Protein AF-A0A945SC16-F1 (afdb_monomer)

Foldseek 3Di:
DDDDDDDDDDDDDPPDPPPDDDPDDPDDFPAFLCADDPNKWFALFKKKKKWFFQVLQWWKKKKKKFFQCAQWFAKWWKWKWKADQQRDTQDTDIGTGDPPDPHDLQQHFAFSWPQLRQLSQQCLLVPPPVSTDPSHDHDCCLQVVVVGDIDIDMDIGHRDDGTIMMIMMGTRSRMMMHMHIPGHTFIWMANFQAFTKFFDCSVQKKKAFAAQQFAKKKKKKFDPDPPDDKKKFKAFPVRDTQDMWDRDDRMFMDMRRHDDHRGMIMIGIDDDDGTITMFMFRALRIIGSDRVSNNRCNSCWDADPVRDTANHNLLVVLVVVLVVDDVVLQDDDDDADPDWDALDPPDDQPHTLVCLVQQSVQAACDPVDLRHLAGDQGPPPVRNVSDDPVRGSLLSLLSLCQPPDPRRRNPLPLNSVSSSSSNCSNPQLRQLDLGDHCVQGHHHDDQDDDQFDPSSHSHGTSQPPLCSLVSLSSQLSNLVSDCPSDDPSNVVSVLSSLLRSLSSCLPPADDQQLLSLLSSLLSLVSSCSRNVDPSSVVSSVSSLCQQFQQCNTGARDSDAFQFFPDPPVPDRRHLFVSVGGRTHGLLQLFLQDPRVLSNLLSLLVVCVPPVDVSSLVRVLVSVVVLLLQKWFQQLDQDQASQQGIAGLQQQFLVCVVPPSQRPSDPSQVSHPCSVSNNRDDDPVDHRPFPDCDFDWDQDRVAWTWGHFNFKIFIAGDGWFRAPSSQFARWGDDDRGIHGFGGEAPQTFDVQLAPFAEFETQWIAGHSWITFFHHHTNHSLRHHKKKAFADDFPGPDYFAQRHPRGIWMQSNFTWDWDADPVQRKIWIWGCTPPFQKIWIWIWTDDNFKIKIKIKIARQAKFAGPFIWRKTKGFDPQKFKWFQDDVVTDTDTDDADDAEAADSDDPGNDHPDSLSNQNDPPDDWDWGQWMWIGHPQQWTKIKGWLDTFTWDKTHWYDNDPSHTTMIITTTTDDRTDHHGDMDMTIIMMGGDRHRDDPVNVVCVNPPDD

Solvent-accessible surface area (backbone atoms only — not comparable to full-atom values): 53191 Å² total; per-residue (Å²): 136,85,82,89,80,90,87,86,90,87,90,80,82,78,85,72,85,71,75,75,75,77,80,75,69,86,76,92,62,65,52,39,88,74,38,26,82,85,32,69,41,47,24,52,49,17,34,30,39,42,34,47,34,85,78,22,71,44,53,44,34,39,36,36,38,23,73,63,60,43,59,56,35,66,75,60,53,33,37,44,35,32,30,33,42,68,52,46,79,73,42,80,43,80,41,80,54,79,84,86,64,79,85,46,67,41,40,19,71,49,38,86,46,50,66,57,24,51,23,44,48,36,36,21,48,78,73,28,99,83,36,44,57,88,83,38,44,82,54,65,55,64,71,43,52,81,77,42,67,77,45,79,46,79,45,78,46,67,59,57,51,58,39,52,30,37,39,38,39,38,34,44,71,35,34,36,37,17,45,26,59,81,60,62,47,52,50,29,44,25,26,42,65,29,33,35,56,44,54,66,70,73,49,39,58,28,11,35,24,31,50,71,73,41,41,20,40,24,35,22,41,32,60,72,52,87,79,66,61,52,34,43,37,34,20,44,84,87,63,51,76,74,46,59,33,57,64,78,53,55,26,15,28,39,70,36,68,84,40,68,50,64,36,56,33,38,36,35,36,49,63,85,61,51,40,34,33,41,20,63,21,15,35,44,60,27,40,11,69,39,64,66,50,16,65,72,43,45,36,61,49,46,66,49,99,84,68,51,77,33,77,38,43,33,47,48,50,40,51,54,51,54,74,68,63,49,72,77,61,51,56,74,89,66,78,78,55,92,69,71,59,61,69,56,85,87,83,83,74,89,49,32,64,80,52,45,65,64,57,57,70,26,40,36,78,47,86,87,46,96,56,38,32,38,71,54,82,48,88,51,64,81,62,34,74,72,49,48,96,93,41,51,68,56,49,51,48,19,34,47,22,34,41,93,46,99,73,42,73,41,45,46,34,40,16,48,58,46,49,38,47,36,24,41,47,64,73,46,49,77,47,55,49,66,57,54,49,39,93,80,35,33,29,61,38,83,80,63,79,46,54,65,39,65,88,35,48,44,74,51,47,69,79,76,78,52,62,70,61,62,68,40,65,38,40,44,46,27,42,83,31,43,76,74,51,39,59,67,70,49,47,49,22,57,52,47,50,55,51,46,47,48,58,68,46,60,78,67,75,86,57,52,57,35,24,52,54,28,44,29,50,41,38,40,49,44,44,24,73,34,64,70,41,64,70,43,47,53,41,45,52,52,45,49,5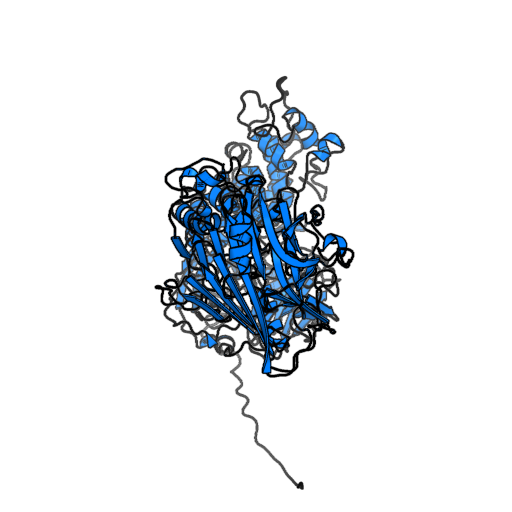0,55,34,35,37,46,40,46,75,32,39,64,60,47,69,84,45,72,50,38,99,75,52,89,82,76,58,58,47,47,46,36,47,36,87,40,26,55,42,53,30,69,77,56,75,27,85,58,33,54,47,50,33,48,19,54,31,27,47,35,59,45,34,74,76,68,66,44,63,56,57,48,54,39,50,31,60,54,46,52,59,50,46,70,50,46,40,41,52,59,23,49,90,42,70,39,34,83,65,39,40,40,37,32,33,66,44,43,57,70,30,76,80,46,50,92,64,50,68,40,68,90,53,22,87,76,24,89,62,36,51,49,64,60,27,50,88,43,94,92,58,55,59,67,76,69,48,83,67,68,45,77,46,73,51,69,78,22,39,39,38,41,34,37,89,30,34,24,36,37,46,67,48,51,63,38,65,62,69,39,65,34,30,53,14,31,45,34,55,97,42,24,36,43,50,62,18,41,28,39,51,89,54,54,54,66,39,63,29,73,40,22,38,5,40,62,28,30,32,31,19,59,61,23,8,52,38,26,32,15,45,22,34,23,56,53,49,30,57,21,46,37,34,30,40,90,59,64,77,52,95,36,54,26,68,49,43,43,50,52,30,62,39,36,30,44,62,15,69,50,50,60,51,71,42,78,91,68,36,32,40,37,40,39,21,59,23,55,99,46,46,36,35,42,36,38,41,38,36,58,51,65,47,37,36,42,40,40,39,40,39,36,18,77,31,68,32,75,40,74,40,32,25,46,24,45,28,29,41,54,69,85,45,54,38,25,35,30,35,75,86,78,74,42,76,40,85,46,90,73,70,81,65,43,67,33,80,75,70,76,62,86,76,38,68,70,56,46,79,65,29,22,56,36,86,84,51,65,71,45,70,28,30,28,41,36,34,21,23,95,72,30,3,22,35,35,39,41,40,87,50,74,41,65,24,46,44,33,43,23,35,17,66,40,92,63,44,66,32,28,16,21,40,30,37,69,47,83,33,64,37,53,58,73,40,71,49,78,49,51,38,34,38,41,36,36,71,49,63,83,50,71,64,62,50,48,49,56,75,66,51,88,128

Secondary structure (DSSP, 8-state):
------------------PPS----SSS----TT-STT--B--SSEEEEEEEESS-S-EEEEEEEEE---SS-S---EEEEEE-TTS-EEEEEEE-----S---GGG--S-SSHHHHHHHHHHHHHHSTTSS-TT----GGGT-GGGSPEEEEEEEEPP--SEEEEEEEE--TTEEEEEEESS---EEEE-TTSPEEEEGGGGSSEEEEE-TT---EEEEEEESSSSP--EEEEE-TT--EEEE----SSEEEEEESSPPSSEEEEEEEE-SSSEEEEEEESS---EESSHHHHHHHGGG-EE-TT--EESSHHHHHHHHHHHH--GGGG-------SS--BSSSSSSS--BGGGHHHHHHTB---TTSTTTTPBPPPSSHHHHTT-BTTB-HHHHHHHHHH---TT-TTTT-HHHHHHHHHHHHHHTTTT--SS--IIIIIS-------TT-GGGSS---TT--TTGGGGGGGTGGGHHHHHHHS-HHHHHHHHHHHHHHHHTTTTPPP-S-HHHHHHHHHHHHHHHHHH--HHHHHHHHHHHHHHHSTTTT--S--S-----TT-TTS-S---S-TTSSS---TTT--TTSHHHHHHHHHHHHHHHHH--HHHHHHHHHHHHHHHHH-EETTSS--S-HHHHEE-TT---SSTTTS-S----GGGGGGSTTGGGGGT---SSS--GGG-SS-EEEEETTTEEEEE-SS-EEEEE-SPPPPGGGGB--EEEETTEEEE-EEPP-TTT-STT-TTS--S-SEEEETTTEEEEE---SSGGG-S-EEEE-SS-SSSEE-TTT--TTEEEGGGS--EEEEETTTTEEEEEEE-TTSSEEEEEEEEE-SSEEEEEEEEEESS-EE-SEEEEEEEEE-TT-EEEEEETTTTEEEE--PPPPEE--S-PPTT-PPPHHHHT--TTSPEEEEEEEEEE-TTS-EEEEEEEEEEEEEEPPPEESSTTSPPEEEEEEE--SEE-TT-EEEEEEEEEEESSPPPHHHHHHHHHS--

pLDDT: mean 81.72, std 16.31, range [23.23, 98.38]

Structure (mmCIF, N/CA/C/O backbone):
data_AF-A0A945SC16-F1
#
_entry.id   AF-A0A945SC16-F1
#
loop_
_atom_site.group_PDB
_atom_site.id
_atom_site.type_symbol
_atom_site.label_atom_id
_atom_site.label_alt_id
_atom_site.label_comp_id
_atom_site.label_asym_id
_atom_site.label_entity_id
_atom_site.label_seq_id
_atom_site.pdbx_PDB_ins_code
_atom_site.Cartn_x
_atom_site.Cartn_y
_atom_site.Cartn_z
_atom_site.occupancy
_atom_site.B_iso_or_equiv
_atom_site.auth_seq_id
_atom_site.auth_comp_id
_atom_site.auth_asym_id
_atom_site.auth_atom_id
_atom_site.pdbx_PDB_model_num
ATOM 1 N N . MET A 1 1 ? -25.426 -56.285 2.631 1.00 28.61 1 MET A N 1
ATOM 2 C CA . MET A 1 1 ? -25.459 -57.485 1.771 1.00 28.61 1 MET A CA 1
ATOM 3 C C . MET A 1 1 ? -24.694 -57.193 0.485 1.00 28.61 1 MET A C 1
ATOM 5 O O . MET A 1 1 ? -25.204 -56.493 -0.372 1.00 28.61 1 MET A O 1
ATOM 9 N N . LEU A 1 2 ? -23.452 -57.664 0.396 1.00 29.05 2 LEU A N 1
ATOM 10 C CA . LEU A 1 2 ? -22.823 -58.101 -0.864 1.00 29.05 2 LEU A CA 1
ATOM 11 C C . LEU A 1 2 ? -23.260 -59.578 -1.073 1.00 29.05 2 LEU A C 1
ATOM 13 O O . LEU A 1 2 ? -23.590 -60.177 -0.042 1.00 29.05 2 LEU A O 1
ATOM 17 N N . PRO A 1 3 ? -23.242 -60.208 -2.280 1.00 38.00 3 PRO A N 1
ATOM 18 C CA . PRO A 1 3 ? -22.181 -60.019 -3.284 1.00 38.00 3 PRO A CA 1
ATOM 19 C C . PRO A 1 3 ? -22.445 -60.380 -4.791 1.00 38.00 3 PRO A C 1
ATOM 21 O O . PRO A 1 3 ? -23.484 -60.913 -5.148 1.00 38.00 3 PRO A O 1
ATOM 24 N N . LEU A 1 4 ? -21.387 -60.172 -5.610 1.00 24.44 4 LEU A N 1
ATOM 25 C CA . LEU A 1 4 ? -20.829 -61.035 -6.693 1.00 24.44 4 LEU A CA 1
ATOM 26 C C . LEU A 1 4 ? -21.659 -61.370 -7.968 1.00 24.44 4 LEU A C 1
ATOM 28 O O . LEU A 1 4 ? -22.784 -61.818 -7.863 1.00 24.44 4 LEU A O 1
ATOM 32 N N . TYR A 1 5 ? -21.159 -61.343 -9.223 1.00 26.98 5 TYR A N 1
ATOM 33 C CA . TYR A 1 5 ? -19.914 -60.912 -9.907 1.00 26.98 5 TYR A CA 1
ATOM 34 C C . TYR A 1 5 ? -20.035 -61.292 -11.416 1.00 26.98 5 TYR A C 1
ATOM 36 O O . TYR A 1 5 ? -20.773 -62.216 -11.747 1.00 26.98 5 TYR A O 1
ATOM 44 N N . SER A 1 6 ? -19.153 -60.723 -12.260 1.00 25.23 6 SER A N 1
ATOM 45 C CA . SER A 1 6 ? -18.557 -61.297 -13.502 1.00 25.23 6 SER A CA 1
ATOM 46 C C . SER A 1 6 ? -19.336 -61.253 -14.836 1.00 25.23 6 SER A C 1
ATOM 48 O O . SER A 1 6 ? -20.523 -61.527 -14.858 1.00 25.23 6 SER A O 1
ATOM 50 N N . ARG A 1 7 ? -18.736 -61.033 -16.024 1.00 26.25 7 ARG A N 1
ATOM 51 C CA . ARG A 1 7 ? -17.486 -60.397 -16.531 1.00 26.25 7 ARG A CA 1
ATOM 52 C C . ARG A 1 7 ? -17.508 -60.524 -18.084 1.00 26.25 7 ARG A C 1
ATOM 54 O O . ARG A 1 7 ? -18.123 -61.460 -18.576 1.00 26.25 7 ARG A O 1
ATOM 61 N N . LEU A 1 8 ? -16.709 -59.684 -18.771 1.00 23.23 8 LEU A N 1
ATOM 62 C CA . LEU A 1 8 ? -16.184 -59.744 -20.170 1.00 23.23 8 LEU A CA 1
ATOM 63 C C . LEU A 1 8 ? -16.889 -58.831 -21.204 1.00 23.23 8 LEU A C 1
ATOM 65 O O . LEU A 1 8 ? -17.994 -59.123 -21.630 1.00 23.23 8 LEU A O 1
ATOM 69 N N . ILE A 1 9 ? -16.383 -57.611 -21.472 1.00 28.05 9 ILE A N 1
ATOM 70 C CA . ILE A 1 9 ? -15.209 -57.201 -22.302 1.00 28.05 9 ILE A CA 1
ATOM 71 C C . ILE A 1 9 ? -15.503 -57.294 -23.818 1.00 28.05 9 ILE A C 1
ATOM 73 O O . ILE A 1 9 ? -15.506 -58.392 -24.358 1.00 28.05 9 ILE A O 1
ATOM 77 N N . SER A 1 10 ? -15.695 -56.164 -24.525 1.00 24.52 10 SER A N 1
ATOM 78 C CA . SER A 1 10 ? -14.627 -55.460 -25.276 1.00 24.52 10 SER A CA 1
ATOM 79 C C . SER A 1 10 ? -15.146 -54.372 -26.248 1.00 24.52 10 SER A C 1
ATOM 81 O O . SER A 1 10 ? -16.156 -54.558 -26.913 1.00 24.52 10 SER A O 1
ATOM 83 N N . PHE A 1 11 ? -14.362 -53.290 -26.365 1.00 25.81 11 PHE A N 1
ATOM 84 C CA . PHE A 1 11 ? -14.388 -52.177 -27.337 1.00 25.81 11 PHE A CA 1
ATOM 85 C C . PHE A 1 11 ? -15.517 -51.128 -27.278 1.00 25.81 11 PHE A C 1
ATOM 87 O O . PHE A 1 11 ? -16.444 -51.126 -28.078 1.00 25.81 11 PHE A O 1
ATOM 94 N N . ALA A 1 12 ? -15.310 -50.108 -26.438 1.00 26.94 12 ALA A N 1
ATOM 95 C CA . ALA A 1 12 ? -15.732 -48.741 -26.739 1.00 26.94 12 ALA A CA 1
ATOM 96 C C . ALA A 1 12 ? -14.534 -47.806 -26.504 1.00 26.94 12 ALA A C 1
ATOM 98 O O . ALA A 1 12 ? -14.089 -47.622 -25.372 1.00 26.94 12 ALA A O 1
ATOM 99 N N . LEU A 1 13 ? -13.969 -47.287 -27.599 1.00 24.08 13 LEU A N 1
ATOM 100 C CA . LEU A 1 13 ? -13.019 -46.174 -27.595 1.00 24.08 13 LEU A CA 1
ATOM 101 C C . LEU A 1 13 ? -13.643 -44.989 -26.828 1.00 24.08 13 LEU A C 1
ATOM 103 O O . LEU A 1 13 ? -14.780 -44.628 -27.143 1.00 24.08 13 LEU A O 1
ATOM 107 N N . PRO A 1 14 ? -12.936 -44.326 -25.896 1.00 30.22 14 PRO A N 1
ATOM 108 C CA . PRO A 1 14 ? -13.334 -42.998 -25.472 1.00 30.22 14 PRO A CA 1
ATOM 109 C C . PRO A 1 14 ? -13.073 -42.043 -26.636 1.00 30.22 14 PRO A C 1
ATOM 111 O O . PRO A 1 14 ? -11.953 -41.957 -27.144 1.00 30.22 14 PRO A O 1
ATOM 114 N N . LEU A 1 15 ? -14.124 -41.345 -27.062 1.00 26.20 15 LEU A N 1
ATOM 115 C CA . LEU A 1 15 ? -14.046 -40.206 -27.964 1.00 26.20 15 LEU A CA 1
ATOM 116 C C . LEU A 1 15 ? -13.235 -39.111 -27.251 1.00 26.20 15 LEU A C 1
ATOM 118 O O . LEU A 1 15 ? -13.765 -38.288 -26.511 1.00 26.20 15 LEU A O 1
ATOM 122 N N . VAL A 1 16 ? -11.914 -39.163 -27.407 1.00 26.62 16 VAL A N 1
ATOM 123 C CA . VAL A 1 16 ? -11.019 -38.051 -27.109 1.00 26.62 16 VAL A CA 1
ATOM 124 C C . VAL A 1 16 ? -11.404 -36.956 -28.094 1.00 26.62 16 VAL A C 1
ATOM 126 O O . VAL A 1 16 ? -11.156 -37.091 -29.292 1.00 26.62 16 VAL A O 1
ATOM 129 N N . CYS A 1 17 ? -12.033 -35.886 -27.611 1.00 26.34 17 CYS A N 1
ATOM 130 C CA . CYS A 1 17 ? -12.113 -34.633 -28.353 1.00 26.34 17 CYS A CA 1
ATOM 131 C C . CYS A 1 17 ? -10.691 -34.070 -28.470 1.00 26.34 17 CYS A C 1
ATOM 133 O O . CYS A 1 17 ? -10.268 -33.213 -27.699 1.00 26.34 17 CYS A O 1
ATOM 135 N N . ALA A 1 18 ? -9.926 -34.616 -29.413 1.00 23.72 18 ALA A N 1
ATOM 136 C CA . ALA A 1 18 ? -8.711 -34.014 -29.910 1.00 23.72 18 ALA A CA 1
ATOM 137 C C . ALA A 1 18 ? -9.123 -32.716 -30.607 1.00 23.72 18 ALA A C 1
ATOM 139 O O . ALA A 1 18 ? -9.680 -32.737 -31.705 1.00 23.72 18 ALA A O 1
ATOM 140 N N . ILE A 1 19 ? -8.884 -31.585 -29.946 1.00 28.27 19 ILE A N 1
ATOM 141 C CA . ILE A 1 19 ? -8.827 -30.292 -30.626 1.00 28.27 19 ILE A CA 1
ATOM 142 C C . ILE A 1 19 ? -7.758 -30.450 -31.718 1.00 28.27 19 ILE A C 1
ATOM 144 O O . ILE A 1 19 ? -6.648 -30.896 -31.405 1.00 28.27 19 ILE A O 1
ATOM 148 N N . PRO A 1 20 ? -8.075 -30.188 -32.995 1.00 29.56 20 PRO A N 1
ATOM 149 C CA . PRO A 1 20 ? -7.156 -30.475 -34.077 1.00 29.56 20 PRO A CA 1
ATOM 150 C C . PRO A 1 20 ? -5.878 -29.652 -33.913 1.00 29.56 20 PRO A C 1
ATOM 152 O O . PRO A 1 20 ? -5.907 -28.439 -33.700 1.00 29.56 20 PRO A O 1
ATOM 155 N N . ALA A 1 21 ? -4.753 -30.355 -34.032 1.00 31.67 21 ALA A N 1
ATOM 156 C CA . ALA A 1 21 ? -3.454 -29.778 -34.319 1.00 31.67 21 ALA A CA 1
ATOM 157 C C . ALA A 1 21 ? -3.564 -28.800 -35.498 1.00 31.67 21 ALA A C 1
ATOM 159 O O . ALA A 1 21 ? -4.249 -29.110 -36.470 1.00 31.67 21 ALA A O 1
ATOM 160 N N . LEU A 1 22 ? -2.887 -27.650 -35.374 1.00 33.88 22 LEU A N 1
ATOM 161 C CA . LEU A 1 22 ? -2.644 -26.641 -36.411 1.00 33.88 22 LEU A CA 1
ATOM 162 C C . LEU A 1 22 ? -3.669 -26.647 -37.560 1.00 33.88 22 LEU A C 1
ATOM 164 O O . LEU A 1 22 ? -3.450 -27.265 -38.604 1.00 33.88 22 LEU A O 1
ATOM 168 N N . ALA A 1 23 ? -4.739 -25.863 -37.426 1.00 25.98 23 ALA A N 1
ATOM 169 C CA . ALA A 1 23 ? -5.334 -25.292 -38.624 1.00 25.98 23 ALA A CA 1
ATOM 170 C C . ALA A 1 23 ? -4.252 -24.414 -39.268 1.00 25.98 23 ALA A C 1
ATOM 172 O O . ALA A 1 23 ? -3.883 -23.371 -38.726 1.00 25.98 23 ALA A O 1
ATOM 173 N N . ALA A 1 24 ? -3.685 -24.887 -40.377 1.00 26.27 24 ALA A N 1
ATOM 174 C CA . ALA A 1 24 ? -2.827 -24.082 -41.224 1.00 26.27 24 ALA A CA 1
ATOM 175 C C . ALA A 1 24 ? -3.594 -22.802 -41.578 1.00 26.27 24 ALA A C 1
ATOM 177 O O . ALA A 1 24 ? -4.650 -22.857 -42.211 1.00 26.27 24 ALA A O 1
ATOM 178 N N . LEU A 1 25 ? -3.083 -21.660 -41.116 1.00 35.47 25 LEU A N 1
ATOM 179 C CA . LEU A 1 25 ? -3.540 -20.357 -41.577 1.00 35.47 25 LEU A CA 1
ATOM 180 C C . LEU A 1 25 ? -3.416 -20.338 -43.111 1.00 35.47 25 LEU A C 1
ATOM 182 O O . LEU A 1 25 ? -2.382 -20.781 -43.627 1.00 35.47 25 LEU A O 1
ATOM 186 N N . PRO A 1 26 ? -4.427 -19.855 -43.855 1.00 32.97 26 PRO A N 1
ATOM 187 C CA . PRO A 1 26 ? -4.268 -19.620 -45.279 1.00 32.97 26 PRO A CA 1
ATOM 188 C C . PRO A 1 26 ? -3.112 -18.629 -45.466 1.00 32.97 26 PRO A C 1
ATOM 190 O O . PRO A 1 26 ? -3.071 -17.591 -44.807 1.00 32.97 26 PRO A O 1
ATOM 193 N N . ASP A 1 27 ? -2.177 -18.984 -46.340 1.00 39.84 27 ASP A N 1
ATOM 194 C CA . ASP A 1 27 ? -1.031 -18.183 -46.778 1.00 39.84 27 ASP A CA 1
ATOM 195 C C . ASP A 1 27 ? 0.076 -17.922 -45.740 1.00 39.84 27 ASP A C 1
ATOM 197 O O . ASP A 1 27 ? 0.205 -16.834 -45.185 1.00 39.84 27 ASP A O 1
ATOM 201 N N . GLY A 1 28 ? 0.971 -18.902 -45.561 1.00 37.91 28 GLY A N 1
ATOM 202 C CA . GLY A 1 28 ? 2.423 -18.664 -45.453 1.00 37.91 28 GLY A CA 1
ATOM 203 C C . GLY A 1 28 ? 2.959 -17.705 -44.376 1.00 37.91 28 GLY A C 1
ATOM 204 O O . GLY A 1 28 ? 4.114 -17.293 -44.472 1.00 37.91 28 GLY A O 1
ATOM 205 N N . LYS A 1 29 ? 2.185 -17.344 -43.351 1.00 36.56 29 LYS A N 1
ATOM 206 C CA . LYS A 1 29 ? 2.634 -16.488 -42.247 1.00 36.56 29 LYS A CA 1
ATOM 207 C C . LYS A 1 29 ? 2.819 -17.326 -40.990 1.00 36.56 29 LYS A C 1
ATOM 209 O O . LYS A 1 29 ? 1.855 -17.672 -40.317 1.00 36.56 29 LYS A O 1
ATOM 214 N N . VAL A 1 30 ? 4.072 -17.611 -40.646 1.00 38.81 30 VAL A N 1
ATOM 215 C CA . VAL A 1 30 ? 4.425 -18.010 -39.280 1.00 38.81 30 VAL A CA 1
ATOM 216 C C . VAL A 1 30 ? 4.262 -16.763 -38.409 1.00 38.81 30 VAL A C 1
ATOM 218 O O . VAL A 1 30 ? 5.183 -15.958 -38.293 1.00 38.81 30 VAL A O 1
ATOM 221 N N . SER A 1 31 ? 3.081 -16.544 -37.824 1.00 46.56 31 SER A N 1
ATOM 222 C CA . SER A 1 31 ? 3.064 -15.812 -36.558 1.00 46.56 31 SER A CA 1
ATOM 223 C C . SER A 1 31 ? 3.727 -16.732 -35.537 1.00 46.56 31 SER A C 1
ATOM 225 O O . SER A 1 31 ? 3.507 -17.945 -35.555 1.00 46.56 31 SER A O 1
ATOM 227 N N . SER A 1 32 ? 4.609 -16.201 -34.691 1.00 61.09 32 SER A N 1
ATOM 228 C CA . SER A 1 32 ? 5.116 -16.979 -33.560 1.00 61.09 32 SER A CA 1
ATOM 229 C C . SER A 1 32 ? 3.932 -17.566 -32.782 1.00 61.09 32 SER A C 1
ATOM 231 O O . SER A 1 32 ? 2.860 -16.959 -32.747 1.00 61.09 32 SER A O 1
ATOM 233 N N . SER A 1 33 ? 4.102 -18.709 -32.112 1.00 78.94 33 SER A N 1
ATOM 234 C CA . SER A 1 33 ? 3.039 -19.314 -31.285 1.00 78.94 33 SER A CA 1
ATOM 235 C C . SER A 1 33 ? 2.515 -18.388 -30.171 1.00 78.94 33 SER A C 1
ATOM 237 O O . SER A 1 33 ? 1.537 -18.722 -29.505 1.00 78.94 33 SER A O 1
ATOM 239 N N . TYR A 1 34 ? 3.147 -17.224 -29.969 1.00 90.81 34 TYR A N 1
ATOM 240 C CA . TYR A 1 34 ? 2.796 -16.196 -28.989 1.00 90.81 34 TYR A CA 1
ATOM 241 C C . TYR A 1 34 ? 2.014 -15.001 -29.558 1.00 90.81 34 TYR A C 1
ATOM 243 O O . TYR A 1 34 ? 1.532 -14.180 -28.775 1.00 90.81 34 TYR A O 1
ATOM 251 N N . LEU A 1 35 ? 1.859 -14.903 -30.882 1.00 92.12 35 LEU A N 1
ATOM 252 C CA . LEU A 1 35 ? 1.115 -13.844 -31.569 1.00 92.12 35 LEU A CA 1
ATOM 253 C C . LEU A 1 35 ? -0.019 -14.429 -32.420 1.00 92.12 35 LEU A C 1
ATOM 255 O O . LEU A 1 35 ? 0.120 -15.497 -33.013 1.00 92.12 35 LEU A O 1
ATOM 259 N N . GLY A 1 36 ? -1.120 -13.688 -32.536 1.00 89.94 36 GLY A N 1
ATOM 260 C CA . GLY A 1 36 ? -2.299 -14.072 -33.315 1.00 89.94 36 GLY A CA 1
ATOM 261 C C . GLY A 1 36 ? -3.607 -13.874 -32.553 1.00 89.94 36 GLY A C 1
ATOM 262 O O . GLY A 1 36 ? -3.618 -13.787 -31.330 1.00 89.94 36 GLY A O 1
ATOM 263 N N . GLU A 1 37 ? -4.722 -13.832 -33.282 1.00 84.56 37 GLU A N 1
ATOM 264 C CA . GLU A 1 37 ? -6.044 -13.450 -32.756 1.00 84.56 37 GLU A CA 1
ATOM 265 C C . GLU A 1 37 ? -6.501 -14.329 -31.582 1.00 84.56 37 GLU A C 1
ATOM 267 O O . GLU A 1 37 ? -7.036 -13.832 -30.590 1.00 84.56 37 GLU A O 1
ATOM 272 N N . TYR A 1 38 ? -6.214 -15.629 -31.661 1.00 84.69 38 TYR A N 1
ATOM 273 C CA . TYR A 1 38 ? -6.620 -16.631 -30.670 1.00 84.69 38 TYR A CA 1
ATOM 274 C C . TYR A 1 38 ? -5.522 -16.959 -29.644 1.00 84.69 38 TYR A C 1
ATOM 276 O O . TYR A 1 38 ? -5.693 -17.834 -28.787 1.00 84.69 38 TYR A O 1
ATOM 284 N N . VAL A 1 39 ? -4.390 -16.248 -29.691 1.00 91.19 39 VAL A N 1
ATOM 285 C CA . VAL A 1 39 ? -3.309 -16.390 -28.711 1.00 91.19 39 VAL A CA 1
ATOM 286 C C . VAL A 1 39 ? -3.535 -15.409 -27.566 1.00 91.19 39 VAL A C 1
ATOM 288 O O . VAL A 1 39 ? -3.007 -14.299 -27.544 1.00 91.19 39 VAL A O 1
ATOM 291 N N . LEU A 1 40 ? -4.384 -15.821 -26.626 1.00 92.12 40 LEU A N 1
ATOM 292 C CA . LEU A 1 40 ? -4.828 -14.980 -25.519 1.00 92.12 40 LEU A CA 1
ATOM 293 C C . LEU A 1 40 ? -3.840 -15.015 -24.341 1.00 92.12 40 LEU A C 1
ATOM 295 O O . LEU A 1 40 ? -3.439 -16.075 -23.858 1.00 92.12 40 LEU A O 1
ATOM 299 N N . TRP A 1 41 ? -3.502 -13.840 -23.835 1.00 93.88 41 TRP A N 1
ATOM 300 C CA . TRP A 1 41 ? -2.671 -13.614 -22.661 1.00 93.88 41 TRP A CA 1
ATOM 301 C C . TRP A 1 41 ? -3.489 -12.901 -21.595 1.00 93.88 41 TRP A C 1
ATOM 303 O O . TRP A 1 41 ? -4.278 -12.013 -21.911 1.00 93.88 41 TRP A O 1
ATOM 313 N N . ARG A 1 42 ? -3.292 -13.267 -20.328 1.00 90.88 42 ARG A N 1
ATOM 314 C CA . ARG A 1 42 ? -3.987 -12.641 -19.202 1.00 90.88 42 ARG A CA 1
ATOM 315 C C . ARG A 1 42 ? -3.010 -11.776 -18.403 1.00 90.88 42 ARG A C 1
ATOM 317 O O . ARG A 1 42 ? -2.247 -12.322 -17.600 1.00 90.88 42 ARG A O 1
ATOM 324 N N . PRO A 1 43 ? -2.968 -10.453 -18.629 1.00 88.12 43 PRO A N 1
ATOM 325 C CA . PRO A 1 43 ? -2.154 -9.556 -17.821 1.00 88.12 43 PRO A CA 1
ATOM 326 C C . PRO A 1 43 ? -2.665 -9.530 -16.377 1.00 88.12 43 PRO A C 1
ATOM 328 O O . PRO A 1 43 ? -3.865 -9.467 -16.135 1.00 88.12 43 PRO A O 1
ATOM 331 N N . ARG A 1 44 ? -1.756 -9.548 -15.394 1.00 80.38 44 ARG A N 1
ATOM 332 C CA . ARG A 1 44 ? -2.120 -9.242 -13.996 1.00 80.38 44 ARG A CA 1
ATOM 333 C C . ARG A 1 44 ? -2.098 -7.734 -13.730 1.00 80.38 44 ARG A C 1
ATOM 335 O O . ARG A 1 44 ? -2.977 -7.220 -13.049 1.00 80.38 44 ARG A O 1
ATOM 342 N N . GLU A 1 45 ? -1.115 -7.056 -14.320 1.00 79.06 45 GLU A N 1
ATOM 343 C CA . GLU A 1 45 ? -0.992 -5.588 -14.401 1.00 79.06 45 GLU A CA 1
ATOM 344 C C . GLU A 1 45 ? -0.527 -5.150 -15.800 1.00 79.06 45 GLU A C 1
ATOM 346 O O . GLU A 1 45 ? -0.916 -4.111 -16.326 1.00 79.06 45 GLU A O 1
ATOM 351 N N . SER A 1 46 ? 0.341 -5.938 -16.432 1.00 86.88 46 SER A N 1
ATOM 352 C CA . SER A 1 46 ? 0.706 -5.723 -17.825 1.00 86.88 46 SER A CA 1
ATOM 353 C C . SER A 1 46 ? 1.145 -7.021 -18.486 1.00 86.88 46 SER A C 1
ATOM 355 O O . SER A 1 46 ? 1.323 -8.047 -17.833 1.00 86.88 46 SER A O 1
ATOM 357 N N . VAL A 1 47 ? 1.292 -6.967 -19.801 1.00 92.31 47 VAL A N 1
ATOM 358 C CA . VAL A 1 47 ? 2.045 -7.929 -20.599 1.00 92.31 47 VAL A CA 1
ATOM 359 C C . VAL A 1 47 ? 2.857 -7.139 -21.622 1.00 92.31 47 VAL A C 1
ATOM 361 O O . VAL A 1 47 ? 2.401 -6.119 -22.142 1.00 92.31 47 VAL A O 1
ATOM 364 N N . VAL A 1 48 ? 4.088 -7.566 -21.874 1.00 94.31 48 VAL A N 1
ATOM 365 C CA . VAL A 1 48 ? 5.028 -6.908 -22.782 1.00 94.31 48 VAL A CA 1
ATOM 366 C C . VAL A 1 48 ? 5.433 -7.897 -23.866 1.00 94.31 48 VAL A C 1
ATOM 368 O O . VAL A 1 48 ? 5.943 -8.977 -23.571 1.00 94.31 48 VAL A O 1
ATOM 371 N N . PHE A 1 49 ? 5.236 -7.508 -25.121 1.00 95.94 49 PHE A N 1
ATOM 372 C CA . PHE A 1 49 ? 5.691 -8.244 -26.293 1.00 95.94 49 PHE A CA 1
ATOM 373 C C . PHE A 1 49 ? 6.986 -7.624 -26.813 1.00 95.94 49 PHE A C 1
ATOM 375 O O . PHE A 1 49 ? 7.044 -6.433 -27.125 1.00 95.94 49 PHE A O 1
ATOM 382 N N . HIS A 1 50 ? 8.024 -8.443 -26.901 1.00 96.19 50 HIS A N 1
ATOM 383 C CA . HIS A 1 50 ? 9.333 -8.107 -27.445 1.00 96.19 50 HIS A CA 1
ATOM 384 C C . HIS A 1 50 ? 9.364 -8.534 -28.909 1.00 96.19 50 HIS A C 1
ATOM 386 O O . HIS A 1 50 ? 9.474 -9.722 -29.176 1.00 96.19 50 HIS A O 1
ATOM 392 N N . LEU A 1 51 ? 9.231 -7.589 -29.838 1.00 95.50 51 LEU A N 1
ATOM 393 C CA . LEU A 1 51 ? 9.117 -7.837 -31.275 1.00 95.50 51 LEU A CA 1
ATOM 394 C C . LEU A 1 51 ? 10.432 -7.472 -31.967 1.00 95.50 51 LEU A C 1
ATOM 396 O O . LEU A 1 51 ? 10.776 -6.292 -32.054 1.00 95.50 51 LEU A O 1
ATOM 400 N N . GLN A 1 52 ? 11.177 -8.462 -32.457 1.00 94.56 52 GLN A N 1
ATOM 401 C CA . GLN A 1 52 ? 12.405 -8.203 -33.207 1.00 94.56 52 GLN A CA 1
ATOM 402 C C . GLN A 1 52 ? 12.068 -7.967 -34.682 1.00 94.56 52 GLN A C 1
ATOM 404 O O . GLN A 1 52 ? 11.879 -8.920 -35.432 1.00 94.56 52 GLN A O 1
ATOM 409 N N . ASP A 1 53 ? 12.019 -6.706 -35.111 1.00 93.38 53 ASP A N 1
ATOM 410 C CA . ASP A 1 53 ? 11.677 -6.341 -36.488 1.00 93.38 53 ASP A CA 1
ATOM 411 C C . ASP A 1 53 ? 12.939 -6.142 -37.354 1.00 93.38 53 ASP A C 1
ATOM 413 O O . ASP A 1 53 ? 13.676 -5.164 -37.162 1.00 93.38 53 ASP A O 1
ATOM 417 N N . PRO A 1 54 ? 13.213 -7.033 -38.326 1.00 89.88 54 PRO A N 1
ATOM 418 C CA . PRO A 1 54 ? 14.368 -6.909 -39.213 1.00 89.88 54 PRO A CA 1
ATOM 419 C C . PRO A 1 54 ? 14.154 -5.894 -40.345 1.00 89.88 54 PRO A C 1
ATOM 421 O O . PRO A 1 54 ? 15.129 -5.491 -40.987 1.00 89.88 54 PRO A O 1
ATOM 424 N N . GLU A 1 55 ? 12.911 -5.486 -40.619 1.00 91.62 55 GLU A N 1
ATOM 425 C CA . GLU A 1 55 ? 12.598 -4.563 -41.713 1.00 91.62 55 GLU A CA 1
ATOM 426 C C . GLU A 1 55 ? 12.732 -3.105 -41.265 1.00 91.62 55 GLU A C 1
ATOM 428 O O . GLU A 1 55 ? 13.362 -2.302 -41.954 1.00 91.62 55 GLU A O 1
ATOM 433 N N . GLY A 1 56 ? 12.189 -2.753 -40.095 1.00 90.69 56 GLY A N 1
ATOM 434 C CA . GLY A 1 56 ? 12.280 -1.408 -39.522 1.00 90.69 56 GLY A CA 1
ATOM 435 C C . GLY A 1 56 ? 11.437 -0.347 -40.233 1.00 90.69 56 GLY A C 1
ATOM 436 O O . GLY A 1 56 ? 11.574 0.847 -39.955 1.00 90.69 56 GLY A O 1
ATOM 437 N N . THR A 1 57 ? 10.563 -0.774 -41.146 1.00 93.50 57 THR A N 1
ATOM 438 C CA . THR A 1 57 ? 9.702 0.063 -41.997 1.00 93.50 57 THR A CA 1
ATOM 439 C C . THR A 1 57 ? 8.363 0.423 -41.349 1.00 93.50 57 THR A C 1
ATOM 441 O O . THR A 1 57 ? 7.499 0.996 -42.010 1.00 93.50 57 THR A O 1
ATOM 444 N N . GLY A 1 58 ? 8.166 0.074 -40.075 1.00 93.50 58 GLY A N 1
ATOM 445 C CA . GLY A 1 58 ? 6.861 0.127 -39.415 1.00 93.50 58 GLY A CA 1
ATOM 446 C C . GLY A 1 58 ? 5.966 -1.050 -39.816 1.00 93.50 58 GLY A C 1
ATOM 447 O O . GLY A 1 58 ? 6.283 -1.792 -40.747 1.00 93.50 58 GLY A O 1
ATOM 448 N N . PHE A 1 59 ? 4.872 -1.231 -39.076 1.00 95.44 59 PHE A N 1
ATOM 449 C CA . PHE A 1 59 ? 3.934 -2.353 -39.218 1.00 95.44 59 PHE A CA 1
ATOM 450 C C . PHE A 1 59 ? 2.585 -2.019 -38.562 1.00 95.44 59 PHE A C 1
ATOM 452 O O . PHE A 1 59 ? 2.487 -1.091 -37.751 1.00 95.44 59 PHE A O 1
ATOM 459 N N . ALA A 1 60 ? 1.527 -2.746 -38.911 1.00 95.31 60 ALA A N 1
ATOM 460 C CA . ALA A 1 60 ? 0.233 -2.654 -38.240 1.00 95.31 60 ALA A CA 1
ATOM 461 C C . ALA A 1 60 ? 0.069 -3.759 -37.189 1.00 95.31 60 ALA A C 1
ATOM 463 O O . ALA A 1 60 ? 0.523 -4.889 -37.357 1.00 95.31 60 ALA A O 1
ATOM 464 N N . LEU A 1 61 ? -0.605 -3.412 -36.097 1.00 95.62 61 LEU A N 1
ATOM 465 C CA . LEU A 1 61 ? -0.965 -4.305 -35.008 1.00 95.62 61 LEU A CA 1
ATOM 466 C C . LEU A 1 61 ? -2.478 -4.267 -34.814 1.00 95.62 61 LEU A C 1
ATOM 468 O O . LEU A 1 61 ? -3.065 -3.192 -34.690 1.00 95.62 61 LEU A O 1
ATOM 472 N N . ARG A 1 62 ? -3.094 -5.440 -34.719 1.00 95.62 62 ARG A N 1
ATOM 473 C CA . ARG A 1 62 ? -4.445 -5.609 -34.190 1.00 95.62 62 ARG A CA 1
ATOM 474 C C . ARG A 1 62 ? -4.342 -6.135 -32.764 1.00 95.62 62 ARG A C 1
ATOM 476 O O . ARG A 1 62 ? -3.818 -7.228 -32.547 1.00 95.62 62 ARG A O 1
ATOM 483 N N . LEU A 1 63 ? -4.797 -5.332 -31.809 1.00 95.69 63 LEU A N 1
ATOM 484 C CA . LEU A 1 63 ? -4.974 -5.714 -30.413 1.00 95.69 63 LEU A CA 1
ATOM 485 C C . LEU A 1 63 ? -6.408 -6.203 -30.233 1.00 95.69 63 LEU A C 1
ATOM 487 O O . LEU A 1 63 ? -7.329 -5.416 -30.431 1.00 95.69 63 LEU A O 1
ATOM 491 N N . THR A 1 64 ? -6.592 -7.447 -29.814 1.00 94.62 64 THR A N 1
ATOM 492 C CA . THR A 1 64 ? -7.907 -7.961 -29.419 1.00 94.62 64 THR A CA 1
ATOM 493 C C . THR A 1 64 ? -7.999 -7.946 -27.902 1.00 94.62 64 THR A C 1
ATOM 495 O O . THR A 1 64 ? -7.151 -8.529 -27.227 1.00 94.62 64 THR A O 1
ATOM 498 N N . LEU A 1 65 ? -9.015 -7.273 -27.370 1.00 93.69 65 LEU A N 1
ATOM 499 C CA . LEU A 1 65 ? -9.342 -7.214 -25.947 1.00 93.69 65 LEU A CA 1
ATOM 500 C C . LEU A 1 65 ? -10.594 -8.043 -25.680 1.00 93.69 65 LEU A C 1
ATOM 502 O O . LEU A 1 65 ? -11.528 -8.039 -26.478 1.00 93.69 65 LEU A O 1
ATOM 506 N N . ARG A 1 66 ? -10.603 -8.766 -24.567 1.00 92.31 66 ARG A N 1
ATOM 507 C CA . ARG A 1 66 ? -11.741 -9.545 -24.088 1.00 92.31 66 ARG A CA 1
ATOM 508 C C . ARG A 1 66 ? -11.923 -9.257 -22.609 1.00 92.31 66 ARG A C 1
ATOM 510 O O . ARG A 1 66 ? -11.101 -9.666 -21.785 1.00 92.31 66 ARG A O 1
ATOM 517 N N . ASP A 1 67 ? -12.999 -8.547 -22.304 1.00 87.88 67 ASP A N 1
ATOM 518 C CA . ASP A 1 67 ? -13.235 -7.960 -20.992 1.00 87.88 67 ASP A CA 1
ATOM 519 C C . ASP A 1 67 ? -14.075 -8.929 -20.145 1.00 87.88 67 ASP A C 1
ATOM 521 O O . ASP A 1 67 ? -15.257 -9.187 -20.398 1.00 87.88 67 ASP A O 1
ATOM 525 N N . MET A 1 68 ? -13.432 -9.552 -19.158 1.00 84.88 68 MET A N 1
ATOM 526 C CA . MET A 1 68 ? -14.075 -10.481 -18.234 1.00 84.88 68 MET A CA 1
ATOM 527 C C . MET A 1 68 ? -14.897 -9.722 -17.188 1.00 84.88 68 MET A C 1
ATOM 529 O O . MET A 1 68 ? -16.022 -10.140 -16.923 1.00 84.88 68 MET A O 1
ATOM 533 N N . ASN A 1 69 ? -14.352 -8.619 -16.652 1.00 79.06 69 ASN A N 1
ATOM 534 C CA . ASN A 1 69 ? -14.962 -7.707 -15.671 1.00 79.06 69 ASN A CA 1
ATOM 535 C C . ASN A 1 69 ? -15.638 -8.431 -14.493 1.00 79.06 69 ASN A C 1
ATOM 537 O O . ASN A 1 69 ? -16.791 -8.177 -14.152 1.00 79.06 69 ASN A O 1
ATOM 541 N N . ILE A 1 70 ? -14.917 -9.383 -13.892 1.00 77.31 70 ILE A N 1
ATOM 542 C CA . ILE A 1 70 ? -15.412 -10.233 -12.805 1.00 77.31 70 ILE A CA 1
ATOM 543 C C . ILE A 1 70 ? -14.720 -9.903 -11.484 1.00 77.31 70 ILE A C 1
ATOM 545 O O . ILE A 1 70 ? -15.403 -9.703 -10.480 1.00 77.31 70 ILE A O 1
ATOM 549 N N . TYR A 1 71 ? -13.386 -9.863 -11.469 1.00 73.06 71 TYR A N 1
ATOM 550 C CA . TYR A 1 71 ? -12.569 -9.813 -10.256 1.00 73.06 71 TYR A CA 1
ATOM 551 C C . TYR A 1 71 ? -12.447 -8.410 -9.666 1.00 73.06 71 TYR A C 1
ATOM 553 O O . TYR A 1 71 ? -12.366 -8.265 -8.448 1.00 73.06 71 TYR A O 1
ATOM 561 N N . GLN A 1 72 ? -12.438 -7.381 -10.506 1.00 72.62 72 GLN A N 1
ATOM 562 C CA . GLN A 1 72 ? -12.339 -5.979 -10.121 1.00 72.62 72 GLN A CA 1
ATOM 563 C C . GLN A 1 72 ? -13.604 -5.197 -10.531 1.00 72.62 72 GLN A C 1
ATOM 565 O O . GLN A 1 72 ? -14.360 -5.632 -11.392 1.00 72.62 72 GLN A O 1
ATOM 570 N N . GLN A 1 73 ? -13.847 -4.036 -9.906 1.00 68.00 73 GLN A N 1
ATOM 571 C CA . GLN A 1 73 ? -15.061 -3.213 -10.105 1.00 68.00 73 GLN A CA 1
ATOM 572 C C . GLN A 1 73 ? -14.799 -1.800 -10.657 1.00 68.00 73 GLN A C 1
ATOM 574 O O . GLN A 1 73 ? -13.897 -1.111 -10.186 1.00 68.00 73 GLN A O 1
ATOM 579 N N . GLY A 1 74 ? -15.667 -1.296 -11.532 1.00 69.69 74 GLY A N 1
ATOM 580 C CA . GLY A 1 74 ? -15.566 0.052 -12.120 1.00 69.69 74 GLY A CA 1
ATOM 581 C C . GLY A 1 74 ? -14.687 0.085 -13.370 1.00 69.69 74 GLY A C 1
ATOM 582 O O . GLY A 1 74 ? -14.192 -0.956 -13.784 1.00 69.69 74 GLY A O 1
ATOM 583 N N . ASP A 1 75 ? -14.457 1.269 -13.940 1.00 73.69 75 ASP A N 1
ATOM 584 C CA . ASP A 1 75 ? -13.797 1.413 -15.245 1.00 73.69 75 ASP A CA 1
ATOM 585 C C . ASP A 1 75 ? -12.380 0.823 -15.280 1.00 73.69 75 ASP A C 1
ATOM 587 O O . ASP A 1 75 ? -11.518 1.092 -14.431 1.00 73.69 75 ASP A O 1
ATOM 591 N N . ARG A 1 76 ? -12.114 0.026 -16.308 1.00 80.31 76 ARG A N 1
ATOM 592 C CA . ARG A 1 76 ? -10.852 -0.661 -16.575 1.00 80.31 76 ARG A CA 1
ATOM 593 C C . ARG A 1 76 ? -10.309 -0.325 -17.961 1.00 80.31 76 ARG A C 1
ATOM 595 O O . ARG A 1 76 ? -10.270 -1.170 -18.847 1.00 80.31 76 ARG A O 1
ATOM 602 N N . PRO A 1 77 ? -9.845 0.920 -18.173 1.00 86.25 77 PRO A N 1
ATOM 603 C CA . PRO A 1 77 ? -9.149 1.239 -19.406 1.00 86.25 77 PRO A CA 1
ATOM 604 C C . PRO A 1 77 ? -7.885 0.381 -19.547 1.00 86.25 77 PRO A C 1
ATOM 606 O O . PRO A 1 77 ? -7.262 -0.019 -18.560 1.00 86.25 77 PRO A O 1
ATOM 609 N N . VAL A 1 78 ? -7.467 0.183 -20.792 1.00 90.12 78 VAL A N 1
ATOM 610 C CA . VAL A 1 78 ? -6.223 -0.490 -21.173 1.00 90.12 78 VAL A CA 1
ATOM 611 C C . VAL A 1 78 ? -5.279 0.534 -21.791 1.00 90.12 78 VAL A C 1
ATOM 613 O O . VAL A 1 78 ? -5.690 1.375 -22.588 1.00 90.12 78 VAL A O 1
ATOM 616 N N . MET A 1 79 ? -3.993 0.490 -21.453 1.00 91.94 79 MET A N 1
ATOM 617 C CA . MET A 1 79 ? -2.977 1.325 -22.092 1.00 91.94 79 MET A CA 1
ATOM 618 C C . MET A 1 79 ? -2.181 0.466 -23.060 1.00 91.94 79 MET A C 1
ATOM 620 O O . MET A 1 79 ? -1.595 -0.541 -22.674 1.00 91.94 79 MET A O 1
ATOM 624 N N . PHE A 1 80 ? -2.119 0.917 -24.305 1.00 94.25 80 PHE A N 1
ATOM 625 C CA . PHE A 1 80 ? -1.293 0.356 -25.356 1.00 94.25 80 PHE A CA 1
ATOM 626 C C . PHE A 1 80 ? -0.106 1.279 -25.627 1.00 94.25 80 PHE A C 1
ATOM 628 O O . PHE A 1 80 ? -0.277 2.429 -26.052 1.00 94.25 80 PHE A O 1
ATOM 635 N N . TRP A 1 81 ? 1.103 0.782 -25.391 1.00 94.12 81 TRP A N 1
ATOM 636 C CA . TRP A 1 81 ? 2.325 1.569 -25.479 1.00 94.12 81 TRP A CA 1
ATOM 637 C C . TRP A 1 81 ? 3.405 0.842 -26.270 1.00 94.12 81 TRP A C 1
ATOM 639 O O . TRP A 1 81 ? 3.690 -0.325 -26.019 1.00 94.12 81 TRP A O 1
ATOM 649 N N . VAL A 1 82 ? 4.020 1.539 -27.225 1.00 94.81 82 VAL A N 1
ATOM 650 C CA . VAL A 1 82 ? 5.076 0.990 -28.081 1.00 94.81 82 VAL A CA 1
ATOM 651 C C . VAL A 1 82 ? 6.326 1.847 -27.976 1.00 94.81 82 VAL A C 1
ATOM 653 O O . VAL A 1 82 ? 6.281 3.045 -28.267 1.00 94.81 82 VAL A O 1
ATOM 656 N N . THR A 1 83 ? 7.455 1.226 -27.635 1.00 93.25 83 THR A N 1
ATOM 657 C CA . THR A 1 83 ? 8.786 1.838 -27.756 1.00 93.25 83 THR A CA 1
ATOM 658 C C . THR A 1 83 ? 9.573 1.208 -28.894 1.00 93.25 83 THR A C 1
ATOM 660 O O . THR A 1 83 ? 9.615 -0.020 -29.003 1.00 93.25 83 THR A O 1
ATOM 663 N N . GLY A 1 84 ? 10.216 2.044 -29.709 1.00 92.94 84 GLY A N 1
ATOM 664 C CA . GLY A 1 84 ? 11.077 1.602 -30.805 1.00 92.94 84 GLY A CA 1
ATOM 665 C C . GLY A 1 84 ? 12.474 1.156 -30.352 1.00 92.94 84 GLY A C 1
ATOM 666 O O . GLY A 1 84 ? 12.816 1.296 -29.172 1.00 92.94 84 GLY A O 1
ATOM 667 N N . PRO A 1 85 ? 13.320 0.689 -31.290 1.00 90.62 85 PRO A N 1
ATOM 668 C CA . PRO A 1 85 ? 14.680 0.221 -30.999 1.00 90.62 85 PRO A CA 1
ATOM 669 C C . PRO A 1 85 ? 15.578 1.281 -30.343 1.00 90.62 85 PRO A C 1
ATOM 671 O O . PRO A 1 85 ? 16.372 0.966 -29.459 1.00 90.62 85 PRO A O 1
ATOM 674 N N . ALA A 1 86 ? 15.402 2.555 -30.710 1.00 86.56 86 ALA A N 1
ATOM 675 C CA . ALA A 1 86 ? 16.109 3.689 -30.107 1.00 86.56 86 ALA A CA 1
ATOM 676 C C . ALA A 1 86 ? 15.532 4.125 -28.741 1.00 86.56 86 ALA A C 1
ATOM 678 O O . ALA A 1 86 ? 15.967 5.119 -28.161 1.00 86.56 86 ALA A O 1
ATOM 679 N N . GLY A 1 87 ? 14.538 3.409 -28.205 1.00 83.94 87 GLY A N 1
ATOM 680 C CA . GLY A 1 87 ? 13.902 3.713 -26.922 1.00 83.94 87 GLY A CA 1
ATOM 681 C C . GLY A 1 87 ? 12.944 4.909 -26.951 1.00 83.94 87 GLY A C 1
ATOM 682 O O . GLY A 1 87 ? 12.448 5.321 -25.909 1.00 83.94 87 GLY A O 1
ATOM 683 N N . ASN A 1 88 ? 12.638 5.487 -28.108 1.00 86.06 88 ASN A N 1
ATOM 684 C CA . ASN A 1 88 ? 11.606 6.512 -28.214 1.00 86.06 88 ASN A CA 1
ATOM 685 C C . ASN A 1 88 ? 10.200 5.893 -28.143 1.00 86.06 88 ASN A C 1
ATOM 687 O O . ASN A 1 88 ? 9.955 4.804 -28.665 1.00 86.06 88 ASN A O 1
ATOM 691 N N . THR A 1 89 ? 9.262 6.607 -27.519 1.00 89.94 89 THR A N 1
ATOM 692 C CA . THR A 1 89 ? 7.836 6.254 -27.567 1.00 89.94 89 THR A CA 1
ATOM 693 C C . THR A 1 89 ? 7.303 6.512 -28.975 1.00 89.94 89 THR A C 1
ATOM 695 O O . THR A 1 89 ? 7.387 7.634 -29.468 1.00 89.94 89 THR A O 1
ATOM 698 N N . LEU A 1 90 ? 6.753 5.478 -29.609 1.00 93.06 90 LEU A N 1
ATOM 699 C CA . LEU A 1 90 ? 6.166 5.537 -30.952 1.00 93.06 90 LEU A CA 1
ATOM 700 C C . LEU A 1 90 ? 4.644 5.644 -30.910 1.00 93.06 90 LEU A C 1
ATOM 702 O O . LEU A 1 90 ? 4.042 6.345 -31.717 1.00 93.06 90 LEU A O 1
ATOM 706 N N . VAL A 1 91 ? 4.024 4.936 -29.965 1.00 93.88 91 VAL A N 1
ATOM 707 C CA . VAL A 1 91 ? 2.577 4.935 -29.745 1.00 93.88 91 VAL A CA 1
ATOM 708 C C . VAL A 1 91 ? 2.328 4.949 -28.248 1.00 93.88 91 VAL A C 1
ATOM 710 O O . VAL A 1 91 ? 2.953 4.177 -27.532 1.00 93.88 91 VAL A O 1
ATOM 713 N N . ASN A 1 92 ? 1.409 5.789 -27.780 1.00 91.50 92 ASN A N 1
ATOM 714 C CA . ASN A 1 92 ? 0.891 5.786 -26.414 1.00 91.50 92 ASN A CA 1
ATOM 715 C C . ASN A 1 92 ? -0.610 6.079 -26.480 1.00 91.50 92 ASN A C 1
ATOM 717 O O . ASN A 1 92 ? -1.004 7.207 -26.776 1.00 91.50 92 ASN A O 1
ATOM 721 N N . ARG A 1 93 ? -1.440 5.058 -26.270 1.00 91.19 93 ARG A N 1
ATOM 722 C CA . ARG A 1 93 ? -2.894 5.162 -26.390 1.00 91.19 93 ARG A CA 1
ATOM 723 C C . ARG A 1 93 ? -3.560 4.539 -25.177 1.00 91.19 93 ARG A C 1
ATOM 725 O O . ARG A 1 93 ? -3.289 3.393 -24.843 1.00 91.19 93 ARG A O 1
ATOM 732 N N . VAL A 1 94 ? -4.472 5.282 -24.566 1.00 90.75 94 VAL A N 1
ATOM 733 C CA . VAL A 1 94 ? -5.442 4.718 -23.629 1.00 90.75 94 VAL A CA 1
ATOM 734 C C . VAL A 1 94 ? -6.673 4.321 -24.429 1.00 90.75 94 VAL A C 1
ATOM 736 O O . VAL A 1 94 ? -7.146 5.068 -25.284 1.00 90.75 94 VAL A O 1
ATOM 739 N N . ILE A 1 95 ? -7.124 3.108 -24.178 1.00 90.75 95 ILE A N 1
ATOM 740 C CA . ILE A 1 95 ? -8.302 2.486 -24.743 1.00 90.75 95 ILE A CA 1
ATOM 741 C C . ILE A 1 95 ? -9.305 2.401 -23.598 1.00 90.75 95 ILE A C 1
ATOM 743 O O . ILE A 1 95 ? -9.010 1.783 -22.576 1.00 90.75 95 ILE A O 1
ATOM 747 N N . ASP A 1 96 ? -10.451 3.053 -23.751 1.00 85.94 96 ASP A N 1
ATOM 748 C CA . ASP A 1 96 ? -11.469 3.080 -22.705 1.00 85.94 96 ASP A CA 1
ATOM 749 C C . ASP A 1 96 ? -12.094 1.693 -22.497 1.00 85.94 96 ASP A C 1
ATOM 751 O O . ASP A 1 96 ? -12.035 0.822 -23.379 1.00 85.94 96 ASP A O 1
ATOM 755 N N . ASP A 1 97 ? -12.643 1.495 -21.303 1.00 79.75 97 ASP A N 1
ATOM 756 C CA . ASP A 1 97 ? -13.402 0.301 -20.938 1.00 79.75 97 ASP A CA 1
ATOM 757 C C . ASP A 1 97 ? -14.789 0.315 -21.602 1.00 79.75 97 ASP A C 1
ATOM 759 O O . ASP A 1 97 ? -15.314 1.373 -21.954 1.00 79.75 97 ASP A O 1
ATOM 763 N N . THR A 1 98 ? -15.396 -0.857 -21.753 1.00 67.94 98 THR A N 1
ATOM 764 C CA . THR A 1 98 ? -16.779 -1.031 -22.216 1.00 67.94 98 THR A CA 1
ATOM 765 C C . THR A 1 98 ? -17.562 -1.753 -21.116 1.00 67.94 98 THR A C 1
ATOM 767 O O . THR A 1 98 ? -17.586 -2.985 -21.097 1.00 67.94 98 THR A O 1
ATOM 770 N N . PRO A 1 99 ? -18.181 -1.025 -20.164 1.00 58.19 99 PRO A N 1
ATOM 771 C CA . PRO A 1 99 ? -18.661 -1.589 -18.897 1.00 58.19 99 PRO A CA 1
ATOM 772 C C . PRO A 1 99 ? -19.973 -2.399 -19.004 1.00 58.19 99 PRO A C 1
ATOM 774 O O . PRO A 1 99 ? -20.748 -2.462 -18.056 1.00 58.19 99 PRO A O 1
ATOM 777 N N . GLU A 1 100 ? -20.259 -3.052 -20.131 1.00 53.72 100 GLU A N 1
ATOM 778 C CA . GLU A 1 100 ? -21.573 -3.656 -20.421 1.00 53.72 100 GLU A CA 1
ATOM 779 C C . GLU A 1 100 ? -21.894 -4.956 -19.651 1.00 53.72 100 GLU A C 1
ATOM 781 O O . GLU A 1 100 ? -22.847 -5.657 -19.991 1.00 53.72 100 GLU A O 1
ATOM 786 N N . ARG A 1 101 ? -21.160 -5.301 -18.583 1.00 57.72 101 ARG A N 1
ATOM 787 C CA . ARG A 1 101 ? -21.437 -6.516 -17.800 1.00 57.72 101 ARG A CA 1
ATOM 788 C C . ARG A 1 101 ? -21.907 -6.202 -16.382 1.00 57.72 101 ARG A C 1
ATOM 790 O O . ARG A 1 101 ? -21.212 -5.490 -15.663 1.00 57.72 101 ARG A O 1
ATOM 797 N N . PRO A 1 102 ? -23.057 -6.753 -15.949 1.00 55.31 102 PRO A N 1
ATOM 798 C CA . PRO A 1 102 ? -23.496 -6.622 -14.571 1.00 55.31 102 PRO A CA 1
ATOM 799 C C . PRO A 1 102 ? -22.514 -7.327 -13.633 1.00 55.31 102 PRO A C 1
ATOM 801 O O . PRO A 1 102 ? -22.082 -8.453 -13.893 1.00 55.31 102 PRO A O 1
ATOM 804 N N . ASP A 1 103 ? -22.213 -6.661 -12.521 1.00 63.81 103 ASP A N 1
ATOM 805 C CA . ASP A 1 103 ? -21.456 -7.202 -11.398 1.00 63.81 103 ASP A CA 1
ATOM 806 C C . ASP A 1 103 ? -21.991 -8.588 -11.004 1.00 63.81 103 ASP A C 1
ATOM 808 O O . ASP A 1 103 ? -23.122 -8.718 -10.532 1.00 63.81 103 ASP A O 1
ATOM 812 N N . ASN A 1 104 ? -21.174 -9.632 -11.174 1.00 72.88 104 ASN A N 1
ATOM 813 C CA . ASN A 1 104 ? -21.526 -10.982 -10.746 1.00 72.88 104 ASN A CA 1
ATOM 814 C C . ASN A 1 104 ? -20.618 -11.447 -9.609 1.00 72.88 104 ASN A C 1
ATOM 816 O O . ASN A 1 104 ? -19.551 -12.032 -9.813 1.00 72.88 104 ASN A O 1
ATOM 820 N N . ASP A 1 105 ? -21.079 -11.182 -8.391 1.00 74.31 105 ASP A N 1
ATOM 821 C CA . ASP A 1 105 ? -20.319 -11.410 -7.169 1.00 74.31 105 ASP A CA 1
ATOM 822 C C . ASP A 1 105 ? -19.935 -12.886 -6.962 1.00 74.31 105 ASP A C 1
ATOM 824 O O . ASP A 1 105 ? -18.907 -13.158 -6.345 1.00 74.31 105 ASP A O 1
ATOM 828 N N . GLN A 1 106 ? -20.679 -13.842 -7.538 1.00 82.31 106 GLN A N 1
ATOM 829 C CA . GLN A 1 106 ? -20.376 -15.273 -7.413 1.00 82.31 106 GLN A CA 1
ATOM 830 C C . GLN A 1 106 ? -19.002 -15.643 -7.990 1.00 82.31 106 GLN A C 1
ATOM 832 O O . GLN A 1 106 ? -18.401 -16.614 -7.551 1.00 82.31 106 GLN A O 1
ATOM 837 N N . TYR A 1 107 ? -18.490 -14.883 -8.963 1.00 81.62 107 TYR A N 1
ATOM 838 C CA . TYR A 1 107 ? -17.212 -15.182 -9.612 1.00 81.62 107 TYR A CA 1
ATOM 839 C C . TYR A 1 107 ? -16.015 -14.448 -8.982 1.00 81.62 107 TYR A C 1
ATOM 841 O O . TYR A 1 107 ? -14.875 -14.633 -9.408 1.00 81.62 107 TYR A O 1
ATOM 849 N N . ARG A 1 108 ? -16.251 -13.628 -7.948 1.00 79.50 108 ARG A N 1
ATOM 850 C CA . ARG A 1 108 ? -15.211 -12.894 -7.213 1.00 79.50 108 ARG A CA 1
ATOM 851 C C . ARG A 1 108 ? -14.615 -13.742 -6.119 1.00 79.50 108 ARG A C 1
ATOM 853 O O . ARG A 1 108 ? -15.005 -13.644 -4.959 1.00 79.50 108 ARG A O 1
ATOM 860 N N . ASP A 1 109 ? -13.665 -14.571 -6.506 1.00 80.38 109 ASP A N 1
ATOM 861 C CA . ASP A 1 109 ? -13.034 -15.513 -5.595 1.00 80.38 109 ASP A CA 1
ATOM 862 C C . ASP A 1 109 ? -11.544 -15.249 -5.367 1.00 80.38 109 ASP A C 1
ATOM 864 O O . ASP A 1 109 ? -10.832 -16.156 -4.954 1.00 80.38 109 ASP A O 1
ATOM 868 N N . GLY A 1 110 ? -11.054 -14.033 -5.628 1.00 78.50 110 GLY A N 1
ATOM 869 C CA . GLY A 1 110 ? -9.650 -13.662 -5.431 1.00 78.50 110 GLY A CA 1
ATOM 870 C C . GLY A 1 110 ? -9.401 -12.154 -5.382 1.00 78.50 110 GLY A C 1
ATOM 871 O O . GLY A 1 110 ? -10.315 -11.361 -5.607 1.00 78.50 110 GLY A O 1
ATOM 872 N N . LEU A 1 111 ? -8.153 -11.770 -5.104 1.00 76.25 111 LEU A N 1
ATOM 873 C CA . LEU A 1 111 ? -7.685 -10.379 -5.001 1.00 76.25 111 LEU A CA 1
ATOM 874 C C . LEU A 1 111 ? -6.706 -10.030 -6.112 1.00 76.25 111 LEU A C 1
ATOM 876 O O . LEU A 1 111 ? -5.953 -10.871 -6.584 1.00 76.25 111 LEU A O 1
ATOM 880 N N . SER A 1 112 ? -6.648 -8.764 -6.519 1.00 71.38 112 SER A N 1
ATOM 881 C CA . SER A 1 112 ? -5.730 -8.354 -7.585 1.00 71.38 112 SER A CA 1
ATOM 882 C C . SER A 1 112 ? -4.256 -8.379 -7.184 1.00 71.38 112 SER A C 1
ATOM 884 O O . SER A 1 112 ? -3.422 -8.699 -8.032 1.00 71.38 112 SER A O 1
ATOM 886 N N . ASP A 1 113 ? -3.922 -8.074 -5.925 1.00 75.12 113 ASP A N 1
ATOM 887 C CA . ASP A 1 113 ? -2.557 -8.252 -5.417 1.00 75.12 113 ASP A CA 1
ATOM 888 C C . ASP A 1 113 ? -2.259 -9.734 -5.199 1.00 75.12 113 ASP A C 1
ATOM 890 O O . ASP A 1 113 ? -3.002 -10.440 -4.524 1.00 75.12 113 ASP A O 1
ATOM 894 N N . MET A 1 114 ? -1.127 -10.188 -5.734 1.00 79.38 114 MET A N 1
ATOM 895 C CA . MET A 1 114 ? -0.774 -11.601 -5.714 1.00 79.38 114 MET A CA 1
ATOM 896 C C . MET A 1 114 ? -0.556 -12.127 -4.292 1.00 79.38 114 MET A C 1
ATOM 898 O O . MET A 1 114 ? -0.997 -13.224 -3.981 1.00 79.38 114 MET A O 1
ATOM 902 N N . TYR A 1 115 ? 0.108 -11.374 -3.408 1.00 80.38 115 TYR A N 1
ATOM 903 C CA . TYR A 1 115 ? 0.386 -11.868 -2.055 1.00 80.38 115 TYR A CA 1
ATOM 904 C C . TYR A 1 115 ? -0.896 -11.987 -1.225 1.00 80.38 115 TYR A C 1
ATOM 906 O O . TYR A 1 115 ? -1.088 -12.963 -0.504 1.00 80.38 115 TYR A O 1
ATOM 914 N N . GLN A 1 116 ? -1.801 -11.019 -1.342 1.00 77.62 116 GLN A N 1
ATOM 915 C CA . GLN A 1 116 ? -3.134 -11.098 -0.750 1.00 77.62 116 GLN A CA 1
ATOM 916 C C . GLN A 1 116 ? -3.978 -12.214 -1.335 1.00 77.62 116 GLN A C 1
ATOM 918 O O . GLN A 1 116 ? -4.642 -12.901 -0.567 1.00 77.62 116 GLN A O 1
ATOM 923 N N . ASP A 1 117 ? -3.940 -12.410 -2.652 1.00 81.44 117 ASP A N 1
ATOM 924 C CA . ASP A 1 117 ? -4.654 -13.506 -3.300 1.00 81.44 117 ASP A CA 1
ATOM 925 C C . ASP A 1 117 ? -4.193 -14.851 -2.723 1.00 81.44 117 ASP A C 1
ATOM 927 O O . ASP A 1 117 ? -5.026 -15.669 -2.339 1.00 81.44 117 ASP A O 1
ATOM 931 N N . CYS A 1 118 ? -2.878 -15.036 -2.523 1.00 84.69 118 CYS A N 1
ATOM 932 C CA . CYS A 1 118 ? -2.338 -16.199 -1.812 1.00 84.69 118 CYS A CA 1
ATOM 933 C C . CYS A 1 118 ? -2.915 -16.323 -0.393 1.00 84.69 118 CYS A C 1
ATOM 935 O O . CYS A 1 118 ? -3.404 -17.387 -0.024 1.00 84.69 118 CYS A O 1
ATOM 937 N N . ARG A 1 119 ? -2.884 -15.244 0.409 1.00 85.00 119 ARG A N 1
ATOM 938 C CA . ARG A 1 119 ? -3.406 -15.237 1.793 1.00 85.00 119 ARG A CA 1
ATOM 939 C C . ARG A 1 119 ? -4.876 -15.626 1.854 1.00 85.00 119 ARG A C 1
ATOM 941 O O . ARG A 1 119 ? -5.257 -16.473 2.656 1.00 85.00 119 ARG A O 1
ATOM 948 N N . TYR A 1 120 ? -5.679 -15.000 1.004 1.00 84.19 120 TYR A N 1
ATOM 949 C CA . TYR A 1 120 ? -7.114 -15.202 0.912 1.00 84.19 120 TYR A CA 1
ATOM 950 C C . TYR A 1 120 ? -7.456 -16.642 0.539 1.00 84.19 120 TYR A C 1
ATOM 952 O O . TYR A 1 120 ? -8.214 -17.309 1.242 1.00 84.19 120 TYR A O 1
ATOM 960 N N . ARG A 1 121 ? -6.832 -17.157 -0.525 1.00 86.25 121 ARG A N 1
ATOM 961 C CA . ARG A 1 121 ? -7.040 -18.533 -0.988 1.00 86.25 121 ARG A CA 1
ATOM 962 C C . ARG A 1 121 ? -6.616 -19.557 0.053 1.00 86.25 121 ARG A C 1
ATOM 964 O O . ARG A 1 121 ? -7.373 -20.480 0.332 1.00 86.25 121 ARG A O 1
ATOM 971 N N . GLU A 1 122 ? -5.443 -19.385 0.655 1.00 88.62 122 GLU A N 1
ATOM 972 C CA . GLU A 1 122 ? -4.960 -20.288 1.702 1.00 88.62 122 GLU A CA 1
ATOM 973 C C . GLU A 1 122 ? -5.865 -20.260 2.934 1.00 88.62 122 GLU A C 1
ATOM 975 O O . GLU A 1 122 ? -6.211 -21.311 3.468 1.00 88.62 122 GLU A O 1
ATOM 980 N N . TRP A 1 123 ? -6.339 -19.082 3.347 1.00 87.81 123 TRP A N 1
ATOM 981 C CA . TRP A 1 123 ? -7.300 -18.992 4.443 1.00 87.81 123 TRP A CA 1
ATOM 982 C C . TRP A 1 123 ? -8.558 -19.818 4.157 1.00 87.81 123 TRP A C 1
ATOM 984 O O . TRP A 1 123 ? -8.965 -20.617 5.001 1.00 87.81 123 TRP A O 1
ATOM 994 N N . HIS A 1 124 ? -9.146 -19.698 2.963 1.00 87.62 124 HIS A N 1
ATOM 995 C CA . HIS A 1 124 ? -10.332 -20.476 2.601 1.00 87.62 124 HIS A CA 1
ATOM 996 C C . HIS A 1 124 ? -10.061 -21.978 2.510 1.00 87.62 124 HIS A C 1
ATOM 998 O O . HIS A 1 124 ? -10.909 -22.762 2.927 1.00 87.62 124 HIS A O 1
ATOM 1004 N N . ARG A 1 125 ? -8.874 -22.404 2.072 1.00 86.31 125 ARG A N 1
ATOM 1005 C CA . ARG A 1 125 ? -8.479 -23.825 2.100 1.00 86.31 125 ARG A CA 1
ATOM 1006 C C . ARG A 1 125 ? -8.467 -24.417 3.495 1.00 86.31 125 ARG A C 1
ATOM 1008 O O . ARG A 1 125 ? -8.886 -25.554 3.675 1.00 86.31 125 ARG A O 1
ATOM 1015 N N . HIS A 1 126 ? -7.991 -23.648 4.467 1.00 85.25 126 HIS A N 1
ATOM 1016 C CA . HIS A 1 126 ? -7.931 -24.095 5.852 1.00 85.25 126 HIS A CA 1
ATOM 1017 C C . HIS A 1 126 ? -9.279 -23.991 6.575 1.00 85.25 126 HIS A C 1
ATOM 1019 O O . HIS A 1 126 ? -9.518 -24.765 7.498 1.00 85.25 126 HIS A O 1
ATOM 1025 N N . ASN A 1 127 ? -10.149 -23.054 6.175 1.00 85.19 127 ASN A N 1
ATOM 1026 C CA . ASN A 1 127 ? -11.303 -22.653 6.989 1.00 85.19 127 ASN A CA 1
ATOM 1027 C C . ASN A 1 127 ? -12.674 -22.805 6.302 1.00 85.19 127 ASN A C 1
ATOM 1029 O O . ASN A 1 127 ? -13.697 -22.577 6.941 1.00 85.19 127 ASN A O 1
ATOM 1033 N N . SER A 1 128 ? -12.744 -23.173 5.019 1.00 86.75 128 SER A N 1
ATOM 1034 C CA . SER A 1 128 ? -14.007 -23.341 4.278 1.00 86.75 128 SER A CA 1
ATOM 1035 C C . SER A 1 128 ? -14.227 -24.790 3.839 1.00 86.75 128 SER A C 1
ATOM 1037 O O . SER A 1 128 ? -13.284 -25.492 3.485 1.00 86.75 128 SER A O 1
ATOM 1039 N N . ALA A 1 129 ? -15.487 -25.242 3.823 1.00 85.50 129 ALA A N 1
ATOM 1040 C CA . ALA A 1 129 ? -15.848 -26.658 3.659 1.00 85.50 129 ALA A CA 1
ATOM 1041 C C . ALA A 1 129 ? -15.316 -27.327 2.373 1.00 85.50 129 ALA A C 1
ATOM 1043 O O . ALA A 1 129 ? -15.038 -28.523 2.375 1.00 85.50 129 ALA A O 1
ATOM 1044 N N . ASN A 1 130 ? -15.177 -26.573 1.281 1.00 83.06 130 ASN A N 1
ATOM 1045 C CA . ASN A 1 130 ? -14.654 -27.039 -0.009 1.00 83.06 130 ASN A CA 1
ATOM 1046 C C . ASN A 1 130 ? -13.328 -26.360 -0.401 1.00 83.06 130 ASN A C 1
ATOM 1048 O O . ASN A 1 130 ? -12.894 -26.488 -1.542 1.00 83.06 130 ASN A O 1
ATOM 1052 N N . GLY A 1 131 ? -12.715 -25.603 0.512 1.00 83.12 131 GLY A N 1
ATOM 1053 C CA . GLY A 1 131 ? -11.521 -24.805 0.245 1.00 83.12 131 GLY A CA 1
ATOM 1054 C C . GLY A 1 131 ? -11.735 -23.555 -0.618 1.00 83.12 131 GLY A C 1
ATOM 1055 O O . GLY A 1 131 ? -10.759 -22.903 -0.983 1.00 83.12 131 GLY A O 1
ATOM 1056 N N . TYR A 1 132 ? -12.989 -23.208 -0.925 1.00 83.06 132 TYR A N 1
ATOM 1057 C CA . TYR A 1 132 ? -13.375 -21.987 -1.631 1.00 83.06 132 TYR A CA 1
ATOM 1058 C C . TYR A 1 132 ? -14.187 -21.059 -0.724 1.00 83.06 132 TYR A C 1
ATOM 1060 O O . TYR A 1 132 ? -14.807 -21.515 0.241 1.00 83.06 132 TYR A O 1
ATOM 1068 N N . PRO A 1 133 ? -14.236 -19.758 -1.043 1.00 82.69 133 PRO A N 1
ATOM 1069 C CA . PRO A 1 133 ? -15.110 -18.841 -0.335 1.00 82.69 133 PRO A CA 1
ATOM 1070 C C . PRO A 1 133 ? -16.592 -19.228 -0.470 1.00 82.69 133 PRO A C 1
ATOM 1072 O O . PRO A 1 133 ? -17.028 -19.610 -1.562 1.00 82.69 133 PRO A O 1
ATOM 1075 N N . PRO A 1 134 ? -17.396 -19.126 0.606 1.00 82.56 134 PRO A N 1
ATOM 1076 C CA . PRO A 1 134 ? -18.815 -19.467 0.558 1.00 82.56 134 PRO A CA 1
ATOM 1077 C C . PRO A 1 134 ? -19.571 -18.698 -0.533 1.00 82.56 134 PRO A C 1
ATOM 1079 O O . PRO A 1 134 ? -19.462 -17.479 -0.639 1.00 82.56 134 PRO A O 1
ATOM 1082 N N . GLY A 1 135 ? -20.359 -19.413 -1.341 1.00 84.62 135 GLY A N 1
ATOM 1083 C CA . GLY A 1 135 ? -21.158 -18.821 -2.422 1.00 84.62 135 GLY A CA 1
ATOM 1084 C C . GLY A 1 135 ? -20.354 -18.342 -3.636 1.00 84.62 135 GLY A C 1
ATOM 1085 O O . GLY A 1 135 ? -20.947 -17.803 -4.569 1.00 84.62 135 GLY A O 1
ATOM 1086 N N . LYS A 1 136 ? -19.030 -18.543 -3.647 1.00 84.81 136 LYS A N 1
ATOM 1087 C CA . LYS A 1 136 ? -18.166 -18.195 -4.774 1.00 84.81 136 LYS A CA 1
ATOM 1088 C C . LYS A 1 136 ? -17.797 -19.427 -5.594 1.00 84.81 136 LYS A C 1
ATOM 1090 O O . LYS A 1 136 ? -17.653 -20.530 -5.066 1.00 84.81 136 LYS A O 1
ATOM 1095 N N . VAL A 1 137 ? -17.618 -19.226 -6.894 1.00 84.44 137 VAL A N 1
ATOM 1096 C CA . VAL A 1 137 ? -17.182 -20.236 -7.861 1.00 84.44 137 VAL A CA 1
ATOM 1097 C C . VAL A 1 137 ? -16.203 -19.620 -8.853 1.00 84.44 137 VAL A C 1
ATOM 1099 O O . VAL A 1 137 ? -16.231 -18.420 -9.119 1.00 84.44 137 VAL A O 1
ATOM 1102 N N . ARG A 1 138 ? -15.353 -20.451 -9.453 1.00 82.56 138 ARG A N 1
ATOM 1103 C CA . ARG A 1 138 ? -14.448 -19.996 -10.510 1.00 82.56 138 ARG A CA 1
ATOM 1104 C C . ARG A 1 138 ? -15.223 -19.598 -11.756 1.00 82.56 138 ARG A C 1
ATOM 1106 O O . ARG A 1 138 ? -16.160 -20.281 -12.165 1.00 82.56 138 ARG A O 1
ATOM 1113 N N . SER A 1 139 ? -14.794 -18.510 -12.384 1.00 85.00 139 SER A N 1
ATOM 1114 C CA . SER A 1 139 ? -15.299 -18.128 -13.699 1.00 85.00 139 SER A CA 1
ATOM 1115 C C . SER A 1 139 ? -14.874 -19.151 -14.753 1.00 85.00 139 SER A C 1
ATOM 1117 O O . SER A 1 139 ? -13.687 -19.455 -14.880 1.00 85.00 139 SER A O 1
ATOM 1119 N N . ARG A 1 140 ? -15.825 -19.616 -15.573 1.00 87.19 140 ARG A N 1
ATOM 1120 C CA . ARG A 1 140 ? -15.531 -20.468 -16.740 1.00 87.19 140 ARG A CA 1
ATOM 1121 C C . ARG A 1 140 ? -14.628 -19.781 -17.769 1.00 87.19 140 ARG A C 1
ATOM 1123 O O . ARG A 1 140 ? -13.917 -20.454 -18.501 1.00 87.19 140 ARG A O 1
ATOM 1130 N N . TYR A 1 141 ? -14.602 -18.445 -17.793 1.00 88.38 141 TYR A N 1
ATOM 1131 C CA . TYR A 1 141 ? -13.770 -17.668 -18.719 1.00 88.38 141 TYR A CA 1
ATOM 1132 C C . TYR A 1 141 ? -12.271 -17.735 -18.394 1.00 88.38 141 TYR A C 1
ATOM 1134 O O . TYR A 1 141 ? -11.458 -17.184 -19.131 1.00 88.38 141 TYR A O 1
ATOM 1142 N N . LEU A 1 142 ? -11.893 -18.391 -17.292 1.00 86.88 142 LEU A N 1
ATOM 1143 C CA . LEU A 1 142 ? -10.505 -18.771 -17.042 1.00 86.88 142 LEU A CA 1
ATOM 1144 C C . LEU A 1 142 ? -10.060 -19.964 -17.886 1.00 86.88 142 LEU A C 1
ATOM 1146 O O . LEU A 1 142 ? -8.880 -20.059 -18.190 1.00 86.88 142 LEU A O 1
ATOM 1150 N N . GLU A 1 143 ? -10.987 -20.860 -18.221 1.00 86.88 143 GLU A N 1
ATOM 1151 C CA . GLU A 1 143 ? -10.757 -22.030 -19.074 1.00 86.88 143 GLU A CA 1
ATOM 1152 C C . GLU A 1 143 ? -11.083 -21.731 -20.539 1.00 86.88 143 GLU A C 1
ATOM 1154 O O . GLU A 1 143 ? -10.373 -22.170 -21.440 1.00 86.88 143 GLU A O 1
ATOM 1159 N N . HIS A 1 144 ? -12.141 -20.943 -20.753 1.00 90.31 144 HIS A N 1
ATOM 1160 C CA . HIS A 1 144 ? -12.695 -20.617 -22.064 1.00 90.31 144 HIS A CA 1
ATOM 1161 C C . HIS A 1 144 ? -12.737 -19.102 -22.309 1.00 90.31 144 HIS A C 1
ATOM 1163 O O . HIS A 1 144 ? -13.816 -18.513 -22.456 1.00 90.31 144 HIS A O 1
ATOM 1169 N N . PRO A 1 145 ? -11.585 -18.405 -22.307 1.00 90.25 145 PRO A N 1
ATOM 1170 C CA . PRO A 1 145 ? -11.553 -16.964 -22.539 1.00 90.25 145 PRO A CA 1
ATOM 1171 C C . PRO A 1 145 ? -12.025 -16.565 -23.945 1.00 90.25 145 PRO A C 1
ATOM 1173 O O . PRO A 1 145 ? -12.416 -15.421 -24.160 1.00 90.25 145 PRO A O 1
ATOM 1176 N N . GLU A 1 146 ? -12.027 -17.486 -24.908 1.00 90.62 146 GLU A N 1
ATOM 1177 C CA . GLU A 1 146 ? -12.559 -17.294 -26.258 1.00 90.62 146 GLU A CA 1
ATOM 1178 C C . GLU A 1 146 ? -14.079 -17.079 -26.312 1.00 90.62 146 GLU A C 1
ATOM 1180 O O . GLU A 1 146 ? -14.567 -16.525 -27.298 1.00 90.62 146 GLU A O 1
ATOM 1185 N N . GLU A 1 147 ? -14.820 -17.465 -25.267 1.00 91.19 147 GLU A N 1
ATOM 1186 C CA . GLU A 1 147 ? -16.265 -17.212 -25.156 1.00 91.19 147 GLU A CA 1
ATOM 1187 C C . GLU A 1 147 ? -16.590 -15.749 -24.820 1.00 91.19 147 GLU A C 1
ATOM 1189 O O . GLU A 1 147 ? -17.731 -15.311 -24.966 1.00 91.19 147 GLU A O 1
ATOM 1194 N N . LEU A 1 148 ? -15.608 -14.981 -24.340 1.00 89.62 148 LEU A N 1
ATOM 1195 C CA . LEU A 1 148 ? -15.773 -13.556 -24.071 1.00 89.62 148 LEU A CA 1
ATOM 1196 C C . LEU A 1 148 ? -15.890 -12.782 -25.386 1.00 89.62 148 LEU A C 1
ATOM 1198 O O . LEU A 1 148 ? -15.121 -13.034 -26.305 1.00 89.62 148 LEU A O 1
ATOM 1202 N N . GLU A 1 149 ? -16.777 -11.794 -25.465 1.00 90.25 149 GLU A N 1
ATOM 1203 C CA . GLU A 1 149 ? -16.825 -10.890 -26.617 1.00 90.25 149 GLU A CA 1
ATOM 1204 C C . GLU A 1 149 ? -15.470 -10.209 -26.867 1.00 90.25 149 GLU A C 1
ATOM 1206 O O . GLU A 1 149 ? -14.779 -9.800 -25.931 1.00 90.25 149 GLU A O 1
ATOM 1211 N N . ALA A 1 150 ? -15.086 -10.136 -28.142 1.00 91.38 150 ALA A N 1
ATOM 1212 C CA . ALA A 1 150 ? -13.828 -9.564 -28.588 1.00 91.38 150 ALA A CA 1
ATOM 1213 C C . ALA A 1 150 ? -14.020 -8.125 -29.068 1.00 91.38 150 ALA A C 1
ATOM 1215 O O . ALA A 1 150 ? -14.907 -7.831 -29.867 1.00 91.38 150 ALA A O 1
ATOM 1216 N N . ARG A 1 151 ? -13.113 -7.250 -28.643 1.00 91.06 151 ARG A N 1
ATOM 1217 C CA . ARG A 1 151 ? -13.024 -5.859 -29.064 1.00 91.06 151 ARG A CA 1
ATOM 1218 C C . ARG A 1 151 ? -11.669 -5.604 -29.704 1.00 91.06 151 ARG A C 1
ATOM 1220 O O . ARG A 1 151 ? -10.637 -5.639 -29.036 1.00 91.06 151 ARG A O 1
ATOM 1227 N N . ASP A 1 152 ? -11.682 -5.323 -31.000 1.00 92.50 152 ASP A N 1
ATOM 1228 C CA . ASP A 1 152 ? -10.463 -5.112 -31.775 1.00 92.50 152 ASP A CA 1
ATOM 1229 C C . ASP A 1 152 ? -10.076 -3.632 -31.851 1.00 92.50 152 ASP A C 1
ATOM 1231 O O . ASP A 1 152 ? -10.878 -2.756 -32.182 1.00 92.50 152 ASP A O 1
ATOM 1235 N N . VAL A 1 153 ? -8.797 -3.354 -31.611 1.00 93.19 153 VAL A N 1
ATOM 1236 C CA . VAL A 1 153 ? -8.184 -2.036 -31.767 1.00 93.19 153 VAL A CA 1
ATOM 1237 C C . VAL A 1 153 ? -7.015 -2.146 -32.735 1.00 93.19 153 VAL A C 1
ATOM 1239 O O . VAL A 1 153 ? -5.992 -2.765 -32.446 1.00 93.19 153 VAL A O 1
ATOM 1242 N N . ASN A 1 154 ? -7.151 -1.499 -33.890 1.00 95.12 154 ASN A N 1
ATOM 1243 C CA . ASN A 1 154 ? -6.076 -1.406 -34.872 1.00 95.12 154 ASN A CA 1
ATOM 1244 C C . ASN A 1 154 ? -5.145 -0.237 -34.540 1.00 95.12 154 ASN A C 1
ATOM 1246 O O . ASN A 1 154 ? -5.585 0.892 -34.295 1.00 95.12 154 ASN A O 1
ATOM 1250 N N . VAL A 1 155 ? -3.845 -0.509 -34.556 1.00 93.94 155 VAL A N 1
ATOM 1251 C CA . VAL A 1 155 ? -2.785 0.445 -34.245 1.00 93.94 155 VAL A CA 1
ATOM 1252 C C . VAL A 1 155 ? -1.710 0.367 -35.319 1.00 93.94 155 VAL A C 1
ATOM 1254 O O . VAL A 1 155 ? -1.214 -0.707 -35.645 1.00 93.94 155 VAL A O 1
ATOM 1257 N N . ARG A 1 156 ? -1.312 1.519 -35.858 1.00 96.06 156 ARG A N 1
ATOM 1258 C CA . ARG A 1 156 ? -0.194 1.611 -36.798 1.00 96.06 156 ARG A CA 1
ATOM 1259 C C . ARG A 1 156 ? 1.073 2.005 -36.050 1.00 96.06 156 ARG A C 1
ATOM 1261 O O . ARG A 1 156 ? 1.118 3.080 -35.456 1.00 96.06 156 ARG A O 1
ATOM 1268 N N . VAL A 1 157 ? 2.095 1.156 -36.102 1.00 96.44 157 VAL A N 1
ATOM 1269 C CA . VAL A 1 157 ? 3.427 1.453 -35.567 1.00 96.44 157 VAL A CA 1
ATOM 1270 C C . VAL A 1 157 ? 4.243 2.148 -36.663 1.00 96.44 157 VAL A C 1
ATOM 1272 O O . VAL A 1 157 ? 4.416 1.578 -37.746 1.00 96.44 157 VAL A O 1
ATOM 1275 N N . PRO A 1 158 ? 4.717 3.387 -36.439 1.00 96.56 158 PRO A N 1
ATOM 1276 C CA . PRO A 1 158 ? 5.513 4.103 -37.428 1.00 96.56 158 PRO A CA 1
ATOM 1277 C C . PRO A 1 158 ? 6.901 3.458 -37.622 1.00 96.56 158 PRO A C 1
ATOM 1279 O O . PRO A 1 158 ? 7.391 2.777 -36.718 1.00 96.56 158 PRO A O 1
ATOM 1282 N N . PRO A 1 159 ? 7.564 3.695 -38.771 1.00 95.00 159 PRO A N 1
ATOM 1283 C CA . PRO A 1 159 ? 8.951 3.285 -38.979 1.00 95.00 159 PRO A CA 1
ATOM 1284 C C . PRO A 1 159 ? 9.880 3.884 -37.914 1.00 95.00 159 PRO A C 1
ATOM 1286 O O . PRO A 1 159 ? 9.848 5.092 -37.680 1.00 95.00 159 PRO A O 1
ATOM 1289 N N . ALA A 1 160 ? 10.727 3.056 -37.297 1.00 94.38 160 ALA A N 1
ATOM 1290 C CA . ALA A 1 160 ? 11.716 3.497 -36.306 1.00 94.38 160 ALA A CA 1
ATOM 1291 C C . ALA A 1 160 ? 13.066 2.762 -36.417 1.00 94.38 160 ALA A C 1
ATOM 1293 O O . ALA A 1 160 ? 13.860 2.767 -35.475 1.00 94.38 160 ALA A O 1
ATOM 1294 N N . GLY A 1 161 ? 13.338 2.146 -37.572 1.00 94.38 161 GLY A N 1
ATOM 1295 C CA . GLY A 1 161 ? 14.569 1.399 -37.824 1.00 94.38 161 GLY A CA 1
ATOM 1296 C C . GLY A 1 161 ? 14.490 -0.063 -37.387 1.00 94.38 161 GLY A C 1
ATOM 1297 O O . GLY A 1 161 ? 13.508 -0.511 -36.795 1.00 94.38 161 GLY A O 1
ATOM 1298 N N . LYS A 1 162 ? 15.519 -0.830 -37.749 1.00 93.94 162 LYS A N 1
ATOM 1299 C CA . LYS A 1 162 ? 15.604 -2.266 -37.462 1.00 93.94 162 LYS A CA 1
ATOM 1300 C C . LYS A 1 162 ? 15.919 -2.499 -35.988 1.00 93.94 162 LYS A C 1
ATOM 1302 O O . LYS A 1 162 ? 16.709 -1.756 -35.408 1.00 93.94 162 LYS A O 1
ATOM 1307 N N . GLY A 1 163 ? 15.366 -3.559 -35.409 1.00 92.75 163 GLY A N 1
ATOM 1308 C CA . GLY A 1 163 ? 15.716 -4.011 -34.066 1.00 92.75 163 GLY A CA 1
ATOM 1309 C C . GLY A 1 163 ? 14.509 -4.310 -33.189 1.00 92.75 163 GLY A C 1
ATOM 1310 O O . GLY A 1 163 ? 13.428 -4.633 -33.674 1.00 92.75 163 GLY A O 1
ATOM 1311 N N . LEU A 1 164 ? 14.719 -4.210 -31.879 1.00 93.12 164 LEU A N 1
ATOM 1312 C CA . LEU A 1 164 ? 13.754 -4.648 -30.883 1.00 93.12 164 LEU A CA 1
ATOM 1313 C C . LEU A 1 164 ? 12.722 -3.560 -30.562 1.00 93.12 164 LEU A C 1
ATOM 1315 O O . LEU A 1 164 ? 13.031 -2.561 -29.909 1.00 93.12 164 LEU A O 1
ATOM 1319 N N . TYR A 1 165 ? 11.479 -3.796 -30.962 1.00 94.94 165 TYR A N 1
ATOM 1320 C CA . TYR A 1 165 ? 10.308 -3.036 -30.538 1.00 94.94 165 TYR A CA 1
ATOM 1321 C C . TYR A 1 165 ? 9.718 -3.685 -29.286 1.00 94.94 165 TYR A C 1
ATOM 1323 O O . TYR A 1 165 ? 9.726 -4.907 -29.138 1.00 94.94 165 TYR A O 1
ATOM 1331 N N . ARG A 1 166 ? 9.189 -2.875 -28.369 1.00 94.31 166 ARG A N 1
ATOM 1332 C CA . ARG A 1 166 ? 8.503 -3.377 -27.169 1.00 94.31 166 ARG A CA 1
ATOM 1333 C C . ARG A 1 166 ? 7.097 -2.820 -27.127 1.00 94.31 166 ARG A C 1
ATOM 1335 O O . ARG A 1 166 ? 6.928 -1.603 -27.151 1.00 94.31 166 ARG A O 1
ATOM 1342 N N . VAL A 1 167 ? 6.120 -3.716 -27.083 1.00 95.56 167 VAL A N 1
ATOM 1343 C CA . VAL A 1 167 ? 4.695 -3.397 -27.001 1.00 95.56 167 VAL A CA 1
ATOM 1344 C C . VAL A 1 167 ? 4.218 -3.777 -25.608 1.00 95.56 167 VAL A C 1
ATOM 1346 O O . VAL A 1 167 ? 4.060 -4.956 -25.310 1.00 95.56 167 VAL A O 1
ATOM 1349 N N . MET A 1 168 ? 4.019 -2.789 -24.745 1.00 93.31 168 MET A N 1
ATOM 1350 C CA . MET A 1 168 ? 3.406 -2.976 -23.436 1.00 93.31 168 MET A CA 1
ATOM 1351 C C . MET A 1 168 ? 1.902 -2.761 -23.541 1.00 93.31 168 MET A C 1
ATOM 1353 O O . MET A 1 168 ? 1.434 -1.748 -24.064 1.00 93.31 168 MET A O 1
ATOM 1357 N N . ILE A 1 169 ? 1.161 -3.696 -22.967 1.00 93.44 169 ILE A N 1
ATOM 1358 C CA . ILE A 1 169 ? -0.265 -3.574 -22.706 1.00 93.44 169 ILE A CA 1
ATOM 1359 C C . ILE A 1 169 ? -0.427 -3.556 -21.188 1.00 93.44 169 ILE A C 1
ATOM 1361 O O . ILE A 1 169 ? -0.226 -4.583 -20.544 1.00 93.44 169 ILE A O 1
ATOM 1365 N N . GLN A 1 170 ? -0.727 -2.390 -20.613 1.00 89.25 170 GLN A N 1
ATOM 1366 C CA . GLN A 1 170 ? -1.088 -2.260 -19.197 1.00 89.25 170 GLN A CA 1
ATOM 1367 C C . GLN A 1 170 ? -2.602 -2.423 -19.073 1.00 89.25 170 GLN A C 1
ATOM 1369 O O . GLN A 1 170 ? -3.361 -1.703 -19.721 1.00 89.25 170 GLN A O 1
ATOM 1374 N N . ALA A 1 171 ? -3.019 -3.396 -18.276 1.00 87.38 171 ALA A N 1
ATOM 1375 C CA . ALA A 1 171 ? -4.398 -3.841 -18.131 1.00 87.38 171 ALA A CA 1
ATOM 1376 C C . ALA A 1 171 ? -4.554 -4.543 -16.772 1.00 87.38 171 ALA A C 1
ATOM 1378 O O . ALA A 1 171 ? -3.595 -4.692 -16.021 1.00 87.38 171 ALA A O 1
ATOM 1379 N N . SER A 1 172 ? -5.748 -5.023 -16.450 1.00 81.56 172 SER A N 1
ATOM 1380 C CA . SER A 1 172 ? -5.986 -5.774 -15.214 1.00 81.56 172 SER A CA 1
ATOM 1381 C C . SER A 1 172 ? -6.174 -7.271 -15.442 1.00 81.56 172 SER A C 1
ATOM 1383 O O . SER A 1 172 ? -6.361 -7.729 -16.568 1.00 81.56 172 SER A O 1
ATOM 1385 N N . TRP A 1 173 ? -6.246 -8.006 -14.332 1.00 81.06 173 TRP A N 1
ATOM 1386 C CA . TRP A 1 173 ? -6.573 -9.434 -14.267 1.00 81.06 173 TRP A CA 1
ATOM 1387 C C . TRP A 1 173 ? -7.923 -9.836 -14.884 1.00 81.06 173 TRP A C 1
ATOM 1389 O O . TRP A 1 173 ? -8.191 -11.030 -15.063 1.00 81.06 173 TRP A O 1
ATOM 1399 N N . ASP A 1 174 ? -8.769 -8.852 -15.186 1.00 83.75 174 ASP A N 1
ATOM 1400 C CA . ASP A 1 174 ? -10.041 -9.031 -15.879 1.00 83.75 174 ASP A CA 1
ATOM 1401 C C . ASP A 1 174 ? -9.926 -8.989 -17.399 1.00 83.75 174 ASP A C 1
ATOM 1403 O O . ASP A 1 174 ? -10.916 -9.224 -18.079 1.00 83.75 174 ASP A O 1
ATOM 1407 N N . HIS A 1 175 ? -8.744 -8.739 -17.954 1.00 89.75 175 HIS A N 1
ATOM 1408 C CA . HIS A 1 175 ? -8.577 -8.703 -19.400 1.00 89.75 175 HIS A CA 1
ATOM 1409 C C . HIS A 1 175 ? -7.929 -9.981 -19.891 1.00 89.75 175 HIS A C 1
ATOM 1411 O O . HIS A 1 175 ? -6.992 -10.512 -19.291 1.00 89.75 175 HIS A O 1
ATOM 1417 N N . TRP A 1 176 ? -8.380 -10.408 -21.058 1.00 93.56 176 TRP A N 1
ATOM 1418 C CA . TRP A 1 176 ? -7.623 -11.263 -21.948 1.00 93.56 176 TRP A CA 1
ATOM 1419 C C . TRP A 1 176 ? -7.249 -10.458 -23.183 1.00 93.56 176 TRP A C 1
ATOM 1421 O O . TRP A 1 176 ? -8.077 -9.738 -23.738 1.00 93.56 176 TRP A O 1
ATOM 1431 N N . VAL A 1 177 ? -5.990 -10.555 -23.601 1.00 95.44 177 VAL A N 1
ATOM 1432 C CA . VAL A 1 177 ? -5.453 -9.757 -24.703 1.00 95.44 177 VAL A CA 1
ATOM 1433 C C . VAL A 1 177 ? -4.735 -10.642 -25.708 1.00 95.44 177 VAL A C 1
ATOM 1435 O O . VAL A 1 177 ? -4.032 -11.574 -25.326 1.00 95.44 177 VAL A O 1
ATOM 1438 N N . SER A 1 178 ? -4.861 -10.341 -26.993 1.00 94.94 178 SER A N 1
ATOM 1439 C CA . SER A 1 178 ? -4.003 -10.920 -28.025 1.00 94.94 178 SER A CA 1
ATOM 1440 C C . SER A 1 178 ? -3.474 -9.843 -28.961 1.00 94.94 178 SER A C 1
ATOM 1442 O O . SER A 1 178 ? -4.061 -8.769 -29.105 1.00 94.94 178 SER A O 1
ATOM 1444 N N . LEU A 1 179 ? -2.318 -10.112 -29.565 1.00 95.44 179 LEU A N 1
ATOM 1445 C CA . LEU A 1 179 ? -1.640 -9.181 -30.457 1.00 95.44 179 LEU A CA 1
ATOM 1446 C C . LEU A 1 179 ? -1.361 -9.867 -31.790 1.00 95.44 179 LEU A C 1
ATOM 1448 O O . LEU A 1 179 ? -0.687 -10.894 -31.838 1.00 95.44 179 LEU A O 1
ATOM 1452 N N . THR A 1 180 ? -1.869 -9.287 -32.875 1.00 95.12 180 THR A N 1
ATOM 1453 C CA . THR A 1 180 ? -1.696 -9.811 -34.234 1.00 95.12 180 THR A CA 1
ATOM 1454 C C . THR A 1 180 ? -1.004 -8.771 -35.112 1.00 95.12 180 THR A C 1
ATOM 1456 O O . THR A 1 180 ? -1.629 -7.760 -35.443 1.00 95.12 180 THR A O 1
ATOM 1459 N N . PRO A 1 181 ? 0.264 -8.976 -35.499 1.00 93.50 181 PRO A N 1
ATOM 1460 C CA . PRO A 1 181 ? 0.905 -8.149 -36.513 1.00 93.50 181 PRO A CA 1
ATOM 1461 C C . PRO A 1 181 ? 0.385 -8.469 -37.921 1.00 93.50 181 PRO A C 1
ATOM 1463 O O . PRO A 1 181 ? -0.073 -9.576 -38.203 1.00 93.50 181 PRO A O 1
ATOM 1466 N N . ASP A 1 182 ? 0.494 -7.505 -38.831 1.00 92.56 182 ASP A N 1
ATOM 1467 C CA . ASP A 1 182 ? 0.178 -7.675 -40.257 1.00 92.56 182 ASP A CA 1
ATOM 1468 C C . ASP A 1 182 ? 1.187 -8.557 -41.019 1.00 92.56 182 ASP A C 1
ATOM 1470 O O . ASP A 1 182 ? 0.894 -9.026 -42.126 1.00 92.56 182 ASP A O 1
ATOM 1474 N N . ARG A 1 183 ? 2.343 -8.850 -40.414 1.00 90.00 183 ARG A N 1
ATOM 1475 C CA . ARG A 1 183 ? 3.392 -9.744 -40.928 1.00 90.00 183 ARG A CA 1
ATOM 1476 C C . ARG A 1 183 ? 4.025 -10.595 -39.825 1.00 90.00 183 ARG A C 1
ATOM 1478 O O . ARG A 1 183 ? 3.849 -10.327 -38.642 1.00 90.00 183 ARG A O 1
ATOM 1485 N N . ALA A 1 184 ? 4.789 -11.612 -40.217 1.00 87.56 184 ALA A N 1
ATOM 1486 C CA . ALA A 1 184 ? 5.554 -12.440 -39.288 1.00 87.56 184 ALA A CA 1
ATOM 1487 C C . ALA A 1 184 ? 6.672 -11.625 -38.614 1.00 87.56 184 ALA A C 1
ATOM 1489 O O . ALA A 1 184 ? 7.482 -11.006 -39.302 1.00 87.56 184 ALA A O 1
ATOM 1490 N N . ILE A 1 185 ? 6.720 -11.631 -37.279 1.00 91.94 185 ILE A N 1
ATOM 1491 C CA . ILE A 1 185 ? 7.768 -10.969 -36.489 1.00 91.94 185 ILE A CA 1
ATOM 1492 C C . ILE A 1 185 ? 8.149 -11.897 -35.320 1.00 91.94 185 ILE A C 1
ATOM 1494 O O . ILE A 1 185 ? 7.254 -12.273 -34.554 1.00 91.94 185 ILE A O 1
ATOM 1498 N N . PRO A 1 186 ? 9.435 -12.279 -35.159 1.00 93.88 186 PRO A N 1
ATOM 1499 C CA . PRO A 1 186 ? 9.897 -13.028 -33.992 1.00 93.88 186 PRO A CA 1
ATOM 1500 C C . PRO A 1 186 ? 9.541 -12.301 -32.696 1.00 93.88 186 PRO A C 1
ATOM 1502 O O . PRO A 1 186 ? 9.770 -11.093 -32.573 1.00 93.88 186 PRO A O 1
ATOM 1505 N N . ALA A 1 187 ? 8.969 -13.034 -31.739 1.00 95.00 187 ALA A N 1
ATOM 1506 C CA . ALA A 1 187 ? 8.403 -12.429 -30.544 1.00 95.00 187 ALA A CA 1
ATOM 1507 C C . ALA A 1 187 ? 8.680 -13.216 -29.266 1.00 95.00 187 ALA A C 1
ATOM 1509 O O . ALA A 1 187 ? 8.529 -14.435 -29.233 1.00 95.00 187 ALA A O 1
ATOM 1510 N N . GLY A 1 188 ? 9.006 -12.484 -28.203 1.00 95.62 188 GLY A N 1
ATOM 1511 C CA . GLY A 1 188 ? 9.017 -12.973 -26.829 1.00 95.62 188 GLY A CA 1
ATOM 1512 C C . GLY A 1 188 ? 7.941 -12.286 -25.989 1.00 95.62 188 GLY A C 1
ATOM 1513 O O . GLY A 1 188 ? 7.516 -11.172 -26.305 1.00 95.62 188 GLY A O 1
ATOM 1514 N N . VAL A 1 189 ? 7.509 -12.936 -24.911 1.00 95.12 189 VAL A N 1
ATOM 1515 C CA . VAL A 1 189 ? 6.503 -12.425 -23.972 1.00 95.12 189 VAL A CA 1
ATOM 1516 C C . VAL A 1 189 ? 7.098 -12.263 -22.576 1.00 95.12 189 VAL A C 1
ATOM 1518 O O . VAL A 1 189 ? 7.894 -13.082 -22.119 1.00 95.12 189 VAL A O 1
ATOM 1521 N N . HIS A 1 190 ? 6.702 -11.193 -21.898 1.00 92.38 190 HIS A N 1
ATOM 1522 C CA . HIS A 1 190 ? 7.135 -10.839 -20.552 1.00 92.38 190 HIS A CA 1
ATOM 1523 C C . HIS A 1 190 ? 5.923 -10.341 -19.741 1.00 92.38 190 HIS A C 1
ATOM 1525 O O . HIS A 1 190 ? 5.162 -9.521 -20.255 1.00 92.38 190 HIS A O 1
ATOM 1531 N N . PRO A 1 191 ? 5.705 -10.775 -18.485 1.00 88.69 191 PRO A N 1
ATOM 1532 C CA . PRO A 1 191 ? 4.507 -10.403 -17.711 1.00 88.69 191 PRO A CA 1
ATOM 1533 C C . PRO A 1 191 ? 4.556 -9.002 -17.089 1.00 88.69 191 PRO A C 1
ATOM 1535 O O . PRO A 1 191 ? 3.684 -8.626 -16.307 1.00 88.69 191 PRO A O 1
ATOM 1538 N N . GLY A 1 192 ? 5.617 -8.242 -17.351 1.00 85.44 192 GLY A N 1
ATOM 1539 C CA . GLY A 1 192 ? 5.851 -7.008 -16.621 1.00 85.44 192 GLY A CA 1
ATOM 1540 C C . GLY A 1 192 ? 6.225 -7.299 -15.152 1.00 85.44 192 GLY A C 1
ATOM 1541 O O . GLY A 1 192 ? 6.958 -8.249 -14.864 1.00 85.44 192 GLY A O 1
ATOM 1542 N N . PRO A 1 193 ? 5.724 -6.497 -14.206 1.00 77.12 193 PRO A N 1
ATOM 1543 C CA . PRO A 1 193 ? 6.072 -6.584 -12.787 1.00 77.12 193 PRO A CA 1
ATOM 1544 C C . PRO A 1 193 ? 5.551 -7.839 -12.060 1.00 77.12 193 PRO A C 1
ATOM 1546 O O . PRO A 1 193 ? 6.155 -8.315 -11.097 1.00 77.12 193 PRO A O 1
ATOM 1549 N N . GLY A 1 194 ? 4.414 -8.379 -12.501 1.00 81.81 194 GLY A N 1
ATOM 1550 C CA . GLY A 1 194 ? 3.737 -9.508 -11.860 1.00 81.81 194 GLY A CA 1
ATOM 1551 C C . GLY A 1 194 ? 4.235 -10.889 -12.316 1.00 81.81 194 GLY A C 1
ATOM 1552 O O . GLY A 1 194 ? 5.255 -10.999 -13.003 1.00 81.81 194 GLY A O 1
ATOM 1553 N N . PRO A 1 195 ? 3.529 -11.965 -11.921 1.00 88.69 195 PRO A N 1
ATOM 1554 C CA . PRO A 1 195 ? 3.662 -13.277 -12.553 1.00 88.69 195 PRO A CA 1
ATOM 1555 C C . PRO A 1 195 ? 3.019 -13.329 -13.943 1.00 88.69 195 PRO A C 1
ATOM 1557 O O . PRO A 1 195 ? 2.122 -12.545 -14.255 1.00 88.69 195 PRO A O 1
ATOM 1560 N N . LEU A 1 196 ? 3.438 -14.306 -14.751 1.00 92.12 196 LEU A N 1
ATOM 1561 C CA . LEU A 1 196 ? 2.797 -14.643 -16.022 1.00 92.12 196 LEU A CA 1
ATOM 1562 C C . LEU A 1 196 ? 1.713 -15.699 -15.802 1.00 92.12 196 LEU A C 1
ATOM 1564 O O . LEU A 1 196 ? 2.006 -16.776 -15.289 1.00 92.12 196 LEU A O 1
ATOM 1568 N N . TYR A 1 197 ? 0.481 -15.421 -16.225 1.00 91.19 197 TYR A N 1
ATOM 1569 C CA . TYR A 1 197 ? -0.574 -16.433 -16.229 1.00 91.19 197 TYR A CA 1
ATOM 1570 C C . TYR A 1 197 ? -0.334 -17.452 -17.349 1.00 91.19 197 TYR A C 1
ATOM 1572 O O . TYR A 1 197 ? -0.271 -17.095 -18.528 1.00 91.19 197 TYR A O 1
ATOM 1580 N N . VAL A 1 198 ? -0.208 -18.720 -16.977 1.00 90.00 198 VAL A N 1
ATOM 1581 C CA . VAL A 1 198 ? -0.067 -19.860 -17.881 1.00 90.00 198 VAL A CA 1
ATOM 1582 C C . VAL A 1 198 ? -1.454 -20.429 -18.145 1.00 90.00 198 VAL A C 1
ATOM 1584 O O . VAL A 1 198 ? -2.132 -20.827 -17.204 1.00 90.00 198 VAL A O 1
ATOM 1587 N N . HIS A 1 199 ? -1.870 -20.470 -19.412 1.00 86.88 199 HIS A N 1
ATOM 1588 C CA . HIS A 1 199 ? -3.182 -20.970 -19.825 1.00 86.88 199 HIS A CA 1
ATOM 1589 C C . HIS A 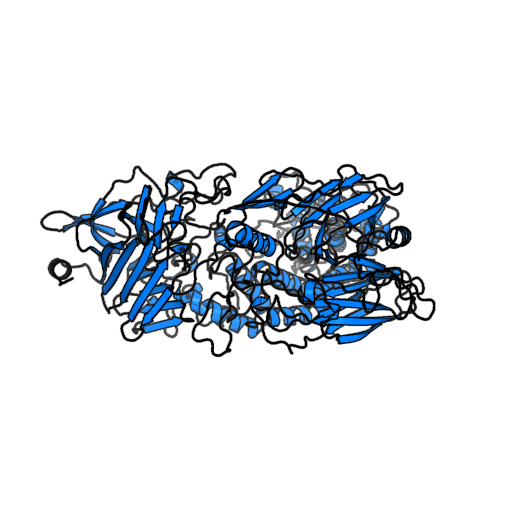1 199 ? -3.048 -22.093 -20.855 1.00 86.88 199 HIS A C 1
ATOM 1591 O O . HIS A 1 199 ? -2.468 -21.888 -21.930 1.00 86.88 199 HIS A O 1
ATOM 1597 N N . GLY A 1 200 ? -3.632 -23.254 -20.549 1.00 84.00 200 GLY A N 1
ATOM 1598 C CA . GLY A 1 200 ? -3.556 -24.450 -21.388 1.00 84.00 200 GLY A CA 1
ATOM 1599 C C . GLY A 1 200 ? -2.114 -24.823 -21.759 1.00 84.00 200 GLY A C 1
ATOM 1600 O O . GLY A 1 200 ? -1.170 -24.555 -21.020 1.00 84.00 200 GLY A O 1
ATOM 1601 N N . ASN A 1 201 ? -1.914 -25.381 -22.953 1.00 85.25 201 ASN A N 1
ATOM 1602 C CA . ASN A 1 201 ? -0.595 -25.857 -23.395 1.00 85.25 201 ASN A CA 1
ATOM 1603 C C . ASN A 1 201 ? 0.294 -24.759 -24.015 1.00 85.25 201 ASN A C 1
ATOM 1605 O O . ASN A 1 201 ? 1.302 -25.072 -24.645 1.00 85.25 201 ASN A O 1
ATOM 1609 N N . ARG A 1 202 ? -0.051 -23.469 -23.864 1.00 83.81 202 ARG A N 1
ATOM 1610 C CA . ARG A 1 202 ? 0.646 -22.359 -24.553 1.00 83.81 202 ARG A CA 1
ATOM 1611 C C . ARG A 1 202 ? 2.132 -22.255 -24.208 1.00 83.81 202 ARG A C 1
ATOM 1613 O O . ARG A 1 202 ? 2.911 -21.825 -25.048 1.00 83.81 202 ARG A O 1
ATOM 1620 N N . LEU A 1 203 ? 2.510 -22.639 -22.990 1.00 89.06 203 LEU A N 1
ATOM 1621 C CA . LEU A 1 203 ? 3.898 -22.643 -22.515 1.00 89.06 203 LEU A CA 1
ATOM 1622 C C . LEU A 1 203 ? 4.405 -24.065 -22.233 1.00 89.06 203 LEU A C 1
ATOM 1624 O O . LEU A 1 203 ? 5.341 -24.235 -21.456 1.00 89.06 203 LEU A O 1
ATOM 1628 N N . GLN A 1 204 ? 3.800 -25.084 -22.859 1.00 89.44 204 GLN A N 1
ATOM 1629 C CA . GLN A 1 204 ? 4.257 -26.472 -22.721 1.00 89.44 204 GLN A CA 1
ATOM 1630 C C . GLN A 1 204 ? 5.726 -26.634 -23.122 1.00 89.44 204 GLN A C 1
ATOM 1632 O O . GLN A 1 204 ? 6.435 -27.456 -22.542 1.00 89.44 204 GLN A O 1
ATOM 1637 N N . ASP A 1 205 ? 6.175 -25.823 -24.078 1.00 91.81 205 ASP A N 1
ATOM 1638 C CA . ASP A 1 205 ? 7.561 -25.715 -24.500 1.00 91.81 205 ASP A CA 1
ATOM 1639 C C . ASP A 1 205 ? 7.896 -24.241 -24.746 1.00 91.81 205 ASP A C 1
ATOM 1641 O O . ASP A 1 205 ? 7.271 -23.590 -25.586 1.00 91.81 205 ASP A O 1
ATOM 1645 N N . CYS A 1 206 ? 8.825 -23.690 -23.971 1.00 95.50 206 CYS A N 1
ATOM 1646 C CA . CYS A 1 206 ? 9.254 -22.304 -24.097 1.00 95.50 206 CYS A CA 1
ATOM 1647 C C . CYS A 1 206 ? 10.739 -22.141 -23.771 1.00 95.50 206 CYS A C 1
ATOM 1649 O O . CYS A 1 206 ? 11.364 -23.003 -23.159 1.00 95.50 206 CYS A O 1
ATOM 1651 N N . PHE A 1 207 ? 11.325 -21.026 -24.199 1.00 96.88 207 PHE A N 1
ATOM 1652 C CA . PHE A 1 207 ? 12.765 -20.801 -24.110 1.00 96.88 207 PHE A CA 1
ATOM 1653 C C . PHE A 1 207 ? 13.074 -19.482 -23.412 1.00 96.88 207 PHE A C 1
ATOM 1655 O O . PHE A 1 207 ? 12.410 -18.472 -23.643 1.00 96.88 207 PHE A O 1
ATOM 1662 N N . LEU A 1 208 ? 14.098 -19.495 -22.566 1.00 96.25 208 LEU A N 1
ATOM 1663 C CA . LEU A 1 208 ? 14.550 -18.364 -21.763 1.00 96.25 208 LEU A CA 1
ATOM 1664 C C . LEU A 1 208 ? 16.043 -18.148 -22.015 1.00 96.25 208 LEU A C 1
ATOM 1666 O O . LEU A 1 208 ? 16.819 -19.099 -21.971 1.00 96.25 208 LEU A O 1
ATOM 1670 N N . TYR A 1 209 ? 16.456 -16.907 -22.256 1.00 95.75 209 TYR A N 1
ATOM 1671 C CA . TYR A 1 209 ? 17.875 -16.566 -22.366 1.00 95.75 209 TYR A CA 1
ATOM 1672 C C . TYR A 1 209 ? 18.446 -16.206 -20.988 1.00 95.75 209 TYR A C 1
ATOM 1674 O O . TYR A 1 209 ? 17.902 -15.343 -20.299 1.00 95.75 209 TYR A O 1
ATOM 1682 N N . ALA A 1 210 ? 19.544 -16.855 -20.604 1.00 94.12 210 ALA A N 1
ATOM 1683 C CA . ALA A 1 210 ? 20.293 -16.598 -19.381 1.00 94.12 210 ALA A CA 1
ATOM 1684 C C . ALA A 1 210 ? 21.559 -15.785 -19.722 1.00 94.12 210 ALA A C 1
ATOM 1686 O O . ALA A 1 210 ? 22.478 -16.329 -20.338 1.00 94.12 210 ALA A O 1
ATOM 1687 N N . PRO A 1 211 ? 21.641 -14.494 -19.346 1.00 90.88 211 PRO A N 1
ATOM 1688 C CA . PRO A 1 211 ? 22.785 -13.640 -19.672 1.00 90.88 211 PRO A CA 1
ATOM 1689 C C . PRO A 1 211 ? 24.103 -14.108 -19.044 1.00 90.88 211 PRO A C 1
ATOM 1691 O O . PRO A 1 211 ? 24.113 -14.855 -18.063 1.00 90.88 211 PRO A O 1
ATOM 1694 N N . ALA A 1 212 ? 25.229 -13.592 -19.542 1.00 89.12 212 ALA A N 1
ATOM 1695 C CA . ALA A 1 212 ? 26.557 -13.870 -18.984 1.00 89.12 212 ALA A CA 1
ATOM 1696 C C . ALA A 1 212 ? 26.699 -13.484 -17.497 1.00 89.12 212 ALA A C 1
ATOM 1698 O O . ALA A 1 212 ? 27.469 -14.098 -16.763 1.00 89.12 212 ALA A O 1
ATOM 1699 N N . THR A 1 213 ? 25.940 -12.483 -17.043 1.00 85.50 213 THR A N 1
ATOM 1700 C CA . THR A 1 213 ? 25.947 -11.997 -15.656 1.00 85.50 213 THR A CA 1
ATOM 1701 C C . THR A 1 213 ? 25.056 -12.812 -14.717 1.00 85.50 213 THR A C 1
ATOM 1703 O O . THR A 1 213 ? 24.887 -12.414 -13.575 1.00 85.50 213 THR A O 1
ATOM 1706 N N . THR A 1 214 ? 24.425 -13.895 -15.179 1.00 89.88 214 THR A N 1
ATOM 1707 C CA . THR A 1 214 ? 23.508 -14.688 -14.346 1.00 89.88 214 THR A CA 1
ATOM 1708 C C . THR A 1 214 ? 24.252 -15.378 -13.202 1.00 89.88 214 THR A C 1
ATOM 1710 O O . THR A 1 214 ? 25.268 -16.042 -13.429 1.00 89.88 214 THR A O 1
ATOM 1713 N N . ASP A 1 215 ? 23.704 -15.257 -11.992 1.00 89.56 215 ASP A N 1
ATOM 1714 C CA . ASP A 1 215 ? 24.147 -16.005 -10.813 1.00 89.56 215 ASP A CA 1
ATOM 1715 C C . ASP A 1 215 ? 23.233 -17.214 -10.591 1.00 89.56 215 ASP A C 1
ATOM 1717 O O . ASP A 1 215 ? 23.541 -18.312 -11.045 1.00 89.56 215 ASP A O 1
ATOM 1721 N N . GLU A 1 216 ? 22.066 -17.003 -9.980 1.00 94.56 216 GLU A N 1
ATOM 1722 C CA . GLU A 1 216 ? 21.068 -18.047 -9.755 1.00 94.56 216 GLU A CA 1
ATOM 1723 C C . GLU A 1 216 ? 19.750 -17.709 -10.458 1.00 94.56 216 GLU A C 1
ATOM 1725 O O . GLU A 1 216 ? 19.379 -16.540 -10.574 1.00 94.56 216 GLU A O 1
ATOM 1730 N N . ILE A 1 217 ? 18.997 -18.734 -10.870 1.00 95.62 217 ILE A N 1
ATOM 1731 C CA . ILE A 1 217 ? 17.645 -18.570 -11.426 1.00 95.62 217 ILE A CA 1
ATOM 1732 C C . ILE A 1 217 ? 16.634 -19.208 -10.483 1.00 95.62 217 ILE A C 1
ATOM 1734 O O . ILE A 1 217 ? 16.641 -20.418 -10.258 1.00 95.62 217 ILE A O 1
ATOM 1738 N N . GLY A 1 218 ? 15.732 -18.393 -9.950 1.00 95.56 218 GLY A N 1
ATOM 1739 C CA . GLY A 1 218 ? 14.610 -18.848 -9.145 1.00 95.56 218 GLY A CA 1
ATOM 1740 C C . GLY A 1 218 ? 13.355 -18.966 -9.997 1.00 95.56 218 GLY A C 1
ATOM 1741 O O . GLY A 1 218 ? 12.987 -18.014 -10.684 1.00 95.56 218 GLY A O 1
ATOM 1742 N N . ILE A 1 219 ? 12.675 -20.106 -9.924 1.00 96.31 219 ILE A N 1
ATOM 1743 C CA . ILE A 1 219 ? 11.430 -20.356 -10.658 1.00 96.31 219 ILE A CA 1
ATOM 1744 C C . ILE A 1 219 ? 10.381 -20.841 -9.675 1.00 96.31 219 ILE A C 1
ATOM 1746 O O . ILE A 1 219 ? 10.656 -21.731 -8.870 1.00 96.31 219 ILE A O 1
ATOM 1750 N N . SER A 1 220 ? 9.174 -20.289 -9.750 1.00 95.12 220 SER A N 1
ATOM 1751 C CA . SER A 1 220 ? 8.031 -20.831 -9.026 1.00 95.12 220 SER A CA 1
ATOM 1752 C C . SER A 1 220 ? 6.758 -20.846 -9.857 1.00 95.12 220 SER A C 1
ATOM 1754 O O . SER A 1 220 ? 6.579 -20.059 -10.786 1.00 95.12 220 SER A O 1
ATOM 1756 N N . LEU A 1 221 ? 5.875 -21.771 -9.505 1.00 93.81 221 LEU A N 1
ATOM 1757 C CA . LEU A 1 221 ? 4.494 -21.800 -9.941 1.00 93.81 221 LEU A CA 1
ATOM 1758 C C . LEU A 1 221 ? 3.611 -21.646 -8.711 1.00 93.81 221 LEU A C 1
ATOM 1760 O O . LEU A 1 221 ? 3.739 -22.420 -7.759 1.00 93.81 221 LEU A O 1
ATOM 1764 N N . SER A 1 222 ? 2.711 -20.676 -8.746 1.00 90.69 222 SER A N 1
ATOM 1765 C CA . SER A 1 222 ? 1.619 -20.571 -7.786 1.00 90.69 222 SER A CA 1
ATOM 1766 C C . SER A 1 222 ? 0.308 -21.018 -8.415 1.00 90.69 222 SER A C 1
ATOM 1768 O O . SER A 1 222 ? 0.077 -20.877 -9.621 1.00 90.69 222 SER A O 1
ATOM 1770 N N . GLU A 1 223 ? -0.531 -21.619 -7.585 1.00 84.38 223 GLU A N 1
ATOM 1771 C CA . GLU A 1 223 ? -1.824 -22.133 -7.996 1.00 84.38 223 GLU A CA 1
ATOM 1772 C C . GLU A 1 223 ? -2.804 -21.001 -8.324 1.00 84.38 223 GLU A C 1
ATOM 1774 O O . GLU A 1 223 ? -2.980 -20.072 -7.538 1.00 84.38 223 GLU A O 1
ATOM 1779 N N . GLU A 1 224 ? -3.507 -21.137 -9.453 1.00 75.06 224 GLU A N 1
ATOM 1780 C CA . GLU A 1 224 ? -4.752 -20.406 -9.684 1.00 75.06 224 GLU A CA 1
ATOM 1781 C C . GLU A 1 224 ? -5.978 -21.232 -9.265 1.00 75.06 224 GLU A C 1
ATOM 1783 O O . GLU A 1 224 ? -6.879 -20.655 -8.676 1.00 75.06 224 GLU A O 1
ATOM 1788 N N . ILE A 1 225 ? -6.045 -22.545 -9.547 1.00 70.88 225 ILE A N 1
ATOM 1789 C CA . ILE A 1 225 ? -7.208 -23.423 -9.278 1.00 70.88 225 ILE A CA 1
ATOM 1790 C C . ILE A 1 225 ? -6.815 -24.737 -8.570 1.00 70.88 225 ILE A C 1
ATOM 1792 O O . ILE A 1 225 ? -5.811 -25.354 -8.931 1.00 70.88 225 ILE A O 1
ATOM 1796 N N . LEU A 1 226 ? -7.663 -25.203 -7.638 1.00 67.88 226 LEU A N 1
ATOM 1797 C CA . LEU A 1 226 ? -7.553 -26.500 -6.956 1.00 67.88 226 LEU A CA 1
ATOM 1798 C C . LEU A 1 226 ? -8.146 -27.660 -7.787 1.00 67.88 226 LEU A C 1
ATOM 1800 O O . LEU A 1 226 ? -9.218 -27.496 -8.372 1.00 67.88 226 LEU A O 1
ATOM 1804 N N . PRO A 1 227 ? -7.546 -28.867 -7.754 1.00 73.31 227 PRO A N 1
ATOM 1805 C CA . PRO A 1 227 ? -6.246 -29.191 -7.161 1.00 73.31 227 PRO A CA 1
ATOM 1806 C C . PRO A 1 227 ? -5.076 -28.726 -8.047 1.00 73.31 227 PRO A C 1
ATOM 1808 O O . PRO A 1 227 ? -5.105 -28.915 -9.263 1.00 73.31 227 PRO A O 1
ATOM 1811 N N . PHE A 1 228 ? -4.007 -28.189 -7.450 1.00 83.50 228 PHE A N 1
ATOM 1812 C CA . PHE A 1 228 ? -2.813 -27.823 -8.213 1.00 83.50 228 PHE A CA 1
ATOM 1813 C C . PHE A 1 228 ? -2.030 -29.035 -8.712 1.00 83.50 228 PHE A C 1
ATOM 1815 O O . PHE A 1 228 ? -1.662 -29.911 -7.930 1.00 83.50 228 PHE A O 1
ATOM 1822 N N . ASN A 1 229 ? -1.696 -29.051 -10.002 1.00 86.56 229 ASN A N 1
ATOM 1823 C CA . ASN A 1 229 ? -0.895 -30.120 -10.604 1.00 86.56 229 ASN A CA 1
ATOM 1824 C C . ASN A 1 229 ? 0.159 -29.627 -11.604 1.00 86.56 229 ASN A C 1
ATOM 1826 O O . ASN A 1 229 ? 0.693 -30.429 -12.368 1.00 86.56 229 ASN A O 1
ATOM 1830 N N . TRP A 1 230 ? 0.453 -28.327 -11.612 1.00 91.62 230 TRP A N 1
ATOM 1831 C CA . TRP A 1 230 ? 1.397 -27.766 -12.567 1.00 91.62 230 TRP A CA 1
ATOM 1832 C C . TRP A 1 230 ? 2.845 -27.968 -12.123 1.00 91.62 230 TRP A C 1
ATOM 1834 O O . TRP A 1 230 ? 3.175 -27.855 -10.939 1.00 91.62 230 TRP A O 1
ATOM 1844 N N . ARG A 1 231 ? 3.724 -28.208 -13.095 1.00 93.38 231 ARG A N 1
ATOM 1845 C CA . ARG A 1 231 ? 5.175 -28.327 -12.912 1.00 93.38 231 ARG A CA 1
ATOM 1846 C C . ARG A 1 231 ? 5.934 -27.551 -13.980 1.00 93.38 231 ARG A C 1
ATOM 1848 O O . ARG A 1 231 ? 5.436 -27.355 -15.087 1.00 93.38 231 ARG A O 1
ATOM 1855 N N . VAL A 1 232 ? 7.156 -27.151 -13.646 1.00 95.69 232 VAL A N 1
ATOM 1856 C CA . VAL A 1 232 ? 8.142 -26.617 -14.590 1.00 95.69 232 VAL A CA 1
ATOM 1857 C C . VAL A 1 232 ? 9.368 -27.508 -14.546 1.00 95.69 232 VAL A C 1
ATOM 1859 O O . VAL A 1 232 ? 9.934 -27.714 -13.475 1.00 95.69 232 VAL A O 1
ATOM 1862 N N . THR A 1 233 ? 9.814 -27.969 -15.708 1.00 96.69 233 THR A N 1
ATOM 1863 C CA . THR A 1 233 ? 11.121 -28.603 -15.890 1.00 96.69 233 THR A CA 1
ATOM 1864 C C . THR A 1 233 ? 12.026 -27.660 -16.672 1.00 96.69 233 THR A C 1
ATOM 1866 O O . THR A 1 233 ? 11.654 -27.196 -17.747 1.00 96.69 233 THR A O 1
ATOM 1869 N N . VAL A 1 234 ? 13.217 -27.385 -16.148 1.00 97.00 234 VAL A N 1
ATOM 1870 C CA . VAL A 1 234 ? 14.257 -26.578 -16.799 1.00 97.00 234 VAL A CA 1
ATOM 1871 C C . VAL A 1 234 ? 15.298 -27.508 -17.392 1.00 97.00 234 VAL A C 1
ATOM 1873 O O . VAL A 1 234 ? 15.798 -28.393 -16.697 1.00 97.00 234 VAL A O 1
ATOM 1876 N N . GLN A 1 235 ? 15.651 -27.290 -18.651 1.00 96.94 235 GLN A N 1
ATOM 1877 C CA . GLN A 1 235 ? 16.638 -28.072 -19.381 1.00 96.94 235 GLN A CA 1
ATOM 1878 C C . GLN A 1 235 ? 17.676 -27.159 -20.041 1.00 96.94 235 GLN A C 1
ATOM 1880 O O . GLN A 1 235 ? 17.373 -26.015 -20.392 1.00 96.94 235 GLN A O 1
ATOM 1885 N N . ASP A 1 236 ? 18.896 -27.664 -20.209 1.00 93.94 236 ASP A N 1
ATOM 1886 C CA . ASP A 1 236 ? 19.909 -27.021 -21.050 1.00 93.94 236 ASP A CA 1
ATOM 1887 C C . ASP A 1 236 ? 19.649 -27.261 -22.550 1.00 93.94 236 ASP A C 1
ATOM 1889 O O . ASP A 1 236 ? 18.649 -27.866 -22.953 1.00 93.94 236 ASP A O 1
ATOM 1893 N N . SER A 1 237 ? 20.561 -26.771 -23.393 1.00 87.00 237 SER A N 1
ATOM 1894 C CA . SER A 1 237 ? 20.507 -26.938 -24.848 1.00 87.00 237 SER A CA 1
ATOM 1895 C C . SER A 1 237 ? 20.593 -28.392 -25.314 1.00 87.00 237 SER A C 1
ATOM 1897 O O . SER A 1 237 ? 20.132 -28.689 -26.415 1.00 87.00 237 SER A O 1
ATOM 1899 N N . ASP A 1 238 ? 21.143 -29.285 -24.489 1.00 88.44 238 ASP A N 1
ATOM 1900 C CA . ASP A 1 238 ? 21.302 -30.709 -24.794 1.00 88.44 238 ASP A CA 1
ATOM 1901 C C . ASP A 1 238 ? 20.091 -31.531 -24.308 1.00 88.44 238 ASP A C 1
ATOM 1903 O O . ASP A 1 238 ? 20.025 -32.747 -24.496 1.00 88.44 238 ASP A O 1
ATOM 1907 N N . GLY A 1 239 ? 19.102 -30.871 -23.692 1.00 90.38 239 GLY A N 1
ATOM 1908 C CA . GLY A 1 239 ? 17.893 -31.493 -23.159 1.00 90.38 239 GLY A CA 1
ATOM 1909 C C . GLY A 1 239 ? 18.083 -32.146 -21.789 1.00 90.38 239 GLY A C 1
ATOM 1910 O O . GLY A 1 239 ? 17.173 -32.831 -21.312 1.00 90.38 239 GLY A O 1
ATOM 1911 N N . LYS A 1 240 ? 19.225 -31.940 -21.125 1.00 94.75 240 LYS A N 1
ATOM 1912 C CA . LYS A 1 240 ? 19.454 -32.430 -19.764 1.00 94.75 240 LYS A CA 1
ATOM 1913 C C . LYS A 1 240 ? 18.661 -31.575 -18.783 1.00 94.75 240 LYS A C 1
ATOM 1915 O O . LYS A 1 240 ? 18.769 -30.352 -18.769 1.00 94.75 240 LYS A O 1
ATOM 1920 N N . THR A 1 241 ? 17.891 -32.228 -17.917 1.00 96.62 241 THR A N 1
ATOM 1921 C CA . THR A 1 241 ? 17.164 -31.554 -16.836 1.00 96.62 241 THR A CA 1
ATOM 1922 C C . THR A 1 241 ? 18.133 -30.967 -15.810 1.00 96.62 241 THR A C 1
ATOM 1924 O O . THR A 1 241 ? 18.942 -31.686 -15.224 1.00 96.62 241 THR A O 1
ATOM 1927 N N . LEU A 1 242 ? 18.020 -29.659 -15.584 1.00 96.38 242 LEU A N 1
ATOM 1928 C CA . LEU A 1 242 ? 18.805 -28.894 -14.615 1.00 96.38 242 LEU A CA 1
ATOM 1929 C C . LEU A 1 242 ? 18.046 -28.673 -13.304 1.00 96.38 242 LEU A C 1
ATOM 1931 O O . LEU A 1 242 ? 18.642 -28.692 -12.232 1.00 96.38 242 LEU A O 1
ATOM 1935 N N . ALA A 1 243 ? 16.733 -28.449 -13.388 1.00 95.06 243 ALA A N 1
ATOM 1936 C CA . ALA A 1 243 ? 15.870 -28.207 -12.239 1.00 95.06 243 ALA A CA 1
ATOM 1937 C C . ALA A 1 243 ? 14.421 -28.586 -12.565 1.00 95.06 243 ALA A C 1
ATOM 1939 O O . ALA A 1 243 ? 13.999 -28.531 -13.719 1.00 95.06 243 ALA A O 1
ATOM 1940 N N . GLU A 1 244 ? 13.641 -28.938 -11.548 1.00 95.56 244 GLU A N 1
ATOM 1941 C CA . GLU A 1 244 ? 12.212 -29.217 -11.687 1.00 95.56 244 GLU A CA 1
ATOM 1942 C C . GLU A 1 244 ? 11.463 -28.733 -10.440 1.00 95.56 244 GLU A C 1
ATOM 1944 O O . GLU A 1 244 ? 11.987 -28.822 -9.324 1.00 95.56 244 GLU A O 1
ATOM 1949 N N . THR A 1 245 ? 10.251 -28.204 -10.616 1.00 94.81 245 THR A N 1
ATOM 1950 C CA . THR A 1 245 ? 9.322 -27.973 -9.504 1.00 94.81 245 THR A CA 1
ATOM 1951 C C . THR A 1 245 ? 8.466 -29.211 -9.266 1.00 94.81 245 THR A C 1
ATOM 1953 O O . THR A 1 245 ? 7.985 -29.849 -10.199 1.00 94.81 245 THR A O 1
ATOM 1956 N N . VAL A 1 246 ? 8.236 -29.542 -7.996 1.00 90.50 246 VAL A N 1
ATOM 1957 C CA . VAL A 1 246 ? 7.347 -30.645 -7.613 1.00 90.50 246 VAL A CA 1
ATOM 1958 C C . VAL A 1 246 ? 6.071 -30.045 -7.026 1.00 90.50 246 VAL A C 1
ATOM 1960 O O . VAL A 1 246 ? 6.186 -29.290 -6.060 1.00 90.50 246 VAL A O 1
ATOM 1963 N N . PRO A 1 247 ? 4.874 -30.354 -7.556 1.00 86.88 247 PRO A N 1
ATOM 1964 C CA . PRO A 1 247 ? 3.622 -29.835 -7.017 1.00 86.88 247 PRO A CA 1
ATOM 1965 C C . PRO A 1 247 ? 3.338 -30.453 -5.640 1.00 86.88 247 PRO A C 1
ATOM 1967 O O . PRO A 1 247 ? 2.972 -31.622 -5.535 1.00 86.88 247 PRO A O 1
ATOM 1970 N N . ARG A 1 248 ? 3.561 -29.680 -4.571 1.00 85.69 248 ARG A N 1
ATOM 1971 C CA . ARG A 1 248 ? 3.407 -30.093 -3.163 1.00 85.69 248 ARG A CA 1
ATOM 1972 C C . ARG A 1 248 ? 2.408 -29.234 -2.391 1.00 85.69 248 ARG A C 1
ATOM 1974 O O . ARG A 1 248 ? 1.737 -29.759 -1.512 1.00 85.69 248 ARG A O 1
ATOM 1981 N N . SER A 1 249 ? 2.343 -27.935 -2.679 1.00 84.12 249 SER A N 1
ATOM 1982 C CA . SER A 1 249 ? 1.454 -26.980 -1.999 1.00 84.12 249 SER A CA 1
ATOM 1983 C C . SER A 1 249 ? 1.013 -25.850 -2.940 1.00 84.12 249 SER A C 1
ATOM 1985 O O . SER A 1 249 ? 1.162 -25.966 -4.158 1.00 84.12 249 SER A O 1
ATOM 1987 N N . PHE A 1 250 ? 0.476 -24.759 -2.374 1.00 83.81 250 PHE A N 1
ATOM 1988 C CA . PHE A 1 250 ? 0.046 -23.548 -3.084 1.00 83.81 250 PHE A CA 1
ATOM 1989 C C . PHE A 1 250 ? 1.096 -22.993 -4.053 1.00 83.81 250 PHE A C 1
ATOM 1991 O O . PHE A 1 250 ? 0.776 -22.680 -5.198 1.00 83.81 250 PHE A O 1
ATOM 1998 N N . LEU A 1 251 ? 2.336 -22.837 -3.585 1.00 92.25 251 LEU A N 1
ATOM 1999 C CA . LEU A 1 251 ? 3.452 -22.339 -4.377 1.00 92.25 251 LEU A CA 1
ATOM 2000 C C . LEU A 1 251 ? 4.562 -23.376 -4.364 1.00 92.25 251 LEU A C 1
ATOM 2002 O O . LEU A 1 251 ? 5.037 -23.777 -3.307 1.00 92.25 251 LEU A O 1
ATOM 2006 N N . ASN A 1 252 ? 5.014 -23.774 -5.546 1.00 94.00 252 ASN A N 1
ATOM 2007 C CA . ASN A 1 252 ? 6.100 -24.732 -5.716 1.00 94.00 252 ASN A CA 1
ATOM 2008 C C . ASN A 1 252 ? 7.235 -24.056 -6.463 1.00 94.00 252 ASN A C 1
ATOM 2010 O O . ASN A 1 252 ? 7.006 -23.398 -7.476 1.00 94.00 252 ASN A O 1
ATOM 2014 N N . PHE A 1 253 ? 8.453 -24.195 -5.960 1.00 95.56 253 PHE A N 1
ATOM 2015 C CA . PHE A 1 253 ? 9.610 -23.483 -6.466 1.00 95.56 253 PHE A CA 1
ATOM 2016 C C . PHE A 1 253 ? 10.849 -24.365 -6.555 1.00 95.56 253 PHE A C 1
ATOM 2018 O O . PHE A 1 253 ? 10.992 -25.382 -5.881 1.00 95.56 253 PHE A O 1
ATOM 2025 N N . THR A 1 254 ? 11.774 -23.922 -7.390 1.00 95.94 254 THR A N 1
ATOM 2026 C CA . THR A 1 254 ? 13.119 -24.467 -7.507 1.00 95.94 254 THR A CA 1
ATOM 2027 C C . THR A 1 254 ? 14.102 -23.325 -7.741 1.00 95.94 254 THR A C 1
ATOM 2029 O O . THR A 1 254 ? 13.723 -22.255 -8.226 1.00 95.94 254 THR A O 1
ATOM 2032 N N . VAL A 1 255 ? 15.358 -23.526 -7.348 1.00 95.06 255 VAL A N 1
ATOM 2033 C CA . VAL A 1 255 ? 16.440 -22.559 -7.557 1.00 95.06 255 VAL A CA 1
ATOM 2034 C C . VAL A 1 255 ? 17.575 -23.275 -8.265 1.00 95.06 255 VAL A C 1
ATOM 2036 O O . VAL A 1 255 ? 18.171 -24.203 -7.719 1.00 95.06 255 VAL A O 1
ATOM 2039 N N . LEU A 1 256 ? 17.883 -22.822 -9.472 1.00 95.19 256 LEU A N 1
ATOM 2040 C CA . LEU A 1 256 ? 19.060 -23.234 -10.211 1.00 95.19 256 LEU A CA 1
ATOM 2041 C C . LEU A 1 256 ? 20.254 -22.412 -9.712 1.00 95.19 256 LEU A C 1
ATOM 2043 O O . LEU A 1 256 ? 20.398 -21.249 -10.084 1.00 95.19 256 LEU A O 1
ATOM 2047 N N . ARG A 1 257 ? 21.058 -23.010 -8.825 1.00 91.00 257 ARG A N 1
ATOM 2048 C CA . ARG A 1 257 ? 22.203 -22.361 -8.158 1.00 91.00 257 ARG A CA 1
ATOM 2049 C C . ARG A 1 257 ? 23.372 -22.084 -9.108 1.00 91.00 257 ARG A C 1
ATOM 2051 O O . ARG A 1 257 ? 23.952 -21.013 -9.055 1.00 91.00 257 ARG A O 1
ATOM 2058 N N . ASP A 1 258 ? 23.663 -23.024 -10.002 1.00 87.50 258 ASP A N 1
ATOM 2059 C CA . ASP A 1 258 ? 24.733 -22.910 -10.999 1.00 87.50 258 ASP A CA 1
ATOM 2060 C C . ASP A 1 258 ? 24.118 -22.706 -12.386 1.00 87.50 258 ASP A C 1
ATOM 2062 O O . ASP A 1 258 ? 24.158 -23.584 -13.252 1.00 87.50 258 ASP A O 1
ATOM 2066 N N . ALA A 1 259 ? 23.440 -21.573 -12.573 1.00 89.44 259 ALA A N 1
ATOM 2067 C CA . ALA A 1 259 ? 22.715 -21.315 -13.808 1.00 89.44 259 ALA A CA 1
ATOM 2068 C C . ALA A 1 259 ? 23.675 -21.185 -15.008 1.00 89.44 259 ALA A C 1
ATOM 2070 O O . ALA A 1 259 ? 24.637 -20.415 -14.939 1.00 89.44 259 ALA A O 1
ATOM 2071 N N . PRO A 1 260 ? 23.423 -21.891 -16.129 1.00 91.94 260 PRO A N 1
ATOM 2072 C CA . PRO A 1 260 ? 24.224 -21.743 -17.337 1.00 91.94 260 PRO A CA 1
ATOM 2073 C C . PRO A 1 260 ? 24.227 -20.294 -17.836 1.00 91.94 260 PRO A C 1
ATOM 2075 O O . PRO A 1 260 ? 23.180 -19.703 -18.098 1.00 91.94 260 PRO A O 1
ATOM 2078 N N . ARG A 1 261 ? 25.423 -19.722 -17.974 1.00 92.06 261 ARG A N 1
ATOM 2079 C CA . ARG A 1 261 ? 25.641 -18.331 -18.390 1.00 92.06 261 ARG A CA 1
ATOM 2080 C C . ARG A 1 261 ? 25.729 -18.219 -19.904 1.00 92.06 261 ARG A C 1
ATOM 2082 O O . ARG A 1 261 ? 26.254 -19.121 -20.548 1.00 92.06 261 ARG A O 1
ATOM 2089 N N . ASP A 1 262 ? 25.248 -17.097 -20.432 1.00 92.00 262 ASP A N 1
ATOM 2090 C CA . ASP A 1 262 ? 25.207 -16.798 -21.872 1.00 92.00 262 ASP A CA 1
ATOM 2091 C C . ASP A 1 262 ? 24.620 -17.954 -22.698 1.00 92.00 262 ASP A C 1
ATOM 2093 O O . ASP A 1 262 ? 25.218 -18.480 -23.635 1.00 92.00 262 ASP A O 1
ATOM 2097 N N . SER A 1 263 ? 23.448 -18.423 -22.275 1.00 94.62 263 SER A N 1
ATOM 2098 C CA . SER A 1 263 ? 22.853 -19.652 -22.789 1.00 94.62 263 SER A CA 1
ATOM 2099 C C . SER A 1 263 ? 21.348 -19.521 -22.987 1.00 94.62 263 SER A C 1
ATOM 2101 O O . SER A 1 263 ? 20.712 -18.577 -22.517 1.00 94.62 263 SER A O 1
ATOM 2103 N N . VAL A 1 264 ? 20.763 -20.487 -23.696 1.00 96.56 264 VAL A N 1
ATOM 2104 C CA . VAL A 1 264 ? 19.310 -20.627 -23.796 1.00 96.56 264 VAL A CA 1
ATOM 2105 C C . VAL A 1 264 ? 18.881 -21.876 -23.050 1.00 96.56 264 VAL A C 1
ATOM 2107 O O . VAL A 1 264 ? 19.341 -22.976 -23.350 1.00 96.56 264 VAL A O 1
ATOM 2110 N N . LEU A 1 265 ? 17.968 -21.680 -22.107 1.00 97.38 265 LEU A N 1
ATOM 2111 C CA . LEU A 1 265 ? 17.326 -22.728 -21.333 1.00 97.38 265 LEU A CA 1
ATOM 2112 C C . LEU A 1 265 ? 15.967 -23.048 -21.946 1.00 97.38 265 LEU A C 1
ATOM 2114 O O . LEU A 1 265 ? 15.230 -22.145 -22.350 1.00 97.38 265 LEU A O 1
ATOM 2118 N N . ARG A 1 266 ? 15.620 -24.331 -21.978 1.00 97.25 266 ARG A N 1
ATOM 2119 C CA . ARG A 1 266 ? 14.287 -24.807 -22.349 1.00 97.25 266 ARG A CA 1
ATOM 2120 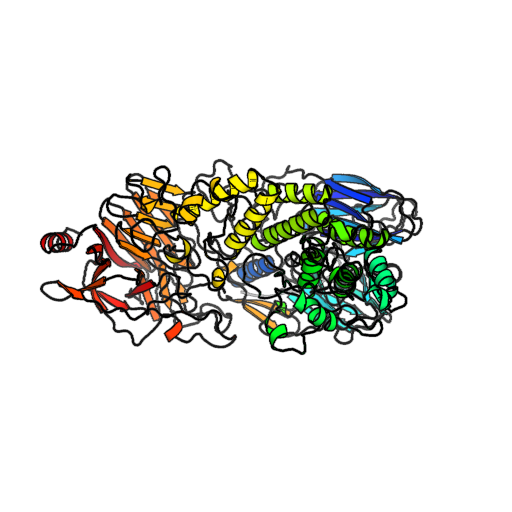C C . ARG A 1 266 ? 13.473 -25.044 -21.085 1.00 97.25 266 ARG A C 1
ATOM 2122 O O . ARG A 1 266 ? 13.929 -25.717 -20.165 1.00 97.25 266 ARG A O 1
ATOM 2129 N N . LEU A 1 267 ? 12.274 -24.492 -21.033 1.00 96.75 267 LEU A N 1
ATOM 2130 C CA . LEU A 1 267 ? 11.315 -24.668 -19.956 1.00 96.75 267 LEU A CA 1
ATOM 2131 C C . LEU A 1 267 ? 10.135 -25.472 -20.499 1.00 96.75 267 LEU A C 1
ATOM 2133 O O . LEU A 1 267 ? 9.535 -25.114 -21.510 1.00 96.75 267 LEU A O 1
ATOM 2137 N N . ARG A 1 268 ? 9.787 -26.551 -19.802 1.00 95.00 268 ARG A N 1
ATOM 2138 C CA . ARG A 1 268 ? 8.578 -27.330 -20.069 1.00 95.00 268 ARG A CA 1
ATOM 2139 C C . ARG A 1 268 ? 7.587 -27.116 -18.945 1.00 95.00 268 ARG A C 1
ATOM 2141 O O . ARG A 1 268 ? 7.883 -27.485 -17.808 1.00 95.00 268 ARG A O 1
ATOM 2148 N N . ILE A 1 269 ? 6.448 -26.500 -19.252 1.00 94.00 269 ILE A N 1
ATOM 2149 C CA . ILE A 1 269 ? 5.437 -26.125 -18.258 1.00 94.00 269 ILE A CA 1
ATOM 2150 C C . ILE A 1 269 ? 4.165 -26.919 -18.515 1.00 94.00 269 ILE A C 1
ATOM 2152 O O . ILE A 1 269 ? 3.472 -26.707 -19.503 1.00 94.00 269 ILE A O 1
ATOM 2156 N N . GLU A 1 270 ? 3.861 -27.856 -17.628 1.00 91.81 270 GLU A N 1
ATOM 2157 C CA . GLU A 1 270 ? 2.806 -28.846 -17.847 1.00 91.81 270 GLU A CA 1
ATOM 2158 C C . GLU A 1 270 ? 1.845 -28.872 -16.659 1.00 91.81 270 GLU A C 1
ATOM 2160 O O . GLU A 1 270 ? 2.277 -28.785 -15.511 1.00 91.81 270 GLU A O 1
ATOM 2165 N N . GLY A 1 271 ? 0.554 -29.024 -16.944 1.00 88.31 271 GLY A N 1
ATOM 2166 C CA . GLY A 1 271 ? -0.529 -29.185 -15.977 1.00 88.31 271 GLY A CA 1
ATOM 2167 C C . GLY A 1 271 ? -1.826 -29.565 -16.695 1.00 88.31 271 GLY A C 1
ATOM 2168 O O . GLY A 1 271 ? -1.883 -29.563 -17.925 1.00 88.31 271 GLY A O 1
ATOM 2169 N N . HIS A 1 272 ? -2.860 -29.928 -15.936 1.00 82.00 272 HIS A N 1
ATOM 2170 C CA . HIS A 1 272 ? -4.154 -30.358 -16.498 1.00 82.00 272 HIS A CA 1
ATOM 2171 C C . HIS A 1 272 ? -5.354 -29.559 -15.970 1.00 82.00 272 HIS A C 1
ATOM 2173 O O . HIS A 1 272 ? -6.491 -29.904 -16.273 1.00 82.00 272 HIS A O 1
ATOM 2179 N N . THR A 1 273 ? -5.123 -28.525 -15.158 1.00 83.75 273 THR A N 1
ATOM 2180 C CA . THR A 1 273 ? -6.161 -27.555 -14.766 1.00 83.75 273 THR A CA 1
ATOM 2181 C C . THR A 1 273 ? -6.124 -26.323 -15.678 1.00 83.75 273 THR A C 1
ATOM 2183 O O . THR A 1 273 ? -5.309 -26.255 -16.595 1.00 83.75 273 THR A O 1
ATOM 2186 N N . THR A 1 274 ? -6.993 -25.333 -15.451 1.00 78.50 274 THR A N 1
ATOM 2187 C CA . THR A 1 274 ? -7.149 -24.179 -16.359 1.00 78.50 274 THR A CA 1
ATOM 2188 C C . THR A 1 274 ? -5.915 -23.265 -16.427 1.00 78.50 274 THR A C 1
ATOM 2190 O O . THR A 1 274 ? -5.733 -22.558 -17.417 1.00 78.50 274 THR A O 1
ATOM 2193 N N . GLY A 1 275 ? -5.051 -23.264 -15.401 1.00 84.50 275 GLY A N 1
ATOM 2194 C CA . GLY A 1 275 ? -3.838 -22.451 -15.407 1.00 84.50 275 GLY A CA 1
ATOM 2195 C C . GLY A 1 275 ? -3.054 -22.390 -14.097 1.00 84.50 275 GLY A C 1
ATOM 2196 O O . GLY A 1 275 ? -3.474 -22.909 -13.060 1.00 84.50 275 GLY A O 1
ATOM 2197 N N . ALA A 1 276 ? -1.910 -21.709 -14.162 1.00 90.12 276 ALA A N 1
ATOM 2198 C CA . ALA A 1 276 ? -1.009 -21.415 -13.045 1.00 90.12 276 ALA A CA 1
ATOM 2199 C C . ALA A 1 276 ? -0.365 -20.032 -13.218 1.00 90.12 276 ALA A C 1
ATOM 2201 O O . ALA A 1 276 ? -0.317 -19.499 -14.324 1.00 90.12 276 ALA A O 1
ATOM 2202 N N . CYS A 1 277 ? 0.185 -19.461 -12.151 1.00 91.69 277 CYS A N 1
ATOM 2203 C CA . CYS A 1 277 ? 0.974 -18.233 -12.219 1.00 91.69 277 CYS A CA 1
ATOM 2204 C C . CYS A 1 277 ? 2.473 -18.569 -12.166 1.00 91.69 277 CYS A C 1
ATOM 2206 O O . CYS A 1 277 ? 2.970 -19.079 -11.163 1.00 91.69 277 CYS A O 1
ATOM 2208 N N . LEU A 1 278 ? 3.200 -18.280 -13.248 1.00 94.00 278 LEU A N 1
ATOM 2209 C CA . LEU A 1 278 ? 4.642 -18.485 -13.367 1.00 94.00 278 LEU A CA 1
ATOM 2210 C C . LEU A 1 278 ? 5.415 -17.261 -12.876 1.00 94.00 278 LEU A C 1
ATOM 2212 O O . LEU A 1 278 ? 5.184 -16.131 -13.315 1.00 94.00 278 LEU A O 1
ATOM 2216 N N . HIS A 1 279 ? 6.394 -17.508 -12.015 1.00 93.81 279 HIS A N 1
ATOM 2217 C CA . HIS A 1 279 ? 7.332 -16.517 -11.514 1.00 93.81 279 HIS A CA 1
ATOM 2218 C C . HIS A 1 279 ? 8.756 -16.934 -11.889 1.00 93.81 279 HIS A C 1
ATOM 2220 O O . HIS A 1 279 ? 9.158 -18.067 -11.626 1.00 93.81 279 HIS A O 1
ATOM 2226 N N . ILE A 1 280 ? 9.532 -16.008 -12.455 1.00 94.12 280 ILE A N 1
ATOM 2227 C CA . ILE A 1 280 ? 10.967 -16.188 -12.704 1.00 94.12 280 ILE A CA 1
ATOM 2228 C C . ILE A 1 280 ? 11.725 -14.990 -12.138 1.00 94.12 280 ILE A C 1
ATOM 2230 O O . ILE A 1 280 ? 11.309 -13.843 -12.323 1.00 94.12 280 ILE A O 1
ATOM 2234 N N . ALA A 1 281 ? 12.822 -15.260 -11.440 1.00 92.62 281 ALA A N 1
ATOM 2235 C CA . ALA A 1 281 ? 13.705 -14.257 -10.868 1.00 92.62 281 ALA A CA 1
ATOM 2236 C C . ALA A 1 281 ? 15.186 -14.638 -11.051 1.00 92.62 281 ALA A C 1
ATOM 2238 O O . ALA A 1 281 ? 15.509 -15.811 -11.226 1.00 92.62 281 ALA A O 1
ATOM 2239 N N . GLY A 1 282 ? 16.080 -13.651 -10.986 1.00 90.50 282 GLY A N 1
ATOM 2240 C CA . GLY A 1 282 ? 17.519 -13.772 -11.240 1.00 90.50 282 GLY A CA 1
ATOM 2241 C C . GLY A 1 282 ? 17.942 -13.443 -12.677 1.00 90.50 282 GLY A C 1
ATOM 2242 O O . GLY A 1 282 ? 19.127 -13.253 -12.940 1.00 90.50 282 GLY A O 1
ATOM 2243 N N . VAL A 1 283 ? 16.979 -13.362 -13.605 1.00 92.19 283 VAL A N 1
ATOM 2244 C CA . VAL A 1 283 ? 17.189 -13.134 -15.046 1.00 92.19 283 VAL A CA 1
ATOM 2245 C C . VAL A 1 283 ? 16.020 -12.361 -15.674 1.00 92.19 283 VAL A C 1
ATOM 2247 O O . VAL A 1 283 ? 14.916 -12.370 -15.115 1.00 92.19 283 VAL A O 1
ATOM 2250 N N . PRO A 1 284 ? 16.206 -11.732 -16.855 1.00 90.81 284 PRO A N 1
ATOM 2251 C CA . PRO A 1 284 ? 15.104 -11.137 -17.608 1.00 90.81 284 PRO A CA 1
ATOM 2252 C C . PRO A 1 284 ? 14.046 -12.187 -17.977 1.00 90.81 284 PRO A C 1
ATOM 2254 O O . PRO A 1 284 ? 14.323 -13.126 -18.719 1.00 90.81 284 PRO A O 1
ATOM 2257 N N . PHE A 1 285 ? 12.815 -12.021 -17.486 1.00 92.94 285 PHE A N 1
ATOM 2258 C CA . PHE A 1 285 ? 11.723 -12.995 -17.635 1.00 92.94 285 PHE A CA 1
ATOM 2259 C C . PHE A 1 285 ? 11.040 -12.932 -19.019 1.00 92.94 285 PHE A C 1
ATOM 2261 O O . PHE A 1 285 ? 9.822 -12.793 -19.126 1.00 92.94 285 PHE A O 1
ATOM 2268 N N . VAL A 1 286 ? 11.820 -13.003 -20.098 1.00 94.94 286 VAL A N 1
ATOM 2269 C CA . VAL A 1 286 ? 11.295 -12.995 -21.471 1.00 94.94 286 VAL A CA 1
ATOM 2270 C C . VAL A 1 286 ? 11.270 -14.421 -22.007 1.00 94.94 286 VAL A C 1
ATOM 2272 O O . VAL A 1 286 ? 12.315 -14.991 -22.318 1.00 94.94 286 VAL A O 1
ATOM 2275 N N . LEU A 1 287 ? 10.073 -14.992 -22.128 1.00 96.38 287 LEU A N 1
ATOM 2276 C CA . LEU A 1 287 ? 9.880 -16.308 -22.730 1.00 96.38 287 LEU A CA 1
ATOM 2277 C C . LEU A 1 287 ? 9.737 -16.179 -24.241 1.00 96.38 287 LEU A C 1
ATOM 2279 O O . LEU A 1 287 ? 9.023 -15.308 -24.733 1.00 96.38 287 LEU A O 1
ATOM 2283 N N . CYS A 1 288 ? 10.377 -17.080 -24.972 1.00 96.19 288 CYS A N 1
ATOM 2284 C CA . CYS A 1 288 ? 10.335 -17.174 -26.427 1.00 96.19 288 CYS A CA 1
ATOM 2285 C C . CYS A 1 288 ? 9.749 -18.532 -26.857 1.00 96.19 288 CYS A C 1
ATOM 2287 O O . CYS A 1 288 ? 9.776 -19.480 -26.064 1.00 96.19 288 CYS A O 1
ATOM 2289 N N . PRO A 1 289 ? 9.184 -18.633 -28.071 1.00 94.06 289 PRO A N 1
ATOM 2290 C CA . PRO A 1 289 ? 8.578 -19.867 -28.580 1.00 94.06 289 PRO A CA 1
ATOM 2291 C C . PRO A 1 289 ? 9.618 -20.922 -28.986 1.00 94.06 289 PRO A C 1
ATOM 2293 O O . PRO A 1 289 ? 9.323 -22.112 -28.988 1.00 94.06 289 PRO A O 1
ATOM 2296 N N . ASP A 1 290 ? 10.838 -20.493 -29.312 1.00 94.00 290 ASP A N 1
ATOM 2297 C CA . ASP A 1 290 ? 11.936 -21.346 -29.759 1.00 94.00 290 ASP A CA 1
ATOM 2298 C C . ASP A 1 290 ? 13.301 -20.776 -29.325 1.00 94.00 290 ASP A C 1
ATOM 2300 O O . ASP A 1 290 ? 13.429 -19.616 -28.908 1.00 94.00 290 ASP A O 1
ATOM 2304 N N . ALA A 1 291 ? 14.337 -21.616 -29.406 1.00 94.38 291 ALA A N 1
ATOM 2305 C CA . ALA A 1 291 ? 15.687 -21.254 -28.990 1.00 94.38 291 ALA A CA 1
ATOM 2306 C C . ALA A 1 291 ? 16.338 -20.197 -29.896 1.00 94.38 291 ALA A C 1
ATOM 2308 O O . ALA A 1 291 ? 17.175 -19.429 -29.424 1.00 94.38 291 ALA A O 1
ATOM 2309 N N . GLU A 1 292 ? 15.991 -20.152 -31.184 1.00 94.56 292 GLU A N 1
ATOM 2310 C CA . GLU A 1 292 ? 16.534 -19.163 -32.122 1.00 94.56 292 GLU A CA 1
ATOM 2311 C C . GLU A 1 292 ? 16.038 -17.763 -31.763 1.00 94.56 292 GLU A C 1
ATOM 2313 O O . GLU A 1 292 ? 16.839 -16.850 -31.598 1.00 94.56 292 GLU A O 1
ATOM 2318 N N . THR A 1 293 ? 14.740 -17.622 -31.516 1.00 94.88 293 THR A N 1
ATOM 2319 C CA . THR A 1 293 ? 14.096 -16.394 -31.056 1.00 94.88 293 THR A CA 1
ATOM 2320 C C . THR A 1 293 ? 14.637 -15.967 -29.692 1.00 94.88 293 THR A C 1
ATOM 2322 O O . THR A 1 293 ? 14.900 -14.782 -29.491 1.00 94.88 293 THR A O 1
ATOM 2325 N N . ALA A 1 294 ? 14.885 -16.906 -28.768 1.00 95.31 294 ALA A N 1
ATOM 2326 C CA . ALA A 1 294 ? 15.513 -16.597 -27.479 1.00 95.31 294 ALA A CA 1
ATOM 2327 C C . ALA A 1 294 ? 16.929 -16.016 -27.636 1.00 95.31 294 ALA A C 1
ATOM 2329 O O . ALA A 1 294 ? 17.249 -15.012 -26.994 1.00 95.31 294 ALA A O 1
ATOM 2330 N N . ARG A 1 295 ? 17.754 -16.595 -28.524 1.00 94.00 295 ARG A N 1
ATOM 2331 C CA . ARG A 1 295 ? 19.068 -16.033 -28.895 1.00 94.00 295 ARG A CA 1
ATOM 2332 C C . ARG A 1 295 ? 18.925 -14.719 -29.653 1.00 94.00 295 ARG A C 1
ATOM 2334 O O . ARG A 1 295 ? 19.734 -13.830 -29.497 1.00 94.00 295 ARG A O 1
ATOM 2341 N N . LEU A 1 296 ? 17.899 -14.543 -30.468 1.00 92.69 296 LEU A N 1
ATOM 2342 C CA . LEU A 1 296 ? 17.738 -13.305 -31.220 1.00 92.69 296 LEU A CA 1
ATOM 2343 C C . LEU A 1 296 ? 17.340 -12.128 -30.311 1.00 92.69 296 LEU A C 1
ATOM 2345 O O . LEU A 1 296 ? 17.822 -11.012 -30.490 1.00 92.69 296 LEU A O 1
ATOM 2349 N N . ILE A 1 297 ? 16.457 -12.374 -29.340 1.00 93.06 297 ILE A N 1
ATOM 2350 C CA . ILE A 1 297 ? 15.917 -11.353 -28.429 1.00 93.06 297 ILE A CA 1
ATOM 2351 C C . ILE A 1 297 ? 16.840 -11.108 -27.224 1.00 93.06 297 ILE A C 1
ATOM 2353 O O . ILE A 1 297 ? 16.776 -10.028 -26.633 1.00 93.06 297 ILE A O 1
ATOM 2357 N N . HIS A 1 298 ? 17.674 -12.080 -26.833 1.00 92.19 298 HIS A N 1
ATOM 2358 C CA . HIS A 1 298 ? 18.599 -12.003 -25.691 1.00 92.19 298 HIS A CA 1
ATOM 2359 C C . HIS A 1 298 ? 17.936 -11.518 -24.390 1.00 92.19 298 HIS A C 1
ATOM 2361 O O . HIS A 1 298 ? 18.441 -10.634 -23.702 1.00 92.19 298 HIS A O 1
ATOM 2367 N N . GLY A 1 299 ? 16.746 -12.022 -24.052 1.00 89.62 299 GLY A N 1
ATOM 2368 C CA . GLY A 1 299 ? 16.029 -11.558 -22.852 1.00 89.62 299 GLY A CA 1
ATOM 2369 C C . GLY A 1 299 ? 15.586 -10.085 -22.921 1.00 89.62 299 GLY A C 1
ATOM 2370 O O . GLY A 1 299 ? 15.284 -9.465 -21.904 1.00 89.62 299 GLY A O 1
ATOM 2371 N N . GLY A 1 300 ? 15.576 -9.495 -24.119 1.00 89.31 300 GLY A N 1
ATOM 2372 C CA . GLY A 1 300 ? 15.310 -8.080 -24.345 1.00 89.31 300 GLY A CA 1
ATOM 2373 C C . GLY A 1 300 ? 16.493 -7.166 -24.029 1.00 89.31 300 GLY A C 1
ATOM 2374 O O . GLY A 1 300 ? 16.274 -5.961 -23.864 1.00 89.31 300 GLY A O 1
ATOM 2375 N N . LEU A 1 301 ? 17.700 -7.724 -23.922 1.00 88.62 301 LEU A N 1
ATOM 2376 C CA . LEU A 1 301 ? 18.937 -7.029 -23.587 1.00 88.62 301 LEU A CA 1
ATOM 2377 C C . LEU A 1 301 ? 19.701 -6.548 -24.815 1.00 88.62 301 LEU A C 1
ATOM 2379 O O . LEU A 1 301 ? 19.662 -7.136 -25.891 1.00 88.62 301 LEU A O 1
ATOM 2383 N N . ASN A 1 302 ? 20.506 -5.523 -24.583 1.00 84.62 302 ASN A N 1
ATOM 2384 C CA . ASN A 1 302 ? 21.648 -5.159 -25.396 1.00 84.62 302 ASN A CA 1
ATOM 2385 C C . ASN A 1 302 ? 22.894 -5.183 -24.494 1.00 84.62 302 ASN A C 1
ATOM 2387 O O . ASN A 1 302 ? 22.859 -4.677 -23.375 1.00 84.62 302 ASN A O 1
ATOM 2391 N N . VAL A 1 303 ? 24.008 -5.736 -24.960 1.00 81.50 303 VAL A N 1
ATOM 2392 C CA . VAL A 1 303 ? 25.265 -5.815 -24.198 1.00 81.50 303 VAL A CA 1
ATOM 2393 C C . VAL A 1 303 ? 26.313 -4.955 -24.909 1.00 81.50 303 VAL A C 1
ATOM 2395 O O . VAL A 1 303 ? 26.458 -5.070 -26.123 1.00 81.50 303 VAL A O 1
ATOM 2398 N N . ASP A 1 304 ? 26.998 -4.046 -24.198 1.00 83.31 304 ASP A N 1
ATOM 2399 C CA . ASP A 1 304 ? 28.086 -3.264 -24.818 1.00 83.31 304 ASP A CA 1
ATOM 2400 C C . ASP A 1 304 ? 29.386 -4.063 -24.908 1.00 83.31 304 ASP A C 1
ATOM 2402 O O . ASP A 1 304 ? 29.517 -5.163 -24.376 1.00 83.31 304 ASP A O 1
ATOM 2406 N N . ALA A 1 305 ? 30.390 -3.456 -25.540 1.00 83.50 305 ALA A N 1
ATOM 2407 C CA . ALA A 1 305 ? 31.746 -3.979 -25.629 1.00 83.50 305 ALA A CA 1
ATOM 2408 C C . ALA A 1 305 ? 32.415 -4.254 -24.265 1.00 83.50 305 ALA A C 1
ATOM 2410 O O . ALA A 1 305 ? 33.409 -4.972 -24.224 1.00 83.50 305 ALA A O 1
ATOM 2411 N N . ARG A 1 306 ? 31.895 -3.704 -23.155 1.00 81.56 306 ARG A N 1
ATOM 2412 C CA . ARG A 1 306 ? 32.375 -3.974 -21.788 1.00 81.56 306 ARG A CA 1
ATOM 2413 C C . ARG A 1 306 ? 31.558 -5.060 -21.079 1.00 81.56 306 ARG A C 1
ATOM 2415 O O . ARG A 1 306 ? 31.761 -5.289 -19.891 1.00 81.56 306 ARG A O 1
ATOM 2422 N N . GLY A 1 307 ? 30.629 -5.717 -21.774 1.00 79.50 307 GLY A N 1
ATOM 2423 C CA . GLY A 1 307 ? 29.785 -6.764 -21.203 1.00 79.50 307 GLY A CA 1
ATOM 2424 C C . GLY A 1 307 ? 28.633 -6.244 -20.338 1.00 79.50 307 GLY A C 1
ATOM 2425 O O . GLY A 1 307 ? 28.001 -7.039 -19.646 1.00 79.50 307 GLY A O 1
ATOM 2426 N N . ARG A 1 308 ? 28.333 -4.933 -20.347 1.00 81.62 308 ARG A N 1
ATOM 2427 C CA . ARG A 1 308 ? 27.273 -4.356 -19.503 1.00 81.62 308 ARG A CA 1
ATOM 2428 C C . ARG A 1 308 ? 25.901 -4.473 -20.182 1.00 81.62 308 ARG A C 1
ATOM 2430 O O . ARG A 1 308 ? 25.713 -3.899 -21.270 1.00 81.62 308 ARG A O 1
ATOM 2437 N N . PRO A 1 309 ? 24.929 -5.158 -19.550 1.00 81.56 309 PRO A N 1
ATOM 2438 C CA . PRO A 1 309 ? 23.571 -5.259 -20.066 1.00 81.56 309 PRO A CA 1
ATOM 2439 C C . PRO A 1 309 ? 22.816 -3.929 -19.933 1.00 81.56 309 PRO A C 1
ATOM 2441 O O . PRO A 1 309 ? 22.835 -3.294 -18.882 1.00 81.56 309 PRO A O 1
ATOM 2444 N N . THR A 1 310 ? 22.102 -3.536 -20.985 1.00 83.88 310 THR A N 1
ATOM 2445 C CA . THR A 1 310 ? 21.132 -2.435 -20.996 1.00 83.88 310 THR A CA 1
ATOM 2446 C C . THR A 1 310 ? 19.848 -2.867 -21.693 1.00 83.88 310 THR A C 1
ATOM 2448 O O . THR A 1 310 ? 19.835 -3.781 -22.515 1.00 83.88 310 THR A O 1
ATOM 2451 N N . PHE A 1 311 ? 18.746 -2.194 -21.383 1.00 80.12 311 PHE A N 1
ATOM 2452 C CA . PHE A 1 311 ? 17.432 -2.462 -21.982 1.00 80.12 311 PHE A CA 1
ATOM 2453 C C . PHE A 1 311 ? 17.064 -1.409 -23.001 1.00 80.12 311 PHE A C 1
ATOM 2455 O O . PHE A 1 311 ? 16.407 -1.688 -24.003 1.00 80.12 311 PHE A O 1
ATOM 2462 N N . HIS A 1 312 ? 17.500 -0.184 -22.748 1.00 84.31 312 HIS A N 1
ATOM 2463 C CA . HIS A 1 312 ? 17.118 0.955 -23.550 1.00 84.31 312 HIS A CA 1
ATOM 2464 C C . HIS A 1 312 ? 18.344 1.614 -24.135 1.00 84.31 312 HIS A C 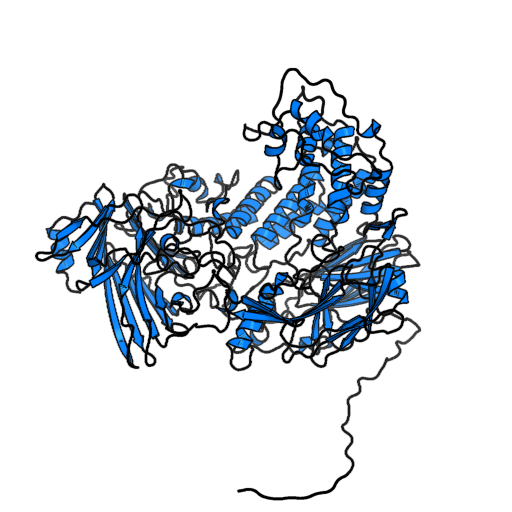1
ATOM 2466 O O . HIS A 1 312 ? 19.375 1.752 -23.480 1.00 84.31 312 HIS A O 1
ATOM 2472 N N . HIS A 1 313 ? 18.199 2.105 -25.358 1.00 87.06 313 HIS A N 1
ATOM 2473 C CA . HIS A 1 313 ? 19.254 2.857 -26.020 1.00 87.06 313 HIS A CA 1
ATOM 2474 C C . HIS A 1 313 ? 19.717 4.064 -25.186 1.00 87.06 313 HIS A C 1
ATOM 2476 O O . HIS A 1 313 ? 20.911 4.313 -25.081 1.00 87.06 313 HIS A O 1
ATOM 2482 N N . HIS A 1 314 ? 18.808 4.752 -24.489 1.00 88.25 314 HIS A N 1
ATOM 2483 C CA . HIS A 1 314 ? 19.187 5.865 -23.620 1.00 88.25 314 HIS A CA 1
ATOM 2484 C C . HIS A 1 314 ? 20.127 5.446 -22.469 1.00 88.25 314 HIS A C 1
ATOM 2486 O O . HIS A 1 314 ? 20.991 6.218 -22.073 1.00 88.25 314 HIS A O 1
ATOM 2492 N N . GLN A 1 315 ? 20.028 4.216 -21.952 1.00 89.06 315 GLN A N 1
ATOM 2493 C CA . GL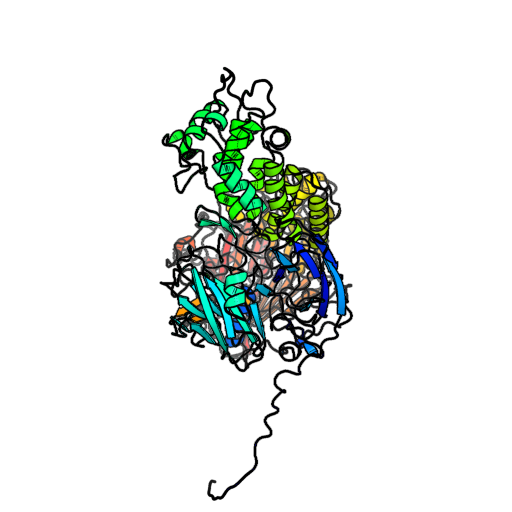N A 1 315 ? 20.971 3.713 -20.945 1.00 89.06 315 GLN A CA 1
ATOM 2494 C C . GLN A 1 315 ? 22.361 3.506 -21.552 1.00 89.06 315 GLN A C 1
ATOM 2496 O O . GLN A 1 315 ? 23.361 3.799 -20.900 1.00 89.06 315 GLN A O 1
ATOM 2501 N N . ARG A 1 316 ? 22.421 3.061 -22.815 1.00 89.25 316 ARG A N 1
ATOM 2502 C CA . ARG A 1 316 ? 23.674 2.930 -23.567 1.00 89.25 316 ARG A CA 1
ATOM 2503 C C . ARG A 1 316 ? 24.347 4.287 -23.766 1.00 89.25 316 ARG A C 1
ATOM 2505 O O . ARG A 1 316 ? 25.513 4.407 -23.421 1.00 89.25 316 ARG A O 1
ATOM 2512 N N . VAL A 1 317 ? 23.599 5.303 -24.204 1.00 92.06 317 VAL A N 1
ATOM 2513 C CA . VAL A 1 317 ? 24.111 6.679 -24.361 1.00 92.06 317 VAL A CA 1
ATOM 2514 C C . VAL A 1 317 ? 24.723 7.195 -23.053 1.00 92.06 317 VAL A C 1
ATOM 2516 O O . VAL A 1 317 ? 25.792 7.796 -23.058 1.00 92.06 317 VAL A O 1
ATOM 2519 N N . LEU A 1 318 ? 24.079 6.925 -21.912 1.00 91.94 318 LEU A N 1
ATOM 2520 C CA . LEU A 1 318 ? 24.596 7.331 -20.602 1.00 91.94 318 LEU A CA 1
ATOM 2521 C C . LEU A 1 318 ? 25.887 6.596 -20.213 1.00 91.94 318 LEU A C 1
ATOM 2523 O O . LEU A 1 318 ? 26.772 7.216 -19.628 1.00 91.94 318 LEU A O 1
ATOM 2527 N N . LEU A 1 319 ? 26.003 5.302 -20.525 1.00 91.75 319 LEU A N 1
ATOM 2528 C CA . LEU A 1 319 ? 27.218 4.522 -20.267 1.00 91.75 319 LEU A CA 1
ATOM 2529 C C . LEU A 1 319 ? 28.373 4.934 -21.183 1.00 91.75 319 LEU A C 1
ATOM 2531 O O . LEU A 1 319 ? 29.494 5.084 -20.713 1.00 91.75 319 LEU A O 1
ATOM 2535 N N . GLU A 1 320 ? 28.105 5.152 -22.468 1.00 93.12 320 GLU A N 1
ATOM 2536 C CA . GLU A 1 320 ? 29.102 5.623 -23.437 1.00 93.12 320 GLU A CA 1
ATOM 2537 C C . GLU A 1 320 ? 29.611 7.017 -23.068 1.00 93.12 320 GLU A C 1
ATOM 2539 O O . GLU A 1 320 ? 30.814 7.274 -23.095 1.00 93.12 320 GLU A O 1
ATOM 2544 N N . TRP A 1 321 ? 28.709 7.902 -22.638 1.00 94.88 321 TRP A N 1
ATOM 2545 C CA . TRP A 1 321 ? 29.097 9.198 -22.099 1.00 94.88 321 TRP A CA 1
ATOM 2546 C C . TRP A 1 321 ? 29.948 9.057 -20.837 1.00 94.88 321 TRP A C 1
ATOM 2548 O O . TRP A 1 321 ? 31.001 9.689 -20.764 1.00 94.88 321 TRP A O 1
ATOM 2558 N N . ALA A 1 322 ? 29.544 8.218 -19.876 1.00 93.88 322 ALA A N 1
ATOM 2559 C CA . ALA A 1 322 ? 30.320 7.982 -18.660 1.00 93.88 322 ALA A CA 1
ATOM 2560 C C . ALA A 1 322 ? 31.735 7.479 -18.985 1.00 93.88 322 ALA A C 1
ATOM 2562 O O . ALA A 1 322 ? 32.710 7.992 -18.445 1.00 93.88 322 ALA A O 1
ATOM 2563 N N . ASP A 1 323 ? 31.855 6.551 -19.933 1.00 92.12 323 ASP A N 1
ATOM 2564 C CA . ASP A 1 323 ? 33.135 6.014 -20.399 1.00 92.12 323 ASP A CA 1
ATOM 2565 C C . ASP A 1 323 ? 34.008 7.055 -21.121 1.00 92.12 323 ASP A C 1
ATOM 2567 O O . ASP A 1 323 ? 35.226 6.887 -21.189 1.00 92.12 323 ASP A O 1
ATOM 2571 N N . SER A 1 324 ? 33.402 8.110 -21.677 1.00 93.69 324 SER A N 1
ATOM 2572 C CA . SER A 1 324 ? 34.104 9.184 -22.390 1.00 93.69 324 SER A CA 1
ATOM 2573 C C . SER A 1 324 ? 34.685 10.269 -21.476 1.00 93.69 324 SER A C 1
ATOM 2575 O O . SER A 1 324 ? 35.516 11.064 -21.926 1.00 93.69 324 SER A O 1
ATOM 2577 N N . LEU A 1 325 ? 34.254 10.322 -20.208 1.00 95.25 325 LEU A N 1
ATOM 2578 C CA . LEU A 1 325 ? 34.660 11.357 -19.257 1.00 95.25 325 LEU A CA 1
ATOM 2579 C C . LEU A 1 325 ? 36.137 11.230 -18.883 1.00 95.25 325 LEU A C 1
ATOM 2581 O O . LEU A 1 325 ? 36.629 10.155 -18.540 1.00 95.25 325 LEU A O 1
ATOM 2585 N N . LYS A 1 326 ? 36.842 12.363 -18.867 1.00 94.19 326 LYS A N 1
ATOM 2586 C CA . LYS A 1 326 ? 38.221 12.458 -18.374 1.00 94.19 326 LYS A CA 1
ATOM 2587 C C . LYS A 1 326 ? 38.227 13.070 -16.976 1.00 94.19 326 LYS A C 1
ATOM 2589 O O . LYS A 1 326 ? 37.351 13.859 -16.638 1.00 94.19 326 LYS A O 1
ATOM 2594 N N . LEU A 1 327 ? 39.255 12.788 -16.172 1.00 92.19 327 LEU A N 1
ATOM 2595 C CA . LEU A 1 327 ? 39.378 13.353 -14.815 1.00 92.19 327 LEU A CA 1
ATOM 2596 C C . LEU A 1 327 ? 39.281 14.889 -14.797 1.00 92.19 327 LEU A C 1
ATOM 2598 O O . LEU A 1 327 ? 38.615 15.457 -13.938 1.00 92.19 327 LEU A O 1
ATOM 2602 N N . GLN A 1 328 ? 39.865 15.554 -15.796 1.00 92.31 328 GLN A N 1
ATOM 2603 C CA . GLN A 1 328 ? 39.775 17.008 -15.980 1.00 92.31 328 GLN A CA 1
ATOM 2604 C C . GLN A 1 328 ? 38.335 17.520 -16.171 1.00 92.31 328 GLN A C 1
ATOM 2606 O O . GLN A 1 328 ? 38.023 18.630 -15.758 1.00 92.31 328 GLN A O 1
ATOM 2611 N N . ASP A 1 329 ? 37.435 16.711 -16.744 1.00 91.38 329 ASP A N 1
ATOM 2612 C CA . ASP A 1 329 ? 36.023 17.070 -16.931 1.00 91.38 329 ASP A CA 1
ATOM 2613 C C . ASP A 1 329 ? 35.234 17.045 -15.614 1.00 91.38 329 ASP A C 1
ATOM 2615 O O . ASP A 1 329 ? 34.104 17.542 -15.568 1.00 91.38 329 ASP A O 1
ATOM 2619 N N . LEU A 1 330 ? 35.824 16.446 -14.574 1.00 94.62 330 LEU A N 1
ATOM 2620 C CA . LEU A 1 330 ? 35.265 16.202 -13.244 1.00 94.62 330 LEU A CA 1
ATOM 2621 C C . LEU A 1 330 ? 36.016 16.976 -12.142 1.00 94.62 330 LEU A C 1
ATOM 2623 O O . LEU A 1 330 ? 35.623 16.913 -10.974 1.00 94.62 330 LEU A O 1
ATOM 2627 N N . ALA A 1 331 ? 37.060 17.729 -12.496 1.00 93.44 331 ALA A N 1
ATOM 2628 C CA . ALA A 1 331 ? 37.771 18.612 -11.580 1.00 93.44 331 ALA A CA 1
ATOM 2629 C C . ALA A 1 331 ? 36.909 19.843 -11.259 1.00 93.44 331 ALA A C 1
ATOM 2631 O O . ALA A 1 331 ? 36.392 20.512 -12.155 1.00 93.44 331 ALA A O 1
ATOM 2632 N N . ALA A 1 332 ? 36.717 20.118 -9.972 1.00 89.94 332 ALA A N 1
ATOM 2633 C CA . ALA A 1 332 ? 35.847 21.180 -9.473 1.00 89.94 332 ALA A CA 1
ATOM 2634 C C . ALA A 1 332 ? 36.631 22.171 -8.609 1.00 89.94 332 ALA A C 1
ATOM 2636 O O . ALA A 1 332 ? 36.235 22.485 -7.486 1.00 89.94 332 ALA A O 1
ATOM 2637 N N . ASP A 1 333 ? 37.773 22.608 -9.131 1.00 86.50 333 ASP A N 1
ATOM 2638 C CA . ASP A 1 333 ? 38.683 23.499 -8.426 1.00 86.50 333 ASP A CA 1
ATOM 2639 C C . ASP A 1 333 ? 38.116 24.917 -8.440 1.00 86.50 333 ASP A C 1
ATOM 2641 O O . ASP A 1 333 ? 38.131 25.613 -9.457 1.00 86.50 333 ASP A O 1
ATOM 2645 N N . VAL A 1 334 ? 37.585 25.339 -7.295 1.00 86.31 334 VAL A N 1
ATOM 2646 C CA . VAL A 1 334 ? 37.000 26.666 -7.110 1.00 86.31 334 VAL A CA 1
ATOM 2647 C C . VAL A 1 334 ? 37.630 27.381 -5.923 1.00 86.31 334 VAL A C 1
ATOM 2649 O O . VAL A 1 334 ? 38.080 26.757 -4.961 1.00 86.31 334 VAL A O 1
ATOM 2652 N N . VAL A 1 335 ? 37.616 28.713 -5.960 1.00 86.81 335 VAL A N 1
ATOM 2653 C CA . VAL A 1 335 ? 37.987 29.529 -4.801 1.00 86.81 335 VAL A CA 1
ATOM 2654 C C . VAL A 1 335 ? 36.784 29.609 -3.871 1.00 86.81 335 VAL A C 1
ATOM 2656 O O . VAL A 1 335 ? 35.748 30.166 -4.233 1.00 86.81 335 VAL A O 1
ATOM 2659 N N . LEU A 1 336 ? 36.912 29.026 -2.679 1.00 86.06 336 LEU A N 1
ATOM 2660 C CA . LEU A 1 336 ? 35.849 29.066 -1.684 1.00 86.06 336 LEU A CA 1
ATOM 2661 C C . LEU A 1 336 ? 35.726 30.475 -1.081 1.00 86.06 336 LEU A C 1
ATOM 2663 O O . LEU A 1 336 ? 36.743 31.069 -0.715 1.00 86.06 336 LEU A O 1
ATOM 2667 N N . PRO A 1 337 ? 34.501 31.006 -0.938 1.00 82.25 337 PRO A N 1
ATOM 2668 C CA . PRO A 1 337 ? 34.271 32.262 -0.233 1.00 82.25 337 PRO A CA 1
ATOM 2669 C C . PRO A 1 337 ? 34.628 32.144 1.259 1.00 82.25 337 PRO A C 1
ATOM 2671 O O . PRO A 1 337 ? 34.518 31.070 1.858 1.00 82.25 337 PRO A O 1
ATOM 2674 N N . GLU A 1 338 ? 34.983 33.273 1.883 1.00 82.38 338 GLU A N 1
ATOM 2675 C CA . GLU A 1 338 ? 35.120 33.362 3.348 1.00 82.38 338 GLU A CA 1
ATOM 2676 C C . GLU A 1 338 ? 33.786 33.077 4.054 1.00 82.38 338 GLU A C 1
ATOM 2678 O O . GLU A 1 338 ? 33.738 32.403 5.084 1.00 82.38 338 GLU A O 1
ATOM 2683 N N . ALA A 1 339 ? 32.680 33.560 3.477 1.00 78.75 339 ALA A N 1
ATOM 2684 C CA . ALA A 1 339 ? 31.341 33.220 3.928 1.00 78.75 339 ALA A CA 1
ATOM 2685 C C . ALA A 1 339 ? 31.075 31.729 3.689 1.00 78.75 339 ALA A C 1
ATOM 2687 O O . ALA A 1 339 ? 31.316 31.215 2.603 1.00 78.75 339 ALA A O 1
ATOM 2688 N N . ASN A 1 340 ? 30.530 31.035 4.686 1.00 78.56 340 ASN A N 1
ATOM 2689 C CA . ASN A 1 340 ? 30.280 29.598 4.609 1.00 78.56 340 ASN A CA 1
ATOM 2690 C C . ASN A 1 340 ? 28.768 29.296 4.573 1.00 78.56 340 ASN A C 1
ATOM 2692 O O . ASN A 1 340 ? 28.203 28.875 5.590 1.00 78.56 340 ASN A O 1
ATOM 2696 N N . PRO A 1 341 ? 28.072 29.562 3.449 1.00 75.88 341 PRO A N 1
ATOM 2697 C CA . PRO A 1 341 ? 26.629 29.396 3.383 1.00 75.88 341 PRO A CA 1
ATOM 2698 C C . PRO A 1 341 ? 26.247 27.918 3.519 1.00 75.88 341 PRO A C 1
ATOM 2700 O O . PRO A 1 341 ? 26.927 27.009 3.033 1.00 75.88 341 PRO A O 1
ATOM 2703 N N . LEU A 1 342 ? 25.135 27.680 4.215 1.00 79.56 342 LEU A N 1
ATOM 2704 C CA . LEU A 1 342 ? 24.610 26.341 4.456 1.00 79.56 342 LEU A CA 1
ATOM 2705 C C . LEU A 1 342 ? 23.831 25.845 3.236 1.00 79.56 342 LEU A C 1
ATOM 2707 O O . LEU A 1 342 ? 22.945 26.527 2.728 1.00 79.56 342 LEU A O 1
ATOM 2711 N N . LEU A 1 343 ? 24.073 24.597 2.846 1.00 71.69 343 LEU A N 1
ATOM 2712 C CA . LEU A 1 343 ? 23.480 23.953 1.666 1.00 71.69 343 LEU A CA 1
ATOM 2713 C C . LEU A 1 343 ? 22.005 23.541 1.845 1.00 71.69 343 LEU A C 1
ATOM 2715 O O . LEU A 1 343 ? 21.423 22.880 0.985 1.00 71.69 343 LEU A O 1
ATOM 2719 N N . SER A 1 344 ? 21.372 23.893 2.969 1.00 53.91 344 SER A N 1
ATOM 2720 C CA . SER A 1 344 ? 19.971 23.551 3.230 1.00 53.91 344 SER A CA 1
ATOM 2721 C C . SER A 1 344 ? 19.276 24.561 4.140 1.00 53.91 344 SER A C 1
ATOM 2723 O O . SER A 1 344 ? 19.824 24.960 5.169 1.00 53.91 344 SER A O 1
ATOM 2725 N N . GLY A 1 345 ? 18.032 24.906 3.794 1.00 46.59 345 GLY A N 1
ATOM 2726 C CA . GLY A 1 345 ? 17.175 25.795 4.576 1.00 46.59 345 GLY A CA 1
ATOM 2727 C C . GLY A 1 345 ? 17.091 25.425 6.065 1.00 46.59 345 GLY A C 1
ATOM 2728 O O . GLY A 1 345 ? 16.924 24.261 6.427 1.00 46.59 345 GLY A O 1
ATOM 2729 N N . LYS A 1 346 ? 17.209 26.456 6.913 1.00 35.00 346 LYS A N 1
ATOM 2730 C CA . LYS A 1 346 ? 17.066 26.472 8.384 1.00 35.00 346 LYS A CA 1
ATOM 2731 C C . LYS A 1 346 ? 17.624 25.229 9.120 1.00 35.00 346 LYS A C 1
ATOM 2733 O O . LYS A 1 346 ? 16.878 24.419 9.664 1.00 35.00 346 LYS A O 1
ATOM 2738 N N . GLY A 1 347 ? 18.955 25.137 9.215 1.00 40.84 347 GLY A N 1
ATOM 2739 C CA . GLY A 1 347 ? 19.650 24.757 10.462 1.00 40.84 347 GLY A CA 1
ATOM 2740 C C . GLY A 1 347 ? 19.663 23.293 10.935 1.00 40.84 347 GLY A C 1
ATOM 2741 O O . GLY A 1 347 ? 20.036 23.063 12.079 1.00 40.84 347 GLY A O 1
ATOM 2742 N N . LYS A 1 348 ? 19.283 22.289 10.129 1.00 44.38 348 LYS A N 1
ATOM 2743 C CA . LYS A 1 348 ? 19.224 20.878 10.598 1.00 44.38 348 LYS A CA 1
ATOM 2744 C C . LYS A 1 348 ? 20.377 19.955 10.173 1.00 44.38 348 LYS A C 1
ATOM 2746 O O . LYS A 1 348 ? 20.414 18.813 10.626 1.00 44.38 348 LYS A O 1
ATOM 2751 N N . THR A 1 349 ? 21.275 20.380 9.284 1.00 58.50 349 THR A N 1
ATOM 2752 C CA . THR A 1 349 ? 22.290 19.484 8.681 1.00 58.50 349 THR A CA 1
ATOM 2753 C C . THR A 1 349 ? 23.732 19.855 9.012 1.00 58.50 349 THR A C 1
ATOM 2755 O O . THR A 1 349 ? 24.568 18.959 9.054 1.00 58.50 349 THR A O 1
ATOM 2758 N N . GLY A 1 350 ? 24.011 21.145 9.229 1.00 68.12 350 GLY A N 1
ATOM 2759 C CA . GLY A 1 350 ? 25.365 21.669 9.419 1.00 68.12 350 GLY A CA 1
ATOM 2760 C C . GLY A 1 350 ? 26.261 21.595 8.177 1.00 68.12 350 GLY A C 1
ATOM 2761 O O . GLY A 1 350 ? 27.441 21.882 8.308 1.00 68.12 350 GLY A O 1
ATOM 2762 N N . LEU A 1 351 ? 25.727 21.202 7.009 1.00 83.44 351 LEU A N 1
ATOM 2763 C CA . LEU A 1 351 ? 26.501 21.079 5.772 1.00 83.44 351 LEU A CA 1
ATOM 2764 C C . LEU A 1 351 ? 26.596 22.413 5.032 1.00 83.44 351 LEU A C 1
ATOM 2766 O O . LEU A 1 351 ? 25.592 23.123 4.895 1.00 83.44 351 LEU A O 1
ATOM 2770 N N . SER A 1 352 ? 27.774 22.709 4.503 1.00 87.00 352 SER A N 1
ATOM 2771 C CA . SER A 1 352 ? 28.083 23.977 3.852 1.00 87.00 352 SER A CA 1
ATOM 2772 C C . SER A 1 352 ? 28.936 23.804 2.591 1.00 87.00 352 SER A C 1
ATOM 2774 O O . SER A 1 352 ? 29.359 22.695 2.261 1.00 87.00 352 SER A O 1
ATOM 2776 N N . LEU A 1 353 ? 29.199 24.899 1.868 1.00 88.06 353 LEU A N 1
ATOM 2777 C CA . LEU A 1 353 ? 30.049 24.855 0.665 1.00 88.06 353 LEU A CA 1
ATOM 2778 C C . LEU A 1 353 ? 31.470 24.350 0.950 1.00 88.06 353 LEU A C 1
ATOM 2780 O O . LEU A 1 353 ? 32.074 23.713 0.090 1.00 88.06 353 LEU A O 1
ATOM 2784 N N . HIS A 1 354 ? 31.981 24.589 2.159 1.00 89.88 354 HIS A N 1
ATOM 2785 C CA . HIS A 1 354 ? 33.306 24.130 2.589 1.00 89.88 354 HIS A CA 1
ATOM 2786 C C . HIS A 1 354 ? 33.398 22.609 2.779 1.00 89.88 354 HIS A C 1
ATOM 2788 O O . HIS A 1 354 ? 34.493 22.063 2.706 1.00 89.88 354 HIS A O 1
ATOM 2794 N N . ASP A 1 355 ? 32.277 21.901 2.953 1.00 89.69 355 ASP A N 1
ATOM 2795 C CA . ASP A 1 355 ? 32.285 20.433 3.038 1.00 89.69 355 ASP A CA 1
ATOM 2796 C C . ASP A 1 355 ? 32.392 19.761 1.649 1.00 89.69 355 ASP A C 1
ATOM 2798 O O . ASP A 1 355 ? 32.704 18.572 1.554 1.00 89.69 355 ASP A O 1
ATOM 2802 N N . ILE A 1 356 ? 32.128 20.492 0.555 1.00 91.56 356 ILE A N 1
ATOM 2803 C CA . ILE A 1 356 ? 32.046 19.927 -0.804 1.00 91.56 356 ILE A CA 1
ATOM 2804 C C . ILE A 1 356 ? 33.345 19.252 -1.263 1.00 91.56 356 ILE A C 1
ATOM 2806 O O . ILE A 1 356 ? 33.243 18.127 -1.753 1.00 91.56 356 ILE A O 1
ATOM 2810 N N . PRO A 1 357 ? 34.552 19.821 -1.077 1.00 92.81 357 PRO A N 1
ATOM 2811 C CA . PRO A 1 357 ? 35.792 19.145 -1.464 1.00 92.81 357 PRO A CA 1
ATOM 2812 C C . PRO A 1 357 ? 35.965 17.769 -0.805 1.00 92.81 357 PRO A C 1
ATOM 2814 O O . PRO A 1 357 ? 36.295 16.799 -1.487 1.00 92.81 357 PRO A O 1
ATOM 2817 N N . GLY A 1 358 ? 35.660 17.653 0.494 1.00 91.25 358 GLY A N 1
ATOM 2818 C CA . GLY A 1 358 ? 35.722 16.379 1.221 1.00 91.25 358 GLY A CA 1
ATOM 2819 C C . GLY A 1 358 ? 34.703 15.359 0.709 1.00 91.25 358 GLY A C 1
ATOM 2820 O O . GLY A 1 358 ? 35.015 14.181 0.560 1.00 91.25 358 GLY A O 1
ATOM 2821 N N . ILE A 1 359 ? 33.498 15.813 0.352 1.00 93.38 359 ILE A N 1
ATOM 2822 C CA . ILE A 1 359 ? 32.464 14.957 -0.249 1.00 93.38 359 ILE A CA 1
ATOM 2823 C C . ILE A 1 359 ? 32.882 14.486 -1.647 1.00 93.38 359 ILE A C 1
ATOM 2825 O O . ILE A 1 359 ? 32.703 13.320 -1.988 1.00 93.38 359 ILE A O 1
ATOM 2829 N N . LEU A 1 360 ? 33.446 15.378 -2.463 1.00 95.19 360 LEU A N 1
ATOM 2830 C CA . LEU A 1 360 ? 33.932 15.052 -3.800 1.00 95.19 360 LEU A CA 1
ATOM 2831 C C . LEU A 1 360 ? 35.101 14.058 -3.754 1.00 95.19 360 LEU A C 1
ATOM 2833 O O . LEU A 1 360 ? 35.175 13.187 -4.616 1.00 95.19 360 LEU A O 1
ATOM 2837 N N . ALA A 1 361 ? 35.974 14.121 -2.749 1.00 93.81 361 ALA A N 1
ATOM 2838 C CA . ALA A 1 361 ? 37.044 13.136 -2.571 1.00 93.81 361 ALA A CA 1
ATOM 2839 C C . ALA A 1 361 ? 36.519 11.703 -2.339 1.00 93.81 361 ALA A C 1
ATOM 2841 O O . ALA A 1 361 ? 37.224 10.743 -2.627 1.00 93.81 361 ALA A O 1
ATOM 2842 N N . CYS A 1 362 ? 35.271 11.549 -1.881 1.00 95.06 362 CYS A N 1
ATOM 2843 C CA . CYS A 1 362 ? 34.652 10.246 -1.628 1.00 95.06 362 CYS A CA 1
ATOM 2844 C C . CYS A 1 362 ? 34.091 9.566 -2.889 1.00 95.06 362 CYS A C 1
ATOM 2846 O O . CYS A 1 362 ? 33.605 8.437 -2.803 1.00 95.06 362 CYS A O 1
ATOM 2848 N N . GLN A 1 363 ? 34.065 10.246 -4.041 1.00 96.12 363 GLN A N 1
ATOM 2849 C CA . GLN A 1 363 ? 33.552 9.649 -5.273 1.00 96.12 363 GLN A CA 1
ATOM 2850 C C . GLN A 1 363 ? 34.645 8.867 -5.992 1.00 96.12 363 GLN A C 1
ATOM 2852 O O . GLN A 1 363 ? 35.699 9.415 -6.310 1.00 96.12 363 GL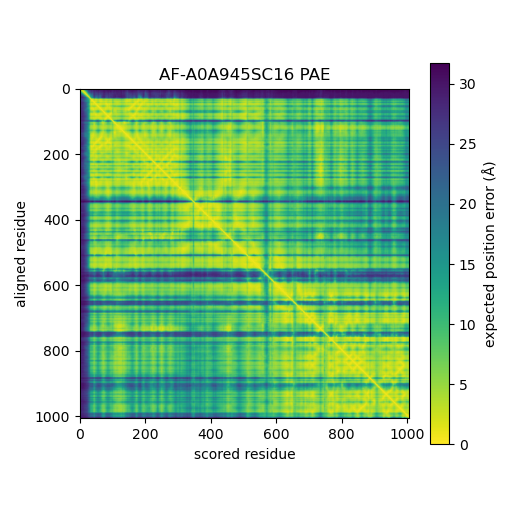N A O 1
ATOM 2857 N N . ASP A 1 364 ? 34.342 7.623 -6.334 1.00 96.12 364 ASP A N 1
ATOM 2858 C CA . ASP A 1 364 ? 35.189 6.798 -7.177 1.00 96.12 364 ASP A CA 1
ATOM 2859 C C . ASP A 1 364 ? 35.164 7.314 -8.620 1.00 96.12 364 ASP A C 1
ATOM 2861 O O . ASP A 1 364 ? 34.122 7.314 -9.279 1.00 96.12 364 ASP A O 1
ATOM 2865 N N . LEU A 1 365 ? 36.308 7.796 -9.098 1.00 95.56 365 LEU A N 1
ATOM 2866 C CA . LEU A 1 365 ? 36.478 8.310 -10.454 1.00 95.56 365 LEU A CA 1
ATOM 2867 C C . LEU A 1 365 ? 37.377 7.417 -11.317 1.00 95.56 365 LEU A C 1
ATOM 2869 O O . LEU A 1 365 ? 37.747 7.846 -12.409 1.00 95.56 365 LEU A O 1
ATOM 2873 N N . ASP A 1 366 ? 37.725 6.211 -10.858 1.00 94.00 366 ASP A N 1
ATOM 2874 C CA . ASP A 1 366 ? 38.498 5.249 -11.643 1.00 94.00 366 ASP A CA 1
ATOM 2875 C C . ASP A 1 366 ? 37.572 4.472 -12.600 1.00 94.00 366 ASP A C 1
ATOM 2877 O O . ASP A 1 366 ? 36.771 3.655 -12.140 1.00 94.00 366 ASP A O 1
ATOM 2881 N N . PRO A 1 367 ? 37.668 4.663 -13.932 1.00 89.75 367 PRO A N 1
ATOM 2882 C CA . PRO A 1 367 ? 36.813 3.963 -14.891 1.00 89.75 367 PRO A CA 1
ATOM 2883 C C . PRO A 1 367 ? 37.029 2.443 -14.941 1.00 89.75 367 PRO A C 1
ATOM 2885 O O . PRO A 1 367 ? 36.211 1.745 -15.544 1.00 89.75 367 PRO A O 1
ATOM 2888 N N . ALA A 1 368 ? 38.126 1.929 -14.370 1.00 89.81 368 ALA A N 1
ATOM 2889 C CA . ALA A 1 368 ? 38.391 0.495 -14.248 1.00 89.81 368 ALA A CA 1
ATOM 2890 C C . ALA A 1 368 ? 37.752 -0.128 -12.994 1.00 89.81 368 ALA A C 1
ATOM 2892 O O . ALA A 1 368 ? 37.651 -1.353 -12.898 1.00 89.81 368 ALA A O 1
ATOM 2893 N N . SER A 1 369 ? 37.310 0.696 -12.042 1.00 91.44 369 SER A N 1
ATOM 2894 C CA . SER A 1 369 ? 36.684 0.237 -10.809 1.00 91.44 369 SER A CA 1
ATOM 2895 C C . SER A 1 369 ? 35.265 -0.283 -11.047 1.00 91.44 369 SER A C 1
ATOM 2897 O O . SER A 1 369 ? 34.476 0.294 -11.798 1.00 91.44 369 SER A O 1
ATOM 2899 N N . SER A 1 370 ? 34.888 -1.347 -10.332 1.00 86.50 370 SER A N 1
ATOM 2900 C CA . SER A 1 370 ? 33.515 -1.868 -10.330 1.00 86.50 370 SER A CA 1
ATOM 2901 C C . SER A 1 370 ? 32.510 -0.904 -9.690 1.00 86.50 370 SER A C 1
ATOM 2903 O O . SER A 1 370 ? 31.306 -1.044 -9.906 1.00 86.50 370 SER A O 1
ATOM 2905 N N . THR A 1 371 ? 32.988 0.087 -8.931 1.00 91.06 371 THR A N 1
ATOM 2906 C CA . THR A 1 371 ? 32.169 1.128 -8.295 1.00 91.06 371 THR A CA 1
ATOM 2907 C C . THR A 1 371 ? 32.314 2.501 -8.945 1.00 91.06 371 THR A C 1
ATOM 2909 O O . THR A 1 371 ? 31.919 3.495 -8.336 1.00 91.06 371 THR A O 1
ATOM 2912 N N . TYR A 1 372 ? 32.830 2.573 -10.178 1.00 93.75 372 TYR A N 1
ATOM 2913 C CA . TYR A 1 372 ? 33.011 3.826 -10.912 1.00 93.75 372 TYR A CA 1
ATOM 2914 C C . TYR A 1 372 ? 31.773 4.738 -10.838 1.00 93.75 372 TYR A C 1
ATOM 2916 O O . TYR A 1 372 ? 30.645 4.338 -11.135 1.00 93.75 372 TYR A O 1
ATOM 2924 N N . GLY A 1 373 ? 31.984 5.984 -10.416 1.00 93.25 373 GLY A N 1
ATOM 2925 C CA . GLY A 1 373 ? 30.961 7.009 -10.236 1.00 93.25 373 GLY A CA 1
ATOM 2926 C C . GLY A 1 373 ? 30.245 6.993 -8.881 1.00 93.25 373 GLY A C 1
ATOM 2927 O O . GLY A 1 373 ? 29.587 7.987 -8.555 1.00 93.25 373 GLY A O 1
ATOM 2928 N N . ALA A 1 374 ? 30.350 5.928 -8.081 1.00 93.44 374 ALA A N 1
ATOM 2929 C CA . ALA A 1 374 ? 29.706 5.834 -6.771 1.00 93.44 374 ALA A CA 1
ATOM 2930 C C . ALA A 1 374 ? 30.416 6.692 -5.710 1.00 93.44 374 ALA A C 1
ATOM 2932 O O . ALA A 1 374 ? 31.610 6.960 -5.801 1.00 93.44 374 ALA A O 1
ATOM 2933 N N . PHE A 1 375 ? 29.672 7.117 -4.687 1.00 93.44 375 PHE A N 1
ATOM 2934 C CA . PHE A 1 375 ? 30.232 7.776 -3.504 1.00 93.44 375 PHE A CA 1
ATOM 2935 C C . PHE A 1 375 ? 30.366 6.767 -2.366 1.00 93.44 375 PHE A C 1
ATOM 2937 O O . PHE A 1 375 ? 29.374 6.136 -1.988 1.00 93.44 375 PHE A O 1
ATOM 2944 N N . HIS A 1 376 ? 31.564 6.669 -1.801 1.00 91.88 376 HIS A N 1
ATOM 2945 C CA . HIS A 1 376 ? 31.867 5.848 -0.631 1.00 91.88 376 HIS A CA 1
ATOM 2946 C C . HIS A 1 376 ? 31.699 6.645 0.662 1.00 91.88 376 HIS A C 1
ATOM 2948 O O . HIS A 1 376 ? 31.510 7.860 0.632 1.00 91.88 376 HIS A O 1
ATOM 2954 N N . ALA A 1 377 ? 31.706 5.966 1.810 1.00 88.62 377 ALA A N 1
ATOM 2955 C CA . ALA A 1 377 ? 31.682 6.661 3.095 1.00 88.62 377 ALA A CA 1
ATOM 2956 C C . ALA A 1 377 ? 32.953 7.524 3.256 1.00 88.62 377 ALA A C 1
ATOM 2958 O O . ALA A 1 377 ? 34.017 7.077 2.832 1.00 88.62 377 ALA A O 1
ATOM 2959 N N . PRO A 1 378 ? 32.874 8.726 3.860 1.00 87.44 378 PRO A N 1
ATOM 2960 C CA . PRO A 1 378 ? 34.055 9.547 4.091 1.00 87.44 378 PRO A CA 1
ATOM 2961 C C . PRO A 1 378 ? 34.950 8.908 5.144 1.00 87.44 378 PRO A C 1
ATOM 2963 O O . PRO A 1 378 ? 34.446 8.389 6.143 1.00 87.44 378 PRO A O 1
ATOM 2966 N N . ASP A 1 379 ? 36.261 9.051 4.970 1.00 86.06 379 ASP A N 1
ATOM 2967 C CA . ASP A 1 379 ? 37.237 8.644 5.983 1.00 86.06 379 ASP A CA 1
ATOM 2968 C C . ASP A 1 379 ? 37.139 9.503 7.251 1.00 86.06 379 ASP A C 1
ATOM 2970 O O . ASP A 1 379 ? 37.401 9.014 8.347 1.00 86.06 379 ASP A O 1
ATOM 2974 N N . ASP A 1 380 ? 36.726 10.771 7.117 1.00 85.62 380 ASP A N 1
ATOM 2975 C CA . ASP A 1 380 ? 36.444 11.651 8.253 1.00 85.62 380 ASP A CA 1
ATOM 2976 C C . ASP A 1 380 ? 35.162 11.195 8.981 1.00 85.62 380 ASP A C 1
ATOM 2978 O O . ASP A 1 380 ? 34.054 11.372 8.452 1.00 85.62 380 ASP A O 1
ATOM 2982 N N . PRO A 1 381 ? 35.257 10.683 10.225 1.00 84.94 381 PRO A N 1
ATOM 2983 C CA . PRO A 1 381 ? 34.093 10.232 10.980 1.00 84.94 381 PRO A CA 1
ATOM 2984 C C . PRO A 1 381 ? 33.089 11.361 11.259 1.00 84.94 381 PRO A C 1
ATOM 2986 O O . PRO A 1 381 ? 31.878 11.120 11.318 1.00 84.94 381 PRO A O 1
ATOM 2989 N N . ALA A 1 382 ? 33.558 12.605 11.409 1.00 83.69 382 ALA A N 1
ATOM 2990 C CA . ALA A 1 382 ? 32.695 13.756 11.657 1.00 83.69 382 ALA A CA 1
ATOM 2991 C C . ALA A 1 382 ? 31.826 14.074 10.435 1.00 83.69 382 ALA A C 1
ATOM 2993 O O . ALA A 1 382 ? 30.646 14.396 10.589 1.00 83.69 382 ALA A O 1
ATOM 2994 N N . LEU A 1 383 ? 32.375 13.925 9.228 1.00 82.56 383 LEU A N 1
ATOM 2995 C CA . LEU A 1 383 ? 31.632 14.038 7.977 1.00 82.56 383 LEU A CA 1
ATOM 2996 C C . LEU A 1 383 ? 30.754 12.799 7.726 1.00 82.56 383 LEU A C 1
ATOM 2998 O O . LEU A 1 383 ? 29.596 12.942 7.327 1.00 82.56 383 LEU A O 1
ATOM 3002 N N . ALA A 1 384 ? 31.243 11.591 8.027 1.00 85.00 384 ALA A N 1
ATOM 3003 C CA . ALA A 1 384 ? 30.519 10.332 7.827 1.00 85.00 384 ALA A CA 1
ATOM 3004 C C . ALA A 1 384 ? 29.183 10.284 8.583 1.00 85.00 384 ALA A C 1
ATOM 3006 O O . ALA A 1 384 ? 28.157 9.903 8.015 1.00 85.00 384 ALA A O 1
ATOM 3007 N N . THR A 1 385 ? 29.157 10.757 9.834 1.00 84.38 385 THR A N 1
ATOM 3008 C CA . THR A 1 385 ? 27.926 10.824 10.649 1.00 84.38 385 THR A CA 1
ATOM 3009 C C . THR A 1 385 ? 26.843 11.740 10.067 1.00 84.38 385 THR A C 1
ATOM 3011 O O . THR A 1 385 ? 25.680 11.657 10.472 1.00 84.38 385 THR A O 1
ATOM 3014 N N . ARG A 1 386 ? 27.184 12.604 9.098 1.00 83.44 386 ARG A N 1
ATOM 3015 C CA . ARG A 1 386 ? 26.232 13.517 8.453 1.00 83.44 386 ARG A CA 1
ATOM 3016 C C . ARG A 1 386 ? 25.428 12.859 7.334 1.00 83.44 386 ARG A C 1
ATOM 3018 O O . ARG A 1 386 ? 24.438 13.467 6.918 1.00 83.44 386 ARG A O 1
ATOM 3025 N N . PHE A 1 387 ? 25.793 11.658 6.873 1.00 83.50 387 PHE A N 1
ATOM 3026 C CA . PHE A 1 387 ? 25.140 10.938 5.771 1.00 83.50 387 PHE A CA 1
ATOM 3027 C C . PHE A 1 387 ? 24.378 9.692 6.243 1.00 83.50 387 PHE A C 1
ATOM 3029 O O . PHE A 1 387 ? 24.652 9.113 7.288 1.00 83.50 387 PHE A O 1
ATOM 3036 N N . SER A 1 388 ? 23.358 9.292 5.482 1.00 78.62 388 SER A N 1
ATOM 3037 C CA . SER A 1 388 ? 22.548 8.096 5.758 1.00 78.62 388 SER A CA 1
ATOM 3038 C C . SER A 1 388 ? 21.871 7.599 4.480 1.00 78.62 388 SER A C 1
ATOM 3040 O O . SER A 1 388 ? 21.923 8.268 3.450 1.00 78.62 388 SER A O 1
ATOM 3042 N N . HIS A 1 389 ? 21.138 6.484 4.548 1.00 67.50 389 HIS A N 1
ATOM 3043 C CA . HIS A 1 389 ? 20.321 6.011 3.421 1.00 67.50 389 HIS A CA 1
ATOM 3044 C C . HIS A 1 389 ? 19.383 7.099 2.850 1.00 67.50 389 HIS A C 1
ATOM 3046 O O . HIS A 1 389 ? 19.203 7.199 1.639 1.00 67.50 389 HIS A O 1
ATOM 3052 N N . TRP A 1 390 ? 18.839 7.967 3.712 1.00 63.31 390 TRP A N 1
ATOM 3053 C CA . TRP A 1 390 ? 17.923 9.050 3.330 1.00 63.31 390 TRP A CA 1
ATOM 3054 C C . TRP A 1 390 ? 18.621 10.362 2.957 1.00 63.31 390 TRP A C 1
ATOM 3056 O O . TRP A 1 390 ? 17.965 11.307 2.518 1.00 63.31 390 TRP A O 1
ATOM 3066 N N . ARG A 1 391 ? 19.939 10.451 3.157 1.00 77.88 391 ARG A N 1
ATOM 3067 C CA . ARG A 1 391 ? 20.739 11.641 2.859 1.00 77.88 391 ARG A CA 1
ATOM 3068 C C . ARG A 1 391 ? 22.048 11.218 2.207 1.00 77.88 391 ARG A C 1
ATOM 3070 O O . ARG A 1 391 ? 23.002 10.868 2.898 1.00 77.88 391 ARG A O 1
ATOM 3077 N N . ARG A 1 392 ? 22.070 11.272 0.878 1.00 85.31 392 ARG A N 1
ATOM 3078 C CA . ARG A 1 392 ? 23.179 10.794 0.050 1.00 85.31 392 ARG A CA 1
ATOM 3079 C C . ARG A 1 392 ? 24.079 11.954 -0.363 1.00 85.31 392 ARG A C 1
ATOM 3081 O O . ARG A 1 392 ? 23.585 13.044 -0.642 1.00 85.31 392 ARG A O 1
ATOM 3088 N N . MET A 1 393 ? 25.379 11.699 -0.465 1.00 90.50 393 MET A N 1
ATOM 3089 C CA . MET A 1 393 ? 26.381 12.693 -0.871 1.00 90.50 393 MET A CA 1
ATOM 3090 C C . MET A 1 393 ? 26.066 13.360 -2.209 1.00 90.50 393 MET A C 1
ATOM 3092 O O . MET A 1 393 ? 26.082 14.580 -2.312 1.00 90.50 393 MET A O 1
ATOM 3096 N N . VAL A 1 394 ? 25.676 12.572 -3.210 1.00 91.06 394 VAL A N 1
ATOM 3097 C CA . VAL A 1 394 ? 25.290 13.073 -4.537 1.00 91.06 394 VAL A CA 1
ATOM 3098 C C . VAL A 1 394 ? 24.145 14.097 -4.495 1.00 91.06 394 VAL A C 1
ATOM 3100 O O . VAL A 1 394 ? 24.132 15.030 -5.292 1.00 91.06 394 VAL A O 1
ATOM 3103 N N . ASP A 1 395 ? 23.208 13.980 -3.545 1.00 88.38 395 ASP A N 1
ATOM 3104 C CA . ASP A 1 395 ? 22.112 14.947 -3.399 1.00 88.38 395 ASP A CA 1
ATOM 3105 C C . ASP A 1 395 ? 22.621 16.284 -2.819 1.00 88.38 395 ASP A C 1
ATOM 3107 O O . ASP A 1 395 ? 22.079 17.340 -3.137 1.00 88.38 395 ASP A O 1
ATOM 3111 N N . VAL A 1 396 ? 23.694 16.252 -2.018 1.00 89.56 396 VAL A N 1
ATOM 3112 C CA . VAL A 1 396 ? 24.377 17.446 -1.487 1.00 89.56 396 VAL A CA 1
ATOM 3113 C C . VAL A 1 396 ? 25.222 18.122 -2.565 1.00 89.56 396 VAL A C 1
ATOM 3115 O O . VAL A 1 396 ? 25.175 19.342 -2.688 1.00 89.56 396 VAL A O 1
ATOM 3118 N N . VAL A 1 397 ? 25.926 17.346 -3.395 1.00 92.88 397 VAL A N 1
ATOM 3119 C CA . VAL A 1 397 ? 26.667 17.880 -4.552 1.00 92.88 397 VAL A CA 1
ATOM 3120 C C . VAL A 1 397 ? 25.712 18.560 -5.538 1.00 92.88 397 VAL A C 1
ATOM 3122 O O . VAL A 1 397 ? 25.979 19.673 -5.985 1.00 92.88 397 VAL A O 1
ATOM 3125 N N . ALA A 1 398 ? 24.559 17.944 -5.819 1.00 91.62 398 ALA A N 1
ATOM 3126 C CA . ALA A 1 398 ? 23.517 18.566 -6.633 1.00 91.62 398 ALA A CA 1
ATOM 3127 C C . ALA A 1 398 ? 22.990 19.865 -6.004 1.00 91.62 398 ALA A C 1
ATOM 3129 O O . ALA A 1 398 ? 22.825 20.860 -6.704 1.00 91.62 398 ALA A O 1
ATOM 3130 N N . ALA A 1 399 ? 22.752 19.883 -4.687 1.00 89.69 399 ALA A N 1
ATOM 3131 C CA . ALA A 1 399 ? 22.323 21.091 -3.985 1.00 89.69 399 ALA A CA 1
ATOM 3132 C C . ALA A 1 399 ? 23.364 22.219 -4.071 1.00 89.69 399 ALA A C 1
ATOM 3134 O O . ALA A 1 399 ? 22.978 23.359 -4.298 1.00 89.69 399 ALA A O 1
ATOM 3135 N N . ALA A 1 400 ? 24.661 21.914 -3.961 1.00 90.88 400 ALA A N 1
ATOM 3136 C CA . ALA A 1 400 ? 25.727 22.902 -4.137 1.00 90.88 400 ALA A CA 1
ATOM 3137 C C . ALA A 1 400 ? 25.765 23.471 -5.557 1.00 90.88 400 ALA A C 1
ATOM 3139 O O . ALA A 1 400 ? 25.880 24.680 -5.729 1.00 90.88 400 ALA A O 1
ATOM 3140 N N . ALA A 1 401 ? 25.587 22.624 -6.570 1.00 91.94 401 ALA A N 1
ATOM 3141 C CA . ALA A 1 401 ? 25.524 23.071 -7.957 1.00 91.94 401 ALA A CA 1
ATOM 3142 C C . ALA A 1 401 ? 24.251 23.868 -8.299 1.00 91.94 401 ALA A C 1
ATOM 3144 O O . ALA A 1 401 ? 24.230 24.575 -9.301 1.00 91.94 401 ALA A O 1
ATOM 3145 N N . GLY A 1 402 ? 23.195 23.752 -7.492 1.00 88.25 402 GLY A N 1
ATOM 3146 C CA . GLY A 1 402 ? 21.903 24.407 -7.711 1.00 88.25 402 GLY A CA 1
ATOM 3147 C C . GLY A 1 402 ? 21.566 25.548 -6.751 1.00 88.25 402 GLY A C 1
ATOM 3148 O O . GLY A 1 402 ? 20.469 26.096 -6.831 1.00 88.25 402 GLY A O 1
ATOM 3149 N N . LEU A 1 403 ? 22.441 25.864 -5.792 1.00 86.19 403 LEU A N 1
ATOM 3150 C CA . LEU A 1 403 ? 22.178 26.891 -4.785 1.00 86.19 403 LEU A CA 1
ATOM 3151 C C . LEU A 1 403 ? 22.386 28.283 -5.391 1.00 86.19 403 LEU A C 1
ATOM 3153 O O . LEU A 1 403 ? 23.524 28.702 -5.601 1.00 86.19 403 LEU A O 1
ATOM 3157 N N . ASP A 1 404 ? 21.278 28.979 -5.637 1.00 84.44 404 ASP A N 1
ATOM 3158 C CA . ASP A 1 404 ? 21.235 30.355 -6.137 1.00 84.44 404 ASP A CA 1
ATOM 3159 C C . ASP A 1 404 ? 21.649 31.358 -5.041 1.00 84.44 404 ASP A C 1
ATOM 3161 O O . ASP A 1 404 ? 20.821 31.936 -4.336 1.00 84.44 404 ASP A O 1
ATOM 3165 N N . ASP A 1 405 ? 22.961 31.483 -4.842 1.00 81.44 405 ASP A N 1
ATOM 3166 C CA . ASP A 1 405 ? 23.620 32.438 -3.950 1.00 81.44 405 ASP A CA 1
ATOM 3167 C C . ASP A 1 405 ? 24.766 33.097 -4.728 1.00 81.44 405 ASP A C 1
ATOM 3169 O O . ASP A 1 405 ? 25.588 32.409 -5.335 1.00 81.44 405 ASP A O 1
ATOM 3173 N N . LEU A 1 406 ? 24.831 34.431 -4.703 1.00 78.62 406 LEU A N 1
ATOM 3174 C CA . LEU A 1 406 ? 25.836 35.213 -5.433 1.00 78.62 406 LEU A CA 1
ATOM 3175 C C . LEU A 1 406 ? 27.281 34.869 -5.035 1.00 78.62 406 LEU A C 1
ATOM 3177 O O . LEU A 1 406 ? 28.198 35.116 -5.813 1.00 78.62 406 LEU A O 1
ATOM 3181 N N . ASN A 1 407 ? 27.489 34.296 -3.847 1.00 82.25 407 ASN A N 1
ATOM 3182 C CA . ASN A 1 407 ? 28.799 33.871 -3.359 1.00 82.25 407 ASN A CA 1
ATOM 3183 C C . ASN A 1 407 ? 29.060 32.373 -3.554 1.00 82.25 407 ASN A C 1
ATOM 3185 O O . ASN A 1 407 ? 30.067 31.879 -3.059 1.00 82.25 407 ASN A O 1
ATOM 3189 N N . ASN A 1 408 ? 28.176 31.625 -4.216 1.00 88.69 408 ASN A N 1
ATOM 3190 C CA . ASN A 1 408 ? 28.364 30.198 -4.435 1.00 88.69 408 ASN A CA 1
ATOM 3191 C C . ASN A 1 408 ? 29.186 29.932 -5.713 1.00 88.69 408 ASN A C 1
ATOM 3193 O O . ASN A 1 408 ? 28.621 29.953 -6.809 1.00 88.69 408 ASN A O 1
ATOM 3197 N N . PRO A 1 409 ? 30.486 29.588 -5.612 1.00 90.56 409 PRO A N 1
ATOM 3198 C CA . PRO A 1 409 ? 31.311 29.329 -6.790 1.00 90.56 409 PRO A CA 1
ATOM 3199 C C . PRO A 1 409 ? 30.955 28.011 -7.496 1.00 90.56 409 PRO A C 1
ATOM 3201 O O . PRO A 1 409 ? 31.439 27.741 -8.592 1.00 90.56 409 PRO A O 1
ATOM 3204 N N . TYR A 1 410 ? 30.123 27.173 -6.872 1.00 91.88 410 TYR A N 1
ATOM 3205 C CA . TYR A 1 410 ? 29.676 25.908 -7.439 1.00 91.88 410 TYR A CA 1
ATOM 3206 C C . TYR A 1 410 ? 28.404 26.035 -8.279 1.00 91.88 410 TYR A C 1
ATOM 3208 O O . TYR A 1 410 ? 28.064 25.073 -8.971 1.00 91.88 410 TYR A O 1
ATOM 3216 N N . LEU A 1 411 ? 27.703 27.175 -8.241 1.00 91.19 411 LEU A N 1
ATOM 3217 C CA . LEU A 1 411 ? 26.444 27.367 -8.963 1.00 91.19 411 LEU A CA 1
ATOM 3218 C C . LEU A 1 411 ? 26.633 27.093 -10.464 1.00 91.19 411 LEU A C 1
ATOM 3220 O O . LEU A 1 411 ? 27.408 27.751 -11.151 1.00 91.19 411 LEU A O 1
ATOM 3224 N N . GLY A 1 412 ? 25.939 26.071 -10.964 1.00 90.00 412 GLY A N 1
ATOM 3225 C CA . GLY A 1 412 ? 26.020 25.601 -12.343 1.00 90.00 412 GLY A CA 1
ATOM 3226 C C . GLY A 1 412 ? 27.310 24.865 -12.725 1.00 90.00 412 GLY A C 1
ATOM 3227 O O . GLY A 1 412 ? 27.385 24.358 -13.837 1.00 90.00 412 GLY A O 1
ATOM 3228 N N . HIS A 1 413 ? 28.318 24.750 -11.856 1.00 94.19 413 HIS A N 1
ATOM 3229 C CA . HIS A 1 413 ? 29.656 24.285 -12.242 1.00 94.19 413 HIS A CA 1
ATOM 3230 C C . HIS A 1 413 ? 29.625 22.941 -13.018 1.00 94.19 413 HIS A C 1
ATOM 3232 O O . HIS A 1 413 ? 29.211 21.921 -12.447 1.00 94.19 413 HIS A O 1
ATOM 3238 N N . PRO A 1 414 ? 30.109 22.879 -14.284 1.00 94.56 414 PRO A N 1
ATOM 3239 C CA . PRO A 1 414 ? 29.961 21.701 -15.145 1.00 94.56 414 PRO A CA 1
ATOM 3240 C C . PRO A 1 414 ? 30.458 20.399 -14.528 1.00 94.56 414 PRO A C 1
ATOM 3242 O O . PRO A 1 414 ? 29.790 19.372 -14.634 1.00 94.56 414 PRO A O 1
ATOM 3245 N N . ALA A 1 415 ? 31.600 20.437 -13.837 1.00 95.56 415 ALA A N 1
ATOM 3246 C CA . ALA A 1 415 ? 32.151 19.255 -13.184 1.00 95.56 415 ALA A CA 1
ATOM 3247 C C . ALA A 1 415 ? 31.210 18.668 -12.122 1.00 95.56 415 ALA A C 1
ATOM 3249 O O . ALA A 1 415 ? 31.045 17.454 -12.074 1.00 95.56 415 ALA A O 1
ATOM 3250 N N . LEU A 1 416 ? 30.525 19.487 -11.313 1.00 95.56 416 LEU A N 1
ATOM 3251 C CA . LEU A 1 416 ? 29.578 18.971 -10.318 1.00 95.56 416 LEU A CA 1
ATOM 3252 C C . LEU A 1 416 ? 28.365 18.343 -10.998 1.00 95.56 416 LEU A C 1
ATOM 3254 O O . LEU A 1 416 ? 27.951 17.251 -10.614 1.00 95.56 416 LEU A O 1
ATOM 3258 N N . VAL A 1 417 ? 27.826 18.996 -12.032 1.00 94.88 417 VAL A N 1
ATOM 3259 C CA . VAL A 1 417 ? 26.700 18.464 -12.815 1.00 94.88 417 VAL A CA 1
ATOM 3260 C C . VAL A 1 417 ? 27.059 17.105 -13.423 1.00 94.88 417 VAL A C 1
ATOM 3262 O O . VAL A 1 417 ? 26.302 16.142 -13.284 1.00 94.88 417 VAL A O 1
ATOM 3265 N N . ARG A 1 418 ? 28.247 16.991 -14.028 1.00 96.00 418 ARG A N 1
ATOM 3266 C CA . ARG A 1 418 ? 28.758 15.735 -14.599 1.00 96.00 418 ARG A CA 1
ATOM 3267 C C . ARG A 1 418 ? 28.989 14.677 -13.528 1.00 96.00 418 ARG A C 1
ATOM 3269 O O . ARG A 1 418 ? 28.592 13.539 -13.726 1.00 96.00 418 ARG A O 1
ATOM 3276 N N . ARG A 1 419 ? 29.547 15.030 -12.369 1.00 96.06 419 ARG A N 1
ATOM 3277 C CA . ARG A 1 419 ? 29.751 14.093 -11.250 1.00 96.06 419 ARG A CA 1
ATOM 3278 C C . ARG A 1 419 ? 28.443 13.567 -10.673 1.00 96.06 419 ARG A C 1
ATOM 3280 O O . ARG A 1 419 ? 28.353 12.378 -10.361 1.00 96.06 419 ARG A O 1
ATOM 3287 N N . VAL A 1 420 ? 27.423 14.422 -10.572 1.00 94.25 420 VAL A N 1
ATOM 3288 C CA . VAL A 1 420 ? 26.067 14.019 -10.176 1.00 94.25 420 VAL A CA 1
ATOM 3289 C C . VAL A 1 420 ? 25.496 13.029 -11.183 1.00 94.25 420 VAL A C 1
ATOM 3291 O O . VAL A 1 420 ? 25.031 11.958 -10.785 1.00 94.25 420 VAL A O 1
ATOM 3294 N N . LEU A 1 421 ? 25.551 13.353 -12.478 1.00 92.69 421 LEU A N 1
ATOM 3295 C CA . LEU A 1 421 ? 25.000 12.475 -13.504 1.00 92.69 421 LEU A CA 1
ATOM 3296 C C . LEU A 1 421 ? 25.790 11.169 -13.637 1.00 92.69 421 LEU A C 1
ATOM 3298 O O . LEU A 1 421 ? 25.157 10.126 -13.732 1.00 92.69 421 LEU A O 1
ATOM 3302 N N . LEU A 1 422 ? 27.123 11.194 -13.565 1.00 94.81 422 LEU A N 1
ATOM 3303 C CA . LEU A 1 422 ? 27.974 10.000 -13.575 1.00 94.81 422 LEU A CA 1
ATOM 3304 C C . LEU A 1 422 ? 27.544 9.024 -12.473 1.00 94.81 422 LEU A C 1
ATOM 3306 O O . LEU A 1 422 ? 27.251 7.863 -12.749 1.00 94.81 422 LEU A O 1
ATOM 3310 N N . CYS A 1 423 ? 27.393 9.517 -11.240 1.00 93.44 423 CYS A N 1
ATOM 3311 C CA . CYS A 1 423 ? 26.897 8.710 -10.127 1.00 93.44 423 CYS A CA 1
ATOM 3312 C C . CYS A 1 423 ? 25.533 8.081 -10.443 1.00 93.44 423 CYS A C 1
ATOM 3314 O O . CYS A 1 423 ? 25.345 6.876 -10.268 1.00 93.44 423 CYS A O 1
ATOM 3316 N N . ARG A 1 424 ? 24.570 8.864 -10.949 1.00 89.88 424 ARG A N 1
ATOM 3317 C CA . ARG A 1 424 ? 23.219 8.358 -11.252 1.00 89.88 424 ARG A CA 1
ATOM 3318 C C . ARG A 1 424 ? 23.181 7.393 -12.436 1.00 89.88 424 ARG A C 1
ATOM 3320 O O . ARG A 1 424 ? 22.454 6.400 -12.360 1.00 89.88 424 ARG A O 1
ATOM 3327 N N . ALA A 1 425 ? 23.962 7.657 -13.478 1.00 89.12 425 ALA A N 1
ATOM 3328 C CA . ALA A 1 425 ? 24.100 6.816 -14.662 1.00 89.12 425 ALA A CA 1
ATOM 3329 C C . ALA A 1 425 ? 24.650 5.433 -14.312 1.00 89.12 425 ALA A C 1
ATOM 3331 O O . ALA A 1 425 ? 24.130 4.443 -14.821 1.00 89.12 425 ALA A O 1
ATOM 3332 N N . MET A 1 426 ? 25.630 5.365 -13.407 1.00 86.94 426 MET A N 1
ATOM 3333 C CA . MET A 1 426 ? 26.288 4.112 -13.027 1.00 86.94 426 MET A CA 1
ATOM 3334 C C . MET A 1 426 ? 25.527 3.311 -11.964 1.00 86.94 426 MET A C 1
ATOM 3336 O O . MET A 1 426 ? 25.604 2.089 -11.956 1.00 86.94 426 MET A O 1
ATOM 3340 N N . THR A 1 427 ? 24.759 3.964 -11.082 1.00 80.94 427 THR A N 1
ATOM 3341 C CA . THR A 1 427 ? 24.147 3.277 -9.925 1.00 80.94 427 THR A CA 1
ATOM 3342 C C . THR A 1 427 ? 22.650 3.004 -10.050 1.00 80.94 427 THR A C 1
ATOM 3344 O O . THR A 1 427 ? 22.169 2.006 -9.519 1.00 80.94 427 THR A O 1
ATOM 3347 N N . ASN A 1 428 ? 21.879 3.890 -10.692 1.00 77.19 428 ASN A N 1
ATOM 3348 C CA . ASN A 1 428 ? 20.416 3.866 -10.573 1.00 77.19 428 ASN A CA 1
ATOM 3349 C C . ASN A 1 428 ? 19.672 3.901 -11.908 1.00 77.19 428 ASN A C 1
ATOM 3351 O O . ASN A 1 428 ? 18.612 3.299 -12.034 1.00 77.19 428 ASN A O 1
ATOM 3355 N N . LEU A 1 429 ? 20.195 4.590 -12.921 1.00 79.12 429 LEU A N 1
ATOM 3356 C CA . LEU A 1 429 ? 19.498 4.693 -14.209 1.00 79.12 429 LEU A CA 1
ATOM 3357 C C . LEU A 1 429 ? 19.548 3.389 -15.015 1.00 79.12 429 LEU A C 1
ATOM 3359 O O . LEU A 1 429 ? 18.658 3.144 -15.826 1.00 79.12 429 LEU A O 1
ATOM 3363 N N . GLN A 1 430 ? 20.524 2.516 -14.744 1.00 75.69 430 GLN A N 1
ATOM 3364 C CA . GLN A 1 430 ? 20.581 1.178 -15.347 1.00 75.69 430 GLN A CA 1
ATOM 3365 C C . GLN A 1 430 ? 19.418 0.283 -14.904 1.00 75.69 430 GLN A C 1
ATOM 3367 O O . GLN A 1 430 ? 18.972 -0.577 -15.661 1.00 75.69 430 GLN A O 1
ATOM 3372 N N . THR A 1 431 ? 18.885 0.506 -13.701 1.00 72.62 431 THR A N 1
ATOM 3373 C CA . THR A 1 431 ? 17.774 -0.284 -13.157 1.00 72.62 431 THR A CA 1
ATOM 3374 C C . THR A 1 431 ? 16.412 0.357 -13.407 1.00 72.62 431 THR A C 1
ATOM 3376 O O . THR A 1 431 ? 15.392 -0.310 -13.242 1.00 72.62 431 THR A O 1
ATOM 3379 N N . LEU A 1 432 ? 16.376 1.621 -13.848 1.00 79.25 432 LEU A N 1
ATOM 3380 C CA . LEU A 1 432 ? 15.143 2.330 -14.168 1.00 79.25 432 LEU A CA 1
ATOM 3381 C C . LEU A 1 432 ? 14.591 1.841 -15.511 1.00 79.25 432 LEU A C 1
ATOM 3383 O O . LEU A 1 432 ? 14.986 2.310 -16.576 1.00 79.25 432 LEU A O 1
ATOM 3387 N N . SER A 1 433 ? 13.659 0.894 -15.451 1.00 79.12 433 SER A N 1
ATOM 3388 C CA . SER A 1 433 ? 12.952 0.381 -16.618 1.00 79.12 433 SER A CA 1
ATOM 3389 C C . SER A 1 433 ? 11.442 0.453 -16.396 1.00 79.12 433 SER A C 1
ATOM 3391 O O . SER A 1 433 ? 10.964 0.159 -15.301 1.00 79.12 433 SER A O 1
ATOM 3393 N N . PRO A 1 434 ? 10.655 0.799 -17.426 1.00 76.88 434 PRO A N 1
ATOM 3394 C CA . PRO A 1 434 ? 9.210 0.637 -17.379 1.00 76.88 434 PRO A CA 1
ATOM 3395 C C . PRO A 1 434 ? 8.787 -0.842 -17.412 1.00 76.88 434 PRO A C 1
ATOM 3397 O O . PRO A 1 434 ? 7.660 -1.154 -17.049 1.00 76.88 434 PRO A O 1
ATOM 3400 N N . TYR A 1 435 ? 9.668 -1.740 -17.868 1.00 80.62 435 TYR A N 1
ATOM 3401 C CA . TYR A 1 435 ? 9.344 -3.143 -18.123 1.00 80.62 435 TYR A CA 1
ATOM 3402 C C . TYR A 1 435 ? 9.809 -4.083 -17.010 1.00 80.62 435 TYR A C 1
ATOM 3404 O O . TYR A 1 435 ? 9.174 -5.103 -16.826 1.00 80.62 435 TYR A O 1
ATOM 3412 N N . PHE A 1 436 ? 10.881 -3.768 -16.277 1.00 75.88 436 PHE A N 1
ATOM 3413 C CA . PHE A 1 436 ? 11.619 -4.726 -15.433 1.00 75.88 436 PHE A CA 1
ATOM 3414 C C . PHE A 1 436 ? 11.945 -4.157 -14.042 1.00 75.88 436 PHE A C 1
ATOM 3416 O O . PHE A 1 436 ? 12.053 -2.939 -13.898 1.00 75.88 436 PHE A O 1
ATOM 3423 N N . TRP A 1 437 ? 12.208 -5.021 -13.055 1.00 71.44 437 TRP A N 1
ATOM 3424 C CA . TRP A 1 437 ? 12.548 -4.710 -11.653 1.00 71.44 437 TRP A CA 1
ATOM 3425 C C . TRP A 1 437 ? 13.913 -5.250 -11.174 1.00 71.44 437 TRP A C 1
ATOM 3427 O O . TRP A 1 437 ? 14.023 -6.074 -10.254 1.00 71.44 437 TRP A O 1
ATOM 3437 N N . TYR A 1 438 ? 14.999 -4.713 -11.724 1.00 56.75 438 TYR A N 1
ATOM 3438 C CA . TYR A 1 438 ? 16.364 -5.189 -11.449 1.00 56.75 438 TYR A CA 1
ATOM 3439 C C . TYR A 1 438 ? 16.790 -5.190 -9.980 1.00 56.75 438 TYR A C 1
ATOM 3441 O O . TYR A 1 438 ? 17.550 -6.064 -9.577 1.00 56.75 438 TYR A O 1
ATOM 3449 N N . GLY A 1 439 ? 16.287 -4.259 -9.163 1.00 56.78 439 GLY A N 1
ATOM 3450 C CA . GLY A 1 439 ? 16.621 -4.209 -7.736 1.00 56.78 439 GLY A CA 1
ATOM 3451 C C . GLY A 1 439 ? 16.091 -5.398 -6.924 1.00 56.78 439 GLY A C 1
ATOM 3452 O O . GLY A 1 439 ? 16.519 -5.593 -5.786 1.00 56.78 439 GLY A O 1
ATOM 3453 N N . HIS A 1 440 ? 15.162 -6.186 -7.484 1.00 63.25 440 HIS A N 1
ATOM 3454 C CA . HIS A 1 440 ? 14.456 -7.227 -6.742 1.00 63.25 440 HIS A CA 1
ATOM 3455 C C . HIS A 1 440 ? 14.267 -8.557 -7.485 1.00 63.25 440 HIS A C 1
ATOM 3457 O O . HIS A 1 440 ? 14.309 -9.589 -6.805 1.00 63.25 440 HIS A O 1
ATOM 3463 N N . GLN A 1 441 ? 14.038 -8.571 -8.809 1.00 77.56 441 GLN A N 1
ATOM 3464 C CA . GLN A 1 441 ? 13.601 -9.785 -9.519 1.00 77.56 441 GLN A CA 1
ATOM 3465 C C . GLN A 1 441 ? 14.399 -10.141 -10.784 1.00 77.56 441 GLN A C 1
ATOM 3467 O O . GLN A 1 441 ? 14.661 -11.318 -10.961 1.00 77.56 441 GLN A O 1
ATOM 3472 N N . GLU A 1 442 ? 14.806 -9.215 -11.653 1.00 78.94 442 GLU A N 1
ATOM 3473 C CA . GLU A 1 442 ? 15.358 -9.558 -12.988 1.00 78.94 442 GLU A CA 1
ATOM 3474 C C . GLU A 1 442 ? 16.876 -9.407 -13.109 1.00 78.94 442 GLU A C 1
ATOM 3476 O O . GLU A 1 442 ? 17.455 -9.820 -14.114 1.00 78.94 442 GLU A O 1
ATOM 3481 N N . GLY A 1 443 ? 17.525 -8.812 -12.107 1.00 79.31 443 GLY A N 1
ATOM 3482 C CA . GLY A 1 443 ? 18.983 -8.750 -12.032 1.00 79.31 443 GLY A CA 1
ATOM 3483 C C . GLY A 1 443 ? 19.592 -10.032 -11.463 1.00 79.31 443 GLY A C 1
ATOM 3484 O O . GLY A 1 443 ? 18.866 -10.823 -10.853 1.00 79.31 443 GLY A O 1
ATOM 3485 N N . PRO A 1 444 ? 20.920 -10.209 -11.607 1.00 84.00 444 PRO A N 1
ATOM 3486 C CA . PRO A 1 444 ? 21.652 -11.283 -10.942 1.00 84.00 444 PRO A CA 1
ATOM 3487 C C . PRO A 1 444 ? 21.332 -11.311 -9.445 1.00 84.00 444 PRO A C 1
ATOM 3489 O O . PRO A 1 444 ? 21.275 -10.264 -8.790 1.00 84.00 444 PRO A O 1
ATOM 3492 N N . LYS A 1 445 ? 21.048 -12.502 -8.914 1.00 85.25 445 LYS A N 1
ATOM 3493 C CA . LYS A 1 445 ? 20.528 -12.674 -7.556 1.00 85.25 445 LYS A CA 1
ATOM 3494 C C . LYS A 1 445 ? 21.010 -13.979 -6.945 1.00 85.25 445 LYS A C 1
ATOM 3496 O O . LYS A 1 445 ? 21.099 -14.993 -7.626 1.00 85.25 445 LYS A O 1
ATOM 3501 N N . THR A 1 446 ? 21.209 -13.947 -5.632 1.00 89.12 446 THR A N 1
ATOM 3502 C CA . THR A 1 446 ? 21.361 -15.133 -4.785 1.00 89.12 446 THR A CA 1
ATOM 3503 C C . THR A 1 446 ? 20.114 -15.287 -3.915 1.00 89.12 446 THR A C 1
ATOM 3505 O O . THR A 1 446 ? 19.672 -14.331 -3.269 1.00 89.12 446 THR A O 1
ATOM 3508 N N . PHE A 1 447 ? 19.520 -16.478 -3.892 1.00 88.19 447 PHE A N 1
ATOM 3509 C CA . PHE A 1 447 ? 18.313 -16.784 -3.129 1.00 88.19 447 PHE A CA 1
ATOM 3510 C C . PHE A 1 447 ? 18.656 -17.378 -1.762 1.00 88.19 447 PHE A C 1
ATOM 3512 O O . PHE A 1 447 ? 19.186 -18.487 -1.656 1.00 88.19 447 PHE A O 1
ATOM 3519 N N . THR A 1 448 ? 18.269 -16.689 -0.693 1.00 88.75 448 THR A N 1
ATOM 3520 C CA . THR A 1 448 ? 18.323 -17.232 0.670 1.00 88.75 448 THR A CA 1
ATOM 3521 C C . THR A 1 448 ? 16.944 -17.772 1.044 1.00 88.75 448 THR A C 1
ATOM 3523 O O . THR A 1 448 ? 16.027 -16.996 1.315 1.00 88.75 448 THR A O 1
ATOM 3526 N N . ILE A 1 449 ? 16.793 -19.100 1.022 1.00 89.25 449 ILE A N 1
ATOM 3527 C CA . ILE A 1 449 ? 15.547 -19.781 1.394 1.00 89.25 449 ILE A CA 1
ATOM 3528 C C . ILE A 1 449 ? 15.560 -20.027 2.904 1.00 89.25 449 ILE A C 1
ATOM 3530 O O . ILE A 1 449 ? 16.429 -20.736 3.405 1.00 89.25 449 ILE A O 1
ATOM 3534 N N . GLU A 1 450 ? 14.598 -19.444 3.613 1.00 87.56 450 GLU A N 1
ATOM 3535 C CA . GLU A 1 450 ? 14.387 -19.619 5.056 1.00 87.56 450 GLU A CA 1
ATOM 3536 C C . GLU A 1 450 ? 13.044 -20.345 5.265 1.00 87.56 450 GLU A C 1
ATOM 3538 O O . GLU A 1 450 ? 12.073 -20.044 4.567 1.00 87.56 450 GLU A O 1
ATOM 3543 N N . GLU A 1 451 ? 12.978 -21.295 6.206 1.00 84.88 451 GLU A N 1
ATOM 3544 C CA . GLU A 1 451 ? 11.815 -22.190 6.394 1.00 84.88 451 GLU A CA 1
ATOM 3545 C C . GLU A 1 451 ? 10.523 -21.473 6.832 1.00 84.88 451 GLU A C 1
ATOM 3547 O O . GLU A 1 451 ? 9.421 -21.996 6.674 1.00 84.88 451 GLU A O 1
ATOM 3552 N N . ASP A 1 452 ? 10.633 -20.260 7.366 1.00 81.81 452 ASP A N 1
ATOM 3553 C CA . ASP A 1 452 ? 9.541 -19.462 7.928 1.00 81.81 452 ASP A CA 1
ATOM 3554 C C . ASP A 1 452 ? 9.306 -18.146 7.165 1.00 81.81 452 ASP A C 1
ATOM 3556 O O . ASP A 1 452 ? 8.609 -17.248 7.649 1.00 81.81 452 ASP A O 1
ATOM 3560 N N . ARG A 1 453 ? 9.855 -18.011 5.946 1.00 84.50 453 ARG A N 1
ATOM 3561 C CA . ARG A 1 453 ? 9.826 -16.749 5.193 1.00 84.50 453 ARG A CA 1
ATOM 3562 C C . ARG A 1 453 ? 9.327 -16.899 3.760 1.00 84.50 453 ARG A C 1
ATOM 3564 O O . ARG A 1 453 ? 10.084 -17.217 2.846 1.00 84.50 453 ARG A O 1
ATOM 3571 N N . PHE A 1 454 ? 8.081 -16.482 3.528 1.00 85.50 454 PHE A N 1
ATOM 3572 C CA . PHE A 1 454 ? 7.472 -16.490 2.191 1.00 85.50 454 PHE A CA 1
ATOM 3573 C C . PHE A 1 454 ? 8.264 -15.660 1.166 1.00 85.50 454 PHE A C 1
ATOM 3575 O O . PHE A 1 454 ? 8.567 -16.132 0.080 1.00 85.50 454 PHE A O 1
ATOM 3582 N N . TRP A 1 455 ? 8.692 -14.444 1.522 1.00 83.62 455 TRP A N 1
ATOM 3583 C CA . TRP A 1 455 ? 9.430 -13.549 0.613 1.00 83.62 455 TRP A CA 1
ATOM 3584 C C . TRP A 1 455 ? 10.878 -13.976 0.313 1.00 83.62 455 TRP A C 1
ATOM 3586 O O . TRP A 1 455 ? 11.573 -13.277 -0.423 1.00 83.62 455 TRP A O 1
ATOM 3596 N N . GLY A 1 456 ? 11.357 -15.073 0.909 1.00 82.12 456 GLY A N 1
ATOM 3597 C CA . GLY A 1 456 ? 12.652 -15.670 0.571 1.00 82.12 456 GLY A CA 1
ATOM 3598 C C . GLY A 1 456 ? 12.608 -16.501 -0.714 1.00 82.12 456 GLY A C 1
ATOM 3599 O O . GLY A 1 456 ? 13.648 -16.729 -1.325 1.00 82.12 456 GLY A O 1
ATOM 3600 N N . VAL A 1 457 ? 11.418 -16.929 -1.152 1.00 89.31 457 VAL A N 1
ATOM 3601 C CA . VAL A 1 457 ? 11.252 -17.788 -2.335 1.00 89.31 457 VAL A CA 1
ATOM 3602 C C . VAL A 1 457 ? 11.192 -16.969 -3.639 1.00 89.31 457 VAL A C 1
ATOM 3604 O O . VAL A 1 457 ? 10.970 -15.755 -3.587 1.00 89.31 457 VAL A O 1
ATOM 3607 N N . PRO A 1 458 ? 11.369 -17.598 -4.821 1.00 90.81 458 PRO A N 1
ATOM 3608 C CA . PRO A 1 458 ? 11.244 -16.948 -6.132 1.00 90.81 458 PRO A CA 1
ATOM 3609 C C . PRO A 1 458 ? 9.811 -16.491 -6.464 1.00 90.81 458 PRO A C 1
ATOM 3611 O O . PRO A 1 458 ? 9.150 -17.043 -7.338 1.00 90.81 458 PRO A O 1
ATOM 3614 N N . PHE A 1 459 ? 9.309 -15.485 -5.752 1.00 88.25 459 PHE A N 1
ATOM 3615 C CA . PHE A 1 459 ? 7.950 -14.963 -5.869 1.00 88.25 459 PHE A CA 1
ATOM 3616 C C . PHE A 1 459 ? 7.947 -13.531 -6.417 1.00 88.25 459 PHE A C 1
ATOM 3618 O O . PHE A 1 459 ? 8.741 -12.683 -6.001 1.00 88.25 459 PHE A O 1
ATOM 3625 N N . ARG A 1 460 ? 7.007 -13.255 -7.328 1.00 85.00 460 ARG A N 1
ATOM 3626 C CA . ARG A 1 460 ? 6.749 -11.931 -7.923 1.00 85.00 460 ARG A CA 1
ATOM 3627 C C . ARG A 1 460 ? 5.357 -11.451 -7.511 1.00 85.00 460 ARG A C 1
ATOM 3629 O O . ARG A 1 460 ? 4.394 -12.200 -7.642 1.00 85.00 460 ARG A O 1
ATOM 3636 N N . SER A 1 461 ? 5.254 -10.199 -7.077 1.00 76.12 461 SER A N 1
ATOM 3637 C CA . SER A 1 461 ? 3.996 -9.473 -6.842 1.00 76.12 461 SER A CA 1
ATOM 3638 C C . SER A 1 461 ? 4.122 -8.120 -7.522 1.00 76.12 461 SER A C 1
ATOM 3640 O O . SER A 1 461 ? 5.195 -7.553 -7.438 1.00 76.12 461 SER A O 1
ATOM 3642 N N . ALA A 1 462 ? 3.054 -7.598 -8.126 1.00 65.44 462 ALA A N 1
ATOM 3643 C CA . ALA A 1 462 ? 2.998 -6.357 -8.909 1.00 65.44 462 ALA A CA 1
ATOM 3644 C C . ALA A 1 462 ? 3.236 -5.040 -8.115 1.00 65.44 462 ALA A C 1
ATOM 3646 O O . ALA A 1 462 ? 3.158 -3.944 -8.656 1.00 65.44 462 ALA A O 1
ATOM 3647 N N . TRP A 1 463 ? 3.577 -5.117 -6.825 1.00 60.56 463 TRP A N 1
ATOM 3648 C CA . TRP A 1 463 ? 3.365 -4.022 -5.876 1.00 60.56 463 TRP A CA 1
ATOM 3649 C C . TRP A 1 463 ? 4.560 -3.139 -5.468 1.00 60.56 463 TRP A C 1
ATOM 3651 O O . TRP A 1 463 ? 4.360 -2.115 -4.815 1.00 60.56 463 TRP A O 1
ATOM 3661 N N . TYR A 1 464 ? 5.802 -3.496 -5.810 1.00 54.81 464 TYR A N 1
ATOM 3662 C CA . TYR A 1 464 ? 6.998 -2.911 -5.171 1.00 54.81 464 TYR A CA 1
ATOM 3663 C C . TYR A 1 464 ? 7.841 -1.830 -5.905 1.00 54.81 464 TYR A C 1
ATOM 3665 O O . TYR A 1 464 ? 8.744 -1.299 -5.257 1.00 54.81 464 TYR A O 1
ATOM 3673 N N . PRO A 1 465 ? 7.606 -1.380 -7.158 1.00 52.56 465 PRO A N 1
ATOM 3674 C CA . PRO A 1 465 ? 8.569 -0.536 -7.886 1.00 52.56 465 PRO A CA 1
ATOM 3675 C C . PRO A 1 465 ? 8.219 0.962 -7.829 1.00 52.56 465 PRO A C 1
ATOM 3677 O O . PRO A 1 465 ? 8.481 1.736 -8.756 1.00 52.56 465 PRO A O 1
ATOM 3680 N N . MET A 1 466 ? 7.513 1.417 -6.792 1.00 56.88 466 MET A N 1
ATOM 3681 C CA . MET A 1 466 ? 7.018 2.802 -6.753 1.00 56.88 466 MET A CA 1
ATOM 3682 C C . MET A 1 466 ? 8.087 3.821 -6.319 1.00 56.88 466 MET A C 1
ATOM 3684 O O . MET A 1 466 ? 7.864 5.036 -6.380 1.00 56.88 466 MET A O 1
ATOM 3688 N N . HIS A 1 467 ? 9.282 3.361 -5.932 1.00 63.19 467 HIS A N 1
ATOM 3689 C CA . HIS A 1 467 ? 10.372 4.213 -5.448 1.00 63.19 467 HIS A CA 1
ATOM 3690 C C . HIS A 1 467 ? 11.560 4.383 -6.410 1.00 63.19 467 HIS A C 1
ATOM 3692 O O . HIS A 1 467 ? 12.476 5.144 -6.099 1.00 63.19 467 HIS A O 1
ATOM 3698 N N . ASP A 1 468 ? 11.517 3.784 -7.600 1.00 71.25 468 ASP A N 1
ATOM 3699 C CA . ASP A 1 468 ? 12.666 3.741 -8.521 1.00 71.25 468 ASP A CA 1
ATOM 3700 C C . ASP A 1 468 ? 13.072 5.122 -9.063 1.00 71.25 468 ASP A C 1
ATOM 3702 O O . ASP A 1 468 ? 14.238 5.375 -9.353 1.00 71.25 468 ASP A O 1
ATOM 3706 N N . ALA A 1 469 ? 12.131 6.067 -9.157 1.00 77.25 469 ALA A N 1
ATOM 3707 C CA . ALA A 1 469 ? 12.408 7.417 -9.649 1.00 77.25 469 ALA A CA 1
ATOM 3708 C C . ALA A 1 469 ? 12.957 8.382 -8.578 1.00 77.25 469 ALA A C 1
ATOM 3710 O O . ALA A 1 469 ? 13.195 9.551 -8.882 1.00 77.25 469 ALA A O 1
ATOM 3711 N N . MET A 1 470 ? 13.213 7.937 -7.338 1.00 75.44 470 MET A N 1
ATOM 3712 C CA . MET A 1 470 ? 13.683 8.809 -6.242 1.00 75.44 470 MET A CA 1
ATOM 3713 C C . MET A 1 470 ? 14.990 9.560 -6.575 1.00 75.44 470 MET A C 1
ATOM 3715 O O . MET A 1 470 ? 15.302 10.596 -5.987 1.00 75.44 470 MET A O 1
ATOM 3719 N N . HIS A 1 471 ? 15.771 9.065 -7.531 1.00 80.12 471 HIS A N 1
ATOM 3720 C CA . HIS A 1 471 ? 17.029 9.668 -7.983 1.00 80.12 471 HIS A CA 1
ATOM 3721 C C . HIS A 1 471 ? 16.850 10.963 -8.783 1.00 80.12 471 HIS A C 1
ATOM 3723 O O . HIS A 1 471 ? 17.802 11.732 -8.904 1.00 80.12 471 HIS A O 1
ATOM 3729 N N . VAL A 1 472 ? 15.632 11.263 -9.248 1.00 83.44 472 VAL A N 1
ATOM 3730 C CA . VAL A 1 472 ? 15.313 12.547 -9.891 1.00 83.44 472 VAL A CA 1
ATOM 3731 C C . VAL A 1 472 ? 15.519 13.744 -8.956 1.00 83.44 472 VAL A C 1
ATOM 3733 O O . VAL A 1 472 ? 15.702 14.872 -9.408 1.00 83.44 472 VAL A O 1
ATOM 3736 N N . LEU A 1 473 ? 15.562 13.506 -7.640 1.00 80.62 473 LEU A N 1
ATOM 3737 C CA . LEU A 1 473 ? 15.891 14.522 -6.641 1.00 80.62 473 LEU A CA 1
ATOM 3738 C C . LEU A 1 473 ? 17.230 15.214 -6.904 1.00 80.62 473 LEU A C 1
ATOM 3740 O O . LEU A 1 473 ? 17.351 16.393 -6.584 1.00 80.62 473 LEU A O 1
ATOM 3744 N N . SER A 1 474 ? 18.203 14.516 -7.496 1.00 85.38 474 SER A N 1
ATOM 3745 C CA . SER A 1 474 ? 19.496 15.113 -7.838 1.00 85.38 474 SER A CA 1
ATOM 3746 C C . SER A 1 474 ? 19.433 15.993 -9.087 1.00 85.38 474 SER A C 1
ATOM 3748 O O . SER A 1 474 ? 20.310 16.824 -9.257 1.00 85.38 474 SER A O 1
ATOM 3750 N N . LEU A 1 475 ? 18.415 15.846 -9.945 1.00 85.56 475 LEU A N 1
ATOM 3751 C CA . LEU A 1 475 ? 18.234 16.695 -11.128 1.00 85.56 475 LEU A CA 1
ATOM 3752 C C . LEU A 1 475 ? 17.646 18.051 -10.772 1.00 85.56 475 LEU A C 1
ATOM 3754 O O . LEU A 1 475 ? 18.061 19.071 -11.304 1.00 85.56 475 LEU A O 1
ATOM 3758 N N . ARG A 1 476 ? 16.658 18.062 -9.875 1.00 86.44 476 ARG A N 1
ATOM 3759 C CA . ARG A 1 476 ? 15.847 19.254 -9.616 1.00 86.44 476 ARG A CA 1
ATOM 3760 C C . ARG A 1 476 ? 16.672 20.504 -9.255 1.00 86.44 476 ARG A C 1
ATOM 3762 O O . ARG A 1 476 ? 16.350 21.549 -9.808 1.00 86.44 476 ARG A O 1
ATOM 3769 N N . PRO A 1 477 ? 17.705 20.442 -8.387 1.00 88.12 477 PRO A N 1
ATOM 3770 C CA . PRO A 1 477 ? 18.530 21.615 -8.086 1.00 88.12 477 PRO A CA 1
ATOM 3771 C C . PRO A 1 477 ? 19.346 22.111 -9.288 1.00 88.12 477 PRO A C 1
ATOM 3773 O O . PRO A 1 477 ? 19.594 23.300 -9.401 1.00 88.12 477 PRO A O 1
ATOM 3776 N N . ILE A 1 478 ? 19.744 21.214 -10.193 1.00 90.00 478 ILE A N 1
ATOM 3777 C CA . ILE A 1 478 ? 20.653 21.501 -11.316 1.00 90.00 478 ILE A CA 1
ATOM 3778 C C . ILE A 1 478 ? 19.934 21.583 -12.669 1.00 90.00 478 ILE A C 1
ATOM 3780 O O . ILE A 1 478 ? 20.583 21.555 -13.712 1.00 90.00 478 ILE A O 1
ATOM 3784 N N . ARG A 1 479 ? 18.599 21.664 -12.677 1.00 89.12 479 ARG A N 1
ATOM 3785 C CA . ARG A 1 479 ? 17.775 21.621 -13.895 1.00 89.12 479 ARG A CA 1
ATOM 3786 C C . ARG A 1 479 ? 18.196 22.650 -14.938 1.00 89.12 479 ARG A C 1
ATOM 3788 O O . ARG A 1 479 ? 18.259 22.330 -16.118 1.00 89.12 479 ARG A O 1
ATOM 3795 N N . ASP A 1 480 ? 18.488 23.868 -14.510 1.00 87.56 480 ASP A N 1
ATOM 3796 C CA . ASP A 1 480 ? 18.830 24.937 -15.447 1.00 87.56 480 ASP A CA 1
ATOM 3797 C C . ASP A 1 480 ? 20.301 24.821 -15.897 1.00 87.56 480 ASP A C 1
ATOM 3799 O O . ASP A 1 480 ? 20.672 25.307 -16.962 1.00 87.56 480 ASP A O 1
ATOM 3803 N N . ALA A 1 481 ? 21.135 24.119 -15.118 1.00 89.56 481 ALA A N 1
ATOM 3804 C CA . ALA A 1 481 ? 22.536 23.864 -15.433 1.00 89.56 481 ALA A CA 1
ATOM 3805 C C . ALA A 1 481 ? 22.726 22.737 -16.460 1.00 89.56 481 ALA A C 1
ATOM 3807 O O . ALA A 1 481 ? 23.627 22.781 -17.299 1.00 89.56 481 ALA A O 1
ATOM 3808 N N . VAL A 1 482 ? 21.877 21.704 -16.415 1.00 88.38 482 VAL A N 1
ATOM 3809 C CA . VAL A 1 482 ? 22.100 20.478 -17.200 1.00 88.38 482 VAL A CA 1
ATOM 3810 C C . VAL A 1 482 ? 22.000 20.683 -18.708 1.00 88.38 482 VAL A C 1
ATOM 3812 O O . VAL A 1 482 ? 22.630 19.935 -19.449 1.00 88.38 482 VAL A O 1
ATOM 3815 N N . THR A 1 483 ? 21.264 21.693 -19.178 1.00 85.88 483 THR A N 1
ATOM 3816 C CA . THR A 1 483 ? 21.089 21.954 -20.616 1.00 85.88 483 THR A CA 1
ATOM 3817 C C . THR A 1 483 ? 22.340 22.509 -21.290 1.00 85.88 483 THR A C 1
ATOM 3819 O O . THR A 1 483 ? 22.447 22.426 -22.509 1.00 85.88 483 THR A O 1
ATOM 3822 N N . TRP A 1 484 ? 23.277 23.074 -20.524 1.00 87.31 484 TRP A N 1
ATOM 3823 C CA . TRP A 1 484 ? 24.537 23.616 -21.045 1.00 87.31 484 TRP A CA 1
ATOM 3824 C C . TRP A 1 484 ? 25.779 22.917 -20.478 1.00 87.31 484 TRP A C 1
ATOM 3826 O O . TRP A 1 484 ? 26.823 22.916 -21.127 1.00 87.31 484 TRP A O 1
ATOM 3836 N N . ALA A 1 485 ? 25.691 22.286 -19.303 1.00 89.12 485 ALA A N 1
ATOM 3837 C CA . ALA A 1 485 ? 26.802 21.539 -18.704 1.00 89.12 485 ALA A CA 1
ATOM 3838 C C . ALA A 1 485 ? 27.000 20.130 -19.303 1.00 89.12 485 ALA A C 1
ATOM 3840 O O . ALA A 1 485 ? 28.080 19.540 -19.153 1.00 89.12 485 ALA A O 1
ATOM 3841 N N . LEU A 1 486 ? 25.973 19.585 -19.966 1.00 91.06 486 LEU A N 1
ATOM 3842 C CA . LEU A 1 486 ? 25.976 18.253 -20.571 1.00 91.06 486 LEU A CA 1
ATOM 3843 C C . LEU A 1 486 ? 25.775 18.318 -22.091 1.00 91.06 486 LEU A C 1
ATOM 3845 O O . LEU A 1 486 ? 25.077 19.209 -22.578 1.00 91.06 486 LEU A O 1
ATOM 3849 N N . PRO A 1 487 ? 26.305 17.338 -22.847 1.00 94.06 487 PRO A N 1
ATOM 3850 C CA . PRO A 1 487 ? 25.915 17.143 -24.237 1.00 94.06 487 PRO A CA 1
ATOM 3851 C C . PRO A 1 487 ? 24.399 16.945 -24.369 1.00 94.06 487 PRO A C 1
ATOM 3853 O O . PRO A 1 487 ? 23.770 16.283 -23.537 1.00 94.06 487 PRO A O 1
ATOM 3856 N N . ALA A 1 488 ? 23.812 17.477 -25.444 1.00 92.12 488 ALA A N 1
ATOM 3857 C CA . ALA A 1 488 ? 22.366 17.432 -25.657 1.00 92.12 488 ALA A CA 1
ATOM 3858 C C . ALA A 1 488 ? 21.821 15.994 -25.657 1.00 92.12 488 ALA A C 1
ATOM 3860 O O . ALA A 1 488 ? 20.808 15.723 -25.020 1.00 92.12 488 ALA A O 1
ATOM 3861 N N . GLU A 1 489 ? 22.513 15.058 -26.307 1.00 93.06 489 GLU A N 1
ATOM 3862 C CA . GLU A 1 489 ? 22.127 13.641 -26.366 1.00 93.06 489 GLU A CA 1
ATOM 3863 C C . GLU A 1 489 ? 22.092 12.961 -24.989 1.00 93.06 489 GLU A C 1
ATOM 3865 O O . GLU A 1 489 ? 21.200 12.163 -24.714 1.00 93.06 489 GLU A O 1
ATOM 3870 N N . VAL A 1 490 ? 22.997 13.342 -24.085 1.00 92.38 490 VAL A N 1
ATOM 3871 C CA . VAL A 1 490 ? 23.095 12.810 -22.718 1.00 92.38 490 VAL A CA 1
ATOM 3872 C C . VAL A 1 490 ? 21.948 13.331 -21.863 1.00 92.38 490 VAL A C 1
ATOM 3874 O O . VAL A 1 490 ? 21.277 12.561 -21.170 1.00 92.38 490 VAL A O 1
ATOM 3877 N N . PHE A 1 491 ? 21.671 14.635 -21.955 1.00 89.56 491 PHE A N 1
ATOM 3878 C CA . PHE A 1 491 ? 20.500 15.232 -21.318 1.00 89.56 491 PHE A CA 1
ATOM 3879 C C . PHE A 1 491 ? 19.205 14.581 -21.825 1.00 89.56 491 PHE A C 1
ATOM 3881 O O . PHE A 1 491 ? 18.340 14.215 -21.027 1.00 89.56 491 PHE A O 1
ATOM 3888 N N . GLN A 1 492 ? 19.092 14.367 -23.139 1.00 90.00 492 GLN A N 1
ATOM 3889 C CA . GLN A 1 492 ? 17.946 13.690 -23.741 1.00 90.00 492 GLN A CA 1
ATOM 3890 C C . GLN A 1 492 ? 17.799 12.250 -23.260 1.00 90.00 492 GLN A C 1
ATOM 3892 O O . GLN A 1 492 ? 16.698 11.850 -22.886 1.00 90.00 492 GLN A O 1
ATOM 3897 N N . ALA A 1 493 ? 18.887 11.485 -23.214 1.00 90.06 493 ALA A N 1
ATOM 3898 C CA . ALA A 1 493 ? 18.878 10.111 -22.736 1.00 90.06 493 ALA A CA 1
ATOM 3899 C C . ALA A 1 493 ? 18.384 10.017 -21.286 1.00 90.06 493 ALA A C 1
ATOM 3901 O O . ALA A 1 493 ? 17.494 9.225 -20.970 1.00 90.06 493 ALA A O 1
ATOM 3902 N N . TRP A 1 494 ? 18.891 10.888 -20.416 1.00 88.44 494 TRP A N 1
ATOM 3903 C CA . TRP A 1 494 ? 18.461 10.931 -19.026 1.00 88.44 494 TRP A CA 1
ATOM 3904 C C . TRP A 1 494 ? 16.994 11.339 -18.863 1.00 88.44 494 TRP A C 1
ATOM 3906 O O . TRP A 1 494 ? 16.246 10.718 -18.104 1.00 88.44 494 TRP A O 1
ATOM 3916 N N . ARG A 1 495 ? 16.558 12.355 -19.617 1.00 88.31 495 ARG A N 1
ATOM 3917 C CA . ARG A 1 495 ? 15.157 12.788 -19.671 1.00 88.31 495 ARG A CA 1
ATOM 3918 C C . ARG A 1 495 ? 14.239 11.644 -20.103 1.00 88.31 495 ARG A C 1
ATOM 3920 O O . ARG A 1 495 ? 13.194 11.431 -19.487 1.00 88.31 495 ARG A O 1
ATOM 3927 N N . GLN A 1 496 ? 14.643 10.877 -21.118 1.00 88.44 496 GLN A N 1
ATOM 3928 C CA . GLN A 1 496 ? 13.875 9.739 -21.624 1.00 88.44 496 GLN A CA 1
ATOM 3929 C C . GLN A 1 496 ? 13.684 8.635 -20.579 1.00 88.44 496 GLN A C 1
ATOM 3931 O O . GLN A 1 496 ? 12.591 8.073 -20.515 1.00 88.44 496 GLN A O 1
ATOM 3936 N N . SER A 1 497 ? 14.667 8.369 -19.709 1.00 87.19 497 SER A N 1
ATOM 3937 C CA . SER A 1 497 ? 14.507 7.389 -18.621 1.00 87.19 497 SER A CA 1
ATOM 3938 C C . SER A 1 497 ? 13.304 7.706 -17.724 1.00 87.19 497 SER A C 1
ATOM 3940 O O . SER A 1 497 ? 12.506 6.825 -17.401 1.00 87.19 497 SER A O 1
ATOM 3942 N N . PHE A 1 498 ? 13.118 8.978 -17.359 1.00 88.44 498 PHE A N 1
ATOM 3943 C CA . PHE A 1 498 ? 11.994 9.392 -16.515 1.00 88.44 498 PHE A CA 1
ATOM 3944 C C . PHE A 1 498 ? 10.671 9.523 -17.274 1.00 88.44 498 PHE A C 1
ATOM 3946 O O . PHE A 1 498 ? 9.612 9.218 -16.713 1.00 88.44 498 PHE A O 1
ATOM 3953 N N . LEU A 1 499 ? 10.713 9.951 -18.540 1.00 88.38 499 LEU A N 1
ATOM 3954 C CA . LEU A 1 499 ? 9.528 10.005 -19.399 1.00 88.38 499 LEU A CA 1
ATOM 3955 C C . LEU A 1 499 ? 8.923 8.614 -19.591 1.00 88.38 499 LEU A C 1
ATOM 3957 O O . LEU A 1 499 ? 7.717 8.443 -19.412 1.00 88.38 499 LEU A O 1
ATOM 3961 N N . GLN A 1 500 ? 9.749 7.609 -19.885 1.00 86.75 500 GLN A N 1
ATOM 3962 C CA . GLN A 1 500 ? 9.297 6.224 -20.003 1.00 86.75 500 GLN A CA 1
ATOM 3963 C C . GLN A 1 500 ? 8.744 5.683 -18.681 1.00 86.75 500 GLN A C 1
ATOM 3965 O O . GLN A 1 500 ? 7.656 5.112 -18.669 1.00 86.75 500 GLN A O 1
ATOM 3970 N N . TRP A 1 501 ? 9.451 5.909 -17.567 1.00 86.75 501 TRP A N 1
ATOM 3971 C CA . TRP A 1 501 ? 9.000 5.483 -16.237 1.00 86.75 501 TRP A CA 1
ATOM 3972 C C . TRP A 1 501 ? 7.636 6.077 -15.854 1.00 86.75 501 TRP A C 1
ATOM 3974 O O . TRP A 1 501 ? 6.804 5.392 -15.255 1.00 86.75 501 TRP A O 1
ATOM 3984 N N . THR A 1 502 ? 7.398 7.344 -16.206 1.00 87.69 502 THR A N 1
ATOM 3985 C CA . THR A 1 502 ? 6.111 8.013 -15.965 1.00 87.69 502 THR A CA 1
ATOM 3986 C C . THR A 1 502 ? 5.035 7.469 -16.899 1.00 87.69 502 THR A C 1
ATOM 3988 O O . THR A 1 502 ? 3.931 7.156 -16.461 1.00 87.69 502 THR A O 1
ATOM 3991 N N . THR A 1 503 ? 5.363 7.315 -18.183 1.00 85.75 503 THR A N 1
ATOM 3992 C CA . THR A 1 503 ? 4.428 6.849 -19.215 1.00 85.75 503 THR A CA 1
ATOM 3993 C C . THR A 1 503 ? 3.892 5.458 -18.895 1.00 85.75 503 THR A C 1
ATOM 3995 O O . THR A 1 503 ? 2.683 5.252 -18.962 1.00 85.75 503 THR A O 1
ATOM 3998 N N . SER A 1 504 ? 4.739 4.534 -18.435 1.00 82.50 504 SER A N 1
ATOM 3999 C CA . SER A 1 504 ? 4.326 3.175 -18.053 1.00 82.50 504 SER A CA 1
ATOM 4000 C C . SER A 1 504 ? 3.423 3.105 -16.812 1.00 82.50 504 SER A C 1
ATOM 4002 O O . SER A 1 504 ? 2.998 2.028 -16.407 1.00 82.50 504 SER A O 1
ATOM 4004 N N . ARG A 1 505 ? 3.147 4.244 -16.168 1.00 83.44 505 ARG A N 1
ATOM 4005 C CA . ARG A 1 505 ? 2.252 4.370 -15.010 1.00 83.44 505 ARG A CA 1
ATOM 4006 C C . ARG A 1 505 ? 0.993 5.174 -15.340 1.00 83.44 505 ARG A C 1
ATOM 4008 O O . ARG A 1 505 ? 0.275 5.593 -14.432 1.00 83.44 505 ARG A O 1
ATOM 4015 N N . THR A 1 506 ? 0.689 5.361 -16.629 1.00 85.62 506 THR A N 1
ATOM 4016 C CA . THR A 1 506 ? -0.528 6.055 -17.083 1.00 85.62 506 THR A CA 1
ATOM 4017 C C . THR A 1 506 ? -1.795 5.392 -16.551 1.00 85.62 506 THR A C 1
ATOM 4019 O O . THR A 1 506 ? -2.744 6.115 -16.244 1.00 85.62 506 THR A O 1
ATOM 4022 N N . LEU A 1 507 ? -1.802 4.064 -16.370 1.00 80.69 507 LEU A N 1
ATOM 4023 C CA . LEU A 1 507 ? -2.900 3.294 -15.775 1.00 80.69 507 LEU A CA 1
ATOM 4024 C C . LEU A 1 507 ? -2.450 2.455 -14.573 1.00 80.69 507 LEU A C 1
ATOM 4026 O O . LEU A 1 507 ? -2.889 1.324 -14.402 1.00 80.69 507 LEU A O 1
ATOM 4030 N N . MET A 1 508 ? -1.614 3.018 -13.695 1.00 74.31 508 MET A N 1
ATOM 4031 C CA . MET A 1 508 ? -1.212 2.323 -12.467 1.00 74.31 508 MET A CA 1
ATOM 4032 C C . MET A 1 508 ? -2.441 1.874 -11.658 1.00 74.31 508 MET A C 1
ATOM 4034 O O . MET A 1 508 ? -3.337 2.682 -11.394 1.00 74.31 508 MET A O 1
ATOM 4038 N N . HIS A 1 509 ? -2.519 0.591 -11.313 1.00 65.44 509 HIS A N 1
ATOM 4039 C CA . HIS A 1 509 ? -3.608 0.062 -10.497 1.00 65.44 509 HIS A CA 1
ATOM 4040 C C . HIS A 1 509 ? -3.305 0.287 -9.014 1.00 65.44 509 HIS A C 1
ATOM 4042 O O . HIS A 1 509 ? -2.161 0.185 -8.572 1.00 65.44 509 HIS A O 1
ATOM 4048 N N . GLN A 1 510 ? -4.339 0.577 -8.230 1.00 55.31 510 GLN A N 1
ATOM 4049 C CA . GLN A 1 510 ? -4.241 0.490 -6.780 1.00 55.31 510 GLN A CA 1
ATOM 4050 C C . GLN A 1 510 ? -4.153 -0.987 -6.403 1.00 55.31 510 GLN A C 1
ATOM 4052 O O . GLN A 1 510 ? -4.958 -1.795 -6.860 1.00 55.31 510 GLN A O 1
ATOM 4057 N N . GLY A 1 511 ? -3.225 -1.343 -5.524 1.00 52.47 511 GLY A N 1
ATOM 4058 C CA . GLY A 1 511 ? -3.590 -2.336 -4.515 1.00 52.47 511 GLY A CA 1
ATOM 4059 C C . GLY A 1 511 ? -3.626 -1.676 -3.142 1.00 52.47 511 GLY A C 1
ATOM 4060 O O . GLY A 1 511 ? -3.346 -0.488 -3.031 1.00 52.47 511 GLY A O 1
ATOM 4061 N N . GLU A 1 512 ? -3.983 -2.444 -2.113 1.00 48.91 512 GLU A N 1
ATOM 4062 C CA . GLU A 1 512 ? -4.164 -2.032 -0.701 1.00 48.91 512 GLU A CA 1
ATOM 4063 C C . GLU A 1 512 ? -3.350 -0.816 -0.179 1.00 48.91 512 GLU A C 1
ATOM 4065 O O . GLU A 1 512 ? -3.908 0.004 0.535 1.00 48.91 512 GLU A O 1
ATOM 4070 N N . CYS A 1 513 ? -2.072 -0.604 -0.503 1.00 60.69 513 CYS A N 1
ATOM 4071 C CA . CYS A 1 513 ? -1.266 0.484 0.065 1.00 60.69 513 CYS A CA 1
ATOM 4072 C C . CYS A 1 513 ? -1.353 1.789 -0.743 1.00 60.69 513 CYS A C 1
ATOM 4074 O O . CYS A 1 513 ? -0.472 2.102 -1.553 1.00 60.69 513 CYS A O 1
ATOM 4076 N N . SER A 1 514 ? -2.354 2.620 -0.446 1.00 69.56 514 SER A N 1
ATOM 4077 C CA . SER A 1 514 ? -2.478 3.987 -0.985 1.00 69.56 514 SER A CA 1
ATOM 4078 C C . SER A 1 514 ? -1.236 4.864 -0.780 1.00 69.56 514 SER A C 1
ATOM 4080 O O . SER A 1 514 ? -0.965 5.734 -1.613 1.00 69.56 514 SER A O 1
ATOM 4082 N N . ASN A 1 515 ? -0.415 4.610 0.248 1.00 73.44 515 ASN A N 1
ATOM 4083 C CA . ASN A 1 515 ? 0.817 5.374 0.481 1.00 73.44 515 ASN A CA 1
ATOM 4084 C C . ASN A 1 515 ? 1.848 5.176 -0.616 1.00 73.44 515 ASN A C 1
ATOM 4086 O O . ASN A 1 515 ? 2.509 6.134 -1.013 1.00 73.44 515 ASN A O 1
ATOM 4090 N N . GLN A 1 516 ? 1.980 3.948 -1.111 1.00 74.19 516 GLN A N 1
ATOM 4091 C CA . GLN A 1 516 ? 2.935 3.631 -2.158 1.00 74.19 516 GLN A CA 1
ATOM 4092 C C . GLN A 1 516 ? 2.516 4.302 -3.466 1.00 74.19 516 GLN A C 1
ATOM 4094 O O . GLN A 1 516 ? 3.348 4.940 -4.113 1.00 74.19 516 GLN A O 1
ATOM 4099 N N . TRP A 1 517 ? 1.214 4.288 -3.785 1.00 79.31 517 TRP A N 1
ATOM 4100 C CA . TRP A 1 517 ? 0.677 5.028 -4.929 1.00 79.31 517 TRP A CA 1
ATOM 4101 C C . TRP A 1 517 ? 0.954 6.524 -4.787 1.00 79.31 517 TRP A C 1
ATOM 4103 O O . TRP A 1 517 ? 1.605 7.117 -5.649 1.00 79.31 517 TRP A O 1
ATOM 4113 N N . ALA A 1 518 ? 0.556 7.135 -3.670 1.00 81.62 518 ALA A N 1
ATOM 4114 C CA . ALA A 1 518 ? 0.785 8.555 -3.430 1.00 81.62 518 ALA A CA 1
ATOM 4115 C C . ALA A 1 518 ? 2.286 8.917 -3.442 1.00 81.62 518 ALA A C 1
ATOM 4117 O O . ALA A 1 518 ? 2.664 9.997 -3.905 1.00 81.62 518 ALA A O 1
ATOM 4118 N N . ALA A 1 519 ? 3.168 8.012 -3.000 1.00 81.88 519 ALA A N 1
ATOM 4119 C CA . ALA A 1 519 ? 4.617 8.172 -3.104 1.00 81.88 519 ALA A CA 1
ATOM 4120 C C . ALA A 1 519 ? 5.090 8.141 -4.565 1.00 81.88 519 ALA A C 1
ATOM 4122 O O . ALA A 1 519 ? 5.890 8.992 -4.957 1.00 81.88 519 ALA A O 1
ATOM 4123 N N . GLY A 1 520 ? 4.550 7.235 -5.383 1.00 83.38 520 GLY A N 1
ATOM 4124 C CA . GLY A 1 520 ? 4.747 7.215 -6.832 1.00 83.38 520 GLY A CA 1
ATOM 4125 C C . GLY A 1 520 ? 4.310 8.526 -7.495 1.00 83.38 520 GLY A C 1
ATOM 4126 O O . GLY A 1 520 ? 5.073 9.102 -8.268 1.00 83.38 520 GLY A O 1
ATOM 4127 N N . LEU A 1 521 ? 3.146 9.074 -7.124 1.00 88.31 521 LEU A N 1
ATOM 4128 C CA . LEU A 1 521 ? 2.668 10.374 -7.625 1.00 88.31 521 LEU A CA 1
ATOM 4129 C C . LEU A 1 521 ? 3.563 11.533 -7.179 1.00 88.31 521 LEU A C 1
ATOM 4131 O O . LEU A 1 521 ? 3.859 12.441 -7.955 1.00 88.31 521 LEU A O 1
ATOM 4135 N N . LYS A 1 522 ? 4.062 11.495 -5.941 1.00 88.69 522 LYS A N 1
ATOM 4136 C CA . LYS A 1 522 ? 5.058 12.458 -5.459 1.00 88.69 522 LYS A CA 1
ATOM 4137 C C . LYS A 1 522 ? 6.349 12.360 -6.279 1.00 88.69 522 LYS A C 1
ATOM 4139 O O . LYS A 1 522 ? 6.948 13.397 -6.560 1.00 88.69 522 LYS A O 1
ATOM 4144 N N . HIS A 1 523 ? 6.788 11.163 -6.663 1.00 87.12 523 HIS A N 1
ATOM 4145 C CA . HIS A 1 523 ? 7.947 10.993 -7.542 1.00 87.12 523 HIS A CA 1
ATOM 4146 C C . HIS A 1 523 ? 7.667 11.520 -8.956 1.00 87.12 523 HIS A C 1
ATOM 4148 O O . HIS A 1 523 ? 8.489 12.268 -9.473 1.00 87.12 523 HIS A O 1
ATOM 4154 N N . MET A 1 524 ? 6.488 11.267 -9.538 1.00 89.88 524 MET A N 1
ATOM 4155 C CA . MET A 1 524 ? 6.077 11.874 -10.818 1.00 89.88 524 MET A CA 1
ATOM 4156 C C . MET A 1 524 ? 6.071 13.404 -10.757 1.00 89.88 524 MET A C 1
ATOM 4158 O O . MET A 1 524 ? 6.592 14.061 -11.652 1.00 89.88 524 MET A O 1
ATOM 4162 N N . LYS A 1 525 ? 5.564 13.992 -9.666 1.00 92.25 525 LYS A N 1
ATOM 4163 C CA . LYS A 1 525 ? 5.661 15.437 -9.420 1.00 92.25 525 LYS A CA 1
ATOM 4164 C C . LYS A 1 525 ? 7.116 15.906 -9.438 1.00 92.25 525 LYS A C 1
ATOM 4166 O O . LYS A 1 525 ? 7.416 16.926 -10.043 1.00 92.25 525 LYS A O 1
ATOM 4171 N N . GLN A 1 526 ? 8.019 15.193 -8.766 1.00 89.56 526 GLN A N 1
ATOM 4172 C CA . GLN A 1 526 ? 9.439 15.554 -8.747 1.00 89.56 526 GLN A CA 1
ATOM 4173 C C . GLN A 1 526 ? 10.079 15.431 -10.132 1.00 89.56 526 GLN A C 1
ATOM 4175 O O . GLN A 1 526 ? 10.880 16.289 -10.492 1.00 89.56 526 GLN A O 1
ATOM 4180 N N . VAL A 1 527 ? 9.695 14.420 -10.917 1.00 90.94 527 VAL A N 1
ATOM 4181 C CA . VAL A 1 527 ? 10.077 14.303 -12.330 1.00 90.94 527 VAL A CA 1
ATOM 4182 C C . VAL A 1 527 ? 9.588 15.511 -13.116 1.00 90.94 527 VAL A C 1
ATOM 4184 O O . VAL A 1 527 ? 10.375 16.113 -13.841 1.00 90.94 527 VAL A O 1
ATOM 4187 N N . TRP A 1 528 ? 8.332 15.919 -12.950 1.00 92.94 528 TRP A N 1
ATOM 4188 C CA . TRP A 1 528 ? 7.787 17.089 -13.637 1.00 92.94 528 TRP A CA 1
ATOM 4189 C C . TRP A 1 528 ? 8.511 18.379 -13.231 1.00 92.94 528 TRP A C 1
ATOM 4191 O O . TRP A 1 528 ? 8.947 19.126 -14.097 1.00 92.94 528 TRP A O 1
ATOM 4201 N N . GLU A 1 529 ? 8.757 18.610 -11.939 1.00 90.06 529 GLU A N 1
ATOM 4202 C CA . GLU A 1 529 ? 9.540 19.768 -11.471 1.00 90.06 529 GLU A CA 1
ATOM 4203 C C . GLU A 1 529 ? 10.939 19.814 -12.102 1.00 90.06 529 GLU A C 1
ATOM 4205 O O . GLU A 1 529 ? 11.425 20.884 -12.476 1.00 90.06 529 GLU A O 1
ATOM 4210 N N . ALA A 1 530 ? 11.564 18.645 -12.230 1.00 88.50 530 ALA A N 1
ATOM 4211 C CA . ALA A 1 530 ? 12.917 18.471 -12.729 1.00 88.50 530 ALA A CA 1
ATOM 4212 C C . ALA A 1 530 ? 13.030 18.515 -14.262 1.00 88.50 530 ALA A C 1
ATOM 4214 O O . ALA A 1 530 ? 14.090 18.859 -14.765 1.00 88.50 530 ALA A O 1
ATOM 4215 N N . THR A 1 531 ? 11.975 18.171 -15.002 1.00 88.06 531 THR A N 1
ATOM 4216 C CA . THR A 1 531 ? 12.015 18.045 -16.475 1.00 88.06 531 THR A CA 1
ATOM 4217 C C . THR A 1 531 ? 11.149 19.072 -17.203 1.00 88.06 531 THR A C 1
ATOM 4219 O O . THR A 1 531 ? 11.421 19.371 -18.357 1.00 88.06 531 THR A O 1
ATOM 4222 N N . GLN A 1 532 ? 10.132 19.627 -16.535 1.00 88.69 532 GLN A N 1
ATOM 4223 C CA . GLN A 1 532 ? 9.115 20.534 -17.089 1.00 88.69 532 GLN A CA 1
ATOM 4224 C C . GLN A 1 532 ? 8.326 19.944 -18.274 1.00 88.69 532 GLN A C 1
ATOM 4226 O O . GLN A 1 532 ? 7.753 20.667 -19.084 1.00 88.69 532 GLN A O 1
ATOM 4231 N N . GLU A 1 533 ? 8.261 18.615 -18.365 1.00 91.06 533 GLU A N 1
ATOM 4232 C CA . GLU A 1 533 ? 7.589 17.918 -19.459 1.00 91.06 533 GLU A CA 1
ATOM 4233 C C . GLU A 1 533 ? 6.072 17.872 -19.263 1.00 91.06 533 GLU A C 1
ATOM 4235 O O . GLU A 1 533 ? 5.576 17.301 -18.286 1.00 91.06 533 GLU A O 1
ATOM 4240 N N . ARG A 1 534 ? 5.324 18.405 -20.238 1.00 93.00 534 ARG A N 1
ATOM 4241 C CA . ARG A 1 534 ? 3.851 18.422 -20.218 1.00 93.00 534 ARG A CA 1
ATOM 4242 C C . ARG A 1 534 ? 3.252 17.019 -20.103 1.00 93.00 534 ARG A C 1
ATOM 4244 O O . ARG A 1 534 ? 2.308 16.816 -19.353 1.00 93.00 534 ARG A O 1
ATOM 4251 N N . GLN A 1 535 ? 3.845 16.031 -20.773 1.00 90.62 535 GLN A N 1
ATOM 4252 C CA . GLN A 1 535 ? 3.379 14.644 -20.706 1.00 90.62 535 GLN A CA 1
ATOM 4253 C C . GLN A 1 535 ? 3.425 14.075 -19.275 1.00 90.62 535 GLN A C 1
ATOM 4255 O O . GLN A 1 535 ? 2.551 13.300 -18.889 1.00 90.62 535 GLN A O 1
ATOM 4260 N N . VAL A 1 536 ? 4.431 14.454 -18.478 1.00 92.88 536 VAL A N 1
ATOM 4261 C CA . VAL A 1 536 ? 4.547 14.013 -17.077 1.00 92.88 536 VAL A CA 1
ATOM 4262 C C . VAL A 1 536 ? 3.451 14.658 -16.235 1.00 92.88 536 VAL A C 1
ATOM 4264 O O . VAL A 1 536 ? 2.834 13.984 -15.411 1.00 92.88 536 VAL A O 1
ATOM 4267 N N . GLU A 1 537 ? 3.181 15.945 -16.467 1.00 95.00 537 GLU A N 1
ATOM 4268 C CA . GLU A 1 537 ? 2.079 16.661 -15.825 1.00 95.00 537 GLU A CA 1
ATOM 4269 C C . GLU A 1 537 ? 0.721 16.024 -16.149 1.00 95.00 537 GLU A C 1
ATOM 4271 O O . GLU A 1 537 ? -0.067 15.780 -15.235 1.00 95.00 537 GLU A O 1
ATOM 4276 N N . ASP A 1 538 ? 0.464 15.702 -17.419 1.00 93.44 538 ASP A N 1
ATOM 4277 C CA . ASP A 1 538 ? -0.798 15.109 -17.874 1.00 93.44 538 ASP A CA 1
ATOM 4278 C C . ASP A 1 538 ? -1.048 13.741 -17.215 1.00 93.44 538 ASP A C 1
ATOM 4280 O O . ASP A 1 538 ? -2.139 13.482 -16.696 1.00 93.44 538 ASP A O 1
ATOM 4284 N N . VAL A 1 539 ? -0.023 12.878 -17.154 1.00 91.12 539 VAL A N 1
ATOM 4285 C CA . VAL A 1 539 ? -0.109 11.583 -16.455 1.00 91.12 539 VAL A CA 1
ATOM 4286 C C . VAL A 1 539 ? -0.338 11.782 -14.958 1.00 91.12 539 VAL A C 1
ATOM 4288 O O . VAL A 1 539 ? -1.198 11.118 -14.377 1.00 91.12 539 VAL A O 1
ATOM 4291 N N . LEU A 1 540 ? 0.382 12.713 -14.328 1.00 92.75 540 LEU A N 1
ATOM 4292 C CA . LEU A 1 540 ? 0.211 13.017 -12.911 1.00 92.75 540 LEU A CA 1
ATOM 4293 C C . LEU A 1 540 ? -1.211 13.517 -12.611 1.00 92.75 540 LEU A C 1
ATOM 4295 O O . LEU A 1 540 ? -1.823 13.042 -11.658 1.00 92.75 540 LEU A O 1
ATOM 4299 N N . ARG A 1 541 ? -1.761 14.433 -13.418 1.00 93.75 541 ARG A N 1
ATOM 4300 C CA . ARG A 1 541 ? -3.137 14.940 -13.262 1.00 93.75 541 ARG A CA 1
ATOM 4301 C C . ARG A 1 541 ? -4.162 13.826 -13.422 1.00 93.75 541 ARG A C 1
ATOM 4303 O O . ARG A 1 541 ? -5.036 13.694 -12.570 1.00 93.75 541 ARG A O 1
ATOM 4310 N N . ARG A 1 542 ? -4.011 12.980 -14.446 1.00 89.31 542 ARG A N 1
ATOM 4311 C CA . ARG A 1 542 ? -4.862 11.797 -14.644 1.00 89.31 542 ARG A CA 1
ATOM 4312 C C . ARG A 1 542 ? -4.824 10.878 -13.428 1.00 89.31 542 ARG A C 1
ATOM 4314 O O . ARG A 1 542 ? -5.863 10.433 -12.960 1.00 89.31 542 ARG A O 1
ATOM 4321 N N . GLN A 1 543 ? -3.635 10.585 -12.913 1.00 87.06 543 GLN A N 1
ATOM 4322 C CA . GLN A 1 543 ? -3.483 9.703 -11.761 1.00 87.06 543 GLN A CA 1
ATOM 4323 C C . GLN A 1 543 ? -3.998 10.328 -10.463 1.00 87.06 543 GLN A C 1
ATOM 4325 O O . GLN A 1 543 ? -4.555 9.611 -9.644 1.00 87.06 543 GLN A O 1
ATOM 4330 N N . VAL A 1 544 ? -3.872 11.645 -10.285 1.00 89.38 544 VAL A N 1
ATOM 4331 C CA . VAL A 1 544 ? -4.501 12.374 -9.175 1.00 89.38 544 VAL A CA 1
ATOM 4332 C C . VAL A 1 544 ? -6.017 12.272 -9.253 1.00 89.38 544 VAL A C 1
ATOM 4334 O O . VAL A 1 544 ? -6.644 11.989 -8.238 1.00 89.38 544 VAL A O 1
ATOM 4337 N N . GLU A 1 545 ? -6.608 12.464 -10.431 1.00 87.00 545 GLU A N 1
ATOM 4338 C CA . GLU A 1 545 ? -8.052 12.306 -10.601 1.00 87.00 545 GLU A CA 1
ATOM 4339 C C . GLU A 1 545 ? -8.468 10.871 -10.292 1.00 87.00 545 GLU A C 1
ATOM 4341 O O . GLU A 1 545 ? -9.339 10.642 -9.459 1.00 87.00 545 GLU A O 1
ATOM 4346 N N . ARG A 1 546 ? -7.749 9.887 -10.842 1.00 81.50 546 ARG A N 1
ATOM 4347 C CA . ARG A 1 546 ? -8.017 8.475 -10.561 1.00 81.50 546 ARG A CA 1
ATOM 4348 C C . ARG A 1 546 ? -7.875 8.119 -9.084 1.00 81.50 546 ARG A C 1
ATOM 4350 O O . ARG A 1 546 ? -8.677 7.338 -8.588 1.00 81.50 546 ARG A O 1
ATOM 4357 N N . PHE A 1 547 ? -6.869 8.672 -8.408 1.00 81.00 547 PHE A N 1
ATOM 4358 C CA . PHE A 1 547 ? -6.658 8.500 -6.975 1.00 81.00 547 PHE A CA 1
ATOM 4359 C C . PHE A 1 547 ? -7.796 9.143 -6.199 1.00 81.00 547 PHE A C 1
ATOM 4361 O O . PHE A 1 547 ? -8.294 8.548 -5.274 1.00 81.00 547 PHE A O 1
ATOM 4368 N N . THR A 1 548 ? -8.235 10.347 -6.544 1.00 79.38 548 THR A N 1
ATOM 4369 C CA . THR A 1 548 ? -9.227 11.087 -5.744 1.00 79.38 548 THR A CA 1
ATOM 4370 C C . THR A 1 548 ? -10.680 10.726 -6.062 1.00 79.38 548 THR A C 1
ATOM 4372 O O . THR A 1 548 ? -11.561 11.096 -5.291 1.00 79.38 548 THR A O 1
ATOM 4375 N N . THR A 1 549 ? -10.934 9.967 -7.131 1.00 75.81 549 THR A N 1
ATOM 4376 C CA . THR A 1 549 ? -12.282 9.543 -7.535 1.00 75.81 549 THR A CA 1
ATOM 4377 C C . THR A 1 549 ? -12.761 8.339 -6.708 1.00 75.81 549 THR A C 1
ATOM 4379 O O . THR A 1 549 ? -12.127 7.279 -6.761 1.00 75.81 549 THR A O 1
ATOM 4382 N N . PRO A 1 550 ? -13.884 8.453 -5.973 1.00 68.88 550 PRO A N 1
ATOM 4383 C CA . PRO A 1 550 ? -14.507 7.330 -5.269 1.00 68.88 550 PRO A CA 1
ATOM 4384 C C . PRO A 1 550 ? -14.880 6.186 -6.223 1.00 68.88 550 PRO A C 1
ATOM 4386 O O . PRO A 1 550 ? -15.318 6.427 -7.345 1.00 68.88 550 PRO A O 1
ATOM 4389 N N . GLY A 1 551 ? -14.699 4.932 -5.803 1.00 58.88 551 GLY A N 1
ATOM 4390 C CA . GLY A 1 551 ? -15.110 3.742 -6.568 1.00 58.88 551 GLY A CA 1
ATOM 4391 C C . GLY A 1 551 ? -14.352 3.467 -7.876 1.00 58.88 551 GLY A C 1
ATOM 4392 O O . GLY A 1 551 ? -14.498 2.386 -8.437 1.00 58.88 551 GLY A O 1
ATOM 4393 N N . ASN A 1 552 ? -13.491 4.380 -8.334 1.00 59.38 552 ASN A N 1
ATOM 4394 C CA . ASN A 1 552 ? -12.796 4.295 -9.623 1.00 59.38 552 ASN A CA 1
ATOM 4395 C C . ASN A 1 552 ? -11.920 3.040 -9.789 1.00 59.38 552 ASN A C 1
ATOM 4397 O O . ASN A 1 552 ? -11.621 2.630 -10.903 1.00 59.38 552 ASN A O 1
ATOM 4401 N N . LEU A 1 553 ? -11.508 2.407 -8.690 1.00 54.22 553 LEU A N 1
ATOM 4402 C CA . LEU A 1 553 ? -10.703 1.181 -8.715 1.00 54.22 553 LEU A CA 1
ATOM 4403 C C . LEU A 1 553 ? -11.383 -0.007 -8.044 1.00 54.22 553 LEU A C 1
ATOM 4405 O O . LEU A 1 553 ? -10.777 -1.069 -7.898 1.00 54.22 553 LEU A O 1
ATOM 4409 N N . GLY A 1 554 ? -12.671 0.140 -7.740 1.00 50.69 554 GLY A N 1
ATOM 4410 C CA . GLY A 1 554 ? -13.487 -0.941 -7.232 1.00 50.69 554 GLY A CA 1
ATOM 4411 C C . GLY A 1 554 ? -13.136 -1.375 -5.821 1.00 50.69 554 GLY A C 1
ATOM 4412 O O . GLY A 1 554 ? -12.482 -0.670 -5.059 1.00 50.69 554 GLY A O 1
ATOM 4413 N N . ARG A 1 555 ? -13.604 -2.569 -5.480 1.00 52.50 555 ARG A N 1
ATOM 4414 C CA . ARG A 1 555 ? -13.345 -3.232 -4.213 1.00 52.50 555 ARG A CA 1
ATOM 4415 C C . ARG A 1 555 ? -12.094 -4.103 -4.277 1.00 52.50 555 ARG A C 1
ATOM 4417 O O . ARG A 1 555 ? -11.915 -4.848 -5.236 1.00 52.50 555 ARG A O 1
ATOM 4424 N N . VAL A 1 556 ? -11.279 -4.065 -3.221 1.00 50.38 556 VAL A N 1
ATOM 4425 C CA . VAL A 1 556 ? -10.099 -4.938 -3.097 1.00 50.38 556 VAL A CA 1
ATOM 4426 C C . VAL A 1 556 ? -10.450 -6.290 -2.458 1.00 50.38 556 VAL A C 1
ATOM 4428 O O . VAL A 1 556 ? -9.881 -7.303 -2.847 1.00 50.38 556 VAL A O 1
ATOM 4431 N N . ALA A 1 557 ? -11.423 -6.343 -1.535 1.00 57.25 557 ALA A N 1
ATOM 4432 C CA . ALA A 1 557 ? -11.851 -7.592 -0.893 1.00 57.25 557 ALA A CA 1
ATOM 4433 C C . ALA A 1 557 ? -12.943 -8.357 -1.688 1.00 57.25 557 ALA A C 1
ATOM 4435 O O . ALA A 1 557 ? -13.938 -7.760 -2.083 1.00 57.25 557 ALA A O 1
ATOM 4436 N N . PRO A 1 558 ? -12.842 -9.681 -1.859 1.00 61.03 558 PRO A N 1
ATOM 4437 C CA . PRO A 1 558 ? -13.802 -10.491 -2.624 1.00 61.03 558 PRO A CA 1
ATOM 4438 C C . PRO A 1 558 ? -15.085 -10.864 -1.848 1.00 61.03 558 PRO A C 1
ATOM 4440 O O . PRO A 1 558 ? -16.151 -11.006 -2.454 1.00 61.03 558 PRO A O 1
ATOM 4443 N N . ASP A 1 559 ? -15.034 -10.983 -0.515 1.00 61.94 559 ASP A N 1
ATOM 4444 C CA . ASP A 1 559 ? -16.176 -11.436 0.310 1.00 61.94 559 ASP A CA 1
ATOM 4445 C C . ASP A 1 559 ? -17.141 -10.302 0.573 1.00 61.94 559 ASP A C 1
ATOM 4447 O O . ASP A 1 559 ? -16.675 -9.335 1.149 1.00 61.94 559 ASP A O 1
ATOM 4451 N N . PRO A 1 560 ? -18.435 -10.326 0.227 1.00 51.56 560 PRO A N 1
ATOM 4452 C CA . PRO A 1 560 ? -19.362 -9.222 0.507 1.00 51.56 560 PRO A CA 1
ATOM 4453 C C . PRO A 1 560 ? -19.342 -8.853 1.997 1.00 51.56 560 PRO A C 1
ATOM 4455 O O . PRO A 1 560 ? -19.883 -9.554 2.841 1.00 51.56 560 PRO A O 1
ATOM 4458 N N . THR A 1 561 ? -18.703 -7.734 2.335 1.00 50.19 561 THR A N 1
ATOM 4459 C CA . THR A 1 561 ? -18.765 -7.146 3.672 1.00 50.19 561 THR A CA 1
ATOM 4460 C C . THR A 1 561 ? -19.692 -5.952 3.506 1.00 50.19 561 THR A C 1
ATOM 4462 O O . THR A 1 561 ? -19.309 -5.001 2.814 1.00 50.19 561 THR A O 1
ATOM 4465 N N . PRO A 1 562 ? -20.938 -6.012 4.009 1.00 43.78 562 PRO A N 1
ATOM 4466 C CA . PRO A 1 562 ? -21.879 -4.913 3.871 1.00 43.78 562 PRO A CA 1
ATOM 4467 C C . PRO A 1 562 ? -21.313 -3.711 4.620 1.00 43.78 562 PRO A C 1
ATOM 4469 O O . PRO A 1 562 ? -21.306 -3.651 5.845 1.00 43.78 562 PRO A O 1
ATOM 4472 N N . TYR A 1 563 ? -20.749 -2.778 3.861 1.00 43.06 563 TYR A N 1
ATOM 4473 C CA . TYR A 1 563 ? -20.062 -1.626 4.422 1.00 43.06 563 TYR A CA 1
ATOM 4474 C C . TYR A 1 563 ? -21.068 -0.492 4.683 1.00 43.06 563 TYR A C 1
ATOM 4476 O O . TYR A 1 563 ? -20.923 0.219 5.673 1.00 43.06 563 TYR A O 1
ATOM 4484 N N . SER A 1 564 ? -22.118 -0.323 3.870 1.00 37.84 564 SER A N 1
ATOM 4485 C CA . SER A 1 564 ? -23.143 0.711 4.088 1.00 37.84 564 SER A CA 1
ATOM 4486 C C . SER A 1 564 ? -24.544 0.207 3.740 1.00 37.84 564 SER A C 1
ATOM 4488 O O . SER A 1 564 ? -24.783 -0.245 2.624 1.00 37.84 564 SER A O 1
ATOM 4490 N N . LEU A 1 565 ? -25.483 0.330 4.684 1.00 41.09 565 LEU A N 1
ATOM 4491 C CA . LEU A 1 565 ? -26.904 -0.006 4.497 1.00 41.09 565 LEU A CA 1
ATOM 4492 C C . LEU A 1 565 ? -27.705 1.099 3.772 1.00 41.09 565 LEU A C 1
ATOM 4494 O O . LEU A 1 565 ? -28.876 0.894 3.468 1.00 41.09 565 LEU A O 1
ATOM 4498 N N . LYS A 1 566 ? -27.110 2.279 3.517 1.00 39.72 566 LYS A N 1
ATOM 4499 C CA . LYS A 1 566 ? -27.794 3.470 2.960 1.00 39.72 566 LYS A CA 1
ATOM 4500 C C . LYS A 1 566 ? -27.125 4.057 1.704 1.00 39.72 566 LYS A C 1
ATOM 4502 O O . LYS A 1 566 ? -27.402 5.201 1.355 1.00 39.72 566 LYS A O 1
ATOM 4507 N N . SER A 1 567 ? -26.227 3.327 1.037 1.00 40.84 567 SER A N 1
ATOM 4508 C CA . SER A 1 567 ? -25.535 3.837 -0.158 1.00 40.84 567 SER A CA 1
ATOM 4509 C C . SER A 1 567 ? -26.535 4.237 -1.254 1.00 40.84 567 SER A C 1
ATOM 4511 O O . SER A 1 567 ? -27.183 3.383 -1.856 1.00 40.84 567 SER A O 1
ATOM 4513 N N . ALA A 1 568 ? -26.632 5.540 -1.544 1.00 34.59 568 ALA A N 1
ATOM 4514 C CA . ALA A 1 568 ? -27.445 6.087 -2.637 1.00 34.59 568 ALA A CA 1
ATOM 4515 C C . ALA A 1 568 ? -26.904 5.716 -4.035 1.00 34.59 568 ALA A C 1
ATOM 4517 O O . ALA A 1 568 ? -27.563 5.956 -5.041 1.00 34.59 568 ALA A O 1
ATOM 4518 N N . ILE A 1 569 ? -25.708 5.122 -4.088 1.00 36.06 569 ILE A N 1
ATOM 4519 C CA . ILE A 1 569 ? -25.010 4.699 -5.306 1.00 36.06 569 ILE A CA 1
ATOM 4520 C C . ILE A 1 569 ? -25.420 3.271 -5.724 1.00 36.06 569 ILE A C 1
ATOM 4522 O O . ILE A 1 569 ? -24.908 2.744 -6.701 1.00 36.06 569 ILE A O 1
ATOM 4526 N N . GLY A 1 570 ? -26.326 2.615 -4.985 1.00 35.81 570 GLY A N 1
ATOM 4527 C CA . GLY A 1 570 ? -26.872 1.302 -5.353 1.00 35.81 570 GLY A CA 1
ATOM 4528 C C . GLY A 1 570 ? -25.925 0.109 -5.163 1.00 35.81 570 GLY A C 1
ATOM 4529 O O . GLY A 1 570 ? -26.306 -1.009 -5.494 1.00 35.81 570 GLY A O 1
ATOM 4530 N N . TYR A 1 571 ? -24.726 0.305 -4.602 1.00 38.91 571 TYR A N 1
ATOM 4531 C CA . TYR A 1 571 ? -23.750 -0.770 -4.382 1.00 38.91 571 TYR A CA 1
ATOM 4532 C C . TYR A 1 571 ? -23.645 -1.168 -2.893 1.00 38.91 571 TYR A C 1
ATOM 4534 O O . TYR A 1 571 ? -23.145 -0.375 -2.089 1.00 38.91 571 TYR A O 1
ATOM 4542 N N . PRO A 1 572 ? -24.066 -2.391 -2.503 1.00 35.84 572 PRO A N 1
ATOM 4543 C CA . PRO A 1 572 ? -24.081 -2.851 -1.107 1.00 35.84 572 PRO A CA 1
ATOM 4544 C C . PRO A 1 572 ? -22.723 -3.311 -0.524 1.00 35.84 572 PRO A C 1
ATOM 4546 O O . PRO A 1 572 ? -22.678 -3.762 0.622 1.00 35.84 572 PRO A O 1
ATOM 4549 N N . HIS A 1 573 ? -21.601 -3.214 -1.255 1.00 40.88 573 HIS A N 1
ATOM 4550 C CA . HIS A 1 573 ? -20.385 -3.992 -0.937 1.00 40.88 573 HIS A CA 1
ATOM 4551 C C . HIS A 1 573 ? -19.033 -3.256 -1.071 1.00 40.88 573 HIS A C 1
ATOM 4553 O O . HIS A 1 573 ? -18.080 -3.840 -1.563 1.00 40.88 573 HIS A O 1
ATOM 4559 N N . ALA A 1 574 ? -18.864 -2.007 -0.633 1.00 34.69 574 ALA A N 1
ATOM 4560 C CA . ALA A 1 574 ? -17.546 -1.353 -0.709 1.00 34.69 574 ALA A CA 1
ATOM 4561 C C . ALA A 1 574 ? -16.664 -1.655 0.522 1.00 34.69 574 ALA A C 1
ATOM 4563 O O . ALA A 1 574 ? -16.644 -0.877 1.464 1.00 34.69 574 ALA A O 1
ATOM 4564 N N . ALA A 1 575 ? -15.903 -2.756 0.513 1.00 36.62 575 ALA A N 1
ATOM 4565 C CA . ALA A 1 575 ? -14.735 -2.892 1.401 1.00 36.62 575 ALA A CA 1
ATOM 4566 C C . ALA A 1 575 ? -13.548 -2.158 0.778 1.00 36.62 575 ALA A C 1
ATOM 4568 O O . ALA A 1 575 ? -12.673 -2.739 0.143 1.00 36.62 575 ALA A O 1
ATOM 4569 N N . ASP A 1 576 ? -13.625 -0.852 0.904 1.00 42.78 576 ASP A N 1
ATOM 4570 C CA . ASP A 1 576 ? -12.571 0.132 0.783 1.00 42.78 576 ASP A CA 1
ATOM 4571 C C . ASP A 1 576 ? -13.220 1.392 1.369 1.00 42.78 576 ASP A C 1
ATOM 4573 O O . ASP A 1 576 ? -14.450 1.480 1.466 1.00 42.78 576 ASP A O 1
ATOM 4577 N N . CYS A 1 577 ? -12.481 2.428 1.700 1.00 36.38 577 CYS A N 1
ATOM 4578 C CA . CYS A 1 577 ? -13.098 3.742 1.792 1.00 36.38 577 CYS A CA 1
ATOM 4579 C C . CYS A 1 577 ? -13.596 4.213 0.414 1.00 36.38 577 CYS A C 1
ATOM 4581 O O . CYS A 1 577 ? -13.434 5.374 0.134 1.00 36.38 577 CYS A O 1
ATOM 4583 N N . GLY A 1 578 ? -14.227 3.391 -0.435 1.00 37.81 578 GLY A N 1
ATOM 4584 C CA . GLY A 1 578 ? -14.659 3.705 -1.803 1.00 37.81 578 GLY A CA 1
ATOM 4585 C C . GLY A 1 578 ? -15.709 4.816 -1.932 1.00 37.81 578 GLY A C 1
ATOM 4586 O O . GLY A 1 578 ? -16.173 5.065 -3.038 1.00 37.81 578 GLY A O 1
ATOM 4587 N N . LEU A 1 579 ? -16.066 5.484 -0.831 1.00 40.12 579 LEU A N 1
ATOM 4588 C CA . LEU A 1 579 ? -16.758 6.779 -0.801 1.00 40.12 579 LEU A CA 1
ATOM 4589 C C . LEU A 1 579 ? -15.793 7.981 -0.833 1.00 40.12 579 LEU A C 1
ATOM 4591 O O . LEU A 1 579 ? -16.226 9.101 -1.059 1.00 40.12 579 LEU A O 1
ATOM 4595 N N . ILE A 1 580 ? -14.503 7.742 -0.618 1.00 48.91 580 ILE A N 1
ATOM 4596 C CA . ILE A 1 580 ? -13.381 8.675 -0.622 1.00 48.91 580 ILE A CA 1
ATOM 4597 C C . ILE A 1 580 ? -12.360 8.083 -1.616 1.00 48.91 580 ILE A C 1
ATOM 4599 O O . ILE A 1 580 ? -12.094 6.884 -1.611 1.00 48.91 580 ILE A O 1
ATOM 4603 N N . GLY A 1 581 ? -11.789 8.877 -2.521 1.00 55.91 581 GLY A N 1
ATOM 4604 C CA . GLY A 1 581 ? -10.743 8.365 -3.417 1.00 55.91 581 GLY A CA 1
ATOM 4605 C C . GLY A 1 581 ? -9.559 7.715 -2.675 1.00 55.91 581 GLY A C 1
ATOM 4606 O O . GLY A 1 581 ? -9.315 7.998 -1.506 1.00 55.91 581 GLY A O 1
ATOM 4607 N N . GLY A 1 582 ? -8.783 6.865 -3.349 1.00 57.09 582 GLY A N 1
ATOM 4608 C CA . GLY A 1 582 ? -7.439 6.501 -2.900 1.00 57.09 582 GLY A CA 1
ATOM 4609 C C . GLY A 1 582 ? -7.521 5.619 -1.673 1.00 57.09 582 GLY A C 1
ATOM 4610 O O . GLY A 1 582 ? -7.164 6.028 -0.568 1.00 57.09 582 GLY A O 1
ATOM 4611 N N . GLY A 1 583 ? -8.063 4.428 -1.896 1.00 52.22 583 GLY A N 1
ATOM 4612 C CA . GLY A 1 583 ? -8.541 3.542 -0.859 1.00 52.22 583 GLY A CA 1
ATOM 4613 C C . GLY A 1 583 ? -7.591 3.288 0.305 1.00 52.22 583 GLY A C 1
ATOM 4614 O O . GLY A 1 583 ? -6.363 3.200 0.185 1.00 52.22 583 GLY A O 1
ATOM 4615 N N . ILE A 1 584 ? -8.192 3.201 1.482 1.00 51.16 584 ILE A N 1
ATOM 4616 C CA . ILE A 1 584 ? -7.506 2.901 2.730 1.00 51.16 584 ILE A CA 1
ATOM 4617 C C . ILE A 1 584 ? -7.324 1.389 2.767 1.00 51.16 584 ILE A C 1
ATOM 4619 O O . ILE A 1 584 ? -8.304 0.657 2.690 1.00 51.16 584 ILE A O 1
ATOM 4623 N N . ALA A 1 585 ? -6.076 0.936 2.895 1.00 46.75 585 ALA A N 1
ATOM 4624 C CA . ALA A 1 585 ? -5.703 -0.475 2.842 1.00 46.75 585 ALA A CA 1
ATOM 4625 C C . ALA A 1 585 ? -6.711 -1.418 3.524 1.00 46.75 585 ALA A C 1
ATOM 4627 O O . ALA A 1 585 ? -7.006 -1.271 4.720 1.00 46.75 585 ALA A O 1
ATOM 4628 N N . SER A 1 586 ? -7.227 -2.393 2.762 1.00 39.94 586 SER A N 1
ATOM 4629 C CA . SER A 1 586 ? -8.200 -3.392 3.234 1.00 39.94 586 SER A CA 1
ATOM 4630 C C . SER A 1 586 ? -7.652 -4.267 4.357 1.00 39.94 586 SER A C 1
ATOM 4632 O O . SER A 1 586 ? -8.423 -4.765 5.175 1.00 39.94 586 SER A O 1
ATOM 4634 N N . ASP A 1 587 ? -6.329 -4.393 4.474 1.00 39.81 587 ASP A N 1
ATOM 4635 C CA . ASP A 1 587 ? -5.675 -5.099 5.574 1.00 39.81 587 ASP A CA 1
ATOM 4636 C C . ASP A 1 587 ? -5.724 -4.334 6.914 1.00 39.81 587 ASP A C 1
ATOM 4638 O O . ASP A 1 587 ? -5.443 -4.912 7.968 1.00 39.81 587 ASP A O 1
ATOM 4642 N N . GLY A 1 588 ? -6.091 -3.049 6.912 1.00 47.28 588 GLY A N 1
ATOM 4643 C CA . GLY A 1 588 ? -6.002 -2.187 8.088 1.00 47.28 588 GLY A CA 1
ATOM 4644 C C . GLY A 1 588 ? -7.321 -1.615 8.592 1.00 47.28 588 GLY A C 1
ATOM 4645 O O . GLY A 1 588 ? -7.440 -1.433 9.809 1.00 47.28 588 GLY A O 1
ATOM 4646 N N . LEU A 1 589 ? -8.256 -1.275 7.689 1.00 49.88 589 LEU A N 1
ATOM 4647 C CA . LEU A 1 589 ? -9.484 -0.501 7.979 1.00 49.88 589 LEU A CA 1
ATOM 4648 C C . LEU A 1 589 ? -9.238 0.710 8.914 1.00 49.88 589 LEU A C 1
ATOM 4650 O O . LEU A 1 589 ? -10.114 1.163 9.651 1.00 49.88 589 LEU A O 1
ATOM 4654 N N . GLY A 1 590 ? -8.000 1.209 8.933 1.00 52.25 590 GLY A N 1
ATOM 4655 C CA . GLY A 1 590 ? -7.481 2.116 9.944 1.00 52.25 590 GLY A CA 1
ATOM 4656 C C . GLY A 1 590 ? -7.274 3.491 9.344 1.00 52.25 590 GLY A C 1
ATOM 4657 O O . GLY A 1 590 ? -6.283 3.714 8.656 1.00 52.25 590 GLY A O 1
ATOM 4658 N N . HIS A 1 591 ? -8.189 4.409 9.646 1.00 54.81 591 HIS A N 1
ATOM 4659 C CA . HIS A 1 591 ? -8.170 5.790 9.161 1.00 54.81 591 HIS A CA 1
ATOM 4660 C C . HIS A 1 591 ? -6.864 6.548 9.499 1.00 54.81 591 HIS A C 1
ATOM 4662 O O . HIS A 1 591 ? -6.434 7.415 8.740 1.00 54.81 591 HIS A O 1
ATOM 4668 N N . ASP A 1 592 ? -6.198 6.190 10.605 1.00 56.25 592 ASP A N 1
ATOM 4669 C CA . ASP A 1 592 ? -4.956 6.820 11.093 1.00 56.25 592 ASP A CA 1
ATOM 4670 C C . ASP A 1 592 ? -3.731 5.894 11.052 1.00 56.25 592 ASP A C 1
ATOM 4672 O O . ASP A 1 592 ? -2.760 6.084 11.793 1.00 56.25 592 ASP A O 1
ATOM 4676 N N . ASN A 1 593 ? -3.743 4.877 10.186 1.00 59.16 593 ASN A N 1
ATOM 4677 C CA . ASN A 1 593 ? -2.531 4.097 9.965 1.00 59.16 593 ASN A CA 1
ATOM 4678 C C . ASN A 1 593 ? -1.434 4.973 9.304 1.00 59.16 593 ASN A C 1
ATOM 4680 O O . ASN A 1 593 ? -1.714 5.973 8.641 1.00 59.16 593 ASN A O 1
ATOM 4684 N N . GLU A 1 594 ? -0.159 4.616 9.506 1.00 62.25 594 GLU A N 1
ATOM 4685 C CA . GLU A 1 594 ? 0.990 5.341 8.928 1.00 62.25 594 GLU A CA 1
ATOM 4686 C C . GLU A 1 594 ? 0.827 5.574 7.421 1.00 62.25 594 GLU A C 1
ATOM 4688 O O . GLU A 1 594 ? 1.119 6.659 6.928 1.00 62.25 594 GLU A O 1
ATOM 4693 N N . TYR A 1 595 ? 0.300 4.584 6.706 1.00 67.31 595 TYR A N 1
ATOM 4694 C CA . TYR A 1 595 ? 0.135 4.636 5.262 1.00 67.31 595 TYR A CA 1
ATOM 4695 C C . TYR A 1 595 ? -0.897 5.692 4.819 1.00 67.31 595 TYR A C 1
ATOM 4697 O O . TYR A 1 595 ? -0.644 6.462 3.893 1.00 67.31 595 TYR A O 1
ATOM 4705 N N . CYS A 1 596 ? -2.017 5.856 5.516 1.00 70.56 596 CYS A N 1
ATOM 4706 C CA . CYS A 1 596 ? -2.956 6.948 5.239 1.00 70.56 596 CYS A CA 1
ATOM 4707 C C . CYS A 1 596 ? -2.311 8.315 5.503 1.00 70.56 596 CYS A C 1
ATOM 4709 O O . CYS A 1 596 ? -2.498 9.276 4.752 1.00 70.56 596 CYS A O 1
ATOM 4711 N N . LEU A 1 597 ? -1.484 8.414 6.544 1.00 73.25 597 LEU A N 1
ATOM 4712 C CA . LEU A 1 597 ? -0.784 9.651 6.891 1.00 73.25 597 LEU A CA 1
ATOM 4713 C C . LEU A 1 597 ? 0.291 10.012 5.856 1.00 73.25 597 LEU A C 1
ATOM 4715 O O . LEU A 1 597 ? 0.397 11.171 5.449 1.00 73.25 597 LEU A O 1
ATOM 4719 N N . GLU A 1 598 ? 1.044 9.026 5.374 1.00 75.81 598 GLU A N 1
ATOM 4720 C CA . GLU A 1 598 ? 1.971 9.186 4.252 1.00 75.81 598 GLU A CA 1
ATOM 4721 C C . GLU A 1 598 ? 1.237 9.613 2.980 1.00 75.81 598 GLU A C 1
ATOM 4723 O O . GLU A 1 598 ? 1.661 10.567 2.323 1.00 75.81 598 GLU A O 1
ATOM 4728 N N . SER A 1 599 ? 0.100 8.976 2.680 1.00 79.88 599 SER A N 1
ATOM 4729 C CA . SER A 1 599 ? -0.739 9.303 1.523 1.00 79.88 599 SER A CA 1
ATOM 4730 C C . SER A 1 599 ? -1.174 10.761 1.555 1.00 79.88 599 SER A C 1
ATOM 4732 O O . SER A 1 599 ? -0.881 11.527 0.640 1.00 79.88 599 SER A O 1
ATOM 4734 N N . THR A 1 600 ? -1.791 11.189 2.656 1.00 80.38 600 THR A N 1
ATOM 4735 C CA . THR A 1 600 ? -2.276 12.567 2.835 1.00 80.38 600 THR A CA 1
ATOM 4736 C C . THR A 1 600 ? -1.143 13.592 2.766 1.00 80.38 600 THR A C 1
ATOM 4738 O O . THR A 1 600 ? -1.296 14.638 2.134 1.00 80.38 600 THR A O 1
ATOM 4741 N N . LEU A 1 601 ? 0.034 13.283 3.327 1.00 82.19 601 LEU A N 1
ATOM 4742 C CA . LEU A 1 601 ? 1.226 14.123 3.200 1.00 82.19 601 LEU A CA 1
ATOM 4743 C C . LEU A 1 601 ? 1.708 14.238 1.748 1.00 82.19 601 LEU A C 1
ATOM 4745 O O . LEU A 1 601 ? 2.102 15.317 1.301 1.00 82.19 601 LEU A O 1
ATOM 4749 N N . HIS A 1 602 ? 1.765 13.123 1.024 1.00 86.50 602 HIS A N 1
ATOM 4750 C CA . HIS A 1 602 ? 2.198 13.105 -0.370 1.00 86.50 602 HIS A CA 1
ATOM 4751 C C . HIS A 1 602 ? 1.224 13.885 -1.254 1.00 86.50 602 HIS A C 1
ATOM 4753 O O . HIS A 1 602 ? 1.663 14.743 -2.020 1.00 86.50 602 HIS A O 1
ATOM 4759 N N . MET A 1 603 ? -0.078 13.697 -1.057 1.00 87.75 603 MET A N 1
ATOM 4760 C CA . MET A 1 603 ? -1.124 14.423 -1.773 1.00 87.75 603 MET A CA 1
ATOM 4761 C C . MET A 1 603 ? -1.117 15.924 -1.464 1.00 87.75 603 MET A C 1
ATOM 4763 O O . MET A 1 603 ? -1.200 16.724 -2.394 1.00 87.75 603 MET A O 1
ATOM 4767 N N . ALA A 1 604 ? -0.899 16.339 -0.211 1.00 88.56 604 ALA A N 1
ATOM 4768 C CA . ALA A 1 604 ? -0.733 17.757 0.127 1.00 88.56 604 ALA A CA 1
ATOM 4769 C C . ALA A 1 604 ? 0.457 18.392 -0.622 1.00 88.56 604 ALA A C 1
ATOM 4771 O O . ALA A 1 604 ? 0.341 19.490 -1.164 1.00 88.56 604 ALA A O 1
ATOM 4772 N N . LYS A 1 605 ? 1.586 17.676 -0.739 1.00 88.44 605 LYS A N 1
ATOM 4773 C CA . LYS A 1 605 ? 2.744 18.128 -1.536 1.00 88.44 605 LYS A CA 1
ATOM 4774 C C . LYS A 1 605 ? 2.442 18.196 -3.032 1.00 88.44 605 LYS A C 1
ATOM 4776 O O . LYS A 1 605 ? 2.993 19.054 -3.713 1.00 88.44 605 LYS A O 1
ATOM 4781 N N . ILE A 1 606 ? 1.613 17.298 -3.560 1.00 92.31 606 ILE A N 1
ATOM 4782 C CA . ILE A 1 606 ? 1.182 17.323 -4.966 1.00 92.31 606 ILE A CA 1
ATOM 4783 C C . ILE A 1 606 ? 0.247 18.506 -5.219 1.00 92.31 606 ILE A C 1
ATOM 4785 O O . ILE A 1 606 ? 0.438 19.238 -6.192 1.00 92.31 606 ILE A O 1
ATOM 4789 N N . TRP A 1 607 ? -0.689 18.764 -4.305 1.00 93.94 607 TRP A N 1
ATOM 4790 C CA . TRP A 1 607 ? -1.556 19.937 -4.358 1.00 93.94 607 TRP A CA 1
ATOM 4791 C C . TRP A 1 607 ? -0.764 21.247 -4.389 1.00 93.94 607 TRP A C 1
ATOM 4793 O O . TRP A 1 607 ? -1.154 22.177 -5.091 1.00 93.94 607 TRP A O 1
ATOM 4803 N N . GLU A 1 608 ? 0.375 21.323 -3.693 1.00 91.12 608 GLU A N 1
ATOM 4804 C CA . GLU A 1 608 ? 1.219 22.521 -3.725 1.00 91.12 608 GLU A CA 1
ATOM 4805 C C . GLU A 1 608 ? 1.701 22.908 -5.127 1.00 91.12 608 GLU A C 1
ATOM 4807 O O . GLU A 1 608 ? 1.894 24.101 -5.369 1.00 91.12 608 GLU A O 1
ATOM 4812 N N . ALA A 1 609 ? 1.854 21.933 -6.029 1.00 90.25 609 ALA A N 1
ATOM 4813 C CA . ALA A 1 609 ? 2.253 22.168 -7.413 1.00 90.25 609 ALA A CA 1
ATOM 4814 C C . ALA A 1 609 ? 1.063 22.234 -8.382 1.00 90.25 609 ALA A C 1
ATOM 4816 O O . ALA A 1 609 ? 1.038 23.106 -9.242 1.00 90.25 609 ALA A O 1
ATOM 4817 N N . LEU A 1 610 ? 0.064 21.355 -8.244 1.00 93.44 610 LEU A N 1
ATOM 4818 C CA . LEU A 1 610 ? -1.046 21.271 -9.208 1.00 93.44 610 LEU A CA 1
ATOM 4819 C C . LEU A 1 610 ? -2.254 22.146 -8.873 1.00 93.44 610 LEU A C 1
ATOM 4821 O O . LEU A 1 610 ? -3.078 22.376 -9.756 1.00 93.44 610 LEU A O 1
ATOM 4825 N N . ARG A 1 611 ? -2.407 22.547 -7.603 1.00 93.56 611 ARG A N 1
ATOM 4826 C CA . ARG A 1 611 ? -3.610 23.200 -7.053 1.00 93.56 611 ARG A CA 1
ATOM 4827 C C . ARG A 1 611 ? -4.919 22.468 -7.384 1.00 93.56 611 ARG A C 1
ATOM 4829 O O . ARG A 1 611 ? -5.951 23.103 -7.559 1.00 93.56 611 ARG A O 1
ATOM 4836 N N . SER A 1 612 ? -4.885 21.134 -7.460 1.00 93.06 612 SER A N 1
ATOM 4837 C CA . SER A 1 612 ? -6.061 20.336 -7.833 1.00 93.06 612 SER A CA 1
ATOM 4838 C C . SER A 1 612 ? -7.182 20.437 -6.792 1.00 93.06 612 SER A C 1
ATOM 4840 O O . SER A 1 612 ? -6.972 20.109 -5.621 1.00 93.06 612 SER A O 1
ATOM 4842 N N . ASP A 1 613 ? -8.386 20.820 -7.218 1.00 91.88 613 ASP A N 1
ATOM 4843 C CA . ASP A 1 613 ? -9.562 20.843 -6.343 1.00 91.88 613 ASP A CA 1
ATOM 4844 C C . ASP A 1 613 ? -9.981 19.436 -5.887 1.00 91.88 613 ASP A C 1
ATOM 4846 O O . ASP A 1 613 ? -10.459 19.269 -4.766 1.00 91.88 613 ASP A O 1
ATOM 4850 N N . SER A 1 614 ? -9.725 18.398 -6.694 1.00 88.25 614 SER A N 1
ATOM 4851 C CA . SER A 1 614 ? -10.016 17.009 -6.317 1.00 88.25 614 SER A CA 1
ATOM 4852 C C . SER A 1 614 ? -9.212 16.558 -5.092 1.00 88.25 614 SER A C 1
ATOM 4854 O O . SER A 1 614 ? -9.772 15.957 -4.181 1.00 88.25 614 SER A O 1
ATOM 4856 N N . ILE A 1 615 ? -7.935 16.957 -4.986 1.00 89.94 615 ILE A N 1
ATOM 4857 C CA . ILE A 1 615 ? -7.108 16.692 -3.793 1.00 89.94 615 ILE A CA 1
ATOM 4858 C C . ILE A 1 615 ? -7.647 17.435 -2.572 1.00 89.94 615 ILE A C 1
ATOM 4860 O O . ILE A 1 615 ? -7.661 16.875 -1.476 1.00 89.94 615 ILE A O 1
ATOM 4864 N N . ARG A 1 616 ? -8.069 18.696 -2.744 1.00 89.75 616 ARG A N 1
ATOM 4865 C CA . ARG A 1 616 ? -8.646 19.489 -1.652 1.00 89.75 616 ARG A CA 1
ATOM 4866 C C . ARG A 1 616 ? -9.911 18.819 -1.121 1.00 89.75 616 ARG A C 1
ATOM 4868 O O . ARG A 1 616 ? -9.986 18.616 0.082 1.00 89.75 616 ARG A O 1
ATOM 4875 N N . ARG A 1 617 ? -10.863 18.465 -1.992 1.00 82.56 617 ARG A N 1
ATOM 4876 C CA . ARG A 1 617 ? -12.126 17.805 -1.609 1.00 82.56 617 ARG A CA 1
ATOM 4877 C C . ARG A 1 617 ? -11.880 16.460 -0.928 1.00 82.56 617 ARG A C 1
ATOM 4879 O O . ARG A 1 617 ? -12.382 16.243 0.167 1.00 82.56 617 ARG A O 1
ATOM 4886 N N . TRP A 1 618 ? -11.016 15.632 -1.514 1.00 81.88 618 TRP A N 1
ATOM 4887 C CA . TRP A 1 618 ? -10.608 14.351 -0.938 1.00 81.88 618 TRP A CA 1
ATOM 4888 C C . TRP A 1 618 ? -10.018 14.498 0.476 1.00 81.88 618 TRP A C 1
ATOM 4890 O O . TRP A 1 618 ? -10.414 13.794 1.404 1.00 81.88 618 TRP A O 1
ATOM 4900 N N . LEU A 1 619 ? -9.086 15.442 0.669 1.00 80.31 619 LEU A N 1
ATOM 4901 C CA . LEU A 1 619 ? -8.515 15.708 1.992 1.00 80.31 619 LEU A CA 1
ATOM 4902 C C . LEU A 1 619 ? -9.525 16.325 2.955 1.00 80.31 619 LEU A C 1
ATOM 4904 O O . LEU A 1 619 ? -9.431 16.063 4.150 1.00 80.31 619 LEU A O 1
ATOM 4908 N N . ASP A 1 620 ? -10.462 17.134 2.471 1.00 78.69 620 ASP A N 1
ATOM 4909 C CA . ASP A 1 620 ? -11.506 17.721 3.306 1.00 78.69 620 ASP A CA 1
ATOM 4910 C C . ASP A 1 620 ? -12.393 16.630 3.911 1.00 78.69 620 ASP A C 1
ATOM 4912 O O . ASP A 1 620 ? -12.526 16.556 5.132 1.00 78.69 620 ASP A O 1
ATOM 4916 N N . GLU A 1 621 ? -12.872 15.699 3.083 1.00 75.06 621 GLU A N 1
ATOM 4917 C CA . GLU A 1 621 ? -13.637 14.524 3.520 1.00 75.06 621 GLU A CA 1
ATOM 4918 C C . GLU A 1 621 ? -12.852 13.660 4.515 1.00 75.06 621 GLU A C 1
ATOM 4920 O O . GLU A 1 621 ? -13.358 13.330 5.592 1.00 75.06 621 GLU A O 1
ATOM 4925 N N . TYR A 1 622 ? -11.585 13.356 4.210 1.00 76.00 622 TYR A N 1
ATOM 4926 C CA . TYR A 1 622 ? -10.716 12.594 5.110 1.00 76.00 622 TYR A CA 1
ATOM 4927 C C . TYR A 1 622 ? -10.542 13.296 6.470 1.00 76.00 622 TYR A C 1
ATOM 4929 O O . TYR A 1 622 ? -10.632 12.671 7.530 1.00 76.00 622 TYR A O 1
ATOM 4937 N N . TYR A 1 623 ? -10.318 14.613 6.484 1.00 77.94 623 TYR A N 1
ATOM 4938 C CA . TYR A 1 623 ? -10.101 15.356 7.728 1.00 77.94 623 TYR A CA 1
ATOM 4939 C C . TYR A 1 623 ? -11.379 15.572 8.549 1.00 77.94 623 TYR A C 1
ATOM 4941 O O . TYR A 1 623 ? -11.264 15.784 9.756 1.00 77.94 623 TYR A O 1
ATOM 4949 N N . VAL A 1 624 ? -12.578 15.452 7.967 1.00 78.69 624 VAL A N 1
ATOM 4950 C CA . VAL A 1 624 ? -13.836 15.449 8.736 1.00 78.69 624 VAL A CA 1
ATOM 4951 C C . VAL A 1 624 ? -13.861 14.274 9.709 1.00 78.69 624 VAL A C 1
ATOM 4953 O O . VAL A 1 624 ? -13.931 14.496 10.919 1.00 78.69 624 VAL A O 1
ATOM 4956 N N . LEU A 1 625 ? -13.755 13.034 9.219 1.00 77.50 625 LEU A N 1
ATOM 4957 C CA . LEU A 1 625 ? -13.777 11.848 10.085 1.00 77.50 625 LEU A CA 1
ATOM 4958 C C . LEU A 1 625 ? -12.600 11.865 11.069 1.00 77.50 625 LEU A C 1
ATOM 4960 O O . LEU A 1 625 ? -12.779 11.637 12.266 1.00 77.50 625 LEU A O 1
ATOM 4964 N N . LYS A 1 626 ? -11.409 12.233 10.586 1.00 78.38 626 LYS A N 1
ATOM 4965 C CA . LYS A 1 626 ? -10.210 12.346 11.421 1.00 78.38 626 LYS A CA 1
ATOM 4966 C C . LYS A 1 626 ? -10.391 13.268 12.620 1.00 78.38 626 LYS A C 1
ATOM 4968 O O . LYS A 1 626 ? -10.002 12.925 13.735 1.00 78.38 626 LYS A O 1
ATOM 4973 N N . THR A 1 627 ? -10.954 14.452 12.388 1.00 82.88 627 THR A N 1
ATOM 4974 C CA . THR A 1 627 ? -11.169 15.445 13.439 1.00 82.88 627 THR A CA 1
ATOM 4975 C C . THR A 1 627 ? -12.209 14.958 14.450 1.00 82.88 627 THR A C 1
ATOM 4977 O O . THR A 1 627 ? -12.021 15.183 15.638 1.00 82.88 627 THR A O 1
ATOM 4980 N N . HIS A 1 628 ? -13.240 14.216 14.031 1.00 86.62 628 HIS A N 1
ATOM 4981 C CA . HIS A 1 628 ? -14.224 13.631 14.958 1.00 86.62 628 HIS A CA 1
ATOM 4982 C C . HIS A 1 628 ? -13.654 12.492 15.819 1.00 86.62 628 HIS A C 1
ATOM 4984 O O . HIS A 1 628 ? -14.105 12.281 16.947 1.00 86.62 628 HIS A O 1
ATOM 4990 N N . LEU A 1 629 ? -12.655 11.770 15.305 1.00 83.12 629 LEU A N 1
ATOM 4991 C CA . LEU A 1 629 ? -11.915 10.741 16.042 1.00 83.12 629 LEU A CA 1
ATOM 4992 C C . LEU A 1 629 ? -10.814 11.318 16.945 1.00 83.12 629 LEU A C 1
ATOM 4994 O O . LEU A 1 629 ? -10.303 10.601 17.808 1.00 83.12 629 LEU A O 1
ATOM 4998 N N . THR A 1 630 ? -10.416 12.576 16.744 1.00 85.62 630 THR A N 1
ATOM 4999 C CA . THR A 1 630 ? -9.309 13.217 17.463 1.00 85.62 630 THR A CA 1
ATOM 5000 C C . THR A 1 630 ? -9.833 14.052 18.627 1.00 85.62 630 THR A C 1
ATOM 5002 O O . THR A 1 630 ? -10.664 14.936 18.459 1.00 85.62 630 THR A O 1
ATOM 5005 N N . LEU A 1 631 ? -9.298 13.797 19.817 1.00 89.56 631 LEU A N 1
ATOM 5006 C CA . LEU A 1 631 ? -9.744 14.364 21.082 1.00 89.56 631 LEU A CA 1
ATOM 5007 C C . LEU A 1 631 ? -8.616 15.158 21.757 1.00 89.56 631 LEU A C 1
ATOM 5009 O O . LEU A 1 631 ? -7.528 14.604 21.963 1.00 89.56 631 LEU A O 1
ATOM 5013 N N . PRO A 1 632 ? -8.848 16.414 22.178 1.00 91.94 632 PRO A N 1
ATOM 5014 C CA . PRO A 1 632 ? -7.966 17.127 23.097 1.00 91.94 632 PRO A CA 1
ATOM 5015 C C . PRO A 1 632 ? -7.757 16.347 24.398 1.00 91.94 632 PRO A C 1
ATOM 5017 O O . PRO A 1 632 ? -8.718 15.990 25.075 1.00 91.94 632 PRO A O 1
ATOM 5020 N N . LYS A 1 633 ? -6.511 16.095 24.802 1.00 90.81 633 LYS A N 1
ATOM 5021 C CA . LYS A 1 633 ? -6.195 15.322 26.017 1.00 90.81 633 LYS A CA 1
ATOM 5022 C C . LYS A 1 633 ? -6.647 16.012 27.304 1.00 90.81 633 LYS A C 1
ATOM 5024 O O . LYS A 1 633 ? -6.878 15.337 28.306 1.00 90.81 633 LYS A O 1
ATOM 5029 N N . TRP A 1 634 ? -6.745 17.338 27.275 1.00 90.56 634 TRP A N 1
ATOM 5030 C CA . TRP A 1 634 ? -6.880 18.175 28.469 1.00 90.56 634 TRP A CA 1
ATOM 5031 C C . TRP A 1 634 ? -8.268 18.792 28.649 1.00 90.56 634 TRP A C 1
ATOM 5033 O O . TRP A 1 634 ? -8.430 19.653 29.499 1.00 90.56 634 TRP A O 1
ATOM 5043 N N . GLY A 1 635 ? -9.263 18.384 27.855 1.00 89.62 635 GLY A N 1
ATOM 5044 C CA . GLY A 1 635 ? -10.641 18.867 28.028 1.00 89.62 635 GLY A CA 1
ATOM 5045 C C . GLY A 1 635 ? -10.918 20.256 27.450 1.00 89.62 635 GLY A C 1
ATOM 5046 O O . GLY A 1 635 ? -12.062 20.692 27.442 1.00 89.62 635 GLY A O 1
ATOM 5047 N N . VAL A 1 636 ? -9.884 20.920 26.941 1.00 89.06 636 VAL A N 1
ATOM 5048 C CA . VAL A 1 636 ? -9.912 22.296 26.437 1.00 89.06 636 VAL A CA 1
ATOM 5049 C C . VAL A 1 636 ? -9.286 22.372 25.049 1.00 89.06 636 VAL A C 1
ATOM 5051 O O . VAL A 1 636 ? -8.741 21.383 24.546 1.00 89.06 636 VAL A O 1
ATOM 5054 N N . HIS A 1 637 ? -9.347 23.547 24.424 1.00 87.44 637 HIS A N 1
ATOM 5055 C CA . HIS A 1 637 ? -8.633 23.806 23.178 1.00 87.44 637 HIS A CA 1
ATOM 5056 C C . HIS A 1 637 ? -7.117 23.577 23.352 1.00 87.44 637 HIS A C 1
ATOM 5058 O O . HIS A 1 637 ? -6.545 23.827 24.413 1.00 87.44 637 HIS A O 1
ATOM 5064 N N . THR A 1 638 ? -6.469 23.023 22.326 1.00 84.12 638 THR A N 1
ATOM 5065 C CA . THR A 1 638 ? -5.040 22.680 22.358 1.00 84.12 638 THR A CA 1
ATOM 5066 C C . THR A 1 638 ? -4.216 23.706 21.601 1.00 84.12 638 THR A C 1
ATOM 5068 O O . THR A 1 638 ? -4.464 23.912 20.414 1.00 84.12 638 THR A O 1
ATOM 5071 N N . ALA A 1 639 ? -3.153 24.225 22.212 1.00 76.81 639 ALA A N 1
ATOM 5072 C CA . ALA A 1 639 ? -2.195 25.103 21.541 1.00 76.81 639 ALA A CA 1
ATOM 5073 C C . ALA A 1 639 ? -1.352 24.349 20.504 1.00 76.81 639 ALA A C 1
ATOM 5075 O O . ALA A 1 639 ? -0.868 24.928 19.535 1.00 76.81 639 ALA A O 1
ATOM 5076 N N . THR A 1 640 ? -1.159 23.038 20.689 1.00 74.94 640 THR A N 1
ATOM 5077 C CA . THR A 1 640 ? -0.506 22.204 19.680 1.00 74.94 640 THR A CA 1
ATOM 5078 C C . THR A 1 640 ? -1.247 20.889 19.517 1.00 74.94 640 THR A C 1
ATOM 5080 O O . THR A 1 640 ? -1.201 20.012 20.383 1.00 74.94 640 THR A O 1
ATOM 5083 N N . ALA A 1 641 ? -1.860 20.681 18.346 1.00 74.50 641 ALA A N 1
ATOM 5084 C CA . ALA A 1 641 ? -2.506 19.403 18.086 1.00 74.50 641 ALA A CA 1
ATOM 5085 C C . ALA A 1 641 ? -1.502 18.259 18.314 1.00 74.50 641 ALA A C 1
ATOM 5087 O O . ALA A 1 641 ? -1.838 17.294 18.984 1.00 74.50 641 ALA A O 1
ATOM 5088 N N . PHE A 1 642 ? -0.235 18.404 17.883 1.00 71.31 642 PHE A N 1
ATOM 5089 C CA . PHE A 1 642 ? 0.852 17.401 17.938 1.00 71.31 642 PHE A CA 1
ATOM 5090 C C . PHE A 1 642 ? 1.047 16.641 19.243 1.00 71.31 642 PHE A C 1
ATOM 5092 O O . PHE A 1 642 ? 1.085 15.408 19.209 1.00 71.31 642 PHE A O 1
ATOM 5099 N N . THR A 1 643 ? 1.149 17.318 20.375 1.00 75.94 643 THR A N 1
ATOM 5100 C CA . THR A 1 643 ? 1.398 16.649 21.659 1.00 75.94 643 THR A CA 1
ATOM 5101 C C . THR A 1 643 ? 0.158 16.548 22.537 1.00 75.94 643 THR A C 1
ATOM 5103 O O . THR A 1 643 ? 0.142 15.743 23.470 1.00 75.94 643 THR A O 1
ATOM 5106 N N . GLU A 1 644 ? -0.879 17.327 22.235 1.00 85.25 644 GLU A N 1
ATOM 5107 C CA . GLU A 1 644 ? -1.993 17.569 23.156 1.00 85.25 644 GLU A CA 1
ATOM 5108 C C . GLU A 1 644 ? -3.305 16.926 22.714 1.00 85.25 644 GLU A C 1
ATOM 5110 O O . GLU A 1 644 ? -4.295 17.042 23.424 1.00 85.25 644 GLU A O 1
ATOM 5115 N N . THR A 1 645 ? -3.324 16.197 21.596 1.00 86.44 645 THR A N 1
ATOM 5116 C CA . THR A 1 645 ? -4.482 15.388 21.186 1.00 86.44 645 THR A CA 1
ATOM 5117 C C . THR A 1 645 ? -4.190 13.893 21.199 1.00 86.44 645 THR A C 1
ATOM 5119 O O . THR A 1 645 ? -3.032 13.462 21.126 1.00 86.44 645 THR A O 1
ATOM 5122 N N . CYS A 1 646 ? -5.259 13.107 21.265 1.00 84.62 646 CYS A N 1
ATOM 5123 C CA . CYS A 1 646 ? -5.256 11.656 21.170 1.00 84.62 646 CYS A CA 1
ATOM 5124 C C . CYS A 1 646 ? -6.430 11.135 20.329 1.00 84.62 646 CYS A C 1
ATOM 5126 O O . CYS A 1 646 ? -7.302 11.910 19.953 1.00 84.62 646 CYS A O 1
ATOM 5128 N N . SER A 1 647 ? -6.460 9.843 20.023 1.00 81.75 647 SER A N 1
ATOM 5129 C CA . SER A 1 647 ? -7.538 9.197 19.267 1.00 81.75 647 SER A CA 1
ATOM 5130 C C . SER A 1 647 ? -7.649 7.710 19.620 1.00 81.75 647 SER A C 1
ATOM 5132 O O . SER A 1 647 ? -6.640 7.115 20.010 1.00 81.75 647 SER A O 1
ATOM 5134 N N . PRO A 1 648 ? -8.819 7.060 19.447 1.00 78.12 648 PRO A N 1
ATOM 5135 C CA . PRO A 1 648 ? -8.923 5.611 19.611 1.00 78.12 648 PRO A CA 1
ATOM 5136 C C . PRO A 1 648 ? -8.035 4.782 18.661 1.00 78.12 648 PRO A C 1
ATOM 5138 O O . PRO A 1 648 ? -7.811 3.594 18.893 1.00 78.12 648 PRO A O 1
ATOM 5141 N N . SER A 1 649 ? -7.516 5.411 17.603 1.00 70.44 649 SER A N 1
ATOM 5142 C CA . SER A 1 649 ? -6.626 4.843 16.581 1.00 70.44 649 SER A CA 1
ATOM 5143 C C . SER A 1 649 ? -5.118 5.077 16.844 1.00 70.44 649 SER A C 1
ATOM 5145 O O . SER A 1 649 ? -4.280 4.677 16.035 1.00 70.44 649 SER A O 1
ATOM 5147 N N . ASP A 1 650 ? -4.730 5.698 17.969 1.00 65.38 650 ASP A N 1
ATOM 5148 C CA . ASP A 1 650 ? -3.380 6.250 18.244 1.00 65.38 650 ASP A CA 1
ATOM 5149 C C . ASP A 1 650 ? -2.203 5.241 18.365 1.00 65.38 650 ASP A C 1
ATOM 5151 O O . ASP A 1 650 ? -1.094 5.611 18.768 1.00 65.38 650 ASP A O 1
ATOM 5155 N N . SER A 1 651 ? -2.385 3.956 18.059 1.00 53.75 651 SER A N 1
ATOM 5156 C CA . SER A 1 651 ? -1.537 2.881 18.615 1.00 53.75 651 SER A CA 1
ATOM 5157 C C . SER A 1 651 ? -0.384 2.343 17.742 1.00 53.75 651 SER A C 1
ATOM 5159 O O . SER A 1 651 ? 0.230 1.333 18.098 1.00 53.75 651 SER A O 1
ATOM 5161 N N . ASN A 1 652 ? -0.039 2.977 16.619 1.00 51.19 652 ASN A N 1
ATOM 5162 C CA . ASN A 1 652 ? 0.926 2.399 15.671 1.00 51.19 652 ASN A CA 1
ATOM 5163 C C . ASN A 1 652 ? 2.413 2.624 16.076 1.00 51.19 652 ASN A C 1
ATOM 5165 O O . ASN A 1 652 ? 2.836 3.705 16.482 1.00 51.19 652 ASN A O 1
ATOM 5169 N N . PHE A 1 653 ? 3.239 1.579 15.941 1.00 43.94 653 PHE A N 1
ATOM 5170 C CA . PHE A 1 653 ? 4.685 1.605 16.203 1.00 43.94 653 PHE A CA 1
ATOM 5171 C C . PHE A 1 653 ? 5.506 2.346 15.146 1.00 43.94 653 PHE A C 1
ATOM 5173 O O . PHE A 1 653 ? 6.585 2.863 15.451 1.00 43.94 653 PHE A O 1
ATOM 5180 N N . ARG A 1 654 ? 5.010 2.394 13.908 1.00 44.03 654 ARG A N 1
ATOM 5181 C CA . ARG A 1 654 ? 5.636 3.097 12.789 1.00 44.03 654 ARG A CA 1
ATOM 5182 C C . ARG A 1 654 ? 5.210 4.560 12.664 1.00 44.03 654 ARG A C 1
ATOM 5184 O O . ARG A 1 654 ? 6.023 5.388 12.262 1.00 44.03 654 ARG A O 1
ATOM 5191 N N . THR A 1 655 ? 4.049 4.952 13.208 1.00 46.44 655 THR A N 1
ATOM 5192 C CA . THR A 1 655 ? 3.664 6.380 13.347 1.00 46.44 655 THR A CA 1
ATOM 5193 C C . THR A 1 655 ? 4.579 7.166 14.298 1.00 46.44 655 THR A C 1
ATOM 5195 O O . THR A 1 655 ? 4.376 8.353 14.553 1.00 46.44 655 THR A O 1
ATOM 5198 N N . ARG A 1 656 ? 5.659 6.554 14.801 1.00 42.94 656 ARG A N 1
ATOM 5199 C CA . ARG A 1 656 ? 6.776 7.238 15.457 1.00 42.94 656 ARG A CA 1
ATOM 5200 C C . ARG A 1 656 ? 7.414 8.316 14.562 1.00 42.94 656 ARG A C 1
ATOM 5202 O O . ARG A 1 656 ? 7.887 9.301 15.123 1.00 42.94 656 ARG A O 1
ATOM 5209 N N . TYR A 1 657 ? 7.374 8.163 13.231 1.00 39.91 657 TYR A N 1
ATOM 5210 C CA . TYR A 1 657 ? 7.935 9.120 12.257 1.00 39.91 657 TYR A CA 1
ATOM 5211 C C . TYR A 1 657 ? 6.895 10.046 11.616 1.00 39.91 657 TYR A C 1
ATOM 5213 O O . TYR A 1 657 ? 7.182 11.219 11.381 1.00 39.91 657 TYR A O 1
ATOM 5221 N N . TYR A 1 658 ? 5.680 9.542 11.402 1.00 40.31 658 TYR A N 1
ATOM 5222 C CA . TYR A 1 658 ? 4.526 10.326 10.977 1.00 40.31 658 TYR A CA 1
ATOM 5223 C C . TYR A 1 658 ? 3.544 10.386 12.127 1.00 40.31 658 TYR A C 1
ATOM 5225 O O . TYR A 1 658 ? 2.910 9.392 12.464 1.00 40.31 658 TYR A O 1
ATOM 5233 N N . THR A 1 659 ? 3.396 11.542 12.765 1.00 46.25 659 THR A N 1
ATOM 5234 C CA . THR A 1 659 ? 2.233 11.714 13.631 1.00 46.25 659 THR A CA 1
ATOM 5235 C C . THR A 1 659 ? 0.962 11.498 12.840 1.00 46.25 659 THR A C 1
ATOM 5237 O O . THR A 1 659 ? 0.938 11.797 11.648 1.00 46.25 659 THR A O 1
ATOM 5240 N N . HIS A 1 660 ? -0.119 11.132 13.526 1.00 52.31 660 HIS A N 1
ATOM 5241 C CA . HIS A 1 660 ? -1.517 11.227 13.081 1.00 52.31 660 HIS A CA 1
ATOM 5242 C C . HIS A 1 660 ? -1.931 12.628 12.594 1.00 52.31 660 HIS A C 1
ATOM 5244 O O . HIS A 1 660 ? -3.096 12.945 12.451 1.00 52.31 660 HIS A O 1
ATOM 5250 N N . LYS A 1 661 ? -0.968 13.506 12.336 1.00 57.84 661 LYS A N 1
ATOM 5251 C CA . LYS A 1 661 ? -1.030 14.931 12.073 1.00 57.84 661 LYS A CA 1
ATOM 5252 C C . LYS A 1 661 ? -0.127 15.165 10.876 1.00 57.84 661 LYS A C 1
ATOM 5254 O O . LYS A 1 661 ? 1.012 15.610 11.018 1.00 57.84 661 LYS A O 1
ATOM 5259 N N . SER A 1 662 ? -0.601 14.743 9.709 1.00 60.66 662 SER A N 1
ATOM 5260 C CA . SER A 1 662 ? 0.090 15.000 8.453 1.00 60.66 662 SER A CA 1
ATOM 5261 C C . SER A 1 662 ? 0.166 16.514 8.264 1.00 60.66 662 SER A C 1
ATOM 5263 O O . SER A 1 662 ? -0.860 17.194 8.391 1.00 60.66 662 SER A O 1
ATOM 5265 N N . PRO A 1 663 ? 1.350 17.092 8.006 1.00 65.44 663 PRO A N 1
ATOM 5266 C CA . PRO A 1 663 ? 1.433 18.510 7.728 1.00 65.44 663 PRO A CA 1
ATOM 5267 C C . PRO A 1 663 ? 0.751 18.780 6.385 1.00 65.44 663 PRO A C 1
ATOM 5269 O O . PRO A 1 663 ? 1.300 18.483 5.330 1.00 65.44 663 PRO A O 1
ATOM 5272 N N . LEU A 1 664 ? -0.438 19.382 6.443 1.00 75.69 664 LEU A N 1
ATOM 5273 C CA . LEU A 1 664 ? -1.179 19.875 5.277 1.00 75.69 664 LEU A CA 1
ATOM 5274 C C . LEU A 1 664 ? -0.463 21.033 4.555 1.00 75.69 664 LEU A C 1
ATOM 5276 O O . LEU A 1 664 ? -0.892 21.450 3.484 1.00 75.69 664 LEU A O 1
ATOM 5280 N N . GLY A 1 665 ? 0.626 21.564 5.124 1.00 81.00 665 GLY A N 1
ATOM 5281 C CA . GLY A 1 665 ? 1.426 22.620 4.504 1.00 81.00 665 GLY A CA 1
ATOM 5282 C C . GLY A 1 665 ? 0.569 23.826 4.127 1.00 81.00 665 GLY A C 1
ATOM 5283 O O . GLY A 1 665 ? -0.234 24.297 4.936 1.00 81.00 665 GLY A O 1
ATOM 5284 N N . LYS A 1 666 ? 0.713 24.292 2.883 1.00 86.94 666 LYS A N 1
ATOM 5285 C CA . LYS A 1 666 ? -0.074 25.415 2.346 1.00 86.94 666 LYS A CA 1
ATOM 5286 C C . LYS A 1 666 ? -1.548 25.078 2.097 1.00 86.94 666 LYS A C 1
ATOM 5288 O O . LYS A 1 666 ? -2.335 25.995 1.914 1.00 86.94 666 LYS A O 1
ATOM 5293 N N . LEU A 1 667 ? -1.929 23.798 2.065 1.00 87.75 667 LEU A N 1
ATOM 5294 C CA . LEU A 1 667 ? -3.320 23.387 1.843 1.00 87.75 667 LEU A CA 1
ATOM 5295 C C . LEU A 1 667 ? -4.183 23.575 3.094 1.00 87.75 667 LEU A C 1
ATOM 5297 O O . LEU A 1 667 ? -5.401 23.668 2.995 1.00 87.75 667 LEU A O 1
ATOM 5301 N N . ARG A 1 668 ? -3.554 23.661 4.271 1.00 85.88 668 ARG A N 1
ATOM 5302 C CA . ARG A 1 668 ? -4.232 23.685 5.571 1.00 85.88 668 ARG A CA 1
ATOM 5303 C C . ARG A 1 668 ? -5.398 24.683 5.672 1.00 85.88 668 ARG A C 1
ATOM 5305 O O . ARG A 1 668 ? -6.448 24.247 6.133 1.00 85.88 668 ARG A O 1
ATOM 5312 N N . PRO A 1 669 ? -5.279 25.959 5.251 1.00 87.06 669 PRO A N 1
ATOM 5313 C CA . PRO A 1 669 ? -6.371 26.929 5.392 1.00 87.06 669 PRO A CA 1
ATOM 5314 C C . PRO A 1 669 ? -7.597 26.616 4.522 1.00 87.06 669 PRO A C 1
ATOM 5316 O O . PRO A 1 669 ? -8.656 27.194 4.729 1.00 87.06 669 PRO A O 1
ATOM 5319 N N . HIS A 1 670 ? -7.454 25.717 3.544 1.00 88.19 670 HIS A N 1
ATOM 5320 C CA . HIS A 1 670 ? -8.503 25.341 2.595 1.00 88.19 670 HIS A CA 1
ATOM 5321 C C . HIS A 1 670 ? -9.248 24.057 2.986 1.00 88.19 670 HIS A C 1
ATOM 5323 O O . HIS A 1 670 ? -10.117 23.610 2.239 1.00 88.19 670 HIS A O 1
ATOM 5329 N N . ILE A 1 671 ? -8.878 23.454 4.118 1.00 86.19 671 ILE A N 1
ATOM 5330 C CA . ILE A 1 671 ? -9.514 22.267 4.691 1.00 86.19 671 ILE A CA 1
ATOM 5331 C C . ILE A 1 671 ? -10.348 22.726 5.885 1.00 86.19 671 ILE A C 1
ATOM 5333 O O . ILE A 1 671 ? -9.818 23.425 6.751 1.00 86.19 671 ILE A O 1
ATOM 5337 N N . ARG A 1 672 ? -11.619 22.318 5.962 1.00 82.31 672 ARG A N 1
ATOM 5338 C CA . ARG A 1 672 ? -12.620 22.789 6.937 1.00 82.31 672 ARG A CA 1
ATOM 5339 C C . ARG A 1 672 ? -12.094 22.815 8.370 1.00 82.31 672 ARG A C 1
ATOM 5341 O O . ARG A 1 672 ? -12.207 23.827 9.048 1.00 82.31 672 ARG A O 1
ATOM 5348 N N . TYR A 1 673 ? -11.463 21.725 8.805 1.00 83.81 673 TYR A N 1
ATOM 5349 C CA . TYR A 1 673 ? -10.872 21.613 10.143 1.00 83.81 673 TYR A CA 1
ATOM 5350 C C . TYR A 1 673 ? -9.359 21.843 10.178 1.00 83.81 673 TYR A C 1
ATOM 5352 O O . TYR A 1 673 ? -8.758 21.732 11.241 1.00 83.81 673 TYR A O 1
ATOM 5360 N N . GLY A 1 674 ? -8.720 22.145 9.045 1.00 85.06 674 GLY A N 1
ATOM 5361 C CA . GLY A 1 674 ? -7.265 22.234 8.904 1.00 85.06 674 GLY A CA 1
ATOM 5362 C C . GLY A 1 674 ? -6.571 23.127 9.945 1.00 85.06 674 GLY A C 1
ATOM 5363 O O . GLY A 1 674 ? -5.564 22.685 10.504 1.00 85.06 674 GLY A O 1
ATOM 5364 N N . PRO A 1 675 ? -7.075 24.338 10.248 1.00 85.00 675 PRO A N 1
ATOM 5365 C CA . PRO A 1 675 ? -6.475 25.234 11.248 1.00 85.00 675 PRO A CA 1
ATOM 5366 C C . PRO A 1 675 ? -6.408 24.685 12.681 1.00 85.00 675 PRO A C 1
ATOM 5368 O O . PRO A 1 675 ? -5.399 24.886 13.359 1.00 85.00 675 PRO A O 1
ATOM 5371 N N . LEU A 1 676 ? -7.389 23.881 13.119 1.00 83.81 676 LEU A N 1
ATOM 5372 C CA . LEU A 1 676 ? -7.359 23.244 14.448 1.00 83.81 676 LEU A CA 1
ATOM 5373 C C . LEU A 1 676 ? -6.088 22.395 14.652 1.00 83.81 676 LEU A C 1
ATOM 5375 O O . LEU A 1 676 ? -5.572 22.263 15.762 1.00 83.81 676 LEU A O 1
ATOM 5379 N N . TRP A 1 677 ? -5.516 21.865 13.565 1.00 80.25 677 TRP A N 1
ATOM 5380 C CA . TRP A 1 677 ? -4.322 21.015 13.589 1.00 80.25 677 TRP A CA 1
ATOM 5381 C C . TRP A 1 677 ? -3.004 21.763 13.865 1.00 80.25 677 TRP A C 1
ATOM 5383 O O . TRP A 1 677 ? -1.954 21.119 13.942 1.00 80.25 677 TRP A O 1
ATOM 5393 N N . VAL A 1 678 ? -3.029 23.090 14.034 1.00 78.00 678 VAL A N 1
ATOM 5394 C CA . VAL A 1 678 ? -1.899 23.899 14.542 1.00 78.00 678 VAL A CA 1
ATOM 5395 C C . VAL A 1 678 ? -2.226 24.665 15.823 1.00 78.00 678 VAL A C 1
ATOM 5397 O O . VAL A 1 678 ? -1.410 25.467 16.258 1.00 78.00 678 VAL A O 1
ATOM 5400 N N . GLY A 1 679 ? -3.370 24.367 16.445 1.00 73.81 679 GLY A N 1
ATOM 5401 C CA . GLY A 1 679 ? -3.805 25.026 17.672 1.00 73.81 679 GLY A CA 1
ATOM 5402 C C . GLY A 1 679 ? -4.322 26.444 17.469 1.00 73.81 679 GLY A C 1
ATOM 5403 O O . GLY A 1 679 ? -4.244 27.258 18.380 1.00 73.81 679 GLY A O 1
ATOM 5404 N N . GLU A 1 680 ? -4.870 26.735 16.289 1.00 78.19 680 GLU A N 1
ATOM 5405 C CA . GLU A 1 680 ? -5.668 27.942 16.076 1.00 78.19 680 GLU A CA 1
ATOM 5406 C C . GLU A 1 680 ? -7.094 27.705 16.595 1.00 78.19 680 GLU A C 1
ATOM 5408 O O . GLU A 1 680 ? -7.708 26.667 16.321 1.00 78.19 680 GLU A O 1
ATOM 5413 N N . GLU A 1 681 ? -7.608 28.642 17.389 1.00 75.69 681 GLU A N 1
ATOM 5414 C CA . GLU A 1 681 ? -9.003 28.663 17.831 1.00 75.69 681 GLU A CA 1
ATOM 5415 C C . GLU A 1 681 ? -9.904 29.195 16.715 1.00 75.69 681 GLU A C 1
ATOM 5417 O O . GLU A 1 681 ? -9.506 30.067 15.940 1.00 75.69 681 GLU A O 1
ATOM 5422 N N . ARG A 1 682 ? -11.097 28.610 16.586 1.00 72.31 682 ARG A N 1
ATOM 5423 C CA . ARG A 1 682 ? -12.082 28.970 15.567 1.00 72.31 682 ARG A CA 1
ATOM 5424 C C . ARG A 1 682 ? -13.481 28.899 16.146 1.00 72.31 682 ARG A C 1
ATOM 5426 O O . ARG A 1 682 ? -13.919 27.820 16.539 1.00 72.31 682 ARG A O 1
ATOM 5433 N N . ASP A 1 683 ? -14.182 30.021 16.085 1.00 70.00 683 ASP A N 1
ATOM 5434 C CA . ASP A 1 683 ? -15.573 30.117 16.528 1.00 70.00 683 ASP A CA 1
ATOM 5435 C C . ASP A 1 683 ? -16.528 29.391 15.567 1.00 70.00 683 ASP A C 1
ATOM 5437 O O . ASP A 1 683 ? -17.533 28.826 15.983 1.00 70.00 683 ASP A O 1
ATOM 5441 N N . ASP A 1 684 ? -16.205 29.362 14.271 1.00 77.25 684 ASP A N 1
ATOM 5442 C CA . ASP A 1 684 ? -17.059 28.778 13.232 1.00 77.25 684 ASP A CA 1
ATOM 5443 C C . ASP A 1 684 ? -16.886 27.259 13.059 1.00 77.25 684 ASP A C 1
ATOM 5445 O O . ASP A 1 684 ? -17.707 26.602 12.416 1.00 77.25 684 ASP A O 1
ATOM 5449 N N . ALA A 1 685 ? -15.813 26.690 13.614 1.00 79.69 685 ALA A N 1
ATOM 5450 C CA . ALA A 1 685 ? -15.518 25.262 13.552 1.00 79.69 685 ALA A CA 1
ATOM 5451 C C . ALA A 1 685 ? -14.583 24.836 14.703 1.00 79.69 685 ALA A C 1
ATOM 5453 O O . ALA A 1 685 ? -13.403 24.563 14.448 1.00 79.69 685 ALA A O 1
ATOM 5454 N N . PRO A 1 686 ? -15.072 24.760 15.959 1.00 89.25 686 PRO A N 1
ATOM 5455 C CA . PRO A 1 686 ? -14.287 24.229 17.070 1.00 89.25 686 PRO A CA 1
ATOM 5456 C C . PRO A 1 686 ? -14.033 22.721 16.891 1.00 89.25 686 PRO A C 1
ATOM 5458 O O . PRO A 1 686 ? -14.535 22.076 15.964 1.00 89.25 686 PRO A O 1
ATOM 5461 N N . TRP A 1 687 ? -13.248 22.121 17.792 1.00 90.56 687 TRP A N 1
ATOM 5462 C CA . TRP A 1 687 ? -13.178 20.657 17.861 1.00 90.56 687 TRP A CA 1
ATOM 5463 C C . TRP A 1 687 ? -14.589 20.088 18.108 1.00 90.56 687 TRP A C 1
ATOM 5465 O O . TRP A 1 687 ? -15.273 20.612 18.983 1.00 90.56 687 TRP A O 1
ATOM 5475 N N . PRO A 1 688 ? -15.024 19.002 17.436 1.00 92.75 688 PRO A N 1
ATOM 5476 C CA . PRO A 1 688 ? -16.388 18.483 17.581 1.00 92.75 688 PRO A CA 1
ATOM 5477 C C . PRO A 1 688 ? -16.807 18.175 19.024 1.00 92.75 688 PRO A C 1
ATOM 5479 O O . PRO A 1 688 ? -17.959 18.361 19.396 1.00 92.75 688 PRO A O 1
ATOM 5482 N N . CYS A 1 689 ? -15.871 17.743 19.872 1.00 94.31 689 CYS A N 1
ATOM 5483 C CA . CYS A 1 689 ? -16.135 17.493 21.289 1.00 94.31 689 CYS A CA 1
ATOM 5484 C C . CYS A 1 689 ? -16.299 18.772 22.136 1.00 94.31 689 CYS A C 1
ATOM 5486 O O . CYS A 1 689 ? -16.796 18.687 23.256 1.00 94.31 689 CYS A O 1
ATOM 5488 N N . LEU A 1 690 ? -15.881 19.931 21.618 1.00 93.75 690 LEU A N 1
ATOM 5489 C CA . LEU A 1 690 ? -15.994 21.256 22.239 1.00 93.75 690 LEU A CA 1
ATOM 5490 C C . LEU A 1 690 ? -17.180 22.072 21.710 1.00 93.75 690 LEU A C 1
ATOM 5492 O O . LEU A 1 690 ? -17.405 23.171 22.199 1.00 93.75 690 LEU A O 1
ATOM 5496 N N . GLU A 1 691 ? -17.938 21.566 20.736 1.00 93.25 691 GLU A N 1
ATOM 5497 C CA . GLU A 1 691 ? -19.168 22.229 20.306 1.00 93.25 691 GLU A CA 1
ATOM 5498 C C . GLU A 1 691 ? -20.160 22.332 21.477 1.00 93.25 691 GLU A C 1
ATOM 5500 O O . GLU A 1 691 ? -20.363 21.374 22.235 1.00 93.25 691 GLU A O 1
ATOM 5505 N N . GLU A 1 692 ? -20.768 23.508 21.635 1.00 90.62 692 GLU A N 1
ATOM 5506 C CA . GLU A 1 692 ? -21.720 23.777 22.719 1.00 90.62 692 GLU A CA 1
ATOM 5507 C C . GLU A 1 692 ? -23.054 23.049 22.490 1.00 90.62 692 GLU A C 1
ATOM 5509 O O . GLU A 1 692 ? -23.684 22.570 23.434 1.00 90.62 692 GLU A O 1
ATOM 5514 N N . GLU A 1 693 ? -23.462 22.891 21.229 1.00 92.56 693 GLU A N 1
ATOM 5515 C CA . GLU A 1 693 ? -24.694 22.195 20.872 1.00 92.56 693 GLU A CA 1
ATOM 5516 C C . GLU A 1 693 ? -24.592 20.674 21.075 1.00 92.56 693 GLU A C 1
ATOM 5518 O O . GLU A 1 693 ? -23.560 20.034 20.861 1.00 92.56 693 GLU A O 1
ATOM 5523 N N . THR A 1 694 ? -25.712 20.076 21.482 1.00 95.25 694 THR A N 1
ATOM 5524 C CA . THR A 1 694 ? -25.877 18.619 21.534 1.00 95.25 694 THR A CA 1
ATOM 5525 C C . THR A 1 694 ? -26.098 18.089 20.124 1.00 95.25 694 THR A C 1
ATOM 5527 O O . THR A 1 694 ? -26.939 18.610 19.395 1.00 95.25 694 THR A O 1
ATOM 5530 N N . PHE A 1 695 ? -25.403 17.014 19.751 1.00 96.31 695 PHE A N 1
ATOM 5531 C CA . PHE A 1 695 ? -25.597 16.383 18.450 1.00 96.31 695 PHE A CA 1
ATOM 5532 C C . PHE A 1 695 ? -25.412 14.869 18.482 1.00 96.31 695 PHE A C 1
ATOM 5534 O O . PHE A 1 695 ? -24.694 14.302 19.307 1.00 96.31 695 PHE A O 1
ATOM 5541 N N . LEU A 1 696 ? -26.017 14.230 17.486 1.00 96.00 696 LEU A N 1
ATOM 5542 C CA . LEU A 1 696 ? -25.685 12.889 17.038 1.00 96.00 696 LEU A CA 1
ATOM 5543 C C . LEU A 1 696 ? -25.212 13.001 15.588 1.00 96.00 696 LEU A C 1
ATOM 5545 O O . LEU A 1 696 ? -25.989 13.376 14.713 1.00 96.00 696 LEU A O 1
ATOM 5549 N N . ARG A 1 697 ? -23.943 12.689 15.325 1.00 91.56 697 ARG A N 1
ATOM 5550 C CA . ARG A 1 697 ? -23.412 12.622 13.959 1.00 91.56 697 ARG A CA 1
ATOM 5551 C C . ARG A 1 697 ? -23.193 11.174 13.577 1.00 91.56 697 ARG A C 1
ATOM 5553 O O . ARG A 1 697 ? -22.429 10.466 14.228 1.00 91.56 697 ARG A O 1
ATOM 5560 N N . ASN A 1 698 ? -23.860 10.774 12.506 1.00 86.44 698 ASN A N 1
ATOM 5561 C CA . ASN A 1 698 ? -23.742 9.469 11.887 1.00 86.44 698 ASN A CA 1
ATOM 5562 C C . ASN A 1 698 ? -22.910 9.612 10.605 1.00 86.44 698 ASN A C 1
ATOM 5564 O O . ASN A 1 698 ? -23.359 10.223 9.635 1.00 86.44 698 ASN A O 1
ATOM 5568 N N . ILE A 1 699 ? -21.694 9.063 10.608 1.00 77.75 699 ILE A N 1
ATOM 5569 C CA . ILE A 1 699 ? -20.853 8.975 9.413 1.00 77.75 699 ILE A CA 1
ATOM 5570 C C . ILE A 1 699 ? -20.913 7.537 8.894 1.00 77.75 699 ILE A C 1
ATOM 5572 O O . ILE A 1 699 ? -20.372 6.605 9.501 1.00 77.75 699 ILE A O 1
ATOM 5576 N N . ASP A 1 700 ? -21.588 7.382 7.753 1.00 70.69 700 ASP A N 1
ATOM 5577 C CA . ASP A 1 700 ? -21.695 6.142 6.971 1.00 70.69 700 ASP A CA 1
ATOM 5578 C C . ASP A 1 700 ? -22.310 4.944 7.730 1.00 70.69 700 ASP A C 1
ATOM 5580 O O . ASP A 1 700 ? -22.020 3.789 7.441 1.00 70.69 700 ASP A O 1
ATOM 5584 N N . ASN A 1 701 ? -23.151 5.198 8.740 1.00 75.19 701 ASN A N 1
ATOM 5585 C CA . ASN A 1 701 ? -23.704 4.199 9.669 1.00 75.19 701 ASN A CA 1
ATOM 5586 C C . ASN A 1 701 ? -22.644 3.358 10.394 1.00 75.19 701 ASN A C 1
ATOM 5588 O O . ASN A 1 701 ? -22.963 2.302 10.941 1.00 75.19 701 ASN A O 1
ATOM 5592 N N . ARG A 1 702 ? -21.392 3.826 10.426 1.00 76.12 702 ARG A N 1
ATOM 5593 C CA . ARG A 1 702 ? -20.280 3.143 11.094 1.00 76.12 702 ARG A CA 1
ATOM 5594 C C . ARG A 1 702 ? -19.755 3.922 12.265 1.00 76.12 702 ARG A C 1
ATOM 5596 O O . ARG A 1 702 ? -19.451 3.318 13.281 1.00 76.12 702 ARG A O 1
ATOM 5603 N N . PHE A 1 703 ? -19.613 5.230 12.122 1.00 81.38 703 PHE A N 1
ATOM 5604 C CA . PHE A 1 703 ? -19.092 6.068 13.185 1.00 81.38 703 PHE A CA 1
ATOM 5605 C C . PHE A 1 703 ? -20.229 6.914 13.718 1.00 81.38 703 PHE A C 1
ATOM 5607 O O . PHE A 1 703 ? -20.802 7.722 12.986 1.00 81.38 703 PHE A O 1
ATOM 5614 N N . TYR A 1 704 ? -20.536 6.722 14.992 1.00 89.94 704 TYR A N 1
ATOM 5615 C CA . TYR A 1 704 ? -21.516 7.533 15.690 1.00 89.94 704 TYR A CA 1
ATOM 5616 C C . TYR A 1 704 ? -20.785 8.365 16.727 1.00 89.94 704 TYR A C 1
ATOM 5618 O O . TYR A 1 704 ? -20.054 7.838 17.573 1.00 89.94 704 TYR A O 1
ATOM 5626 N N . PHE A 1 705 ? -20.991 9.671 16.629 1.00 94.00 705 PHE A N 1
ATOM 5627 C CA . PHE A 1 705 ? -20.445 10.664 17.535 1.00 94.00 705 PHE A CA 1
ATOM 5628 C C . PHE A 1 705 ? -21.599 11.296 18.288 1.00 94.00 705 PHE A C 1
ATOM 5630 O O . PHE A 1 705 ? -22.491 11.891 17.679 1.00 94.00 705 PHE A O 1
ATOM 5637 N N . ILE A 1 706 ? -21.587 11.135 19.604 1.00 97.38 706 ILE A N 1
ATOM 5638 C CA . ILE A 1 706 ? -22.649 11.597 20.488 1.00 97.38 706 ILE A CA 1
ATOM 5639 C C . ILE A 1 706 ? -22.071 12.712 21.344 1.00 97.38 706 ILE A C 1
ATOM 5641 O O . ILE A 1 706 ? -21.193 12.453 22.163 1.00 97.38 706 ILE A O 1
ATOM 5645 N N . LYS A 1 707 ? -22.551 13.941 21.157 1.00 97.44 707 LYS A N 1
ATOM 5646 C CA . LYS A 1 707 ? -22.228 15.092 22.002 1.00 97.44 707 LYS A CA 1
ATOM 5647 C C . LYS A 1 707 ? -23.451 15.457 22.826 1.00 97.44 707 LYS A C 1
ATOM 5649 O O . LYS A 1 707 ? -24.498 15.739 22.256 1.00 97.44 707 LYS A O 1
ATOM 5654 N N . THR A 1 708 ? -23.298 15.492 24.142 1.00 96.62 708 THR A N 1
ATOM 5655 C CA . THR A 1 708 ? -24.267 16.029 25.107 1.00 96.62 708 THR A CA 1
ATOM 5656 C C . THR A 1 708 ? -23.619 17.189 25.876 1.00 96.62 708 THR A C 1
ATOM 5658 O O . THR A 1 708 ? -22.424 17.460 25.682 1.00 96.62 708 THR A O 1
ATOM 5661 N N . PRO A 1 709 ? -24.339 17.894 26.767 1.00 93.94 709 PRO A N 1
ATOM 5662 C CA . PRO A 1 709 ? -23.709 18.881 27.642 1.00 93.94 709 PRO A CA 1
ATOM 5663 C C . PRO A 1 709 ? -22.655 18.259 28.576 1.00 93.94 709 PRO A C 1
ATOM 5665 O O . PRO A 1 709 ? -21.659 18.905 28.895 1.00 93.94 709 PRO A O 1
ATOM 5668 N N . ALA A 1 710 ? -22.829 16.994 28.978 1.00 95.31 710 ALA A N 1
ATOM 5669 C CA . ALA A 1 710 ? -21.936 16.336 29.928 1.00 95.31 710 ALA A CA 1
ATOM 5670 C C . ALA A 1 710 ? -20.717 15.667 29.274 1.00 95.31 710 ALA A C 1
ATOM 5672 O O . ALA A 1 710 ? -19.643 15.653 29.879 1.00 95.31 710 ALA A O 1
ATOM 5673 N N . TYR A 1 711 ? -20.851 15.101 28.068 1.00 97.31 711 TYR A N 1
ATOM 5674 C CA . TYR A 1 711 ? -19.770 14.331 27.445 1.00 97.31 711 TYR A CA 1
ATOM 5675 C C . TYR A 1 711 ? -19.824 14.295 25.912 1.00 97.31 711 TYR A C 1
ATOM 5677 O O . TYR A 1 711 ? -20.827 14.606 25.272 1.00 97.31 711 TYR A O 1
ATOM 5685 N N . TYR A 1 712 ? -18.717 13.848 25.324 1.00 98.00 712 TYR A N 1
ATOM 5686 C CA . TYR A 1 712 ? -18.599 13.412 23.938 1.00 98.00 712 TYR A CA 1
ATOM 5687 C C . TYR A 1 712 ? -18.219 11.929 23.895 1.00 98.00 712 TYR A C 1
ATOM 5689 O O . TYR A 1 712 ? -17.293 11.505 24.589 1.00 98.00 712 TYR A O 1
ATOM 5697 N N . SER A 1 713 ? -18.916 11.127 23.093 1.00 96.19 713 SER A N 1
ATOM 5698 C CA . SER A 1 713 ? -18.683 9.687 22.982 1.00 96.19 713 SER A CA 1
ATOM 5699 C C . SER A 1 713 ? -18.581 9.217 21.535 1.00 96.19 713 SER A C 1
ATOM 5701 O O . SER A 1 713 ? -19.197 9.785 20.633 1.00 96.19 713 SER A O 1
ATOM 5703 N N . ILE A 1 714 ? -17.781 8.168 21.333 1.00 92.38 714 ILE A N 1
ATOM 5704 C CA . ILE A 1 714 ? -17.518 7.546 20.035 1.00 92.38 714 ILE A CA 1
ATOM 5705 C C . ILE A 1 714 ? -17.897 6.068 20.117 1.00 92.38 714 ILE A C 1
ATOM 5707 O O . ILE A 1 714 ? -17.377 5.349 20.977 1.00 92.38 714 ILE A O 1
ATOM 5711 N N . VAL A 1 715 ? -18.733 5.601 19.186 1.00 90.56 715 VAL A N 1
ATOM 5712 C CA . VAL A 1 715 ? -18.951 4.167 18.942 1.00 90.56 715 VAL A CA 1
ATOM 5713 C C . VAL A 1 715 ? -18.800 3.813 17.471 1.00 90.56 715 VAL A C 1
ATOM 5715 O O . VAL A 1 715 ? -19.170 4.580 16.579 1.00 90.56 715 VAL A O 1
ATOM 5718 N N . TYR A 1 716 ? -18.255 2.620 17.237 1.00 84.69 716 TYR A N 1
ATOM 5719 C CA . TYR A 1 716 ? -18.090 2.043 15.914 1.00 84.69 716 TYR A CA 1
ATOM 5720 C C . TYR A 1 716 ? -19.067 0.882 15.694 1.00 84.69 716 TYR A C 1
ATOM 5722 O O . TYR A 1 716 ? -19.122 -0.043 16.500 1.00 84.69 716 TYR A O 1
ATOM 5730 N N . ALA A 1 717 ? -19.808 0.922 14.591 1.00 82.38 717 ALA A N 1
ATOM 5731 C CA . ALA A 1 717 ? -20.794 -0.076 14.183 1.00 82.38 717 ALA A CA 1
ATOM 5732 C C . ALA A 1 717 ? -20.460 -0.755 12.847 1.00 82.38 717 ALA A C 1
ATOM 5734 O O . ALA A 1 717 ? -21.265 -1.535 12.346 1.00 82.38 717 ALA A O 1
ATOM 5735 N N . GLY A 1 718 ? -19.316 -0.429 12.243 1.00 75.69 718 GLY A N 1
ATOM 5736 C CA . GLY A 1 718 ? -18.893 -1.069 11.004 1.00 75.69 718 GLY A CA 1
ATOM 5737 C C . GLY A 1 718 ? -18.376 -2.497 11.214 1.00 75.69 718 GLY A C 1
ATOM 5738 O O . GLY A 1 718 ? -18.296 -2.979 12.346 1.00 75.69 718 GLY A O 1
ATOM 5739 N N . PRO A 1 719 ? -17.982 -3.169 10.125 1.00 72.81 719 PRO A N 1
ATOM 5740 C CA . PRO A 1 719 ? -17.454 -4.526 10.182 1.00 72.81 719 PRO A CA 1
ATOM 5741 C C . PRO A 1 719 ? -16.061 -4.593 10.817 1.00 72.81 719 PRO A C 1
ATOM 5743 O O . PRO A 1 719 ? -15.331 -3.594 10.901 1.00 72.81 719 PRO A O 1
ATOM 5746 N N . SER A 1 720 ? -15.702 -5.805 11.233 1.00 73.12 720 SER A N 1
ATOM 5747 C CA . SER A 1 720 ? -14.375 -6.162 11.738 1.00 73.12 720 SER A CA 1
ATOM 5748 C C . SER A 1 720 ? -13.436 -6.552 10.594 1.00 73.12 720 SER A C 1
ATOM 5750 O O . SER A 1 720 ? -13.840 -6.686 9.438 1.00 73.12 720 SER A O 1
ATOM 5752 N N . ARG A 1 721 ? -12.156 -6.771 10.913 1.00 71.44 721 ARG A N 1
ATOM 5753 C CA . ARG A 1 721 ? -11.135 -7.168 9.935 1.00 71.44 721 ARG A CA 1
ATOM 5754 C C . ARG A 1 721 ? -11.526 -8.560 9.464 1.00 71.44 721 ARG A C 1
ATOM 5756 O O . ARG A 1 721 ? -11.811 -9.385 10.327 1.00 71.44 721 ARG A O 1
ATOM 5763 N N . PRO A 1 722 ? -11.509 -8.855 8.160 1.00 71.56 722 PRO A N 1
ATOM 5764 C CA . PRO A 1 722 ? -11.648 -10.236 7.738 1.00 71.56 722 PRO A CA 1
ATOM 5765 C C . PRO A 1 722 ? -10.459 -11.058 8.257 1.00 71.56 722 PRO A C 1
ATOM 5767 O O . PRO A 1 722 ? -9.309 -10.606 8.197 1.00 71.56 722 PRO A O 1
ATOM 5770 N N . ASP A 1 723 ? -10.722 -12.267 8.752 1.00 73.94 723 ASP A N 1
ATOM 5771 C CA . ASP A 1 723 ? -9.700 -13.115 9.380 1.00 73.94 723 ASP A CA 1
ATOM 5772 C C . ASP A 1 723 ? -8.552 -13.456 8.427 1.00 73.94 723 ASP A C 1
ATOM 5774 O O . ASP A 1 723 ? -7.380 -13.405 8.823 1.00 73.94 723 ASP A O 1
ATOM 5778 N N . TRP A 1 724 ? -8.866 -13.682 7.145 1.00 78.44 724 TRP A N 1
ATOM 5779 C CA . TRP A 1 724 ? -7.870 -13.923 6.099 1.00 78.44 724 TRP A CA 1
ATOM 5780 C C . TRP A 1 724 ? -6.843 -12.793 5.991 1.00 78.44 724 TRP A C 1
ATOM 5782 O O . TRP A 1 724 ? -5.686 -13.034 5.651 1.00 78.44 724 TRP A O 1
ATOM 5792 N N . GLY A 1 725 ? -7.212 -11.559 6.354 1.00 74.75 725 GLY A N 1
ATOM 5793 C CA . GLY A 1 725 ? -6.303 -10.418 6.323 1.00 74.75 725 GLY A CA 1
ATOM 5794 C C . GLY A 1 725 ? -5.111 -10.585 7.268 1.00 74.75 725 GLY A C 1
ATOM 5795 O O . GLY A 1 725 ? -4.071 -9.965 7.039 1.00 74.75 725 GLY A O 1
ATOM 5796 N N . SER A 1 726 ? -5.240 -11.399 8.321 1.00 75.19 726 SER A N 1
ATOM 5797 C CA . SER A 1 726 ? -4.158 -11.721 9.267 1.00 75.19 726 SER A CA 1
ATOM 5798 C C . SER A 1 726 ? -3.497 -13.077 8.990 1.00 75.19 726 SER A C 1
ATOM 5800 O O . SER A 1 726 ? -2.540 -13.428 9.679 1.00 75.19 726 SER A O 1
ATOM 5802 N N . TRP A 1 727 ? -3.966 -13.826 7.991 1.00 82.38 727 TRP A N 1
ATOM 5803 C CA . TRP A 1 727 ? -3.413 -15.119 7.594 1.00 82.38 727 TRP A CA 1
ATOM 5804 C C . TRP A 1 727 ? -2.150 -14.918 6.757 1.00 82.38 727 TRP A C 1
ATOM 5806 O O . TRP A 1 727 ? -2.196 -14.263 5.726 1.00 82.38 727 TRP A O 1
ATOM 5816 N N . GLY A 1 728 ? -1.002 -15.426 7.191 1.00 86.56 728 GLY A N 1
ATOM 5817 C CA . GLY A 1 728 ? 0.271 -15.167 6.511 1.00 86.56 728 GLY A CA 1
ATOM 5818 C C . GLY A 1 728 ? 1.489 -15.876 7.094 1.00 86.56 728 GLY A C 1
ATOM 5819 O O . GLY A 1 728 ? 2.607 -15.606 6.658 1.00 86.56 728 GLY A O 1
ATOM 5820 N N . ALA A 1 729 ? 1.312 -16.748 8.092 1.00 88.38 729 ALA A N 1
ATOM 5821 C CA . ALA A 1 729 ? 2.425 -17.471 8.690 1.00 88.38 729 ALA A CA 1
ATOM 5822 C C . ALA A 1 729 ? 2.954 -18.478 7.670 1.00 88.38 729 ALA A C 1
ATOM 5824 O O . ALA A 1 729 ? 2.251 -19.416 7.288 1.00 88.38 729 ALA A O 1
ATOM 5825 N N . ALA A 1 730 ? 4.177 -18.242 7.205 1.00 89.25 730 ALA A N 1
ATOM 5826 C CA . ALA A 1 730 ? 4.760 -19.014 6.127 1.00 89.25 730 ALA A CA 1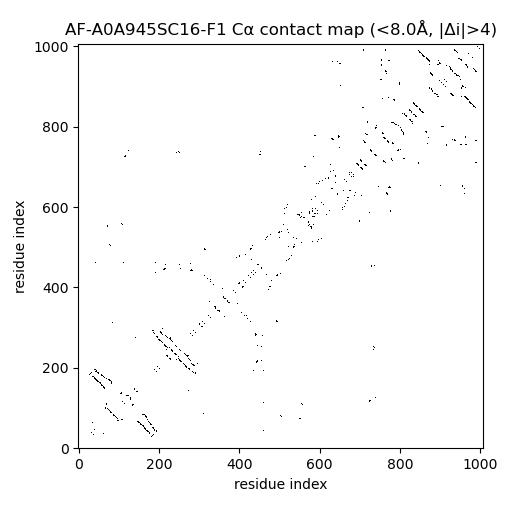
ATOM 5827 C C . ALA A 1 730 ? 5.285 -20.362 6.629 1.00 89.25 730 ALA A C 1
ATOM 5829 O O . ALA A 1 730 ? 5.866 -20.461 7.713 1.00 89.25 730 ALA A O 1
ATOM 5830 N N . VAL A 1 731 ? 5.109 -21.383 5.798 1.00 91.06 731 VAL A N 1
ATOM 5831 C CA . VAL A 1 731 ? 5.789 -22.672 5.914 1.00 91.06 731 VAL A CA 1
ATOM 5832 C C . VAL A 1 731 ? 6.474 -22.927 4.581 1.00 91.06 731 VAL A C 1
ATOM 5834 O O . VAL A 1 731 ? 5.814 -23.100 3.559 1.00 91.06 731 VAL A O 1
ATOM 5837 N N . VAL A 1 732 ? 7.804 -22.916 4.588 1.00 92.38 732 VAL A N 1
ATOM 5838 C CA . VAL A 1 732 ? 8.649 -23.128 3.413 1.00 92.38 732 VAL A CA 1
ATOM 5839 C C . VAL A 1 732 ? 9.462 -24.393 3.638 1.00 92.38 732 VAL A C 1
ATOM 5841 O O . VAL A 1 732 ? 10.263 -24.474 4.564 1.00 92.38 732 VAL A O 1
ATOM 5844 N N . LYS A 1 733 ? 9.255 -25.411 2.804 1.00 91.62 733 LYS A N 1
ATOM 5845 C CA . LYS A 1 733 ? 9.954 -26.698 2.928 1.00 91.62 733 LYS A CA 1
ATOM 5846 C C . LYS A 1 733 ? 10.002 -27.420 1.592 1.00 91.62 733 LYS A C 1
ATOM 5848 O O . LYS A 1 733 ? 9.052 -27.366 0.824 1.00 91.62 733 LYS A O 1
ATOM 5853 N N . ASN A 1 734 ? 11.087 -28.148 1.329 1.00 89.81 734 ASN A N 1
ATOM 5854 C CA . ASN A 1 734 ? 11.191 -29.090 0.204 1.00 89.81 734 ASN A CA 1
ATOM 5855 C C . ASN A 1 734 ? 10.796 -28.517 -1.178 1.00 89.81 734 ASN A C 1
ATOM 5857 O O . ASN A 1 734 ? 10.179 -29.219 -1.980 1.00 89.81 734 ASN A O 1
ATOM 5861 N N . GLY A 1 735 ? 11.136 -27.253 -1.457 1.00 92.75 735 GLY A N 1
ATOM 5862 C CA . GLY A 1 735 ? 10.785 -26.595 -2.722 1.00 92.75 735 GLY A CA 1
ATOM 5863 C C . GLY A 1 735 ? 9.313 -26.186 -2.826 1.00 92.75 735 GLY A C 1
ATOM 5864 O O . GLY A 1 735 ? 8.789 -26.061 -3.928 1.00 92.75 735 GLY A O 1
ATOM 5865 N N . SER A 1 736 ? 8.618 -25.997 -1.706 1.00 93.00 736 SER A N 1
ATOM 5866 C CA . SER A 1 736 ? 7.264 -25.452 -1.689 1.00 93.00 736 SER A CA 1
ATOM 5867 C C . SER A 1 736 ? 7.069 -24.442 -0.561 1.00 93.00 736 SER A C 1
ATOM 5869 O O . SER A 1 736 ? 7.820 -24.426 0.419 1.00 93.00 736 SER A O 1
ATOM 5871 N N . ALA A 1 737 ? 6.089 -23.561 -0.735 1.00 92.25 737 ALA A N 1
ATOM 5872 C CA . ALA A 1 737 ? 5.672 -22.570 0.241 1.00 92.25 737 ALA A CA 1
ATOM 5873 C C . ALA A 1 737 ? 4.144 -22.545 0.345 1.00 92.25 737 ALA A C 1
ATOM 5875 O O . ALA A 1 737 ? 3.427 -22.684 -0.651 1.00 92.25 737 ALA A O 1
ATOM 5876 N N . GLU A 1 738 ? 3.657 -22.364 1.562 1.00 91.00 738 GLU A N 1
ATOM 5877 C CA . GLU A 1 738 ? 2.242 -22.193 1.889 1.00 91.00 738 GLU A CA 1
ATOM 5878 C C . GLU A 1 738 ? 2.092 -21.172 3.017 1.00 91.00 738 GLU A C 1
ATOM 5880 O O . GLU A 1 738 ? 3.048 -20.874 3.749 1.00 91.00 738 GLU A O 1
ATOM 5885 N N . LEU A 1 739 ? 0.889 -20.623 3.146 1.00 90.69 739 LEU A N 1
ATOM 5886 C CA . LEU A 1 739 ? 0.516 -19.758 4.260 1.00 90.69 739 LEU A CA 1
ATOM 5887 C C . LEU A 1 739 ? -0.454 -20.549 5.132 1.00 90.69 739 LEU A C 1
ATOM 5889 O O . LEU A 1 739 ? -1.589 -20.775 4.736 1.00 90.69 739 LEU A O 1
ATOM 5893 N N . ALA A 1 740 ? -0.005 -20.987 6.305 1.00 89.00 740 ALA A N 1
ATOM 5894 C CA . ALA A 1 740 ? -0.701 -22.010 7.093 1.00 89.00 740 ALA A CA 1
ATOM 5895 C C . ALA A 1 740 ? -1.230 -21.504 8.444 1.00 89.00 740 ALA A C 1
ATOM 5897 O O . ALA A 1 740 ? -1.610 -22.297 9.307 1.00 89.00 740 ALA A O 1
ATOM 5898 N N . GLY A 1 741 ? -1.217 -20.190 8.675 1.00 88.06 741 GLY A N 1
ATOM 5899 C CA . GLY A 1 741 ? -1.630 -19.653 9.962 1.00 88.06 741 GLY A CA 1
ATOM 5900 C C . GLY A 1 741 ? -1.621 -18.141 10.073 1.00 88.06 741 GLY A C 1
ATOM 5901 O O . GLY A 1 741 ? -1.268 -17.424 9.135 1.00 88.06 741 GLY A O 1
ATOM 5902 N N . HIS A 1 742 ? -1.964 -17.645 11.258 1.00 83.12 742 HIS A N 1
ATOM 5903 C CA . HIS A 1 742 ? -1.987 -16.213 11.535 1.00 83.12 742 HIS A CA 1
ATOM 5904 C C . HIS A 1 742 ? -0.572 -15.642 11.675 1.00 83.12 742 HIS A C 1
ATOM 5906 O O . HIS A 1 742 ? 0.223 -16.071 12.512 1.00 83.12 742 HIS A O 1
ATOM 5912 N N . THR A 1 743 ? -0.272 -14.618 10.886 1.00 76.81 743 THR A N 1
ATOM 5913 C CA . THR A 1 743 ? 0.782 -13.656 11.221 1.00 76.81 743 THR A CA 1
ATOM 5914 C C . THR A 1 743 ? 0.270 -12.687 12.261 1.00 76.81 743 THR A C 1
ATOM 5916 O O . THR A 1 743 ? -0.935 -12.412 12.335 1.00 76.81 743 THR A O 1
ATOM 5919 N N . GLY A 1 744 ? 1.177 -12.114 13.051 1.00 63.44 744 GLY A N 1
ATOM 5920 C CA . GLY A 1 744 ? 0.784 -10.961 13.837 1.00 63.44 744 GLY A CA 1
ATOM 5921 C C . GLY A 1 744 ? 0.225 -9.930 12.860 1.00 63.44 744 GLY A C 1
ATOM 5922 O O . GLY A 1 744 ? 0.832 -9.655 11.831 1.00 63.44 744 GLY A O 1
ATOM 5923 N N . MET A 1 745 ? -0.924 -9.318 13.153 1.00 54.75 745 MET A N 1
ATOM 5924 C CA . MET A 1 745 ? -1.156 -7.941 12.724 1.00 54.75 745 MET A CA 1
ATOM 5925 C C . MET A 1 745 ? 0.083 -7.148 13.151 1.00 54.75 745 MET A C 1
ATOM 5927 O O . MET A 1 745 ? 0.126 -6.676 14.290 1.00 54.75 745 MET A O 1
ATOM 5931 N N . HIS A 1 746 ? 1.106 -7.062 12.296 1.00 46.06 746 HIS A N 1
ATOM 5932 C CA . HIS A 1 746 ? 2.427 -6.539 12.644 1.00 46.06 746 HIS A CA 1
ATOM 5933 C C . HIS A 1 746 ? 2.321 -5.163 13.337 1.00 46.06 746 HIS A C 1
ATOM 5935 O O . HIS A 1 746 ? 3.232 -4.768 14.054 1.00 46.06 746 HIS A O 1
ATOM 5941 N N . TYR A 1 747 ? 1.174 -4.484 13.166 1.00 45.69 747 TYR A N 1
ATOM 5942 C CA . TYR A 1 747 ? 0.783 -3.146 13.596 1.00 45.69 747 TYR A CA 1
ATOM 5943 C C . TYR A 1 747 ? -0.204 -3.034 14.776 1.00 45.69 747 TYR A C 1
ATOM 5945 O O . TYR A 1 747 ? -0.616 -1.920 15.078 1.00 45.69 747 TYR A O 1
ATOM 5953 N N . GLY A 1 748 ? -0.532 -4.102 15.515 1.00 45.34 748 GLY A N 1
ATOM 5954 C CA . GLY A 1 748 ? -1.172 -3.958 16.837 1.00 45.34 748 GLY A CA 1
ATOM 5955 C C . GLY A 1 748 ? -2.466 -4.729 17.070 1.00 45.34 748 GLY A C 1
ATOM 5956 O O . GLY A 1 748 ? -3.465 -4.127 17.433 1.00 45.34 748 GLY A O 1
ATOM 5957 N N . GLY A 1 749 ? -2.431 -6.057 16.966 1.00 48.12 749 GLY A N 1
ATOM 5958 C CA . GLY A 1 749 ? -3.504 -6.902 17.505 1.00 48.12 749 GLY A CA 1
ATOM 5959 C C . GLY A 1 749 ? -3.373 -7.121 19.013 1.00 48.12 749 GLY A C 1
ATOM 5960 O O . GLY A 1 749 ? -2.411 -6.661 19.636 1.00 48.12 749 GLY A O 1
ATOM 5961 N N . LEU A 1 750 ? -4.308 -7.895 19.576 1.00 51.69 750 LEU A N 1
ATOM 5962 C CA . LEU A 1 750 ? -4.280 -8.401 20.960 1.00 51.69 750 LEU A CA 1
ATOM 5963 C C . LEU A 1 750 ? -3.087 -9.323 21.267 1.00 51.69 750 LEU A C 1
ATOM 5965 O O . LEU A 1 750 ? -2.927 -9.721 22.408 1.00 51.69 750 LEU A O 1
ATOM 5969 N N . GLN A 1 751 ? -2.228 -9.569 20.273 1.00 55.62 751 GLN A N 1
ATOM 5970 C CA . GLN A 1 751 ? -1.075 -10.473 20.207 1.00 55.62 751 GLN A CA 1
ATOM 5971 C C . GLN A 1 751 ? -0.335 -10.759 21.508 1.00 55.62 751 GLN A C 1
ATOM 5973 O O . GLN A 1 751 ? 0.049 -11.901 21.685 1.00 55.62 751 GLN A O 1
ATOM 5978 N N . TYR A 1 752 ? -0.161 -9.760 22.377 1.00 54.03 752 TYR A N 1
ATOM 5979 C CA . TYR A 1 752 ? 0.263 -9.906 23.778 1.00 54.03 752 TYR A CA 1
ATOM 5980 C C . TYR A 1 752 ? -0.218 -8.712 24.632 1.00 54.03 752 TYR A C 1
ATOM 5982 O O . TYR A 1 752 ? 0.397 -8.367 25.630 1.00 54.03 752 TYR A O 1
ATOM 5990 N N . LYS A 1 753 ? -1.211 -7.942 24.159 1.00 58.00 753 LYS A N 1
ATOM 5991 C CA . LYS A 1 753 ? -1.539 -6.608 24.707 1.00 58.00 753 LYS A CA 1
ATOM 5992 C C . LYS A 1 753 ? -3.043 -6.470 24.977 1.00 58.00 753 LYS A C 1
ATOM 5994 O O . LYS A 1 753 ? -3.727 -5.775 24.223 1.00 58.00 753 LYS A O 1
ATOM 5999 N N . PRO A 1 754 ? -3.568 -7.090 26.039 1.00 52.69 754 PRO A N 1
ATOM 6000 C CA . PRO A 1 754 ? -4.991 -7.094 26.363 1.00 52.69 754 PRO A CA 1
ATOM 6001 C C . PRO A 1 754 ? -5.518 -5.759 26.883 1.00 52.69 754 PRO A C 1
ATOM 6003 O O . PRO A 1 754 ? -6.715 -5.584 27.067 1.00 52.69 754 PRO A O 1
ATOM 6006 N N . THR A 1 755 ? -4.636 -4.786 27.095 1.00 54.38 755 THR A N 1
ATOM 6007 C CA . THR A 1 755 ? -4.952 -3.468 27.661 1.00 54.38 755 THR A CA 1
ATOM 6008 C C . THR A 1 755 ? -5.667 -2.524 26.683 1.00 54.38 755 THR A C 1
ATOM 6010 O O . THR A 1 755 ? -5.894 -1.359 27.002 1.00 54.38 755 THR A O 1
ATOM 6013 N N . LYS A 1 756 ? -5.949 -2.988 25.458 1.00 61.47 756 LYS A N 1
ATOM 6014 C CA . LYS A 1 756 ? -6.158 -2.132 24.278 1.00 61.47 756 LYS A CA 1
ATOM 6015 C C . LYS A 1 756 ? -7.599 -1.987 23.801 1.00 61.47 756 LYS A C 1
ATOM 6017 O O . LYS A 1 756 ? -7.952 -0.946 23.249 1.00 61.47 756 LYS A O 1
ATOM 6022 N N . ALA A 1 757 ? -8.391 -3.040 23.949 1.00 68.31 757 ALA A N 1
ATOM 6023 C CA . ALA A 1 757 ? -9.694 -3.200 23.320 1.00 68.31 757 ALA A CA 1
ATOM 6024 C C . ALA A 1 757 ? -10.730 -3.544 24.391 1.00 68.31 757 ALA A C 1
ATOM 6026 O O . ALA A 1 757 ? -10.480 -4.460 25.168 1.00 68.31 757 ALA A O 1
ATOM 6027 N N . GLY A 1 758 ? -11.872 -2.852 24.428 1.00 65.00 758 GLY A N 1
ATOM 6028 C CA . GLY A 1 758 ? -12.938 -3.119 25.403 1.00 65.00 758 GLY A CA 1
ATOM 6029 C C . GLY A 1 758 ? -13.903 -1.944 25.550 1.00 65.00 758 GLY A C 1
ATOM 6030 O O . GLY A 1 758 ? -13.478 -0.813 25.369 1.00 65.00 758 GLY A O 1
ATOM 6031 N N . ALA A 1 759 ? -15.181 -2.185 25.852 1.00 72.19 759 ALA A N 1
ATOM 6032 C CA . ALA A 1 759 ? -16.207 -1.138 25.989 1.00 72.19 759 ALA A CA 1
ATOM 6033 C C . ALA A 1 759 ? -16.217 -0.060 24.863 1.00 72.19 759 ALA A C 1
ATOM 6035 O O . ALA A 1 759 ? -15.737 -0.274 23.749 1.00 72.19 759 ALA A O 1
ATOM 6036 N N . ILE A 1 760 ? -16.811 1.103 25.150 1.00 85.94 760 ILE A N 1
ATOM 6037 C CA . ILE A 1 760 ? -17.010 2.231 24.225 1.00 85.94 760 ILE A CA 1
ATOM 6038 C C . ILE A 1 760 ? -15.664 2.758 23.697 1.00 85.94 760 ILE A C 1
ATOM 6040 O O . ILE A 1 760 ? -14.696 2.863 24.452 1.00 85.94 760 ILE A O 1
ATOM 6044 N N . SER A 1 761 ? -15.599 3.145 22.414 1.00 86.75 761 SER A N 1
ATOM 6045 C CA . SER A 1 761 ? -14.345 3.559 21.765 1.00 86.75 761 SER A CA 1
ATOM 6046 C C . SER A 1 761 ? -13.688 4.758 22.466 1.00 86.75 761 SER A C 1
ATOM 6048 O O . SER A 1 761 ? -12.472 4.755 22.665 1.00 86.75 761 SER A O 1
ATOM 6050 N N . ALA A 1 762 ? -14.477 5.760 22.872 1.00 91.25 762 ALA A N 1
ATOM 6051 C CA . ALA A 1 762 ? -14.033 6.833 23.763 1.00 91.25 762 ALA A CA 1
ATOM 6052 C C . ALA A 1 762 ? -15.194 7.499 24.520 1.00 91.25 762 ALA A C 1
ATOM 6054 O O . ALA A 1 762 ? -16.321 7.574 24.019 1.00 91.25 762 ALA A O 1
ATOM 6055 N N . VAL A 1 763 ? -14.874 8.048 25.694 1.00 95.75 763 VAL A N 1
ATOM 6056 C CA . VAL A 1 763 ? -15.690 9.026 26.428 1.00 95.75 763 VAL A CA 1
ATOM 6057 C C . VAL A 1 763 ? -14.789 10.192 26.819 1.00 95.75 763 VAL A C 1
ATOM 6059 O O . VAL A 1 763 ? -13.709 9.998 27.382 1.00 95.75 763 VAL A O 1
ATOM 6062 N N . TRP A 1 764 ? -15.230 11.400 26.498 1.00 96.69 764 TRP A N 1
ATOM 6063 C CA . TRP A 1 764 ? -14.502 12.645 26.690 1.00 96.69 764 TRP A CA 1
ATOM 6064 C C . TRP A 1 764 ? -15.381 13.661 27.410 1.00 96.69 764 TRP A C 1
ATOM 6066 O O . TRP A 1 764 ? -16.566 13.776 27.109 1.00 96.69 764 TRP A O 1
ATOM 6076 N N . VAL A 1 765 ? -14.806 14.401 28.352 1.00 97.25 765 VAL A N 1
ATOM 6077 C CA . VAL A 1 765 ? -15.516 15.368 29.197 1.00 97.25 765 VAL A CA 1
ATOM 6078 C C . VAL A 1 765 ? -14.804 16.718 29.113 1.00 97.25 765 VAL A C 1
ATOM 6080 O O . VAL A 1 765 ? -13.573 16.763 29.196 1.00 97.25 765 VAL A O 1
ATOM 6083 N N . LYS A 1 766 ? -15.565 17.809 28.943 1.00 95.06 766 LYS A N 1
ATOM 6084 C CA . LYS A 1 766 ? -15.041 19.190 28.961 1.00 95.06 766 LYS A CA 1
ATOM 6085 C C . LYS A 1 766 ? -14.243 19.436 30.249 1.00 95.06 766 LYS A C 1
ATOM 6087 O O . LYS A 1 766 ? -14.494 18.794 31.262 1.00 95.06 766 LYS A O 1
ATOM 6092 N N . ASP A 1 767 ? -13.171 20.221 30.163 1.00 93.75 767 ASP A N 1
ATOM 6093 C CA . ASP A 1 767 ? -12.251 20.534 31.276 1.00 93.75 767 ASP A CA 1
ATOM 6094 C C . ASP A 1 767 ? -11.546 19.332 31.949 1.00 93.75 767 ASP A C 1
ATOM 6096 O O . ASP A 1 767 ? -10.766 19.496 32.890 1.00 93.75 767 ASP A O 1
ATOM 6100 N N . CYS A 1 768 ? -11.762 18.115 31.440 1.00 95.38 768 CYS A N 1
ATOM 6101 C CA . CYS A 1 768 ? -11.053 16.902 31.828 1.00 95.38 768 CYS A CA 1
ATOM 6102 C C . CYS A 1 768 ? -10.228 16.348 30.660 1.00 95.38 768 CYS A C 1
ATOM 6104 O O . CYS A 1 768 ? -9.006 16.198 30.747 1.00 95.38 768 CYS A O 1
ATOM 6106 N N . GLY A 1 769 ? -10.898 16.069 29.542 1.00 95.50 769 GLY A N 1
ATOM 6107 C CA . GLY A 1 769 ? -10.401 15.324 28.394 1.00 95.50 769 GLY A CA 1
ATOM 6108 C C . GLY A 1 769 ? -10.976 13.904 28.349 1.00 95.50 769 GLY A C 1
ATOM 6109 O O . GLY A 1 769 ? -12.056 13.659 28.886 1.00 95.50 769 GLY A O 1
ATOM 6110 N N . PRO A 1 770 ? -10.274 12.931 27.738 1.00 94.44 770 PRO A N 1
ATOM 6111 C CA . PRO A 1 770 ? -10.713 11.542 27.751 1.00 94.44 770 PRO A CA 1
ATOM 6112 C C . PRO A 1 770 ? -10.716 10.982 29.176 1.00 94.44 770 PRO A C 1
ATOM 6114 O O . PRO A 1 770 ? -9.746 11.172 29.923 1.00 94.44 770 PRO A O 1
ATOM 6117 N N . THR A 1 771 ? -11.781 10.265 29.525 1.00 95.12 771 THR A N 1
ATOM 6118 C CA . THR A 1 771 ? -11.885 9.442 30.740 1.00 95.12 771 THR A CA 1
ATOM 6119 C C . THR A 1 771 ? -11.776 7.964 30.373 1.00 95.12 771 THR A C 1
ATOM 6121 O O . THR A 1 771 ? -10.977 7.241 30.969 1.00 95.12 771 THR A O 1
ATOM 6124 N N . LEU A 1 772 ? -12.466 7.548 29.306 1.00 92.56 772 LEU A N 1
ATOM 6125 C CA . LEU A 1 772 ? -12.313 6.244 28.655 1.00 92.56 772 LEU A CA 1
ATOM 6126 C C . LEU A 1 772 ? -11.726 6.426 27.258 1.00 92.56 772 LEU A C 1
ATOM 6128 O O . LEU A 1 772 ? -12.160 7.296 26.501 1.00 92.56 772 LEU A O 1
ATOM 6132 N N . LEU A 1 773 ? -10.753 5.591 26.905 1.00 88.19 773 LEU A N 1
ATOM 6133 C CA . LEU A 1 773 ? -10.137 5.601 25.582 1.00 88.19 773 LEU A CA 1
ATOM 6134 C C . LEU A 1 773 ? -9.663 4.190 25.234 1.00 88.19 773 LEU A C 1
ATOM 6136 O O . LEU A 1 773 ? -8.674 3.718 25.792 1.00 88.19 773 LEU A O 1
ATOM 6140 N N . CYS A 1 774 ? -10.338 3.534 24.290 1.00 81.12 774 CYS A N 1
ATOM 6141 C CA . CYS A 1 774 ? -9.768 2.364 23.627 1.00 81.12 774 CYS A CA 1
ATOM 6142 C C . CYS A 1 774 ? -8.499 2.795 22.888 1.00 81.12 774 CYS A C 1
ATOM 6144 O O . CYS A 1 774 ? -8.505 3.831 22.236 1.00 81.12 774 CYS A O 1
ATOM 6146 N N . GLN A 1 775 ? -7.428 2.009 22.934 1.00 70.31 775 GLN A N 1
ATOM 6147 C CA . GLN A 1 775 ? -6.234 2.276 22.129 1.00 70.31 775 GLN A CA 1
ATOM 6148 C C . GLN A 1 775 ? -5.910 1.072 21.268 1.00 70.31 775 GLN A C 1
ATOM 6150 O O . GLN A 1 775 ? -5.179 0.168 21.682 1.00 70.31 775 GLN A O 1
ATOM 6155 N N . ASN A 1 776 ? -6.409 1.088 20.035 1.00 64.06 776 ASN A N 1
ATOM 6156 C CA . ASN A 1 776 ? -6.125 0.038 19.071 1.00 64.06 776 ASN A CA 1
ATOM 6157 C C . ASN A 1 776 ? -5.684 0.611 17.717 1.00 64.06 776 ASN A C 1
ATOM 6159 O O . ASN A 1 776 ? -5.612 1.823 17.525 1.00 64.06 776 ASN A O 1
ATOM 6163 N N . HIS A 1 777 ? -5.210 -0.244 16.811 1.00 60.25 777 HIS A N 1
ATOM 6164 C CA . HIS A 1 777 ? -4.733 0.157 15.485 1.00 60.25 777 HIS A CA 1
ATOM 6165 C C . HIS A 1 777 ? -5.890 0.697 14.629 1.00 60.25 777 HIS A C 1
ATOM 6167 O O . HIS A 1 777 ? -5.684 1.422 13.660 1.00 60.25 777 HIS A O 1
ATOM 6173 N N . ASN A 1 778 ? -7.116 0.335 15.001 1.00 63.16 778 ASN A N 1
ATOM 6174 C CA . ASN A 1 778 ? -8.357 0.700 14.348 1.00 63.16 778 ASN A CA 1
ATOM 6175 C C . ASN A 1 778 ? -9.495 0.751 15.390 1.00 63.16 778 ASN A C 1
ATOM 6177 O O . ASN A 1 778 ? -9.424 0.148 16.460 1.00 63.16 778 ASN A O 1
ATOM 6181 N N . VAL A 1 779 ? -10.557 1.494 15.084 1.00 70.56 779 VAL A N 1
ATOM 6182 C CA . VAL A 1 779 ? -11.706 1.689 15.994 1.00 70.56 779 VAL A CA 1
ATOM 6183 C C . VAL A 1 779 ? -12.589 0.443 16.147 1.00 70.56 779 VAL A C 1
ATOM 6185 O O . VAL A 1 779 ? -13.319 0.304 17.124 1.00 70.56 779 VAL A O 1
ATOM 6188 N N . MET A 1 780 ? -12.513 -0.468 15.184 1.00 70.81 780 MET A N 1
ATOM 6189 C CA . MET A 1 780 ? -13.297 -1.704 15.082 1.00 70.81 780 MET A CA 1
ATOM 6190 C C . MET A 1 780 ? -13.003 -2.736 16.165 1.00 70.81 780 MET A C 1
ATOM 6192 O O . MET A 1 780 ? -13.874 -3.523 16.507 1.00 70.81 780 MET A O 1
ATOM 6196 N N . PHE A 1 781 ? -11.826 -2.689 16.780 1.00 73.00 781 PHE A N 1
ATOM 6197 C CA . PHE A 1 781 ? -11.520 -3.520 17.940 1.00 73.00 781 PHE A CA 1
ATOM 6198 C C . PHE A 1 781 ? -11.897 -2.832 19.262 1.00 73.00 781 PHE A C 1
ATOM 6200 O O . PHE A 1 781 ? -11.196 -2.972 20.258 1.00 73.00 781 PHE A O 1
ATOM 6207 N N . SER A 1 782 ? -12.979 -2.054 19.274 1.00 77.75 782 SER A N 1
ATOM 6208 C CA . SER A 1 782 ? -13.629 -1.579 20.500 1.00 77.75 782 SER A CA 1
ATOM 6209 C C . SER A 1 782 ? -14.833 -2.462 20.834 1.00 77.75 782 SER A C 1
ATOM 6211 O O . SER A 1 782 ? -15.330 -3.205 19.983 1.00 77.75 782 SER A O 1
ATOM 6213 N N . ASN A 1 783 ? -15.307 -2.389 22.078 1.00 81.25 783 ASN A N 1
ATOM 6214 C CA . ASN A 1 783 ? -16.409 -3.195 22.602 1.00 81.25 783 ASN A CA 1
ATOM 6215 C C . ASN A 1 783 ? -16.126 -4.700 22.490 1.00 81.25 783 ASN A C 1
ATOM 6217 O O . ASN A 1 783 ? -16.821 -5.383 21.742 1.00 81.25 783 ASN A O 1
ATOM 6221 N N . VAL A 1 784 ? -15.099 -5.210 23.181 1.00 84.94 784 VAL A N 1
ATOM 6222 C CA . VAL A 1 784 ? -14.674 -6.614 23.043 1.00 84.94 784 VAL A CA 1
ATOM 6223 C C . VAL A 1 784 ? -14.653 -7.356 24.380 1.00 84.94 784 VAL A C 1
ATOM 6225 O O . VAL A 1 784 ? -14.191 -6.832 25.391 1.00 84.94 784 VAL A O 1
ATOM 6228 N N . VAL A 1 785 ? -15.122 -8.604 24.344 1.00 90.00 785 VAL A N 1
ATOM 6229 C CA . VAL A 1 785 ? -14.740 -9.673 25.272 1.00 90.00 785 VAL A CA 1
ATOM 6230 C C . VAL A 1 785 ? -13.539 -10.392 24.674 1.00 90.00 785 VAL A C 1
ATOM 6232 O O . VAL A 1 785 ? -13.546 -10.711 23.479 1.00 90.00 785 VAL A O 1
ATOM 6235 N N . TRP A 1 786 ? -12.527 -10.650 25.495 1.00 88.88 786 TRP A N 1
ATOM 6236 C CA . TRP A 1 786 ? -11.323 -11.376 25.099 1.00 88.88 786 TRP A CA 1
ATOM 6237 C C . TRP A 1 786 ? -10.873 -12.328 26.212 1.00 88.88 786 TRP A C 1
ATOM 6239 O O . TRP A 1 786 ? -11.282 -12.191 27.366 1.00 88.88 786 TRP A O 1
ATOM 6249 N N . GLY A 1 787 ? -10.024 -13.292 25.877 1.00 88.81 787 GLY A N 1
ATOM 6250 C CA . GLY A 1 787 ? -9.399 -14.174 26.854 1.00 88.81 787 GLY A CA 1
ATOM 6251 C C . GLY A 1 787 ? -8.512 -15.220 26.199 1.00 88.81 787 GLY A C 1
ATOM 6252 O O . GLY A 1 787 ? -8.042 -15.010 25.081 1.00 88.81 787 GLY A O 1
ATOM 6253 N N . ARG A 1 788 ? -8.292 -16.348 26.880 1.00 89.31 788 ARG A N 1
ATOM 6254 C CA . ARG A 1 788 ? -7.451 -17.446 26.382 1.00 89.31 788 ARG A CA 1
ATOM 6255 C C . ARG A 1 788 ? -8.126 -18.800 26.499 1.00 89.31 788 ARG A C 1
ATOM 6257 O O . ARG A 1 788 ? -8.825 -19.076 27.475 1.00 89.31 788 ARG A O 1
ATOM 6264 N N . VAL A 1 789 ? -7.856 -19.665 25.532 1.00 91.75 789 VAL A N 1
ATOM 6265 C CA . VAL A 1 789 ? -8.160 -21.102 25.580 1.00 91.75 789 VAL A CA 1
ATOM 6266 C C . VAL A 1 789 ? -6.911 -21.909 25.956 1.00 91.75 789 VAL A C 1
ATOM 6268 O O . VAL A 1 789 ? -5.831 -21.354 26.137 1.00 91.75 789 VAL A O 1
ATOM 6271 N N . ARG A 1 790 ? -7.063 -23.221 26.165 1.00 91.00 790 ARG A N 1
ATOM 6272 C CA . ARG A 1 790 ? -5.958 -24.094 26.611 1.00 91.00 790 ARG A CA 1
ATOM 6273 C C . ARG A 1 790 ? -5.009 -24.474 25.485 1.00 91.00 790 ARG A C 1
ATOM 6275 O O . ARG A 1 790 ? -3.808 -24.550 25.709 1.00 91.00 790 ARG A O 1
ATOM 6282 N N . GLU A 1 791 ? -5.572 -24.703 24.308 1.00 91.00 791 GLU A N 1
ATOM 6283 C CA . GLU A 1 791 ? -4.845 -25.168 23.136 1.00 91.00 791 GLU A CA 1
ATOM 6284 C C . GLU A 1 791 ? -4.740 -24.045 22.099 1.00 91.00 791 GLU A C 1
ATOM 6286 O O . GLU A 1 791 ? -5.632 -23.194 22.030 1.00 91.00 791 GLU A O 1
ATOM 6291 N N . PRO A 1 792 ? -3.677 -24.021 21.282 1.00 88.69 792 PRO A N 1
ATOM 6292 C CA . PRO A 1 792 ? -3.578 -23.112 20.148 1.00 88.69 792 PRO A CA 1
ATOM 6293 C C . PRO A 1 792 ? -4.804 -23.196 19.224 1.00 88.69 792 PRO A C 1
ATOM 6295 O O . PRO A 1 792 ? -5.247 -24.283 18.861 1.00 88.69 792 PRO A O 1
ATOM 6298 N N . LEU A 1 793 ? -5.311 -22.039 18.796 1.00 83.81 793 LEU A N 1
ATOM 6299 C CA . LEU A 1 793 ? -6.433 -21.910 17.860 1.00 83.81 793 LEU A CA 1
ATOM 6300 C C . LEU A 1 793 ? -6.069 -22.309 16.426 1.00 83.81 793 LEU A C 1
ATOM 6302 O O . LEU A 1 793 ? -6.949 -22.624 15.630 1.00 83.81 793 LEU A O 1
ATOM 6306 N N . PHE A 1 794 ? -4.780 -22.267 16.090 1.00 84.38 794 PHE A N 1
ATOM 6307 C CA . PHE A 1 794 ? -4.279 -22.475 14.736 1.00 84.38 794 PHE A CA 1
ATOM 6308 C C . PHE A 1 794 ? -3.073 -23.420 14.751 1.00 84.38 794 PHE A C 1
ATOM 6310 O O . PHE A 1 794 ? -2.287 -23.382 15.699 1.00 84.38 794 PHE A O 1
ATOM 6317 N N . PRO A 1 795 ? -2.870 -24.225 13.694 1.00 82.62 795 PRO A N 1
ATOM 6318 C CA . PRO A 1 795 ? -1.749 -25.164 13.609 1.00 82.62 795 PRO A CA 1
ATOM 6319 C C . PRO A 1 795 ? -0.390 -24.478 13.393 1.00 82.62 795 PRO A C 1
ATOM 6321 O O . PRO A 1 795 ? 0.648 -25.048 13.727 1.00 82.62 795 PRO A O 1
ATOM 6324 N N . LYS A 1 796 ? -0.379 -23.259 12.841 1.00 86.94 796 LYS A N 1
ATOM 6325 C CA . LYS A 1 796 ? 0.813 -22.423 12.667 1.00 86.94 796 LYS A CA 1
ATOM 6326 C C . LYS A 1 796 ? 0.489 -20.975 13.029 1.00 86.94 796 LYS A C 1
ATOM 6328 O O . LYS A 1 796 ? -0.649 -20.522 12.918 1.00 86.94 796 LYS A O 1
ATOM 6333 N N . TRP A 1 797 ? 1.507 -20.241 13.452 1.00 87.38 797 TRP A N 1
ATOM 6334 C CA . TRP A 1 797 ? 1.462 -18.804 13.693 1.00 87.38 797 TRP A CA 1
ATOM 6335 C C . TRP A 1 797 ? 2.870 -18.215 13.534 1.00 87.38 797 TRP A C 1
ATOM 6337 O O . TRP A 1 797 ? 3.856 -18.948 13.413 1.00 87.38 797 TRP A O 1
ATOM 6347 N N . GLU A 1 798 ? 2.971 -16.889 13.499 1.00 80.69 798 GLU A N 1
ATOM 6348 C CA . GLU A 1 798 ? 4.260 -16.193 13.495 1.00 80.69 798 GLU A CA 1
ATOM 6349 C C . GLU A 1 798 ? 4.854 -16.129 14.912 1.00 80.69 798 GLU A C 1
ATOM 6351 O O . GLU A 1 798 ? 4.315 -15.477 15.816 1.00 80.69 798 GLU A O 1
ATOM 6356 N N . ASP A 1 799 ? 5.982 -16.810 15.108 1.00 76.25 799 ASP A N 1
ATOM 6357 C CA . ASP A 1 799 ? 6.609 -16.960 16.418 1.00 76.25 799 ASP A CA 1
ATOM 6358 C C . ASP A 1 799 ? 7.084 -15.624 17.008 1.00 76.25 799 ASP A C 1
ATOM 6360 O O . ASP A 1 799 ? 7.727 -14.800 16.356 1.00 76.25 799 ASP A O 1
ATOM 6364 N N . GLY A 1 800 ? 6.754 -15.403 18.285 1.00 72.00 800 GLY A N 1
ATOM 6365 C CA . GLY A 1 800 ? 7.052 -14.160 19.005 1.00 72.00 800 GLY A CA 1
ATOM 6366 C C . GLY A 1 800 ? 6.143 -12.978 18.644 1.00 72.00 800 GLY A C 1
ATOM 6367 O O . GLY A 1 800 ? 6.224 -11.934 19.290 1.00 72.00 800 GLY A O 1
ATOM 6368 N N . HIS A 1 801 ? 5.252 -13.132 17.661 1.00 70.94 801 HIS A N 1
ATOM 6369 C CA . HIS A 1 801 ? 4.319 -12.088 17.236 1.00 70.94 801 HIS A CA 1
ATOM 6370 C C . HIS A 1 801 ? 2.852 -12.441 17.476 1.00 70.94 801 HIS A C 1
ATOM 6372 O O . HIS A 1 801 ? 2.036 -11.529 17.517 1.00 70.94 801 HIS A O 1
ATOM 6378 N N . VAL A 1 802 ? 2.509 -13.713 17.677 1.00 78.56 802 VAL A N 1
ATOM 6379 C CA . VAL A 1 802 ? 1.136 -14.169 17.928 1.00 78.56 802 VAL A CA 1
ATOM 6380 C C . VAL A 1 802 ? 1.100 -15.058 19.167 1.00 78.56 802 VAL A C 1
ATOM 6382 O O . VAL A 1 802 ? 1.825 -16.047 19.242 1.00 78.56 802 VAL A O 1
ATOM 6385 N N . ASP A 1 803 ? 0.234 -14.732 20.126 1.00 80.75 803 ASP A N 1
ATOM 6386 C CA . ASP A 1 803 ? -0.269 -15.701 21.099 1.00 80.75 803 ASP A CA 1
ATOM 6387 C C . ASP A 1 803 ? -1.439 -16.465 20.453 1.00 80.75 803 ASP A C 1
ATOM 6389 O O . ASP A 1 803 ? -2.517 -15.886 20.271 1.00 80.75 803 ASP A O 1
ATOM 6393 N N . PRO A 1 804 ? -1.249 -17.740 20.063 1.00 84.31 804 PRO A N 1
ATOM 6394 C CA . PRO A 1 804 ? -2.262 -18.488 19.332 1.00 84.31 804 PRO A CA 1
ATOM 6395 C C . PRO A 1 804 ? -3.411 -18.949 20.231 1.00 84.31 804 PRO A C 1
ATOM 6397 O O . PRO A 1 804 ? -4.315 -19.603 19.733 1.00 84.31 804 PRO A O 1
ATOM 6400 N N . THR A 1 805 ? -3.385 -18.667 21.536 1.00 87.38 805 THR A N 1
ATOM 6401 C CA . THR A 1 805 ? -4.445 -19.069 22.475 1.00 87.38 805 THR A CA 1
ATOM 6402 C C . THR A 1 805 ? -5.480 -17.974 22.712 1.00 87.38 805 THR A C 1
ATOM 6404 O O . THR A 1 805 ? -6.501 -18.230 23.350 1.00 87.38 805 THR A O 1
ATOM 6407 N N . ILE A 1 806 ? -5.238 -16.756 22.214 1.00 86.25 806 ILE A N 1
ATOM 6408 C CA . ILE A 1 806 ? -6.124 -15.614 22.438 1.00 86.25 806 ILE A CA 1
ATOM 6409 C C . ILE A 1 806 ? -7.400 -15.755 21.613 1.00 86.25 806 ILE A C 1
ATOM 6411 O O . ILE A 1 806 ? -7.367 -15.740 20.385 1.00 86.25 806 ILE A O 1
ATOM 6415 N N . VAL A 1 807 ? -8.535 -15.771 22.305 1.00 87.50 807 VAL A N 1
ATOM 6416 C CA . VAL A 1 807 ? -9.871 -15.643 21.718 1.00 87.50 807 VAL A CA 1
ATOM 6417 C C . VAL A 1 807 ? -10.381 -14.219 21.927 1.00 87.50 807 VAL A C 1
ATOM 6419 O O . VAL A 1 807 ? -10.175 -13.619 22.985 1.00 87.50 807 VAL A O 1
ATOM 6422 N N . CYS A 1 808 ? -11.059 -13.652 20.929 1.00 86.56 808 CYS A N 1
ATOM 6423 C CA . CYS A 1 808 ? -11.639 -12.318 21.035 1.00 86.56 808 CYS A CA 1
ATOM 6424 C C . CYS A 1 808 ? -12.898 -12.161 20.179 1.00 86.56 808 CYS A C 1
ATOM 6426 O O . CYS A 1 808 ? -12.904 -12.509 19.003 1.00 86.56 808 CYS A O 1
ATOM 6428 N N . SER A 1 809 ? -13.934 -11.549 20.751 1.00 87.50 809 SER A N 1
ATOM 6429 C CA . SER A 1 809 ? -15.155 -11.153 20.025 1.00 87.50 809 SER A CA 1
ATOM 6430 C C . SER A 1 809 ? -14.889 -10.201 18.856 1.00 87.50 809 SER A C 1
ATOM 6432 O O . SER A 1 809 ? -15.595 -10.271 17.864 1.00 87.50 809 SER A O 1
ATOM 6434 N N . ALA A 1 810 ? -13.818 -9.402 18.899 1.00 79.88 810 ALA A N 1
ATOM 6435 C CA . ALA A 1 810 ? -13.439 -8.505 17.803 1.00 79.88 810 ALA A CA 1
ATOM 6436 C C . ALA A 1 810 ? -12.996 -9.222 16.512 1.00 79.88 810 ALA A C 1
ATOM 6438 O O . ALA A 1 810 ? -12.790 -8.565 15.491 1.00 79.88 810 ALA A O 1
ATOM 6439 N N . TYR A 1 811 ? -12.788 -10.540 16.567 1.00 78.88 811 TYR A N 1
ATOM 6440 C CA . TYR A 1 811 ? -12.566 -11.369 15.382 1.00 78.88 811 TYR A CA 1
ATOM 6441 C C . TYR A 1 811 ? -13.891 -11.757 14.701 1.00 78.88 811 TYR A C 1
ATOM 6443 O O . TYR A 1 811 ? -13.895 -12.143 13.540 1.00 78.88 811 TYR A O 1
ATOM 6451 N N . ALA A 1 812 ? -15.035 -11.598 15.377 1.00 80.75 812 ALA A N 1
ATOM 6452 C CA . ALA A 1 812 ? -16.350 -11.779 14.772 1.00 80.75 812 ALA A CA 1
ATOM 6453 C C . ALA A 1 812 ? -16.670 -10.645 13.790 1.00 80.75 812 ALA A C 1
ATOM 6455 O O . ALA A 1 812 ? -16.270 -9.494 13.994 1.00 80.75 812 ALA A O 1
ATOM 6456 N N . GLN A 1 813 ? -17.490 -10.945 12.783 1.00 82.94 813 GLN A N 1
ATOM 6457 C CA . GLN A 1 813 ? -18.233 -9.915 12.059 1.00 82.94 813 GLN A CA 1
ATOM 6458 C C . GLN A 1 813 ? -19.483 -9.549 12.874 1.00 82.94 813 GLN A C 1
ATOM 6460 O O . GLN A 1 813 ? -20.323 -10.422 13.093 1.00 82.94 813 GLN A O 1
ATOM 6465 N N . PRO A 1 814 ? -19.604 -8.304 13.370 1.00 83.69 814 PRO A N 1
ATOM 6466 C CA . PRO A 1 814 ? -20.689 -7.938 14.268 1.00 83.69 814 PRO A CA 1
ATOM 6467 C C . PRO A 1 814 ? -21.985 -7.639 13.506 1.00 83.69 814 PRO A C 1
ATOM 6469 O O . PRO A 1 814 ? -21.974 -6.983 12.465 1.00 83.69 814 PRO A O 1
ATOM 6472 N N . GLU A 1 815 ? -23.117 -8.013 14.092 1.00 89.38 815 GLU A N 1
ATOM 6473 C CA . GLU A 1 815 ? -24.427 -7.450 13.763 1.00 89.38 815 GLU A CA 1
ATOM 6474 C C . GLU A 1 815 ? -24.633 -6.188 14.605 1.00 89.38 815 GLU A C 1
ATOM 6476 O O . GLU A 1 815 ? -24.500 -6.222 15.832 1.00 89.38 815 GLU A O 1
ATOM 6481 N N . THR A 1 816 ? -24.933 -5.054 13.971 1.00 88.75 816 THR A N 1
ATOM 6482 C CA . THR A 1 816 ? -25.032 -3.767 14.668 1.00 88.75 816 THR A CA 1
ATOM 6483 C C . THR A 1 816 ? -26.285 -2.991 14.289 1.00 88.75 816 THR A C 1
ATOM 6485 O O . THR A 1 816 ? -26.803 -3.083 13.177 1.00 88.75 816 THR A O 1
ATOM 6488 N N . SER A 1 817 ? -26.772 -2.183 15.227 1.00 90.94 817 SER A N 1
ATOM 6489 C CA . SER A 1 817 ? -27.828 -1.203 14.974 1.00 90.94 817 SER A CA 1
ATOM 6490 C C . SER A 1 817 ? -27.642 0.012 15.874 1.00 90.94 817 SER A C 1
ATOM 6492 O O . SER A 1 817 ? -27.239 -0.144 17.029 1.00 90.94 817 SER A O 1
ATOM 6494 N N . PHE A 1 818 ? -27.987 1.198 15.382 1.00 92.56 818 PHE A N 1
ATOM 6495 C CA . PHE A 1 818 ? -28.085 2.407 16.194 1.00 92.56 818 PHE A CA 1
ATOM 6496 C C . PHE A 1 818 ? -29.465 3.034 15.992 1.00 92.56 818 PHE A C 1
ATOM 6498 O O . PHE A 1 818 ? -29.824 3.397 14.874 1.00 92.56 818 PHE A O 1
ATOM 6505 N N . ASP A 1 819 ? -30.238 3.154 17.067 1.00 94.69 819 ASP A N 1
ATOM 6506 C CA . ASP A 1 819 ? -31.490 3.904 17.074 1.00 94.69 819 ASP A CA 1
ATOM 6507 C C . ASP A 1 819 ? -31.192 5.357 17.453 1.00 94.69 819 ASP A C 1
ATOM 6509 O O . ASP A 1 819 ? -30.827 5.655 18.592 1.00 94.69 819 ASP A O 1
ATOM 6513 N N . GLU A 1 820 ? -31.315 6.256 16.476 1.00 91.94 820 GLU A N 1
ATOM 6514 C CA . GLU A 1 820 ? -31.041 7.684 16.643 1.00 91.94 820 GLU A CA 1
ATOM 6515 C C . GLU A 1 820 ? -32.058 8.367 17.571 1.00 91.94 820 GLU A C 1
ATOM 6517 O O . GLU A 1 820 ? -31.686 9.280 18.309 1.00 91.94 820 GLU A O 1
ATOM 6522 N N . ALA A 1 821 ? -33.313 7.896 17.602 1.00 92.69 821 ALA A N 1
ATOM 6523 C CA . ALA A 1 821 ? -34.375 8.487 18.416 1.00 92.69 821 ALA A CA 1
ATOM 6524 C C . ALA A 1 821 ? -34.170 8.204 19.908 1.00 92.69 821 ALA A C 1
ATOM 6526 O O . ALA A 1 821 ? -34.374 9.082 20.745 1.00 92.69 821 ALA A O 1
ATOM 6527 N N . THR A 1 822 ? -33.728 6.991 20.244 1.00 94.06 822 THR A N 1
ATOM 6528 C CA . THR A 1 822 ? -33.457 6.595 21.635 1.00 94.06 822 THR A CA 1
ATOM 6529 C C . THR A 1 822 ? -31.976 6.669 22.010 1.00 94.06 822 THR A C 1
ATOM 6531 O O . THR A 1 822 ? -31.618 6.314 23.134 1.00 94.06 822 THR A O 1
ATOM 6534 N N . ARG A 1 823 ? -31.108 7.097 21.079 1.00 95.75 823 ARG A N 1
ATOM 6535 C CA . ARG A 1 823 ? -29.638 7.070 21.188 1.00 95.75 823 ARG A CA 1
ATOM 6536 C C . ARG A 1 823 ? -29.142 5.732 21.750 1.00 95.75 823 ARG A C 1
ATOM 6538 O O . ARG A 1 823 ? -28.408 5.692 22.738 1.00 95.75 823 ARG A O 1
ATOM 6545 N N . THR A 1 824 ? -29.590 4.627 21.153 1.00 96.81 824 THR A N 1
ATOM 6546 C CA . THR A 1 824 ? -29.274 3.271 21.626 1.00 96.81 824 THR A CA 1
ATOM 6547 C C . THR A 1 824 ? -28.505 2.484 20.576 1.00 96.81 824 THR A C 1
ATOM 6549 O O . THR A 1 824 ? -29.006 2.212 19.488 1.00 96.81 824 THR A O 1
ATOM 6552 N N . TYR A 1 825 ? -27.294 2.067 20.933 1.00 95.81 825 TYR A N 1
ATOM 6553 C CA . TYR A 1 825 ? -26.436 1.202 20.136 1.00 95.81 825 TYR A CA 1
ATOM 6554 C C . TYR A 1 825 ? -26.574 -0.255 20.579 1.00 95.81 825 TYR A C 1
ATOM 6556 O O . TYR A 1 825 ? -26.544 -0.556 21.775 1.00 95.81 825 TYR A O 1
ATOM 6564 N N . ARG A 1 826 ? -26.687 -1.169 19.615 1.00 95.50 826 ARG A N 1
ATOM 6565 C CA . ARG A 1 826 ? -26.662 -2.616 19.846 1.00 95.50 826 ARG A CA 1
ATOM 6566 C C . ARG A 1 826 ? -25.597 -3.266 18.976 1.00 95.50 826 ARG A C 1
ATOM 6568 O O . ARG A 1 826 ? -25.443 -2.891 17.814 1.00 95.50 826 ARG A O 1
ATOM 6575 N N . LYS A 1 827 ? -24.889 -4.235 19.553 1.00 92.94 827 LYS A N 1
ATOM 6576 C CA . LYS A 1 827 ? -23.842 -5.027 18.900 1.00 92.94 827 LYS A CA 1
ATOM 6577 C C . LYS A 1 827 ? -23.990 -6.482 19.318 1.00 92.94 827 LYS A C 1
ATOM 6579 O O . LYS A 1 827 ? -23.978 -6.749 20.517 1.00 92.94 827 LYS A O 1
ATOM 6584 N N . ARG A 1 828 ? -24.097 -7.397 18.363 1.00 94.44 828 ARG A N 1
ATOM 6585 C CA . ARG A 1 828 ? -24.088 -8.845 18.583 1.00 94.44 828 ARG A CA 1
ATOM 6586 C C . ARG A 1 828 ? -22.903 -9.451 17.838 1.00 94.44 828 ARG A C 1
ATOM 6588 O O . ARG A 1 828 ? -22.694 -9.166 16.664 1.00 94.44 828 ARG A O 1
ATOM 6595 N N . GLU A 1 829 ? -22.112 -10.249 18.538 1.00 92.06 829 GLU A N 1
ATOM 6596 C CA . GLU A 1 829 ? -20.892 -10.879 18.033 1.00 92.06 829 GLU A CA 1
ATOM 6597 C C . GLU A 1 829 ? -20.913 -12.365 18.377 1.00 92.06 829 GLU A C 1
ATOM 6599 O O . GLU A 1 829 ? -20.932 -12.728 19.552 1.00 92.06 829 GLU A O 1
ATOM 6604 N N . ASP A 1 830 ? -20.861 -13.225 17.366 1.00 92.88 830 ASP A N 1
ATOM 6605 C CA . ASP A 1 830 ? -20.628 -14.654 17.564 1.00 92.88 830 ASP A CA 1
ATOM 6606 C C . ASP A 1 830 ? -19.118 -14.899 17.573 1.00 92.88 830 ASP A C 1
ATOM 6608 O O . ASP A 1 830 ? -18.440 -14.748 16.556 1.00 92.88 830 ASP A O 1
ATOM 6612 N N . MET A 1 831 ? -18.570 -15.187 18.754 1.00 89.31 831 MET A N 1
ATOM 6613 C CA . MET A 1 831 ? -17.129 -15.201 18.989 1.00 89.31 831 MET A CA 1
ATOM 6614 C C . MET A 1 831 ? -16.464 -16.359 18.224 1.00 89.31 831 MET A C 1
ATOM 6616 O O . MET A 1 831 ? -16.823 -17.517 18.440 1.00 89.31 831 MET A O 1
ATOM 6620 N N . PRO A 1 832 ? -15.473 -16.101 17.350 1.00 82.00 832 PRO A N 1
ATOM 6621 C CA . PRO A 1 832 ? -14.799 -17.177 16.637 1.00 82.00 832 PRO A CA 1
ATOM 6622 C C . PRO A 1 832 ? -14.031 -18.082 17.603 1.00 82.00 832 PRO A C 1
ATOM 6624 O O . PRO A 1 832 ? -13.392 -17.609 18.547 1.00 82.00 832 PRO A O 1
ATOM 6627 N N . SER A 1 833 ? -14.089 -19.389 17.350 1.00 85.00 833 SER A N 1
ATOM 6628 C CA . SER A 1 833 ? -13.354 -20.425 18.092 1.00 85.00 833 SER A CA 1
ATOM 6629 C C . SER A 1 833 ? -13.712 -20.585 19.579 1.00 85.00 833 SER A C 1
ATOM 6631 O O . SER A 1 833 ? -13.032 -21.314 20.301 1.00 85.00 833 SER A O 1
ATOM 6633 N N . LEU A 1 834 ? -14.796 -19.958 20.042 1.00 92.12 834 LEU A N 1
ATOM 6634 C CA . LEU A 1 834 ? -15.386 -20.181 21.360 1.00 92.12 834 LEU A CA 1
ATOM 6635 C C . LEU A 1 834 ? -16.917 -20.173 21.212 1.00 92.12 834 LEU A C 1
ATOM 6637 O O . LEU A 1 834 ? -17.426 -19.227 20.622 1.00 92.12 834 LEU A O 1
ATOM 6641 N N . PRO A 1 835 ? -17.676 -21.162 21.725 1.00 95.62 835 PRO A N 1
ATOM 6642 C CA . PRO A 1 835 ? -19.124 -21.250 21.504 1.00 95.62 835 PRO A CA 1
ATOM 6643 C C . PRO A 1 835 ? -19.902 -20.241 22.370 1.00 95.62 835 PRO A C 1
ATOM 6645 O O . PRO A 1 835 ? -20.649 -20.596 23.282 1.00 95.62 835 PRO A O 1
ATOM 6648 N N . LEU A 1 836 ? -19.682 -18.954 22.105 1.00 96.75 836 LEU A N 1
ATOM 6649 C CA . LEU A 1 836 ? -20.146 -17.831 22.903 1.00 96.75 836 LEU A CA 1
ATOM 6650 C C . LEU A 1 836 ? -20.643 -16.700 21.997 1.00 96.75 836 LEU A C 1
ATOM 6652 O O . LEU A 1 836 ? -19.887 -16.143 21.203 1.00 96.75 836 LEU A O 1
ATOM 6656 N N . THR A 1 837 ? -21.901 -16.314 22.175 1.00 97.50 837 THR A N 1
ATOM 6657 C CA . THR A 1 837 ? -22.461 -15.082 21.614 1.00 97.50 837 THR A CA 1
ATOM 6658 C C . THR A 1 837 ? -22.317 -13.954 22.632 1.00 97.50 837 THR A C 1
ATOM 6660 O O . THR A 1 837 ? -22.593 -14.132 23.822 1.00 97.50 837 THR A O 1
ATOM 6663 N N . VAL A 1 838 ? -21.896 -12.784 22.161 1.00 95.69 838 VAL A N 1
ATOM 6664 C CA . VAL A 1 838 ? -21.661 -11.577 22.952 1.00 95.69 838 VAL A CA 1
ATOM 6665 C C . VAL A 1 838 ? -22.587 -10.471 22.456 1.00 95.69 838 VAL A C 1
ATOM 6667 O O . VAL A 1 838 ? -22.444 -9.990 21.336 1.00 95.69 838 VAL A O 1
ATOM 6670 N N . GLU A 1 839 ? -23.524 -10.036 23.292 1.00 96.69 839 GLU A N 1
ATOM 6671 C CA . GLU A 1 839 ? -24.480 -8.976 22.966 1.00 96.69 839 GLU A CA 1
ATOM 6672 C C . GLU A 1 839 ? -24.280 -7.765 23.870 1.00 96.69 839 GLU A C 1
ATOM 6674 O O . GLU A 1 839 ? -24.260 -7.875 25.095 1.00 96.69 839 GLU A O 1
ATOM 6679 N N . ARG A 1 840 ? -24.168 -6.581 23.272 1.00 94.56 840 ARG A N 1
ATOM 6680 C CA . ARG A 1 840 ? -24.068 -5.302 23.975 1.00 94.56 840 ARG A CA 1
ATOM 6681 C C . ARG A 1 840 ? -25.223 -4.402 23.604 1.00 94.56 840 ARG A C 1
ATOM 6683 O O . ARG A 1 840 ? -25.557 -4.256 22.433 1.00 94.56 840 ARG A O 1
ATOM 6690 N N . THR A 1 841 ? -25.786 -3.751 24.611 1.00 96.50 841 THR A N 1
ATOM 6691 C CA . THR A 1 841 ? -26.711 -2.629 24.456 1.00 96.50 841 THR A CA 1
ATOM 6692 C C . THR A 1 841 ? -26.151 -1.436 25.217 1.00 96.50 841 THR A C 1
ATOM 6694 O O . THR A 1 841 ? -25.867 -1.543 26.411 1.00 96.50 841 THR A O 1
ATOM 6697 N N . ILE A 1 842 ? -25.986 -0.313 24.523 1.00 96.00 842 ILE A N 1
ATOM 6698 C CA . ILE A 1 842 ? -25.447 0.934 25.066 1.00 96.00 842 ILE A CA 1
ATOM 6699 C C . ILE A 1 842 ? -26.465 2.044 24.817 1.00 96.00 842 ILE A C 1
ATOM 6701 O O . ILE A 1 842 ? -26.799 2.310 23.667 1.00 96.00 842 ILE A O 1
ATOM 6705 N N . SER A 1 843 ? -26.961 2.683 25.873 1.00 96.69 843 SER A N 1
ATOM 6706 C CA . SER A 1 843 ? -27.903 3.807 25.776 1.00 96.69 843 SER A CA 1
ATOM 6707 C C . SER A 1 843 ? -27.235 5.094 26.247 1.00 96.69 843 SER A C 1
ATOM 6709 O O . SER A 1 843 ? -26.667 5.127 27.342 1.00 96.69 843 SER A O 1
ATOM 6711 N N . PHE A 1 844 ? -27.293 6.134 25.415 1.00 97.25 844 PHE A N 1
ATOM 6712 C CA . PHE A 1 844 ? -26.664 7.433 25.651 1.00 97.25 844 PHE A CA 1
ATOM 6713 C C . PHE A 1 844 ? -27.705 8.460 26.113 1.00 97.25 844 PHE A C 1
ATOM 6715 O O . PHE A 1 844 ? -28.481 8.986 25.315 1.00 97.25 844 PHE A O 1
ATOM 6722 N N . GLN A 1 845 ? -27.713 8.758 27.410 1.00 95.50 845 GLN A N 1
ATOM 6723 C CA . GLN A 1 845 ? -28.528 9.807 28.035 1.00 95.50 845 GLN A CA 1
ATOM 6724 C C . GLN A 1 845 ? -27.684 11.076 28.216 1.00 95.50 845 GLN A C 1
ATOM 6726 O O . GLN A 1 845 ? -26.469 11.032 28.029 1.00 95.50 845 GLN A O 1
ATOM 6731 N N . ASP A 1 846 ? -28.287 12.204 28.587 1.00 94.19 846 ASP A N 1
ATOM 6732 C CA . ASP A 1 846 ? -27.568 13.488 28.594 1.00 94.19 846 ASP A CA 1
ATOM 6733 C C . ASP A 1 846 ? -26.362 13.509 29.550 1.00 94.19 846 ASP A C 1
ATOM 6735 O O . ASP A 1 846 ? -25.313 14.032 29.181 1.00 94.19 846 ASP A O 1
ATOM 6739 N N . GLU A 1 847 ? -26.462 12.856 30.713 1.00 92.81 847 GLU A N 1
ATOM 6740 C CA . GLU A 1 847 ? -25.380 12.771 31.714 1.00 92.81 847 GLU A CA 1
ATOM 6741 C C . GLU A 1 847 ? -24.831 11.352 31.918 1.00 92.81 847 GLU A C 1
ATOM 6743 O O . GLU A 1 847 ? -23.757 11.162 32.490 1.00 92.81 847 GLU A O 1
ATOM 6748 N N . THR A 1 848 ? -25.570 10.339 31.460 1.00 94.75 848 THR A N 1
ATOM 6749 C CA . THR A 1 848 ? -25.297 8.931 31.768 1.00 94.75 848 THR A CA 1
ATOM 6750 C C . THR A 1 848 ? -25.236 8.083 30.508 1.00 94.75 848 THR A C 1
ATOM 6752 O O . THR A 1 848 ? -26.099 8.167 29.641 1.00 94.75 848 THR A O 1
ATOM 6755 N N . ILE A 1 849 ? -24.266 7.177 30.448 1.00 96.69 849 ILE A N 1
ATOM 6756 C CA . ILE A 1 849 ? -24.222 6.094 29.468 1.00 96.69 849 ILE A CA 1
ATOM 6757 C C . ILE A 1 849 ? -24.505 4.782 30.191 1.00 96.69 849 ILE A C 1
ATOM 6759 O O . ILE A 1 849 ? -23.800 4.437 31.138 1.00 96.69 849 ILE A O 1
ATOM 6763 N N . ARG A 1 850 ? -25.521 4.034 29.762 1.00 95.69 850 ARG A N 1
ATOM 6764 C CA . ARG A 1 850 ? -25.881 2.730 30.345 1.00 95.69 850 ARG A CA 1
ATOM 6765 C C . ARG A 1 850 ? -25.368 1.603 29.457 1.00 95.69 850 ARG A C 1
ATOM 6767 O O . ARG A 1 850 ? -25.666 1.601 28.267 1.00 95.69 850 ARG A O 1
ATOM 6774 N N . MET A 1 851 ? -24.639 0.647 30.029 1.00 94.62 851 MET A N 1
ATOM 6775 C CA . MET A 1 851 ? -24.091 -0.524 29.340 1.00 94.62 851 MET A CA 1
ATOM 6776 C C . MET A 1 851 ? -24.708 -1.805 29.906 1.00 94.62 851 MET A C 1
ATOM 6778 O O . MET A 1 851 ? -24.680 -2.033 31.117 1.00 94.62 851 MET A O 1
ATOM 6782 N N . SER A 1 852 ? -25.228 -2.656 29.022 1.00 95.62 852 SER A N 1
ATOM 6783 C CA . SER A 1 852 ? -25.581 -4.044 29.324 1.00 95.62 852 SER A CA 1
ATOM 6784 C C . SER A 1 852 ? -24.868 -4.984 28.358 1.00 95.62 852 SER A C 1
ATOM 6786 O O . SER A 1 852 ? -25.036 -4.863 27.145 1.00 95.62 852 SER A O 1
ATOM 6788 N N . LEU A 1 853 ? -24.123 -5.938 28.907 1.00 95.62 853 LEU A N 1
ATOM 6789 C CA . LEU A 1 853 ? -23.456 -7.028 28.203 1.00 95.62 853 LEU A CA 1
ATOM 6790 C C . LEU A 1 853 ? -24.150 -8.335 28.579 1.00 95.62 853 LEU A C 1
ATOM 6792 O O . LEU A 1 853 ? -24.288 -8.639 29.765 1.00 95.62 853 LEU A O 1
ATOM 6796 N N . VAL A 1 854 ? -24.557 -9.111 27.583 1.00 97.69 854 VAL A N 1
ATOM 6797 C CA . VAL A 1 854 ? -25.112 -10.454 27.743 1.00 97.69 854 VAL A CA 1
ATOM 6798 C C . VAL A 1 854 ? -24.215 -11.433 26.999 1.00 97.69 854 VAL A C 1
ATOM 6800 O O . VAL A 1 854 ? -23.914 -11.250 25.824 1.00 97.69 854 VAL A O 1
ATOM 6803 N N . LEU A 1 855 ? -23.765 -12.458 27.709 1.00 98.12 855 LEU A N 1
ATOM 6804 C CA . LEU A 1 855 ? -23.016 -13.581 27.166 1.00 98.12 855 LEU A CA 1
ATOM 6805 C C . LEU A 1 855 ? -23.944 -14.785 27.117 1.00 98.12 855 LEU A C 1
ATOM 6807 O O . LEU A 1 855 ? -24.539 -15.109 28.145 1.00 98.12 855 LEU A O 1
ATOM 6811 N N . THR A 1 856 ? -24.026 -15.459 25.976 1.00 98.38 856 THR A N 1
ATOM 6812 C CA . THR A 1 856 ? -24.872 -16.644 25.786 1.00 98.38 856 THR A CA 1
ATOM 6813 C C . THR A 1 856 ? -24.031 -17.785 25.234 1.00 98.38 856 THR A C 1
ATOM 6815 O O . THR A 1 856 ? -23.437 -17.661 24.166 1.00 98.38 856 THR A O 1
ATOM 6818 N N . ALA A 1 857 ? -23.972 -18.901 25.958 1.00 98.19 857 ALA A N 1
ATOM 6819 C CA . ALA A 1 857 ? -23.269 -20.101 25.518 1.00 98.19 857 ALA A CA 1
ATOM 6820 C C . ALA A 1 857 ? -24.085 -20.828 24.435 1.00 98.19 857 ALA A C 1
ATOM 6822 O O . ALA A 1 857 ? -25.193 -21.298 24.702 1.00 98.19 857 ALA A O 1
ATOM 6823 N N . THR A 1 858 ? -23.561 -20.921 23.212 1.00 97.56 858 THR A N 1
ATOM 6824 C CA . THR A 1 858 ? -24.216 -21.647 22.102 1.00 97.56 858 THR A CA 1
ATOM 6825 C C . THR A 1 858 ? -23.938 -23.154 22.155 1.00 97.56 858 THR A C 1
ATOM 6827 O O . THR A 1 858 ? -24.726 -23.956 21.646 1.00 97.56 858 THR A O 1
ATOM 6830 N N . ASP A 1 859 ? -22.869 -23.526 22.856 1.00 97.50 859 ASP A N 1
ATOM 6831 C CA . ASP A 1 859 ? -22.474 -24.868 23.282 1.00 97.50 859 ASP A CA 1
ATOM 6832 C C . ASP A 1 859 ? -21.682 -24.756 24.601 1.00 97.50 859 ASP A C 1
ATOM 6834 O O . ASP A 1 859 ? -21.518 -23.653 25.126 1.00 97.50 859 ASP A O 1
ATOM 6838 N N . ASP A 1 860 ? -21.190 -25.863 25.153 1.00 96.81 860 ASP A N 1
ATOM 6839 C CA . ASP A 1 860 ? -20.378 -25.842 26.372 1.00 96.81 860 ASP A CA 1
ATOM 6840 C C . ASP A 1 860 ? -19.087 -25.019 26.185 1.00 96.81 860 ASP A C 1
ATOM 6842 O O . ASP A 1 860 ? -18.205 -25.334 25.384 1.00 96.81 860 ASP A O 1
ATOM 6846 N N . VAL A 1 861 ? -18.954 -23.948 26.968 1.00 96.00 861 VAL A N 1
ATOM 6847 C CA . VAL A 1 861 ? -17.802 -23.038 26.946 1.00 96.00 861 VAL A CA 1
ATOM 6848 C C . VAL A 1 861 ? -16.744 -23.526 27.929 1.00 96.00 861 VAL A C 1
ATOM 6850 O O . VAL A 1 861 ? -17.042 -23.791 29.095 1.00 96.00 861 VAL A O 1
ATOM 6853 N N . ASN A 1 862 ? -15.485 -23.581 27.488 1.00 94.62 862 ASN A N 1
ATOM 6854 C CA . ASN A 1 862 ? -14.336 -23.880 28.343 1.00 94.62 862 ASN A CA 1
ATOM 6855 C C . ASN A 1 862 ? -13.119 -23.031 27.949 1.00 94.62 862 ASN A C 1
ATOM 6857 O O . ASN A 1 862 ? -12.373 -23.369 27.032 1.00 94.62 862 ASN A O 1
ATOM 6861 N N . ALA A 1 863 ? -12.903 -21.945 28.684 1.00 94.44 863 ALA A N 1
ATOM 6862 C CA . ALA A 1 863 ? -11.752 -21.061 28.543 1.00 94.44 863 ALA A CA 1
ATOM 6863 C C . ALA A 1 863 ? -10.813 -21.160 29.761 1.00 94.44 863 ALA A C 1
ATOM 6865 O O . ALA A 1 863 ? -11.185 -21.635 30.838 1.00 94.44 863 ALA A O 1
ATOM 6866 N N . VAL A 1 864 ? -9.572 -20.705 29.597 1.00 93.62 864 VAL A N 1
ATOM 6867 C CA . VAL A 1 864 ? -8.629 -20.480 30.707 1.00 93.62 864 VAL A CA 1
ATOM 6868 C C . VAL A 1 864 ? -9.022 -19.213 31.454 1.00 93.62 864 VAL A C 1
ATOM 6870 O O . VAL A 1 864 ? -9.117 -19.213 32.680 1.00 93.62 864 VAL A O 1
ATOM 6873 N N . GLU A 1 865 ? -9.303 -18.157 30.701 1.00 90.81 865 GLU A N 1
ATOM 6874 C CA . GLU A 1 865 ? -9.702 -16.848 31.199 1.00 90.81 865 GLU A CA 1
ATOM 6875 C C . GLU A 1 865 ? -10.573 -16.142 30.164 1.00 90.81 865 GLU A C 1
ATOM 6877 O O . GLU A 1 865 ? -10.412 -16.375 28.967 1.00 90.81 865 GLU A O 1
ATOM 6882 N N . LEU A 1 866 ? -11.490 -15.296 30.632 1.00 92.19 866 LEU A N 1
ATOM 6883 C CA . LEU A 1 866 ? -12.332 -14.428 29.815 1.00 92.19 866 LEU A CA 1
ATOM 6884 C C . LEU A 1 866 ? -12.600 -13.137 30.584 1.00 92.19 866 LEU A C 1
ATOM 6886 O O . LEU A 1 866 ? -12.868 -13.170 31.790 1.00 92.19 866 LEU A O 1
ATOM 6890 N N . TYR A 1 867 ? -12.570 -12.012 29.875 1.00 91.12 867 TYR A N 1
ATOM 6891 C CA . TYR A 1 867 ? -12.731 -10.689 30.459 1.00 91.12 867 TYR A CA 1
ATOM 6892 C C . TYR A 1 867 ? -13.603 -9.777 29.595 1.00 91.12 867 TYR A C 1
ATOM 6894 O O . TYR A 1 867 ? -13.463 -9.746 28.372 1.00 91.12 867 TYR A O 1
ATOM 6902 N N . GLU A 1 868 ? -14.427 -8.961 30.255 1.00 91.25 868 GLU A N 1
ATOM 6903 C CA . GLU A 1 868 ? -14.861 -7.672 29.709 1.00 91.25 868 GLU A CA 1
ATOM 6904 C C . GLU A 1 868 ? -13.808 -6.627 30.087 1.00 91.25 868 GLU A C 1
ATOM 6906 O O . GLU A 1 868 ? -13.503 -6.421 31.264 1.00 91.25 868 GLU A O 1
ATOM 6911 N N . CYS A 1 869 ? -13.221 -5.984 29.084 1.00 86.69 869 CYS A N 1
ATOM 6912 C CA . CYS A 1 869 ? -12.172 -4.991 29.280 1.00 86.69 869 CYS A CA 1
ATOM 6913 C C . CYS A 1 869 ? -12.771 -3.581 29.356 1.00 86.69 869 CYS A C 1
ATOM 6915 O O . CYS A 1 869 ? -13.579 -3.193 28.512 1.00 86.69 869 CYS A O 1
ATOM 6917 N N . ILE A 1 870 ? -12.361 -2.802 30.358 1.00 89.44 870 ILE A N 1
ATOM 6918 C CA . ILE A 1 870 ? -12.839 -1.433 30.583 1.00 89.44 870 ILE A CA 1
ATOM 6919 C C . ILE A 1 870 ? -11.633 -0.491 30.535 1.00 89.44 870 ILE A C 1
ATOM 6921 O O . ILE A 1 870 ? -10.911 -0.372 31.533 1.00 89.44 870 ILE A O 1
ATOM 6925 N N . PRO A 1 871 ? -11.363 0.143 29.380 1.00 88.44 871 PRO A N 1
ATOM 6926 C CA . PRO A 1 871 ? -10.162 0.939 29.185 1.00 88.44 871 PRO A CA 1
ATOM 6927 C C . PRO A 1 871 ? -10.300 2.324 29.815 1.00 88.44 871 PRO A C 1
ATOM 6929 O O . PRO A 1 871 ? -11.317 2.995 29.653 1.00 88.44 871 PRO A O 1
ATOM 6932 N N . TYR A 1 872 ? -9.244 2.794 30.472 1.00 89.94 872 TYR A N 1
ATOM 6933 C CA . TYR A 1 872 ? -9.183 4.120 31.078 1.00 89.94 872 TYR A CA 1
ATOM 6934 C C . TYR A 1 872 ? -7.991 4.927 30.566 1.00 89.94 872 TYR A C 1
ATOM 6936 O O . TYR A 1 872 ? -6.911 4.400 30.276 1.00 89.94 872 TYR A O 1
ATOM 6944 N N . PHE A 1 873 ? -8.181 6.242 30.499 1.00 90.56 873 PHE A N 1
ATOM 6945 C CA . PHE A 1 873 ? -7.112 7.184 30.198 1.00 90.56 873 PHE A CA 1
ATOM 6946 C C . PHE A 1 873 ? -6.264 7.443 31.449 1.00 90.56 873 PHE A C 1
ATOM 6948 O O . PHE A 1 873 ? -6.788 7.814 32.496 1.00 90.56 873 PHE A O 1
ATOM 6955 N N . ALA A 1 874 ? -4.950 7.236 31.356 1.00 88.94 874 ALA A N 1
ATOM 6956 C CA . ALA A 1 874 ? -4.058 7.259 32.516 1.00 88.94 874 ALA A CA 1
ATOM 6957 C C . ALA A 1 874 ? -3.291 8.584 32.693 1.00 88.94 874 ALA A C 1
ATOM 6959 O O . ALA A 1 874 ? -2.739 8.836 33.763 1.00 88.94 874 ALA A O 1
ATOM 6960 N N . GLU A 1 875 ? -3.188 9.434 31.664 1.00 88.62 875 GLU A N 1
ATOM 6961 C CA . GLU A 1 875 ? -2.366 10.651 31.761 1.00 88.62 875 GLU A CA 1
ATOM 6962 C C . GLU A 1 875 ? -3.075 11.757 32.544 1.00 88.62 875 GLU A C 1
ATOM 6964 O O . GLU A 1 875 ? -4.155 12.187 32.151 1.00 88.62 875 GLU A O 1
ATOM 6969 N N . LYS A 1 876 ? -2.431 12.274 33.602 1.00 88.50 876 LYS A N 1
ATOM 6970 C CA . LYS A 1 876 ? -2.948 13.392 34.416 1.00 88.50 876 LYS A CA 1
ATOM 6971 C C . LYS A 1 876 ? -4.417 13.187 34.828 1.00 88.50 876 LYS A C 1
ATOM 6973 O O . LYS A 1 876 ? -5.251 14.083 34.687 1.00 88.50 876 LYS A O 1
ATOM 6978 N N . ARG A 1 877 ? -4.731 11.975 35.290 1.00 91.56 877 ARG A N 1
ATOM 6979 C CA . ARG A 1 877 ? -6.024 11.636 35.885 1.00 91.56 877 ARG A CA 1
ATOM 6980 C C . ARG A 1 877 ? -5.837 11.228 37.329 1.00 91.56 877 ARG A C 1
ATOM 6982 O O . ARG A 1 877 ? -4.935 10.456 37.649 1.00 91.56 877 ARG A O 1
ATOM 6989 N N . ARG A 1 878 ? -6.736 11.714 38.176 1.00 91.81 878 ARG A N 1
ATOM 6990 C CA . ARG A 1 878 ? -6.962 11.180 39.511 1.00 91.81 878 ARG A CA 1
ATOM 6991 C C . ARG A 1 878 ? -7.966 10.052 39.388 1.00 91.81 878 ARG A C 1
ATOM 6993 O O . ARG A 1 878 ? -9.080 10.262 38.904 1.00 91.81 878 ARG A O 1
ATOM 7000 N N . ILE A 1 879 ? -7.549 8.860 39.793 1.00 91.75 879 ILE A N 1
ATOM 7001 C CA . ILE A 1 879 ? -8.384 7.668 39.742 1.00 91.75 879 ILE A CA 1
ATOM 7002 C C . ILE A 1 879 ? -8.696 7.250 41.169 1.00 91.75 879 ILE A C 1
ATOM 7004 O O . ILE A 1 879 ? -7.798 7.120 41.996 1.00 91.75 879 ILE A O 1
ATOM 7008 N N . ARG A 1 880 ? -9.979 7.047 41.462 1.00 92.44 880 ARG A N 1
ATOM 7009 C CA . ARG A 1 880 ? -10.451 6.609 42.779 1.00 92.44 880 ARG A CA 1
ATOM 7010 C C . ARG A 1 880 ? -11.336 5.382 42.634 1.00 92.44 880 ARG A C 1
ATOM 7012 O O . ARG A 1 880 ? -12.161 5.331 41.727 1.00 92.44 880 ARG A O 1
ATOM 7019 N N . ALA A 1 881 ? -11.192 4.418 43.532 1.00 92.69 881 ALA A N 1
ATOM 7020 C CA . ALA A 1 881 ? -12.024 3.220 43.585 1.00 92.69 881 ALA A CA 1
ATOM 7021 C C . ALA A 1 881 ? -13.103 3.380 44.663 1.00 92.69 881 ALA A C 1
ATOM 7023 O O . ALA A 1 881 ? -12.815 3.842 45.767 1.00 92.69 881 ALA A O 1
ATOM 7024 N N . LEU A 1 882 ? -14.344 3.012 44.346 1.00 91.06 882 LEU A N 1
ATOM 7025 C CA . LEU A 1 882 ? -15.455 2.995 45.295 1.00 91.06 882 LEU A CA 1
ATOM 7026 C C . LEU A 1 882 ? -15.425 1.678 46.074 1.00 91.06 882 LEU A C 1
ATOM 7028 O O . LEU A 1 882 ? -15.755 0.625 45.520 1.00 91.06 882 LEU A O 1
ATOM 7032 N N . THR A 1 883 ? -15.022 1.741 47.342 1.00 86.69 883 THR A N 1
ATOM 7033 C CA . THR A 1 883 ? -14.792 0.566 48.194 1.00 86.69 883 THR A CA 1
ATOM 7034 C C . THR A 1 883 ? -15.376 0.758 49.598 1.00 86.69 883 THR A C 1
ATOM 7036 O O . THR A 1 883 ? -15.758 1.864 49.994 1.00 86.69 883 THR A O 1
ATOM 7039 N N . GLY A 1 884 ? -15.453 -0.336 50.362 1.00 77.12 884 GLY A N 1
ATOM 7040 C CA . GLY A 1 884 ? -15.786 -0.322 51.788 1.00 77.12 884 GLY A CA 1
ATOM 7041 C C . GLY A 1 884 ? -17.279 -0.237 52.122 1.00 77.12 884 GLY A C 1
ATOM 7042 O O . GLY A 1 884 ? -18.150 -0.167 51.256 1.00 77.12 884 GLY A O 1
ATOM 7043 N N . THR A 1 885 ? -17.573 -0.274 53.424 1.00 70.50 885 THR A N 1
ATOM 7044 C CA . THR A 1 885 ? -18.913 -0.081 54.003 1.00 70.50 885 THR A CA 1
ATOM 7045 C C . THR A 1 885 ? -18.793 0.878 55.200 1.00 70.50 885 THR A C 1
ATOM 7047 O O . THR A 1 885 ? -18.147 0.503 56.179 1.00 70.50 885 THR A O 1
ATOM 7050 N N . PRO A 1 886 ? -19.364 2.102 55.160 1.00 72.88 886 PRO A N 1
ATOM 7051 C CA . PRO A 1 886 ? -20.108 2.703 54.049 1.00 72.88 886 PRO A CA 1
ATOM 7052 C C . PRO A 1 886 ? -19.210 2.981 52.836 1.00 72.88 886 PRO A C 1
ATOM 7054 O O . PRO A 1 886 ? -18.011 3.218 52.983 1.00 72.88 886 PRO A O 1
ATOM 7057 N N . ARG A 1 887 ? -19.799 2.942 51.637 1.00 76.38 887 ARG A N 1
ATOM 7058 C CA . ARG A 1 887 ? -19.069 3.088 50.371 1.00 76.38 887 ARG A CA 1
ATOM 7059 C C . ARG A 1 887 ? -18.445 4.476 50.266 1.00 76.38 887 ARG A C 1
ATOM 7061 O O . ARG A 1 887 ? -19.142 5.478 50.410 1.00 76.38 887 ARG A O 1
ATOM 7068 N N . ARG A 1 888 ? -17.138 4.540 50.008 1.00 83.06 888 ARG A N 1
ATOM 7069 C CA . ARG A 1 888 ? -16.397 5.796 49.814 1.00 83.06 888 ARG A CA 1
ATOM 7070 C C . ARG A 1 888 ? -15.370 5.645 48.701 1.00 83.06 888 ARG A C 1
ATOM 7072 O O . ARG A 1 888 ? -14.842 4.559 48.475 1.00 83.06 888 ARG A O 1
ATOM 7079 N N . PHE A 1 889 ? -15.083 6.742 48.008 1.00 86.88 889 PHE A N 1
ATOM 7080 C CA . PHE A 1 889 ? -13.975 6.779 47.061 1.00 86.88 889 PHE A CA 1
ATOM 7081 C C . PHE A 1 889 ? -12.644 6.859 47.806 1.00 86.88 889 PHE A C 1
ATOM 7083 O O . PHE A 1 889 ? -12.396 7.820 48.533 1.00 86.88 889 PHE A O 1
ATOM 7090 N N . ALA A 1 890 ? -11.783 5.873 47.581 1.00 88.38 890 ALA A N 1
ATOM 7091 C CA . ALA A 1 890 ? -10.389 5.885 48.003 1.00 88.38 890 ALA A CA 1
ATOM 7092 C C . ALA A 1 890 ? -9.479 6.129 46.791 1.00 88.38 890 ALA A C 1
ATOM 7094 O O . ALA A 1 890 ? -9.780 5.663 45.691 1.00 88.38 890 ALA A O 1
ATOM 7095 N N . GLU A 1 891 ? -8.376 6.858 46.982 1.00 87.81 891 GLU A N 1
ATOM 7096 C CA . GLU A 1 891 ? -7.362 7.041 45.935 1.00 87.81 891 GLU A CA 1
ATOM 7097 C C . GLU A 1 891 ? -6.837 5.687 45.456 1.00 87.81 891 GLU A C 1
ATOM 7099 O O . GLU A 1 891 ? -6.505 4.805 46.251 1.00 87.81 891 GLU A O 1
ATOM 7104 N N . PHE A 1 892 ? -6.789 5.526 44.137 1.00 86.06 892 PHE A N 1
ATOM 7105 C CA . PHE A 1 892 ? -6.366 4.306 43.478 1.00 86.06 892 PHE A CA 1
ATOM 7106 C C . PHE A 1 892 ? -5.071 4.574 42.716 1.00 86.06 892 PHE A C 1
ATOM 7108 O O . PHE A 1 892 ? -5.057 5.223 41.668 1.00 86.06 892 PHE A O 1
ATOM 7115 N N . ALA A 1 893 ? -3.962 4.075 43.259 1.00 82.81 893 ALA A N 1
ATOM 7116 C CA . ALA A 1 893 ? -2.654 4.247 42.652 1.00 82.81 893 ALA A CA 1
ATOM 7117 C C . ALA A 1 893 ? -2.549 3.413 41.367 1.00 82.81 893 ALA A C 1
ATOM 7119 O O . ALA A 1 893 ? -2.502 2.184 41.412 1.00 82.81 893 ALA A O 1
ATOM 7120 N N . ILE A 1 894 ? -2.478 4.083 40.214 1.00 85.00 894 ILE A N 1
ATOM 7121 C CA . ILE A 1 894 ? -2.131 3.425 38.953 1.00 85.00 894 ILE A CA 1
ATOM 7122 C C . ILE A 1 894 ? -0.610 3.424 38.739 1.00 85.00 894 ILE A C 1
ATOM 7124 O O . ILE A 1 894 ? 0.049 4.422 39.040 1.00 85.00 894 ILE A O 1
ATOM 7128 N N . PRO A 1 895 ? -0.030 2.344 38.189 1.00 84.56 895 PRO A N 1
ATOM 7129 C CA . PRO A 1 895 ? 1.383 2.315 37.840 1.00 84.56 895 PRO A CA 1
ATOM 7130 C C . PRO A 1 895 ? 1.747 3.389 36.811 1.00 84.56 895 PRO A C 1
ATOM 7132 O O . PRO A 1 895 ? 0.960 3.719 35.917 1.00 84.56 895 PRO A O 1
ATOM 7135 N N . SER A 1 896 ? 2.985 3.878 36.887 1.00 87.12 896 SER A N 1
ATOM 7136 C CA . SER A 1 896 ? 3.552 4.765 35.869 1.00 87.12 896 SER A CA 1
ATOM 7137 C C . SER A 1 896 ? 3.491 4.110 34.485 1.00 87.12 896 SER A C 1
ATOM 7139 O O . SER A 1 896 ? 3.894 2.952 34.354 1.00 87.12 896 SER A O 1
ATOM 7141 N N . PRO A 1 897 ? 3.037 4.817 33.433 1.00 86.88 897 PRO A N 1
ATOM 7142 C CA . PRO A 1 897 ? 2.924 4.208 32.117 1.00 86.88 897 PRO A CA 1
ATOM 7143 C C . PRO A 1 897 ? 4.268 3.811 31.505 1.00 86.88 897 PRO A C 1
ATOM 7145 O O . PRO A 1 897 ? 5.211 4.604 31.491 1.00 86.88 897 PRO A O 1
ATOM 7148 N N . ILE A 1 898 ? 4.315 2.631 30.890 1.00 83.19 898 ILE A N 1
ATOM 7149 C CA . ILE A 1 898 ? 5.508 2.114 30.211 1.00 83.19 898 ILE A CA 1
ATOM 7150 C C . ILE A 1 898 ? 5.462 2.470 28.725 1.00 83.19 898 ILE A C 1
ATOM 7152 O O . ILE A 1 898 ? 4.423 2.369 28.072 1.00 83.19 898 ILE A O 1
ATOM 7156 N N . THR A 1 899 ? 6.605 2.879 28.166 1.00 80.19 899 THR A N 1
ATOM 7157 C CA . THR A 1 899 ? 6.738 3.056 26.714 1.00 80.19 899 THR A CA 1
ATOM 7158 C C . THR A 1 899 ? 7.159 1.741 26.065 1.00 80.19 899 THR A C 1
ATOM 7160 O O . THR A 1 899 ? 8.269 1.273 26.304 1.00 80.19 899 THR A O 1
ATOM 7163 N N . THR A 1 900 ? 6.299 1.143 25.238 1.00 71.50 900 THR A N 1
ATOM 7164 C CA . THR A 1 900 ? 6.597 -0.161 24.621 1.00 71.50 900 THR A CA 1
ATOM 7165 C C . THR A 1 900 ? 7.633 -0.035 23.494 1.00 71.50 900 THR A C 1
ATOM 7167 O O . THR A 1 900 ? 7.608 0.966 22.771 1.00 71.50 900 THR A O 1
ATOM 7170 N N . PRO A 1 901 ? 8.524 -1.025 23.288 1.00 62.91 901 PRO A N 1
ATOM 7171 C CA . PRO A 1 901 ? 9.563 -0.956 22.260 1.00 62.91 901 PRO A CA 1
ATOM 7172 C C . PRO A 1 901 ? 8.995 -0.955 20.830 1.00 62.91 901 PRO A C 1
ATOM 7174 O O . PRO A 1 901 ? 7.904 -1.455 20.558 1.00 62.91 901 PRO A O 1
ATOM 7177 N N . SER A 1 902 ? 9.763 -0.386 19.891 1.00 52.84 902 SER A N 1
ATOM 7178 C CA . SER A 1 902 ? 9.346 -0.204 18.490 1.00 52.84 902 SER A CA 1
ATOM 7179 C C . SER A 1 902 ? 9.423 -1.463 17.630 1.00 52.84 902 SER A C 1
ATOM 7181 O O . SER A 1 902 ? 8.705 -1.554 16.642 1.00 52.84 902 SER A O 1
ATOM 7183 N N . LYS A 1 903 ? 10.299 -2.409 17.974 1.00 54.84 903 LYS A N 1
ATOM 7184 C CA . LYS A 1 903 ? 10.413 -3.724 17.335 1.00 54.84 903 LYS A CA 1
ATOM 7185 C C . LYS A 1 903 ? 10.820 -4.734 18.396 1.00 54.84 903 LYS A C 1
ATOM 7187 O O . LYS A 1 903 ? 11.736 -4.460 19.170 1.00 54.84 903 LYS A O 1
ATOM 7192 N N . TRP A 1 904 ? 10.159 -5.881 18.400 1.00 58.81 904 TRP A N 1
ATOM 7193 C CA . TRP A 1 904 ? 10.646 -7.051 19.114 1.00 58.81 904 TRP A CA 1
ATOM 7194 C C . TRP A 1 904 ? 11.680 -7.760 18.234 1.00 58.81 904 TRP A C 1
ATOM 7196 O O . TRP A 1 904 ? 11.475 -7.830 17.018 1.00 58.81 904 TRP A O 1
ATOM 7206 N N . PRO A 1 905 ? 12.812 -8.230 18.785 1.00 55.75 905 PRO A N 1
ATOM 7207 C CA . PRO A 1 905 ? 13.712 -9.099 18.038 1.00 55.75 905 PRO A CA 1
ATOM 7208 C C . PRO A 1 905 ? 12.937 -10.328 17.551 1.00 55.75 905 PRO A C 1
ATOM 7210 O O . PRO A 1 905 ? 12.216 -10.937 18.341 1.00 55.75 905 PRO A O 1
ATOM 7213 N N . ARG A 1 906 ? 13.077 -10.685 16.267 1.00 55.56 906 ARG A N 1
ATOM 7214 C CA . ARG A 1 906 ? 12.443 -11.891 15.711 1.00 55.56 906 ARG A CA 1
ATOM 7215 C C . ARG A 1 906 ? 12.799 -13.117 16.554 1.00 55.56 906 ARG A C 1
ATOM 7217 O O . ARG A 1 906 ? 13.929 -13.225 17.032 1.00 55.56 906 ARG A O 1
ATOM 7224 N N . GLY A 1 907 ? 11.829 -14.008 16.748 1.00 56.69 907 GLY A N 1
ATOM 7225 C CA . GLY A 1 907 ? 12.005 -15.234 17.531 1.00 56.69 907 GLY A CA 1
ATOM 7226 C C . GLY A 1 907 ? 12.110 -15.026 19.047 1.00 56.69 907 GLY A C 1
ATOM 7227 O O . GLY A 1 907 ? 12.283 -15.998 19.778 1.00 56.69 907 GLY A O 1
ATOM 7228 N N . LYS A 1 908 ? 11.990 -13.790 19.557 1.00 60.94 908 LYS A N 1
ATOM 7229 C CA . LYS A 1 908 ? 11.876 -13.529 20.998 1.00 60.94 908 LYS A CA 1
ATOM 7230 C C . LYS A 1 908 ? 10.440 -13.168 21.346 1.00 60.94 908 LYS A C 1
ATOM 7232 O O . LYS A 1 908 ? 9.867 -12.256 20.755 1.00 60.94 908 LYS A O 1
ATOM 7237 N N . ARG A 1 909 ? 9.877 -13.858 22.342 1.00 60.41 909 ARG A N 1
ATOM 7238 C CA . ARG A 1 909 ? 8.598 -13.454 22.936 1.00 60.41 909 ARG A CA 1
ATOM 7239 C C . ARG A 1 909 ? 8.734 -12.048 23.537 1.00 60.41 909 ARG A C 1
ATOM 7241 O O . ARG A 1 909 ? 9.782 -11.754 24.122 1.00 60.41 909 ARG A O 1
ATOM 7248 N N . PRO A 1 910 ? 7.711 -11.187 23.410 1.00 62.34 910 PRO A N 1
ATOM 7249 C CA . PRO A 1 910 ? 7.667 -9.923 24.126 1.00 62.34 910 PRO A CA 1
ATOM 7250 C C . PRO A 1 910 ? 7.830 -10.157 25.623 1.00 62.34 910 PRO A C 1
ATOM 7252 O O . PRO A 1 910 ? 7.239 -11.087 26.167 1.00 62.34 910 PRO A O 1
ATOM 7255 N N . ASP A 1 911 ? 8.616 -9.310 26.282 1.00 65.12 911 ASP A N 1
ATOM 7256 C CA . ASP A 1 911 ? 8.657 -9.276 27.742 1.00 65.12 911 ASP A CA 1
ATOM 7257 C C . ASP A 1 911 ? 7.233 -8.982 28.262 1.00 65.12 911 ASP A C 1
ATOM 7259 O O . ASP A 1 911 ? 6.675 -7.939 27.888 1.00 65.12 911 ASP A O 1
ATOM 7263 N N . PRO A 1 912 ? 6.628 -9.861 29.088 1.00 61.31 912 PRO A N 1
ATOM 7264 C CA . PRO A 1 912 ? 5.300 -9.642 29.655 1.00 61.31 912 PRO A CA 1
ATOM 7265 C C . PRO A 1 912 ? 5.154 -8.273 30.337 1.00 61.31 912 PRO A C 1
ATOM 7267 O O . PRO A 1 912 ? 4.136 -7.603 30.153 1.00 61.31 912 PRO A O 1
ATOM 7270 N N . LEU A 1 913 ? 6.206 -7.766 30.990 1.00 62.00 913 LEU A N 1
ATOM 7271 C CA . LEU A 1 913 ? 6.200 -6.447 31.638 1.00 62.00 913 LEU A CA 1
ATOM 7272 C C . LEU A 1 913 ? 6.026 -5.289 30.642 1.00 62.00 913 LEU A C 1
ATOM 7274 O O . LEU A 1 913 ? 5.475 -4.241 30.974 1.00 62.00 913 LEU A O 1
ATOM 7278 N N . LEU A 1 914 ? 6.456 -5.478 29.396 1.00 64.38 914 LEU A N 1
ATOM 7279 C CA . LEU A 1 914 ? 6.335 -4.507 28.301 1.00 64.38 914 LEU A CA 1
ATOM 7280 C C . LEU A 1 914 ? 5.107 -4.773 27.408 1.00 64.38 914 LEU A C 1
ATOM 7282 O O . LEU A 1 914 ? 4.844 -4.025 26.456 1.00 64.38 914 LEU A O 1
ATOM 7286 N N . SER A 1 915 ? 4.370 -5.844 27.699 1.00 63.53 915 SER A N 1
ATOM 7287 C CA . SER A 1 915 ? 3.162 -6.275 26.995 1.00 63.53 915 SER A CA 1
ATOM 7288 C C . SER A 1 915 ? 1.887 -5.630 27.574 1.00 63.53 915 SER A C 1
ATOM 7290 O O . SER A 1 915 ? 0.887 -5.470 26.880 1.00 63.53 915 SER A O 1
ATOM 7292 N N . GLY A 1 916 ? 1.951 -5.143 28.817 1.00 71.12 916 GLY A N 1
ATOM 7293 C CA . GLY A 1 916 ? 0.802 -4.607 29.553 1.00 71.12 916 GLY A CA 1
ATOM 7294 C C . GLY A 1 916 ? 0.149 -5.643 30.481 1.00 71.12 916 GLY A C 1
ATOM 7295 O O . GLY A 1 916 ? -0.568 -5.267 31.411 1.00 71.12 916 GLY A O 1
ATOM 7296 N N . GLU A 1 917 ? 0.455 -6.928 30.278 1.00 71.19 917 GLU A N 1
ATOM 7297 C CA . GLU A 1 917 ? 0.144 -8.035 31.186 1.00 71.19 917 GLU A CA 1
ATOM 7298 C C . GLU A 1 917 ? 1.200 -8.117 32.289 1.00 71.19 917 GLU A C 1
ATOM 7300 O O . GLU A 1 917 ? 2.189 -8.837 32.181 1.00 71.19 917 GLU A O 1
ATOM 7305 N N . ASN A 1 918 ? 1.005 -7.350 33.359 1.00 74.50 918 ASN A N 1
ATOM 7306 C CA . ASN A 1 918 ? 1.829 -7.478 34.553 1.00 74.50 918 ASN A CA 1
ATOM 7307 C C . ASN A 1 918 ? 1.052 -8.251 35.627 1.00 74.50 918 ASN A C 1
ATOM 7309 O O . ASN A 1 918 ? 0.191 -7.688 36.300 1.00 74.50 918 ASN A O 1
ATOM 7313 N N . ALA A 1 919 ? 1.372 -9.539 35.780 1.00 72.44 919 ALA A N 1
ATOM 7314 C CA . ALA A 1 919 ? 0.745 -10.417 36.767 1.00 72.44 919 ALA A CA 1
ATOM 7315 C C . ALA A 1 919 ? 1.032 -10.011 38.227 1.00 72.44 919 ALA A C 1
ATOM 7317 O O . ALA A 1 919 ? 0.339 -10.473 39.130 1.00 72.44 919 ALA A O 1
ATOM 7318 N N . GLU A 1 920 ? 2.029 -9.154 38.465 1.00 80.12 920 GLU A N 1
ATOM 7319 C CA . GLU A 1 920 ? 2.365 -8.638 39.796 1.00 80.12 920 GLU A CA 1
ATOM 7320 C C . GLU A 1 920 ? 1.442 -7.492 40.234 1.00 80.12 920 GLU A C 1
ATOM 7322 O O . GLU A 1 920 ? 1.443 -7.116 41.408 1.00 80.12 920 GLU A O 1
ATOM 7327 N N . LEU A 1 921 ? 0.644 -6.922 39.320 1.00 81.88 921 LEU A N 1
ATOM 7328 C CA . LEU A 1 921 ? -0.314 -5.885 39.689 1.00 81.88 921 LEU A CA 1
ATOM 7329 C C . LEU A 1 921 ? -1.442 -6.471 40.547 1.00 81.88 921 LEU A C 1
ATOM 7331 O O . LEU A 1 921 ? -1.984 -7.534 40.229 1.00 81.88 921 LEU A O 1
ATOM 7335 N N . PRO A 1 922 ? -1.835 -5.781 41.632 1.00 81.31 922 PRO A N 1
ATOM 7336 C CA . PRO A 1 922 ? -2.851 -6.291 42.530 1.00 81.31 922 PRO A CA 1
ATOM 7337 C C . PRO A 1 922 ? -4.210 -6.371 41.833 1.00 81.31 922 PRO A C 1
ATOM 7339 O O . PRO A 1 922 ? -4.597 -5.502 41.047 1.00 81.31 922 PRO A O 1
ATOM 7342 N N . LYS A 1 923 ? -4.978 -7.403 42.188 1.00 88.62 923 LYS A N 1
ATOM 7343 C CA . LYS A 1 923 ? -6.415 -7.418 41.909 1.00 88.62 923 LYS A CA 1
ATOM 7344 C C . LYS A 1 923 ? -7.099 -6.340 42.739 1.00 88.62 923 LYS A C 1
ATOM 7346 O O . LYS A 1 923 ? -6.726 -6.095 43.885 1.00 88.62 923 LYS A O 1
ATOM 7351 N N . VAL A 1 924 ? -8.126 -5.727 42.166 1.00 88.44 924 VAL A N 1
ATOM 7352 C CA . VAL A 1 924 ? -8.819 -4.588 42.772 1.00 88.44 924 VAL A CA 1
ATOM 7353 C C . VAL A 1 924 ? -10.272 -4.951 42.969 1.00 88.44 924 VAL A C 1
ATOM 7355 O O . VAL A 1 924 ? -10.953 -5.269 42.001 1.00 88.44 924 VAL A O 1
ATOM 7358 N N . THR A 1 925 ? -10.753 -4.888 44.204 1.00 92.50 925 THR A N 1
ATOM 7359 C CA . THR A 1 925 ? -12.167 -5.103 44.511 1.00 92.50 925 THR A CA 1
ATOM 7360 C C . THR A 1 925 ? -12.846 -3.751 44.705 1.00 92.50 925 THR A C 1
ATOM 7362 O O . THR A 1 925 ? -12.457 -2.995 45.593 1.00 92.50 925 THR A O 1
ATOM 7365 N N . ALA A 1 926 ? -13.815 -3.423 43.850 1.00 93.31 926 ALA A N 1
ATOM 7366 C CA . ALA A 1 926 ? -14.525 -2.145 43.873 1.00 93.31 926 ALA A CA 1
ATOM 7367 C C . ALA A 1 926 ? -15.919 -2.261 43.241 1.00 93.31 926 ALA A C 1
ATOM 7369 O O . ALA A 1 926 ? -16.166 -3.119 42.395 1.00 93.31 926 ALA A O 1
ATOM 7370 N N . GLN A 1 927 ? -16.836 -1.370 43.621 1.00 92.25 927 GLN A N 1
ATOM 7371 C CA . GLN A 1 927 ? -18.144 -1.241 42.963 1.00 92.25 927 GLN A CA 1
ATOM 7372 C C . GLN A 1 927 ? -18.139 -0.199 41.833 1.00 92.25 927 GLN A C 1
ATOM 7374 O O . GLN A 1 927 ? -19.109 -0.071 41.087 1.00 92.25 927 GLN A O 1
ATOM 7379 N N . GLY A 1 928 ? -17.062 0.569 41.700 1.00 93.19 928 GLY A N 1
ATOM 7380 C CA . GLY A 1 928 ? -16.949 1.601 40.684 1.00 93.19 928 GLY A CA 1
ATOM 7381 C C . GLY A 1 928 ? -15.614 2.326 40.715 1.00 93.19 928 GLY A C 1
ATOM 7382 O O . GLY A 1 928 ? -14.859 2.216 41.682 1.00 93.19 928 GLY A O 1
ATOM 7383 N N . PHE A 1 929 ? -15.347 3.086 39.659 1.00 94.44 929 PHE A N 1
ATOM 7384 C CA . PHE A 1 929 ? -14.133 3.880 39.502 1.00 94.44 929 PHE A CA 1
ATOM 7385 C C . PHE A 1 929 ? -14.487 5.299 39.067 1.00 94.44 929 PHE A C 1
ATOM 7387 O O . PHE A 1 929 ? -15.238 5.481 38.113 1.00 94.44 929 PHE A O 1
ATOM 7394 N N . ALA A 1 930 ? -13.933 6.299 39.745 1.00 94.50 930 ALA A N 1
ATOM 7395 C CA . ALA A 1 930 ? -13.978 7.690 39.316 1.00 94.50 930 ALA A CA 1
ATOM 7396 C C . ALA A 1 930 ? -12.672 8.045 38.606 1.00 94.50 930 ALA A C 1
ATOM 7398 O O . ALA A 1 930 ? -11.597 7.779 39.141 1.00 94.50 930 ALA A O 1
ATOM 7399 N N . ILE A 1 931 ? -12.773 8.664 37.434 1.00 95.25 931 ILE A N 1
ATOM 7400 C CA . ILE A 1 931 ? -11.656 9.155 36.624 1.00 95.25 931 ILE A CA 1
ATOM 7401 C C . ILE A 1 931 ? -11.887 10.649 36.423 1.00 95.25 931 ILE A C 1
ATOM 7403 O O . ILE A 1 931 ? -12.815 11.033 35.713 1.00 95.25 931 ILE A O 1
ATOM 7407 N N . ALA A 1 932 ? -11.067 11.490 37.045 1.00 94.88 932 ALA A N 1
ATOM 7408 C CA . ALA A 1 932 ? -11.252 12.938 37.010 1.00 94.88 932 ALA A CA 1
ATOM 7409 C C . ALA A 1 932 ? -9.944 13.689 36.748 1.00 94.88 932 ALA A C 1
ATOM 7411 O O . ALA A 1 932 ? -8.848 13.174 36.989 1.00 94.88 932 ALA A O 1
ATOM 7412 N N . ALA A 1 933 ? -10.070 14.916 36.254 1.00 93.62 933 ALA A N 1
ATOM 7413 C CA . ALA A 1 933 ? -8.996 15.898 36.262 1.00 93.62 933 ALA A CA 1
ATOM 7414 C C . ALA A 1 933 ? -8.924 16.603 37.626 1.00 93.62 933 ALA A C 1
ATOM 7416 O O . ALA A 1 933 ? -9.779 16.408 38.493 1.00 93.62 933 ALA A O 1
ATOM 7417 N N . ASP A 1 934 ? -7.906 17.441 37.815 1.00 89.88 934 ASP A N 1
ATOM 7418 C CA . ASP A 1 934 ? -7.726 18.198 39.060 1.00 89.88 934 ASP A CA 1
ATOM 7419 C C . ASP A 1 934 ? -8.854 19.213 39.309 1.00 89.88 934 ASP A C 1
ATOM 7421 O O . ASP A 1 934 ? -9.148 19.518 40.463 1.00 89.88 934 ASP A O 1
ATOM 7425 N N . SER A 1 935 ? -9.533 19.669 38.248 1.00 90.00 935 SER A N 1
ATOM 7426 C CA . SER A 1 935 ? -10.747 20.499 38.313 1.00 90.00 935 SER A CA 1
ATOM 7427 C C . SER A 1 935 ? -11.938 19.787 38.962 1.00 90.00 935 SER A C 1
ATOM 7429 O O . SER A 1 935 ? -12.884 20.434 39.397 1.00 90.00 935 SER A O 1
ATOM 7431 N N . GLY A 1 936 ? -11.910 18.454 39.030 1.00 90.88 936 GLY A N 1
ATOM 7432 C CA . GLY A 1 936 ? -13.042 17.632 39.443 1.00 90.88 936 GLY A CA 1
ATOM 7433 C C . GLY A 1 936 ? -13.937 17.182 38.294 1.00 90.88 936 GLY A C 1
ATOM 7434 O O . GLY A 1 936 ? -14.688 16.234 38.502 1.00 90.88 936 GLY A O 1
ATOM 7435 N N . ALA A 1 937 ? -13.817 17.762 37.096 1.00 94.88 937 ALA A N 1
ATOM 7436 C CA . ALA A 1 937 ? -14.491 17.267 35.897 1.00 94.88 937 ALA A CA 1
ATOM 7437 C C . ALA A 1 937 ? -14.019 15.843 35.561 1.00 94.88 937 ALA A C 1
ATOM 7439 O O . ALA A 1 937 ? -12.822 15.528 35.648 1.00 94.88 937 ALA A O 1
ATOM 7440 N N . GLY A 1 938 ? -14.935 14.961 35.171 1.00 96.38 938 GLY A N 1
ATOM 7441 C CA . GLY A 1 938 ? -14.600 13.560 34.960 1.00 96.38 938 GLY A CA 1
ATOM 7442 C C . GLY A 1 938 ? -15.778 12.638 34.686 1.00 96.38 938 GLY A C 1
ATOM 7443 O O . GLY A 1 938 ? -16.837 13.032 34.201 1.00 96.38 938 GLY A O 1
ATOM 7444 N N . SER A 1 939 ? -15.558 11.351 34.931 1.00 96.31 939 SER A N 1
ATOM 7445 C CA . SER A 1 939 ? -16.582 10.318 34.812 1.00 96.31 939 SER A CA 1
ATOM 7446 C C . SER A 1 939 ? -16.478 9.298 35.936 1.00 96.31 939 SER A C 1
ATOM 7448 O O . SER A 1 939 ? -15.383 8.974 36.398 1.00 96.31 939 SER A O 1
ATOM 7450 N N . VAL A 1 940 ? -17.620 8.743 36.328 1.00 95.56 940 VAL A N 1
ATOM 7451 C CA . VAL A 1 940 ? -17.719 7.642 37.282 1.00 95.56 940 VAL A CA 1
ATOM 7452 C C . VAL A 1 940 ? -18.358 6.437 36.620 1.00 95.56 940 VAL A C 1
ATOM 7454 O O . VAL A 1 940 ? -19.472 6.509 36.111 1.00 95.56 940 VAL A O 1
ATOM 7457 N N . ILE A 1 941 ? -17.652 5.314 36.670 1.00 94.81 941 ILE A N 1
ATOM 7458 C CA . ILE A 1 941 ? -18.134 4.008 36.235 1.00 94.81 941 ILE A CA 1
ATOM 7459 C C . ILE A 1 941 ? -18.708 3.302 37.458 1.00 94.81 941 ILE A C 1
ATOM 7461 O O . ILE A 1 941 ? -17.980 3.087 38.426 1.00 94.81 941 ILE A O 1
ATOM 7465 N N . LEU A 1 942 ? -19.987 2.937 37.431 1.00 94.06 942 LEU A N 1
ATOM 7466 C CA . LEU A 1 942 ? -20.670 2.254 38.533 1.00 94.06 942 LEU A CA 1
ATOM 7467 C C . LEU A 1 942 ? -21.208 0.906 38.067 1.00 94.06 942 LEU A C 1
ATOM 7469 O O . LEU A 1 942 ? -22.021 0.852 37.144 1.00 94.06 942 LEU A O 1
ATOM 7473 N N . PHE A 1 943 ? -20.793 -0.160 38.745 1.00 93.00 943 PHE A N 1
ATOM 7474 C CA . PHE A 1 943 ? -21.274 -1.520 38.527 1.00 93.00 943 PHE A CA 1
ATOM 7475 C C . PHE A 1 943 ? -22.433 -1.846 39.471 1.00 93.00 943 PHE A C 1
ATOM 7477 O O . PHE A 1 943 ? -22.550 -1.305 40.577 1.00 93.00 943 PHE A O 1
ATOM 7484 N N . ASP A 1 944 ? -23.261 -2.811 39.074 1.00 88.50 944 ASP A N 1
ATOM 7485 C CA . ASP A 1 944 ? -24.367 -3.295 39.907 1.00 88.50 944 ASP A CA 1
ATOM 7486 C C . ASP A 1 944 ? -23.886 -3.841 41.260 1.00 88.50 944 ASP A C 1
ATOM 7488 O O . ASP A 1 944 ? -24.568 -3.782 42.280 1.00 88.50 944 ASP A O 1
ATOM 7492 N N . LYS A 1 945 ? -22.688 -4.390 41.335 1.00 87.69 945 LYS A N 1
ATOM 7493 C CA . LYS A 1 945 ? -22.168 -4.922 42.591 1.00 87.69 945 LYS A CA 1
ATOM 7494 C C . LYS A 1 945 ? -20.681 -4.701 42.667 1.00 87.69 945 LYS A C 1
ATOM 7496 O O . LYS A 1 945 ? -20.056 -4.294 41.694 1.00 87.69 945 LYS A O 1
ATOM 7501 N N . GLU A 1 946 ? -20.145 -4.941 43.850 1.00 91.19 946 GLU A N 1
ATOM 7502 C CA . GLU A 1 946 ? -18.709 -5.006 44.017 1.00 91.19 946 GLU A CA 1
ATOM 7503 C C . GLU A 1 946 ? -18.163 -6.161 43.167 1.00 91.19 946 GLU A C 1
ATOM 7505 O O . GLU A 1 946 ? -18.744 -7.250 43.128 1.00 91.19 946 GLU A O 1
ATOM 7510 N N . GLN A 1 947 ? -17.098 -5.884 42.424 1.00 93.12 947 GLN A N 1
ATOM 7511 C CA . GLN A 1 947 ? -16.456 -6.805 41.495 1.00 93.12 947 GLN A CA 1
ATOM 7512 C C . GLN A 1 947 ? -14.955 -6.806 41.758 1.00 93.12 947 GLN A C 1
ATOM 7514 O O . GLN A 1 947 ? -14.400 -5.805 42.213 1.00 93.12 947 GLN A O 1
ATOM 7519 N N . THR A 1 948 ? -14.292 -7.912 41.429 1.00 93.25 948 THR A N 1
ATOM 7520 C CA . THR A 1 948 ? -12.832 -8.013 41.481 1.00 93.25 948 THR A CA 1
ATOM 7521 C C . THR A 1 948 ? -12.266 -7.940 40.071 1.00 93.25 948 THR A C 1
ATOM 7523 O O . THR A 1 948 ? -12.534 -8.809 39.247 1.00 93.25 948 THR A O 1
ATOM 7526 N N . PHE A 1 949 ? -11.460 -6.919 39.808 1.00 91.12 949 PHE A N 1
ATOM 7527 C CA . PHE A 1 949 ? -10.849 -6.639 38.514 1.00 91.12 949 PHE A CA 1
ATOM 7528 C C . PHE A 1 949 ? -9.375 -7.032 38.507 1.00 91.12 949 PHE A C 1
ATOM 7530 O O . PHE A 1 949 ? -8.668 -6.865 39.506 1.00 91.12 949 PHE A O 1
ATOM 7537 N N . THR A 1 950 ? -8.894 -7.474 37.349 1.00 88.06 950 THR A N 1
ATOM 7538 C CA . THR A 1 950 ? -7.461 -7.537 37.057 1.00 88.06 950 THR A CA 1
ATOM 7539 C C . THR A 1 950 ? -7.048 -6.211 36.425 1.00 88.06 950 THR A C 1
ATOM 7541 O O . THR A 1 950 ? -7.534 -5.852 35.351 1.00 88.06 950 THR A O 1
ATOM 7544 N N . GLN A 1 951 ? -6.172 -5.460 37.093 1.00 85.88 951 GLN A N 1
ATOM 7545 C CA . GLN A 1 951 ? -5.616 -4.234 36.529 1.00 85.88 951 GLN A CA 1
ATOM 7546 C C . GLN A 1 951 ? -4.528 -4.569 35.512 1.00 85.88 951 GLN A C 1
ATOM 7548 O O . GLN A 1 951 ? -3.692 -5.439 35.741 1.00 85.88 951 GLN A O 1
ATOM 7553 N N . THR A 1 952 ? -4.493 -3.821 34.415 1.00 83.62 952 THR A N 1
ATOM 7554 C CA . THR A 1 952 ? -3.380 -3.890 33.473 1.00 83.62 952 THR A CA 1
ATOM 7555 C C . THR A 1 952 ? -2.399 -2.741 33.662 1.00 83.62 952 THR A C 1
ATOM 7557 O O . THR A 1 952 ? -2.797 -1.623 33.996 1.00 83.62 952 THR A O 1
ATOM 7560 N N . GLN A 1 953 ? -1.135 -2.969 33.321 1.00 85.44 953 GLN A N 1
ATOM 7561 C CA . GLN A 1 953 ? -0.115 -1.927 33.297 1.00 85.44 953 GLN A CA 1
ATOM 7562 C C . GLN A 1 953 ? -0.463 -0.879 32.225 1.00 85.44 953 GLN A C 1
ATOM 7564 O O . GLN A 1 953 ? -0.607 -1.245 31.055 1.00 85.44 953 GLN A O 1
ATOM 7569 N N . PRO A 1 954 ? -0.570 0.421 32.569 1.00 86.38 954 PRO A N 1
ATOM 7570 C CA . PRO A 1 954 ? -0.739 1.451 31.558 1.00 86.38 954 PRO A CA 1
ATOM 7571 C C . PRO A 1 954 ? 0.438 1.460 30.584 1.00 86.38 954 PRO A C 1
ATOM 7573 O O . PRO A 1 954 ? 1.604 1.435 30.998 1.00 86.38 954 PRO A O 1
ATOM 7576 N N . ILE A 1 955 ? 0.141 1.528 29.290 1.00 80.69 955 ILE A N 1
ATOM 7577 C CA . ILE A 1 955 ? 1.146 1.536 28.226 1.00 80.69 955 ILE A CA 1
ATOM 7578 C C . ILE A 1 955 ? 0.956 2.731 27.298 1.00 80.69 955 ILE A C 1
ATOM 7580 O O . ILE A 1 955 ? -0.145 3.241 27.125 1.00 80.69 955 ILE A O 1
ATOM 7584 N N . ARG A 1 956 ? 2.049 3.161 26.669 1.00 78.62 956 ARG A N 1
ATOM 7585 C CA . ARG A 1 956 ? 2.056 4.092 25.535 1.00 78.62 956 ARG A CA 1
ATOM 7586 C C . ARG A 1 956 ? 3.066 3.614 24.496 1.00 78.62 956 ARG A C 1
ATOM 7588 O O . ARG A 1 956 ? 4.089 3.032 24.846 1.00 78.62 956 ARG A O 1
ATOM 7595 N N . TYR A 1 957 ? 2.837 3.876 23.213 1.00 69.06 957 TYR A N 1
ATOM 7596 C CA . TYR A 1 957 ? 3.778 3.422 22.173 1.00 69.06 957 TYR A CA 1
ATOM 7597 C C . TYR A 1 957 ? 4.996 4.348 22.002 1.00 69.06 957 TYR A C 1
ATOM 7599 O O . TYR A 1 957 ? 6.061 3.963 21.526 1.00 69.06 957 TYR A O 1
ATOM 7607 N N . ARG A 1 958 ? 4.856 5.607 22.413 1.00 70.00 958 ARG A N 1
ATOM 7608 C CA . ARG A 1 958 ? 5.923 6.613 22.439 1.00 70.00 958 ARG A CA 1
ATOM 7609 C C . ARG A 1 958 ? 5.621 7.622 23.533 1.00 70.00 958 ARG A C 1
ATOM 7611 O O . ARG A 1 958 ? 4.469 7.770 23.925 1.00 70.00 958 ARG A O 1
ATOM 7618 N N . LYS A 1 959 ? 6.633 8.382 23.952 1.00 75.19 959 LYS A N 1
ATOM 7619 C CA . LYS A 1 959 ? 6.516 9.363 25.042 1.00 75.19 959 LYS A CA 1
ATOM 7620 C C . LYS A 1 959 ? 5.322 10.324 24.893 1.00 75.19 959 LYS A C 1
ATOM 7622 O O . LYS A 1 959 ? 4.678 10.621 25.889 1.00 75.19 959 LYS A O 1
ATOM 7627 N N . VAL A 1 960 ? 5.022 10.761 23.664 1.00 73.62 960 VAL A N 1
ATOM 7628 C CA . VAL A 1 960 ? 3.950 11.733 23.356 1.00 73.62 960 VAL A CA 1
ATOM 7629 C C . VAL A 1 960 ? 2.566 11.111 23.108 1.00 73.62 960 VAL A C 1
ATOM 7631 O O . VAL A 1 960 ? 1.572 11.835 23.097 1.00 73.62 960 VAL A O 1
ATOM 7634 N N . ALA A 1 961 ? 2.480 9.794 22.887 1.00 76.69 961 ALA A N 1
ATOM 7635 C CA . ALA A 1 961 ? 1.193 9.120 22.711 1.00 76.69 961 ALA A CA 1
ATOM 7636 C C . ALA A 1 961 ? 0.449 9.067 24.047 1.00 76.69 961 ALA A C 1
ATOM 7638 O O . ALA A 1 961 ? 1.086 9.066 25.100 1.00 76.69 961 ALA A O 1
ATOM 7639 N N . ALA A 1 962 ? -0.882 9.030 23.988 1.00 81.56 962 ALA A N 1
ATOM 7640 C CA . ALA A 1 962 ? -1.694 8.829 25.177 1.00 81.56 962 ALA A CA 1
ATOM 7641 C C . ALA A 1 962 ? -1.329 7.503 25.861 1.00 81.56 962 ALA A C 1
ATOM 7643 O O . ALA A 1 962 ? -0.988 6.527 25.189 1.00 81.56 962 ALA A O 1
ATOM 7644 N N . ALA A 1 963 ? -1.399 7.487 27.189 1.00 85.75 963 ALA A N 1
ATOM 7645 C CA . ALA A 1 963 ? -1.257 6.277 27.976 1.00 85.75 963 ALA A CA 1
ATOM 7646 C C . ALA A 1 963 ? -2.634 5.771 28.394 1.00 85.75 963 ALA A C 1
ATOM 7648 O O . ALA A 1 963 ? -3.406 6.523 28.995 1.00 85.75 963 ALA A O 1
ATOM 7649 N N . THR A 1 964 ? -2.908 4.499 28.131 1.00 85.44 964 THR A N 1
ATOM 7650 C CA . THR A 1 964 ? -4.128 3.836 28.594 1.00 85.44 964 THR A CA 1
ATOM 7651 C C . THR A 1 964 ? -3.796 2.561 29.344 1.00 85.44 964 THR A C 1
ATOM 7653 O O . THR A 1 964 ? -2.812 1.875 29.053 1.00 85.44 964 THR A O 1
ATOM 7656 N N . GLY A 1 965 ? -4.612 2.281 30.353 1.00 85.75 965 GLY A N 1
ATOM 7657 C CA . GLY A 1 965 ? -4.700 0.981 31.003 1.00 85.75 965 GLY A CA 1
ATOM 7658 C C . GLY A 1 965 ? -6.125 0.456 30.883 1.00 85.75 965 GLY A C 1
ATOM 7659 O O . GLY A 1 965 ? -6.978 1.092 30.265 1.00 85.75 965 GLY A O 1
ATOM 7660 N N . ALA A 1 966 ? -6.388 -0.689 31.490 1.00 87.25 966 ALA A N 1
ATOM 7661 C CA . ALA A 1 966 ? -7.709 -1.274 31.558 1.00 87.25 966 ALA A CA 1
ATOM 7662 C C . ALA A 1 966 ? -7.947 -1.956 32.904 1.00 87.25 966 ALA A C 1
ATOM 7664 O O . ALA A 1 966 ? -7.017 -2.434 33.565 1.00 87.25 966 ALA A O 1
ATOM 7665 N N . TRP A 1 967 ? -9.222 -2.028 33.274 1.00 89.25 967 TRP A N 1
ATOM 7666 C CA . TRP A 1 967 ? -9.719 -2.966 34.269 1.00 89.25 967 TRP A CA 1
ATOM 7667 C C . TRP A 1 967 ? -10.383 -4.127 33.542 1.00 89.25 967 TRP A C 1
ATOM 7669 O O . TRP A 1 967 ? -11.407 -3.954 32.883 1.00 89.25 967 TRP A O 1
ATOM 7679 N N . ASN A 1 968 ? -9.789 -5.309 33.655 1.00 89.06 968 ASN A N 1
ATOM 7680 C CA . ASN A 1 968 ? -10.352 -6.534 33.112 1.00 89.06 968 ASN A CA 1
ATOM 7681 C C . ASN A 1 968 ? -11.296 -7.135 34.151 1.00 89.06 968 ASN A C 1
ATOM 7683 O O . ASN A 1 968 ? -10.851 -7.627 35.191 1.00 89.06 968 ASN A O 1
ATOM 7687 N N . LEU A 1 969 ? -12.596 -7.064 33.875 1.00 92.12 969 LEU A N 1
ATOM 7688 C CA . LEU A 1 969 ? -13.648 -7.688 34.666 1.00 92.12 969 LEU A CA 1
ATOM 7689 C C . LEU A 1 969 ? -13.767 -9.163 34.258 1.00 92.12 969 LEU A C 1
ATOM 7691 O O . LEU A 1 969 ? -14.164 -9.427 33.121 1.00 92.12 969 LEU A O 1
ATOM 7695 N N . PRO A 1 970 ? -13.450 -10.127 35.139 1.00 93.00 970 PRO A N 1
ATOM 7696 C CA . PRO A 1 970 ? -13.605 -11.542 34.826 1.00 93.00 970 PRO A CA 1
ATOM 7697 C C . PRO A 1 970 ? -15.067 -11.892 34.540 1.00 93.00 970 PRO A C 1
ATOM 7699 O O . PRO A 1 970 ? -15.961 -11.527 35.305 1.00 93.00 970 PRO A O 1
ATOM 7702 N N . VAL A 1 971 ? -15.297 -12.641 33.465 1.00 94.50 971 VAL A N 1
ATOM 7703 C CA . VAL A 1 971 ? -16.596 -13.248 33.131 1.00 94.50 971 VAL A CA 1
ATOM 7704 C C . VAL A 1 971 ? -16.479 -14.782 33.187 1.00 94.50 971 VAL A C 1
ATOM 7706 O O . VAL A 1 971 ? -15.359 -15.302 33.236 1.00 94.50 971 VAL A O 1
ATOM 7709 N N . PRO A 1 972 ? -17.590 -15.545 33.254 1.00 96.44 972 PRO A N 1
ATOM 7710 C CA . PRO A 1 972 ? -17.527 -16.996 33.430 1.00 96.44 972 PRO A CA 1
ATOM 7711 C C . PRO A 1 972 ? -16.698 -17.694 32.347 1.00 96.44 972 PRO A C 1
ATOM 7713 O O . PRO A 1 972 ? -16.982 -17.565 31.163 1.00 96.44 972 PRO A O 1
ATOM 7716 N N . THR A 1 973 ? -15.703 -18.482 32.759 1.00 96.38 973 THR A N 1
ATOM 7717 C CA . THR A 1 973 ? -14.848 -19.277 31.856 1.00 96.38 973 THR A CA 1
ATOM 7718 C C . THR A 1 973 ? -15.423 -20.654 31.535 1.00 96.38 973 THR A C 1
ATOM 7720 O O . THR A 1 973 ? -14.912 -21.350 30.658 1.00 96.38 973 THR A O 1
ATOM 7723 N N . ARG A 1 974 ? -16.478 -21.052 32.255 1.00 97.12 974 ARG A N 1
ATOM 7724 C CA . ARG A 1 974 ? -17.254 -22.270 32.030 1.00 97.12 974 ARG A CA 1
ATOM 7725 C C . ARG A 1 974 ? -18.731 -21.929 32.017 1.00 97.12 974 ARG A C 1
ATOM 7727 O O . ARG A 1 974 ? -19.229 -21.357 32.988 1.00 97.12 974 ARG A O 1
ATOM 7734 N N . MET A 1 975 ? -19.409 -22.283 30.937 1.00 98.00 975 MET A N 1
ATOM 7735 C CA . MET A 1 975 ? -20.848 -22.090 30.780 1.00 98.00 975 MET A CA 1
ATOM 7736 C C . MET A 1 975 ? -21.421 -23.316 30.083 1.00 98.00 975 MET A C 1
ATOM 7738 O O . MET A 1 975 ? -20.852 -23.761 29.091 1.00 98.00 975 MET A O 1
ATOM 7742 N N . ALA A 1 976 ? -22.515 -23.862 30.606 1.00 97.75 976 ALA A N 1
ATOM 7743 C CA . ALA A 1 976 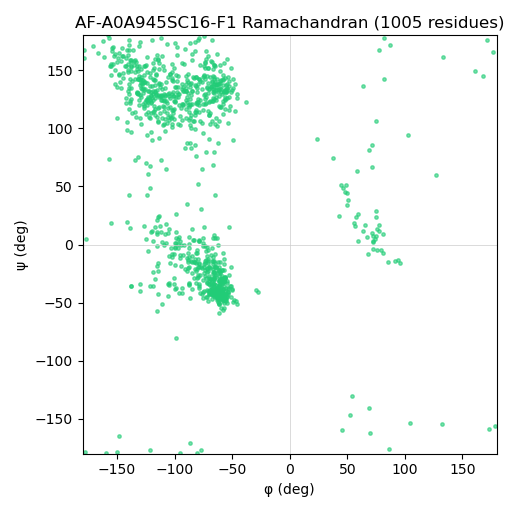? -23.238 -24.925 29.914 1.00 97.75 976 ALA A CA 1
ATOM 7744 C C . ALA A 1 976 ? -24.002 -24.341 28.721 1.00 97.75 976 ALA A C 1
ATOM 7746 O O . ALA A 1 976 ? -24.428 -23.182 28.773 1.00 97.75 976 ALA A O 1
ATOM 7747 N N . LYS A 1 977 ? -24.234 -25.138 27.677 1.00 97.69 977 LYS A N 1
ATOM 7748 C CA . LYS A 1 977 ? -25.077 -24.735 26.542 1.00 97.69 977 LYS A CA 1
ATOM 7749 C C . LYS A 1 977 ? -26.392 -24.079 26.996 1.00 97.69 977 LYS A C 1
ATOM 7751 O O . LYS A 1 977 ? -27.130 -24.623 27.815 1.00 97.69 977 LYS A O 1
ATOM 7756 N N . GLY A 1 978 ? -26.700 -22.911 26.434 1.00 96.94 978 GLY A N 1
ATOM 7757 C CA . GLY A 1 978 ? -27.890 -22.109 26.736 1.00 96.94 978 GLY A CA 1
ATOM 7758 C C . GLY A 1 978 ? -27.786 -21.245 27.996 1.00 96.94 978 GLY A C 1
ATOM 7759 O O . GLY A 1 978 ? -28.667 -20.422 28.240 1.00 96.94 978 GLY A O 1
ATOM 7760 N N . GLN A 1 979 ? -26.727 -21.387 28.798 1.00 98.31 979 GLN A N 1
ATOM 7761 C CA . GLN A 1 979 ? -26.504 -20.530 29.956 1.00 98.31 979 GLN A CA 1
ATOM 7762 C C . GLN A 1 979 ? -26.206 -19.095 29.513 1.00 98.31 979 GLN A C 1
ATOM 7764 O O . GLN A 1 979 ? -25.458 -18.861 28.562 1.00 98.31 979 GLN A O 1
ATOM 7769 N N . THR A 1 980 ? -26.747 -18.133 30.259 1.00 98.06 980 THR A N 1
ATOM 7770 C CA . THR A 1 980 ? -26.512 -16.705 30.042 1.00 98.06 980 THR A CA 1
ATOM 7771 C C . THR A 1 980 ? -25.790 -16.065 31.224 1.00 98.06 980 THR A C 1
ATOM 7773 O O . THR A 1 980 ? -26.042 -16.416 32.380 1.00 98.06 980 THR A O 1
ATOM 7776 N N . HIS A 1 981 ? -24.945 -15.072 30.961 1.00 97.38 981 HIS A N 1
ATOM 7777 C CA . HIS A 1 981 ? -24.337 -14.217 31.979 1.00 97.38 981 HIS A CA 1
ATOM 7778 C C . HIS A 1 981 ? -24.516 -12.746 31.612 1.00 97.38 981 HIS A C 1
ATOM 7780 O O . HIS A 1 981 ? -24.324 -12.371 30.461 1.00 97.38 981 HIS A O 1
ATOM 7786 N N . THR A 1 982 ? -24.865 -11.904 32.586 1.00 96.62 982 THR A N 1
ATOM 7787 C CA . THR A 1 982 ? -25.115 -10.478 32.347 1.00 96.62 982 THR A CA 1
ATOM 7788 C C . THR A 1 982 ? -24.209 -9.609 33.204 1.00 96.62 982 THR A C 1
ATOM 7790 O O . THR A 1 982 ? -24.124 -9.792 34.419 1.00 96.62 982 THR A O 1
ATOM 7793 N N . VAL A 1 983 ? -23.590 -8.619 32.566 1.00 93.81 983 VAL A N 1
ATOM 7794 C CA . VAL A 1 983 ? -22.845 -7.537 33.211 1.00 93.81 983 VAL A CA 1
ATOM 7795 C C . VAL A 1 983 ? -23.541 -6.223 32.885 1.00 93.81 983 VAL A C 1
ATOM 7797 O O . VAL A 1 983 ? -23.849 -5.955 31.725 1.00 93.81 983 VAL A O 1
ATOM 7800 N N . ARG A 1 984 ? -23.766 -5.386 33.900 1.00 94.56 984 ARG A N 1
ATOM 7801 C CA . ARG A 1 984 ? -24.261 -4.022 33.710 1.00 94.56 984 ARG A CA 1
ATOM 7802 C C . ARG A 1 984 ? -23.405 -3.031 34.472 1.00 94.56 984 ARG A C 1
ATOM 7804 O O . ARG A 1 984 ? -22.957 -3.298 35.592 1.00 94.56 984 ARG A O 1
ATOM 7811 N N . TYR A 1 985 ? -23.190 -1.891 33.839 1.00 94.19 985 TYR A N 1
ATOM 7812 C CA . TYR A 1 985 ? -22.620 -0.719 34.477 1.00 94.19 985 TYR A CA 1
ATOM 7813 C C . TYR A 1 985 ? -23.111 0.544 33.782 1.00 94.19 985 TYR A C 1
ATOM 7815 O O . TYR A 1 985 ? -23.601 0.516 32.653 1.00 94.19 985 TYR A O 1
ATOM 7823 N N . ARG A 1 986 ? -22.942 1.674 34.454 1.00 94.38 986 ARG A N 1
ATOM 7824 C CA . ARG A 1 986 ? -23.183 2.997 33.879 1.00 94.38 986 ARG A CA 1
ATOM 7825 C C . ARG A 1 986 ? -21.954 3.874 34.009 1.00 94.38 986 ARG A C 1
ATOM 7827 O O . ARG A 1 986 ? -21.152 3.681 34.918 1.00 94.38 986 ARG A O 1
ATOM 7834 N N . ILE A 1 987 ? -21.844 4.838 33.112 1.00 95.69 987 ILE A N 1
ATOM 7835 C CA . ILE A 1 987 ? -20.818 5.871 33.112 1.00 95.69 987 ILE A CA 1
ATOM 7836 C C . ILE A 1 987 ? -21.551 7.194 33.294 1.00 95.69 987 ILE A C 1
ATOM 7838 O O . ILE A 1 987 ? -22.307 7.591 32.415 1.00 95.69 987 ILE A O 1
ATOM 7842 N N . TYR A 1 988 ? -21.366 7.839 34.438 1.00 95.88 988 TYR A N 1
ATOM 7843 C CA . TYR A 1 988 ? -21.911 9.163 34.727 1.00 95.88 988 TYR A CA 1
ATOM 7844 C C . TYR A 1 988 ? -20.815 10.205 34.526 1.00 95.88 988 TYR A C 1
ATOM 7846 O O . TYR A 1 988 ? -19.760 10.094 35.153 1.00 95.88 988 TYR A O 1
ATOM 7854 N N . SER A 1 989 ? -21.032 11.190 33.661 1.00 96.25 989 SER A N 1
ATOM 7855 C CA . SER A 1 989 ? -20.068 12.265 33.401 1.00 96.25 989 SER A CA 1
ATOM 7856 C C . SER A 1 989 ? -20.481 13.545 34.119 1.00 96.25 989 SER A C 1
ATOM 7858 O O . SER A 1 989 ? -21.661 13.866 34.200 1.00 96.25 989 SER A O 1
ATOM 7860 N N . HIS A 1 990 ? -19.506 14.278 34.648 1.00 94.00 990 HIS A N 1
ATOM 7861 C CA . HIS A 1 990 ? -19.741 15.471 35.461 1.00 94.00 990 HIS A CA 1
ATOM 7862 C C . HIS A 1 990 ? -18.660 16.527 35.214 1.00 94.00 990 HIS A C 1
ATOM 7864 O O . HIS A 1 990 ? -17.507 16.186 34.949 1.00 94.00 990 HIS A O 1
ATOM 7870 N N . GLN A 1 991 ? -19.033 17.804 35.315 1.00 90.69 991 GLN A N 1
ATOM 7871 C CA . GLN A 1 991 ? -18.129 18.950 35.114 1.00 90.69 991 GLN A CA 1
ATOM 7872 C C . GLN A 1 991 ? -17.514 19.466 36.424 1.00 90.69 991 GLN A C 1
ATOM 7874 O O . GLN A 1 991 ? -16.481 20.126 36.415 1.00 90.69 991 GLN A O 1
ATOM 7879 N N . GLU A 1 992 ? -18.107 19.114 37.563 1.00 88.62 992 GLU A N 1
ATOM 7880 C CA . GLU A 1 992 ? -17.677 19.545 38.896 1.00 88.62 992 GLU A CA 1
ATOM 7881 C C . GLU A 1 992 ? -17.407 18.335 39.801 1.00 88.62 992 GLU A C 1
ATOM 7883 O O . GLU A 1 992 ? -17.878 17.234 39.498 1.00 88.62 992 GLU A O 1
ATOM 7888 N N . PRO A 1 993 ? -16.657 18.484 40.911 1.00 85.75 993 PRO A N 1
ATOM 7889 C CA . PRO A 1 993 ? -16.492 17.409 41.881 1.00 85.75 993 PRO A CA 1
ATOM 7890 C C . PRO A 1 993 ? -17.841 16.841 42.346 1.00 85.75 993 PRO A C 1
ATOM 7892 O O . PRO A 1 993 ? -18.696 17.571 42.834 1.00 85.75 993 PRO A O 1
ATOM 7895 N N . LEU A 1 994 ? -18.002 15.520 42.252 1.00 84.25 994 LEU A N 1
ATOM 7896 C CA . LEU A 1 994 ? -19.173 14.827 42.788 1.00 84.25 994 LEU A CA 1
ATOM 7897 C C . LEU A 1 994 ? -19.283 15.018 44.302 1.00 84.25 994 LEU A C 1
ATOM 7899 O O . LEU A 1 994 ? -18.408 14.576 45.056 1.00 84.25 994 LEU A O 1
ATOM 7903 N N . ASP A 1 995 ? -20.381 15.627 44.738 1.00 83.19 995 ASP A N 1
ATOM 7904 C CA . ASP A 1 995 ? -20.753 15.666 46.143 1.00 83.19 995 ASP A CA 1
ATOM 7905 C C . ASP A 1 995 ? -21.256 14.285 46.630 1.00 83.19 995 ASP A C 1
ATOM 7907 O O . ASP A 1 995 ? -21.515 13.355 45.856 1.00 83.19 995 ASP A O 1
ATOM 7911 N N . THR A 1 996 ? -21.350 14.128 47.953 1.00 78.88 996 THR A N 1
ATOM 7912 C CA . THR A 1 996 ? -21.729 12.847 48.577 1.00 78.88 996 THR A CA 1
ATOM 7913 C C . THR A 1 996 ? -23.197 12.489 48.340 1.00 78.88 996 THR A C 1
ATOM 7915 O O . THR A 1 996 ? -23.524 11.308 48.240 1.00 78.88 996 THR A O 1
ATOM 7918 N N . GLU A 1 997 ? -24.079 13.480 48.236 1.00 81.94 997 GLU A N 1
ATOM 7919 C CA . GLU A 1 997 ? -25.513 13.279 48.024 1.00 81.94 997 GLU A CA 1
ATOM 7920 C C . GLU A 1 997 ? -25.778 12.767 46.607 1.00 81.94 997 GLU A C 1
ATOM 7922 O O . GLU A 1 997 ? -26.416 11.730 46.432 1.00 81.94 997 GLU A O 1
ATOM 7927 N N . THR A 1 998 ? -25.188 13.413 45.603 1.00 83.31 998 THR A N 1
ATOM 7928 C CA . THR A 1 998 ? -25.221 13.000 44.203 1.00 83.31 998 THR A CA 1
ATOM 7929 C C . THR A 1 998 ? -24.645 11.599 44.039 1.00 83.31 998 THR A C 1
ATOM 7931 O O . THR A 1 998 ? -25.246 10.770 43.358 1.00 83.31 998 THR A O 1
ATOM 7934 N N . LEU A 1 999 ? -23.522 11.286 44.695 1.00 82.12 999 LEU A N 1
ATOM 7935 C CA . LEU A 1 999 ? -22.950 9.939 44.666 1.00 82.12 999 LEU A CA 1
ATOM 7936 C C . LEU A 1 999 ? -23.890 8.889 45.277 1.00 82.12 999 LEU A C 1
ATOM 7938 O O . LEU A 1 999 ? -24.067 7.826 44.684 1.00 82.12 999 LEU A O 1
ATOM 7942 N N . ASN A 1 1000 ? -24.495 9.170 46.433 1.00 82.38 1000 ASN A N 1
ATOM 7943 C CA . ASN A 1 1000 ? -25.436 8.248 47.073 1.00 82.38 1000 ASN A CA 1
ATOM 7944 C C . ASN A 1 1000 ? -26.685 8.049 46.212 1.00 82.38 1000 ASN A C 1
ATOM 7946 O O . ASN A 1 1000 ? -27.061 6.910 45.955 1.00 82.38 1000 ASN A O 1
ATOM 7950 N N . ARG A 1 1001 ? -27.249 9.135 45.670 1.00 85.00 1001 ARG A N 1
ATOM 7951 C CA . ARG A 1 1001 ? -28.373 9.093 44.728 1.00 85.00 1001 ARG A CA 1
ATOM 7952 C C . ARG A 1 1001 ? -28.044 8.240 43.513 1.00 85.00 1001 ARG A C 1
ATOM 7954 O O . ARG A 1 1001 ? -28.846 7.394 43.136 1.00 85.00 1001 ARG A O 1
ATOM 7961 N N . LEU A 1 1002 ? -26.858 8.422 42.927 1.00 83.25 1002 LEU A N 1
ATOM 7962 C CA . LEU A 1 1002 ? -26.400 7.565 41.842 1.00 83.25 1002 LEU A CA 1
ATOM 7963 C C . LEU A 1 1002 ? -26.389 6.119 42.333 1.00 83.25 1002 LEU A C 1
ATOM 7965 O O . LEU A 1 1002 ? -27.093 5.302 41.764 1.00 83.25 1002 LEU A O 1
ATOM 7969 N N . ILE A 1 1003 ? -25.691 5.782 43.418 1.00 81.06 1003 ILE A N 1
ATOM 7970 C CA . ILE A 1 1003 ? -25.613 4.405 43.944 1.00 81.06 1003 ILE A CA 1
ATOM 7971 C C . ILE A 1 1003 ? -26.997 3.763 44.185 1.00 81.06 1003 ILE A C 1
ATOM 7973 O O . ILE A 1 1003 ? -27.139 2.561 43.932 1.00 81.06 1003 ILE A O 1
ATOM 7977 N N . GLU A 1 1004 ? -27.973 4.541 44.654 1.00 79.44 1004 GLU A N 1
ATOM 7978 C CA . GLU A 1 1004 ? -29.327 4.114 45.037 1.00 79.44 1004 GLU A CA 1
ATOM 7979 C C . GLU A 1 1004 ? -30.345 4.105 43.888 1.00 79.44 1004 GLU A C 1
ATOM 7981 O O . GLU A 1 1004 ? -31.366 3.426 44.002 1.00 79.44 1004 GLU A O 1
ATOM 7986 N N . GLU A 1 1005 ? -30.082 4.814 42.785 1.00 74.25 1005 GLU A N 1
ATOM 7987 C CA . GLU A 1 1005 ? -30.976 4.860 41.623 1.00 74.25 1005 GLU A CA 1
ATOM 7988 C C . GLU A 1 1005 ? -31.364 3.442 41.152 1.00 74.25 1005 GLU A C 1
ATOM 7990 O O . GLU A 1 1005 ? -30.477 2.591 40.976 1.00 74.25 1005 GLU A O 1
ATOM 7995 N N . PRO A 1 1006 ? -32.669 3.175 40.924 1.00 56.78 1006 PRO A N 1
ATOM 7996 C CA . PRO A 1 1006 ? -33.144 1.884 40.441 1.00 56.78 1006 PRO A CA 1
ATOM 7997 C C . PRO A 1 1006 ? -32.441 1.490 39.140 1.00 56.78 1006 PRO A C 1
ATOM 7999 O O . PRO A 1 1006 ? -32.331 2.289 38.207 1.00 56.78 1006 PRO A O 1
ATOM 8002 N N . ARG A 1 1007 ? -31.956 0.250 39.120 1.00 52.66 1007 ARG A N 1
ATOM 8003 C CA . ARG A 1 1007 ? -31.067 -0.294 38.088 1.00 52.66 1007 ARG A CA 1
ATOM 8004 C C . ARG A 1 1007 ? -31.808 -0.785 36.861 1.00 52.66 1007 ARG A C 1
ATOM 8006 O O . ARG A 1 1007 ? -32.808 -1.512 37.051 1.00 52.66 1007 ARG A O 1
#

Sequence (1007 aa):
MLPLYSRLISFALPLVCAIPALAALPDGKVSSSYLGEYVLWRPRESVVFHLQDPEGTGFALRLTLRDMNIYQQGDRPVMFWVTGPAGNTLVNRVIDDTPERPDNDQYRDGLSDMYQDCRYREWHRHNSANGYPPGKVRSRYLEHPEELEARDVNVRVPPAGKGLYRVMIQASWDHWVSLTPDRAIPAGVHPGPGPLYVHGNRLQDCFLYAPATTDEIGISLSEEILPFNWRVTVQDSDGKTLAETVPRSFLNFTVLRDAPRDSVLRLRIEGHTTGACLHIAGVPFVLCPDAETARLIHGGLNVDARGRPTFHHHQRVLLEWADSLKLQDLAADVVLPEANPLLSGKGKTGL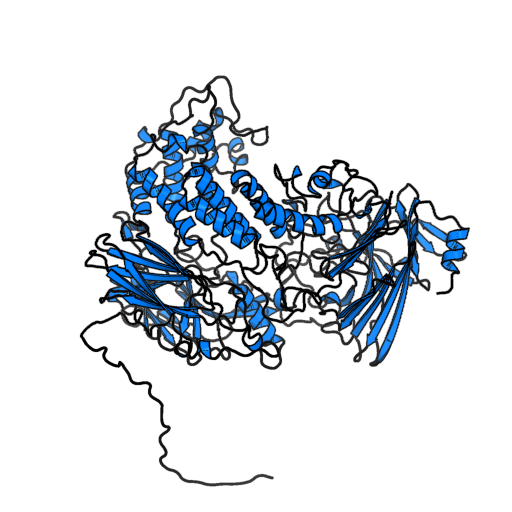SLHDIPGILACQDLDPASSTYGAFHAPDDPALATRFSHWRRMVDVVAAAAGLDDLNNPYLGHPALVRRVLLCRAMTNLQTLSPYFWYGHQEGPKTFTIEEDRFWGVPFRSAWYPMHDAMHVLSLRPIRDAVTWALPAEVFQAWRQSFLQWTTSRTLMHQGECSNQWAAGLKHMKQVWEATQERQVEDVLRRQVERFTTPGNLGRVAPDPTPYSLKSAIGYPHAADCGLIGGGIASDGLGHDNEYCLESTLHMAKIWEALRSDSIRRWLDEYYVLKTHLTLPKWGVHTATAFTETCSPSDSNFRTRYYTHKSPLGKLRPHIRYGPLWVGEERDDAPWPCLEEETFLRNIDNRFYFIKTPAYYSIVYAGPSRPDWGSWGAAVVKNGSAELAGHTGMHYGGLQYKPTKAGAISAVWVKDCGPTLLCQNHNVMFSNVVWGRVREPLFPKWEDGHVDPTIVCSAYAQPETSFDEATRTYRKREDMPSLPLTVERTISFQDETIRMSLVLTATDDVNAVELYECIPYFAEKRRIRALTGTPRRFAEFAIPSPITTPSKWPRGKRPDPLLSGENAELPKVTAQGFAIAADSGAGSVILFDKEQTFTQTQPIRYRKVAAATGAWNLPVPTRMAKGQTHTVRYRIYSHQEPLDTETLNRLIEEPR

Nearest PDB structures (foldseek):
  7uft-assembly1_A  TM=2.224E-01  e=7.513E-07  Bifidobacterium longum
  7ufu-assembly1_B  TM=2.291E-01  e=1.473E-06  Bifidobacterium longum
  7ufr-assembly1_D  TM=2.185E-01  e=1.785E-06  Bifidobacterium longum

Radius of gyration: 31.94 Å; Cα contacts (8 Å, |Δi|>4): 2368; chains: 1; bounding box: 74×96×101 Å

Mean predicted aligned error: 10.42 Å